Protein AF-A0A182N0J8-F1 (afdb_monomer)

Nearest PDB structures (foldseek):
  4c0q-assembly1_A  TM=6.482E-01  e=3.330E-11  Homo sapiens
  2x19-assembly1_B  TM=6.341E-01  e=2.318E-09  Homo sapiens
  3zjy-assembly1_B  TM=6.049E-01  e=1.637E-09  Homo sapiens
  8f0x-assembly1_A  TM=2.726E-01  e=2.029E-05  Saccharomyces cerevisiae S288C
  6e9t-assembly1_B  TM=1.718E-01  e=4.836E+00  synthetic construct

Radius of gyration: 37.19 Å; Cα contacts (8 Å, |Δi|>4): 1112; chains: 1; bounding box: 97×74×102 Å

Secondary structure (DSSP, 8-state):
-HHHHHHHHHHHHHHHT-TT--HHHHHHHHHHHHHHHTSTTHHHHHHHHTTT---HHHHHHHHHHHHHIIIIIGGGS-HHHHHHHHHHHHHHHHH--TTS-HHHHHHHHHHHHHHHHH-GGGHHHHHHHHHHHHHH-HHHHHHHHHHHHHHHHHTTT-SS--HHHHHHHHHHHHTHHHHHHHHHHHHHHHHHHHTT---SS-GGG--GGGHHHHHHHHHHHHHHHHTTS-GGG--HHHHHHHHHHHT-TTT-HHHHHHHHHHHHHHHHSSSPPPHHHHHHHHHHHHHHHHHHHHS---HHHHHHHHHHHHHHHHTT-TTS-SSSS--HHHHHHHHHHHHHT--SHHHHHHHHHHHHHHHT---SS-TT---S--------HHHHHHHHHHHHHHHSTTT-GGGGGG--S---TTS--HHHHHHHHHHHHHHHHHHHS-HHHHHHHHHHHHTSTTSHHHHHHHHHHHHHH-HHHHTT-STTTTTHHHHHHHHHHHHHHHHHHTTS-HHHHHHHHHHHHHHHHHHHHHHSSSS-HHHHHHHHHHHH----HHHHHHHHHHHHHHTT--PPPP--SS----PPPPSSS-HHHHHHHHHHGGGGTS--TTS---GGGHHHHHHHHHHHHHHHHHTTT-TTHHHHHHHHHHHHTT-TT---TTS-HHHHHHHHHHHHHHHHHHHHTT--TTSPPHHHHHHHHHHHHHTPPPHHHHTTS-HHHHHHHHHHHHHHHHHHHHHHHHHHHT--THHHHHHHHHHHHHHHHHHHHHHHH--TTS--TTSHHHHHHHHHHHHHHHHHHHHSTTT--HHHHHHHHHHHHHHHHHHHTT-SSHHHHHHHHHHHHHHHHH-TT-TTTHHHHHHIIIIIIHHHHH--HHHHHHHHHHHHHHHHHTTS---S--TT--S-----HHHHHHHHHHHHHHHHHH-HHHHB---HHHHH-GGGPPBS-HHHHHHHHHHHHHHHHH-TT-HHHHHHHHHHHHHHHHHH-GGGSHHIIIIIHHHHHHHHHHHHHSTTGGGGHHHHHHHHHHHHTT-HHHHHHHHHHTT----HHHHHHHHT--SHHHHHHHHHHHHHHH-

Foldseek 3Di:
DLVVVLVVVVVLQVQLPDPPDDPVSNVVSVVVLVVCLPDPCLLVSLLVCLLVDPDPSSNVSSLVSNLCCLVPVVVVDDPVVLVVSLVSLLVSLLPDDLPPDPVSLLSSLLSNLSSCLVVVVCVVVVLVSLLVLCQAAVVSSLSNLQSNLVLLVVQVPAPDRDPSNVSNLVSCQVCLLSVLVSLLVVLVQLLCVLVVNHDPDDTNPDDPVCSLVSLLSSLVSLLSSLLRHALASDDLSSLLSLLSQLLSCVPNVNSNLSSLSSLLSNLVDPHDHDLNNLLSSLVSLQVSLLSLLPDDHDPSSLLSNLSSLLSCLLNQVPPQPSDPVDGPQVSLVSLLSSLVPDDALVSNLSSLQSVCSLLVHDPDPPPVSDPPPRHRPPQDPVSLLSLLVVLLLSLACVNHVRLVVQPDPDADPVRDGSSRVSLVSSLVSNLSSCVVDDCVSLVVSLCQQPVDCPHLQNLLLVLLVCCLVCVPVVLVPDPSVSSNSSNLSSLVSLLSSLQPQPPPDPSSVVSLLVVLVSLLVSLLSQLPGPAHPVRSQVSSCVRPVDGCLVVLLVSLVSNLSSQLDDDDPDDDDDDDDDRDGDPSQDLVSVLSNLLRLCSLLDDDPDDQQDPSSQSNLLSSLVSLLSCLLVVSNHQQVSLVSNLVSCVVSVNLVDLSPSHQLLSSLSSVLSNLSSLLSCVVVVNCVPPDHSLRSVCSLCVLLLPQDFPVVLVVDDVVVNLVSLQVNLSSLSSLLSNLVCLVPRDDDPSSVVSLVSSVVSLQSNLVSLVRRCPLQPLAPPDPSSVSSLVSLLSSLLSCCVRNVPPDDLVSVVSSLVNLLSNLVSHVVRVQQNLVSLLSSLNSLLSNLVRPVNPPCLVVSLCCLLVPNCVPLLPCPVVVVVVVVVVVVVVPPPPDDDDDDDPPPPDPDRNDSLSSLLSSLVSLLSCCPVVVCQQWPPPVVCVVPVLVIDTPCVVSVVSSLVSLLSCLAPVLVRLSSVVSSLVSLLCCCPVVVQLSHCCCVPPPLLSSLLSLLVLCLDPSNSVVLLSSLSNNLSNCVVPVVSNLVSCVVVVQDDDPVLSVQCSVDPDSVSVSVSVVVSSVSSD

Organism: NCBI:txid7168

pLDDT: mean 79.16, std 13.79, range [24.88, 97.19]

InterPro domains:
  IPR011989 Armadillo-like helical [G3DSA:1.25.10.10] (3-459)
  IPR016024 Armadillo-type fold [SSF48371] (1-870)
  IPR040016 Exportin-6 [PTHR21452] (3-1079)
  IPR060041 Exportin-6, C-terminal domain [PF26714] (924-1078)

Mean predicted aligned error: 16.56 Å

Sequence (1079 aa):
MAQATTVDLQHLLLRMYRTGASNEEKAAIDRELDELRRTTFTWRVCIMELERMNDHYVWFYMAATVERTINCDWTSLPEQDHLQIRHMLVNLYSNLSVTAPALQRNKIAGMIARIAFRQPDQFGEFVQYVQGVLGQKFMLGLGLVWAISDIVLATRGMHETSSLQRTFIEKAKAHAHPLLRAINEYCALFVTMLQGAVPEQLPGVISVASYEQNVTAIMDALQQCFIWIRLADVDASIVSNIAFLARGATTIRDGAIGAMNTLTELLYRNETLIPDAGRQLAIAVYEILDYAREEELDDLYHDKVCELMRLYIKRGWPFENPTGDITVERLLAKLLEYTENATTAHTLMDRFNVWTYVCGLHYGDDSDANVNGAIRPAIGPPFARALIGRLLRSMFFRTYRDLTQLDNKDLDEHENSERDRFLTMCIDLIMLLIGVFPIEMYEETLGWLVADTESPYRQGMNAFHKLVEQPMHLCQLLDPIQTLPDYLTASKLLMRMCSSRYGQSETLNAAVQQVTDEQIQLFVRFTNGVTRPRQLCNALKEVHRFDLSPLYAQLLRDIKQYMQFGPPRDDRVGQQGAVTLSTTVTTEAKAMVLMFLPFFLLNDTSVCWRDEWKPVADGAVTLLQFYVQNRLLGPVSTSEQVFQTLARAGIIDQKLHHLDARTAGQLQCVVCQCLLDLVEHDRARGLPSINHYLSFLASTVLQFPPAAVWTCLPPNEQRRTLLQQTGELVQLTTLLKCVETAFSGGKRVAMAASLYRIVGEVLGTCRSAIPATTWAAADAASCGLISALLDFCYTVVCVLHSQLDPRVMQDVLELLHSVFTAEETQGFHRFRSATTMLQTLCQMMKQPQNRTIMPAIVRVVLCEVLPIVGSDELYQQAMSGNNNNNNNNAANNNNNNNNNRQEGEECSYETACVELFRLLHDMLHHRWQFFVDTSPMQRMEPGSRTIVQPEAFVTIMNAYEHVLTTNHGFPTVVKQVLSSLETLGTLRLLFIVPLFFDQLMEGFMQSLLRLAISDHGAIHQEQIVKVLHAMAQVEPVKLNVVICAQGIRCDVNILQLLQRADDLPSFRMLLNEILNNAR

Structure (mmCIF, N/CA/C/O backbone):
data_AF-A0A182N0J8-F1
#
_entry.id   AF-A0A182N0J8-F1
#
loop_
_atom_site.group_PDB
_atom_site.id
_atom_site.type_symbol
_atom_site.label_atom_id
_atom_site.label_alt_id
_atom_site.label_comp_id
_atom_site.label_asym_id
_atom_site.label_entity_id
_atom_site.label_seq_id
_atom_site.pdbx_PDB_ins_code
_atom_site.Cartn_x
_atom_site.Cartn_y
_atom_site.Cartn_z
_atom_site.occupancy
_atom_site.B_iso_or_equiv
_atom_site.auth_seq_id
_atom_site.auth_comp_id
_atom_site.auth_asym_id
_atom_site.auth_atom_id
_atom_site.pdbx_PDB_model_num
ATOM 1 N N . MET A 1 1 ? -34.128 -29.301 42.986 1.00 39.97 1 MET A N 1
ATOM 2 C CA . MET A 1 1 ? -34.056 -29.166 41.515 1.00 39.97 1 MET A CA 1
ATOM 3 C C . MET A 1 1 ? -32.782 -28.450 41.080 1.00 39.97 1 MET A C 1
ATOM 5 O O . MET A 1 1 ? -31.997 -29.106 40.422 1.00 39.97 1 MET A O 1
ATOM 9 N N . ALA A 1 2 ? -32.507 -27.214 41.524 1.00 46.03 2 ALA A N 1
ATOM 10 C CA . ALA A 1 2 ? -31.305 -26.453 41.128 1.00 46.03 2 ALA A CA 1
ATOM 11 C C . ALA A 1 2 ? -29.956 -27.193 41.308 1.00 46.03 2 ALA A C 1
ATOM 13 O O . ALA A 1 2 ? -29.145 -27.203 40.392 1.00 46.03 2 ALA A O 1
ATOM 14 N N . GLN A 1 3 ? -29.739 -27.879 42.439 1.00 50.00 3 GLN A N 1
ATOM 15 C CA . GLN A 1 3 ? -28.500 -28.641 42.687 1.00 50.00 3 GLN A CA 1
ATOM 16 C C . GLN A 1 3 ? -28.351 -29.919 41.845 1.00 50.00 3 GLN A C 1
ATOM 18 O O . GLN A 1 3 ? -27.235 -30.366 41.622 1.00 50.00 3 GLN A O 1
ATOM 23 N N . ALA A 1 4 ? -29.453 -30.524 41.388 1.00 52.19 4 ALA A N 1
ATOM 24 C CA . ALA A 1 4 ? -29.382 -31.712 40.533 1.00 52.19 4 ALA A CA 1
ATOM 25 C C . ALA A 1 4 ? -28.968 -31.307 39.110 1.00 52.19 4 ALA A C 1
ATOM 27 O O . ALA A 1 4 ? -28.019 -31.848 38.558 1.00 52.19 4 ALA A O 1
ATOM 28 N N . THR A 1 5 ? -29.582 -30.239 38.590 1.00 63.34 5 THR A N 1
ATOM 29 C CA . THR A 1 5 ? -29.278 -29.689 37.263 1.00 63.34 5 THR A CA 1
ATOM 30 C C . THR A 1 5 ? -27.847 -29.170 37.123 1.00 63.34 5 THR A C 1
ATOM 32 O O . THR A 1 5 ? -27.299 -29.226 36.031 1.00 63.34 5 THR A O 1
ATOM 35 N N . THR A 1 6 ? -27.213 -28.674 38.191 1.00 65.12 6 THR A N 1
ATOM 36 C CA . THR A 1 6 ? -25.829 -28.172 38.124 1.00 65.12 6 THR A CA 1
ATOM 37 C C . THR A 1 6 ? -24.776 -29.277 38.132 1.00 65.12 6 THR A C 1
ATOM 39 O O . THR A 1 6 ? -23.766 -29.149 37.441 1.00 65.12 6 THR A O 1
ATOM 42 N N . VAL A 1 7 ? -25.017 -30.372 38.859 1.00 68.62 7 VAL A N 1
ATOM 43 C CA . VAL A 1 7 ? -24.140 -31.556 38.869 1.00 68.62 7 VAL A CA 1
ATOM 44 C C . VAL A 1 7 ? -24.195 -32.282 37.524 1.00 68.62 7 VAL A C 1
ATOM 46 O O . VAL A 1 7 ? -23.150 -32.645 36.981 1.00 68.62 7 VAL A O 1
ATOM 49 N N . ASP A 1 8 ? -25.391 -32.418 36.947 1.00 72.06 8 ASP A N 1
ATOM 50 C CA . ASP A 1 8 ? -25.579 -33.003 35.615 1.00 72.06 8 ASP A CA 1
ATOM 51 C C . ASP A 1 8 ? -24.856 -32.174 34.538 1.00 72.06 8 ASP A C 1
ATOM 53 O O . ASP A 1 8 ? -24.155 -32.718 33.681 1.00 72.06 8 ASP A O 1
ATOM 57 N N . LEU A 1 9 ? -24.931 -30.842 34.638 1.00 75.44 9 LEU A N 1
ATOM 58 C CA . LEU A 1 9 ? -24.254 -29.924 33.723 1.00 75.44 9 LEU A CA 1
ATOM 59 C C . LEU A 1 9 ? -22.724 -30.010 33.813 1.00 75.44 9 LEU A C 1
ATOM 61 O O . LEU A 1 9 ? -22.031 -30.008 32.794 1.00 75.44 9 LEU A O 1
ATOM 65 N N . GLN A 1 10 ? -22.194 -30.112 35.034 1.00 77.69 10 GLN A N 1
ATOM 66 C CA . GLN A 1 10 ? -20.764 -30.290 35.264 1.00 77.69 10 GLN A CA 1
ATOM 67 C C . GLN A 1 10 ? -20.273 -31.611 34.662 1.00 77.69 10 GLN A C 1
ATOM 69 O O . GLN A 1 10 ? -19.220 -31.651 34.027 1.00 77.69 10 GLN A O 1
ATOM 74 N N . HIS A 1 11 ? -21.057 -32.683 34.795 1.00 78.50 11 HIS A N 1
ATOM 75 C CA . HIS A 1 11 ? -20.729 -33.976 34.207 1.00 78.50 11 HIS A CA 1
ATOM 76 C C . HIS A 1 11 ? -20.722 -33.936 32.668 1.00 78.50 11 HIS A C 1
ATOM 78 O O . HIS A 1 11 ? -19.807 -34.492 32.059 1.00 78.50 11 HIS A O 1
ATOM 84 N N . LEU A 1 12 ? -21.682 -33.246 32.037 1.00 78.50 12 LEU A N 1
ATOM 85 C CA . LEU A 1 12 ? -21.734 -33.065 30.578 1.00 78.50 12 LEU A CA 1
ATOM 86 C C . LEU A 1 12 ? -20.534 -32.267 30.048 1.00 78.50 12 LEU A C 1
ATOM 88 O O . LEU A 1 12 ? -19.851 -32.724 29.130 1.00 78.50 12 LEU A O 1
ATOM 92 N N . LEU A 1 13 ? -20.215 -31.123 30.663 1.00 77.31 13 LEU A N 1
ATOM 93 C CA . LEU A 1 13 ? -19.094 -30.272 30.244 1.00 77.31 13 LEU A CA 1
ATOM 94 C C . LEU A 1 13 ? -17.737 -30.954 30.459 1.00 77.31 13 LEU A C 1
ATOM 96 O O . LEU A 1 13 ? -16.880 -30.921 29.576 1.00 77.31 13 LEU A O 1
ATOM 100 N N . LEU A 1 14 ? -17.551 -31.653 31.583 1.00 76.94 14 LEU A N 1
ATOM 101 C CA . LEU A 1 14 ? -16.344 -32.451 31.816 1.00 76.94 14 LEU A CA 1
ATOM 102 C C . LEU A 1 14 ? -16.195 -33.582 30.796 1.00 76.94 14 LEU A C 1
ATOM 104 O O . LEU A 1 14 ? -15.069 -33.958 30.487 1.00 76.94 14 LEU A O 1
ATOM 108 N N . ARG A 1 15 ? -17.294 -34.144 30.278 1.00 76.19 15 ARG A N 1
ATOM 109 C CA . ARG A 1 15 ? -17.255 -35.183 29.239 1.00 76.19 15 ARG A CA 1
ATOM 110 C C . ARG A 1 15 ? -16.930 -34.593 27.865 1.00 76.19 15 ARG A C 1
ATOM 112 O O . ARG A 1 15 ? -16.116 -35.170 27.150 1.00 76.19 15 ARG A O 1
ATOM 119 N N . MET A 1 16 ? -17.474 -33.417 27.555 1.00 73.75 16 MET A N 1
ATOM 120 C CA . MET A 1 16 ? -17.230 -32.674 26.314 1.00 73.75 16 MET A CA 1
ATOM 121 C C . MET A 1 16 ? -15.754 -32.288 26.127 1.00 73.75 16 MET A C 1
ATOM 123 O O . MET A 1 16 ? -15.200 -32.451 25.039 1.00 73.75 16 MET A O 1
ATOM 127 N N . TYR A 1 17 ? -15.094 -31.832 27.197 1.00 73.75 17 TYR A N 1
ATOM 128 C CA . TYR A 1 17 ? -13.695 -31.385 27.164 1.00 73.75 17 TYR A CA 1
ATOM 129 C C . TYR A 1 17 ? -12.659 -32.494 27.450 1.00 73.75 17 TYR A C 1
ATOM 131 O O . TYR A 1 17 ? -11.473 -32.203 27.612 1.00 73.75 17 TYR A O 1
ATOM 139 N N . ARG A 1 18 ? -13.051 -33.779 27.478 1.00 75.62 18 ARG A N 1
ATOM 140 C CA . ARG A 1 18 ? -12.089 -34.898 27.563 1.00 75.62 18 ARG A CA 1
ATOM 141 C C . ARG A 1 18 ? -11.270 -35.014 26.276 1.00 75.62 18 ARG A C 1
ATOM 143 O O . ARG A 1 18 ? -11.817 -35.029 25.175 1.00 75.62 18 ARG A O 1
ATOM 150 N N . THR A 1 19 ? -9.961 -35.223 26.420 1.00 58.44 19 THR A N 1
ATOM 151 C CA . THR A 1 19 ? -8.995 -35.367 25.310 1.00 58.44 19 THR A CA 1
ATOM 152 C C . THR A 1 19 ? -9.208 -36.607 24.425 1.00 58.44 19 THR A C 1
ATOM 154 O O . THR A 1 19 ? -8.543 -36.731 23.404 1.00 58.44 19 THR A O 1
ATOM 157 N N . GLY A 1 20 ? -10.146 -37.500 24.772 1.00 57.31 20 GLY A N 1
ATOM 158 C CA . GLY A 1 20 ? -10.483 -38.716 24.015 1.00 57.31 20 GLY A CA 1
ATOM 159 C C . GLY A 1 20 ? -11.948 -38.847 23.572 1.00 57.31 20 GLY A C 1
ATOM 160 O O . GLY A 1 20 ? -12.330 -39.925 23.130 1.00 57.31 20 GLY A O 1
ATOM 161 N N . ALA A 1 21 ? -12.778 -37.805 23.714 1.00 66.50 21 ALA A N 1
ATOM 162 C CA . ALA A 1 21 ? -14.175 -37.842 23.260 1.00 66.50 21 ALA A CA 1
ATOM 163 C C . ALA A 1 21 ? -14.265 -37.741 21.724 1.00 66.50 21 ALA A C 1
ATOM 165 O O . ALA A 1 21 ? -13.597 -36.892 21.122 1.00 66.50 21 ALA A O 1
ATOM 166 N N . SER A 1 22 ? -15.090 -38.586 21.094 1.00 70.94 22 SER A N 1
ATOM 167 C CA . SER A 1 22 ? -15.291 -38.574 19.638 1.00 70.94 22 SER A CA 1
ATOM 168 C C . SER A 1 22 ? -16.040 -37.313 19.187 1.00 70.94 22 SER A C 1
ATOM 170 O O . SER A 1 22 ? -16.778 -36.701 19.960 1.00 70.94 22 SER A O 1
ATOM 172 N N . ASN A 1 23 ? -15.883 -36.918 17.919 1.00 73.31 23 ASN A N 1
ATOM 173 C CA . ASN A 1 23 ? -16.606 -35.763 17.369 1.00 73.31 23 ASN A CA 1
ATOM 174 C C . ASN A 1 23 ? -18.132 -35.963 17.405 1.00 73.31 23 ASN A C 1
ATOM 176 O O . ASN A 1 23 ? -18.867 -35.012 17.657 1.00 73.31 23 ASN A O 1
ATOM 180 N N . GLU A 1 24 ? -18.607 -37.198 17.220 1.00 72.56 24 GLU A N 1
ATOM 181 C CA . GLU A 1 24 ? -20.030 -37.545 17.339 1.00 72.56 24 GLU A CA 1
ATOM 182 C C . GLU A 1 24 ? -20.548 -37.382 18.772 1.00 72.56 24 GLU A C 1
ATOM 184 O O . GLU A 1 24 ? -21.646 -36.866 18.977 1.00 72.56 24 GLU A O 1
ATOM 189 N N . GLU A 1 25 ? -19.750 -37.776 19.772 1.00 73.38 25 GLU A N 1
ATOM 190 C CA . GLU A 1 25 ? -20.106 -37.608 21.181 1.00 73.38 25 GLU A CA 1
ATOM 191 C C . GLU A 1 25 ? -20.157 -36.125 21.564 1.00 73.38 25 GLU A C 1
ATOM 193 O O . GLU A 1 25 ? -21.111 -35.696 22.210 1.00 73.38 25 GLU A O 1
ATOM 198 N N . LYS A 1 26 ? -19.185 -35.323 21.112 1.00 71.31 26 LYS A N 1
ATOM 199 C CA . LYS A 1 26 ? -19.183 -33.868 21.327 1.00 71.31 26 LYS A CA 1
ATOM 200 C C . LYS A 1 26 ? -20.409 -33.203 20.696 1.00 71.31 26 LYS A C 1
ATOM 202 O O . LYS A 1 26 ? -21.104 -32.466 21.381 1.00 71.31 26 LYS A O 1
ATOM 207 N N . ALA A 1 27 ? -20.754 -33.557 19.456 1.00 71.81 27 ALA A N 1
ATOM 208 C CA . ALA A 1 27 ? -21.945 -33.039 18.777 1.00 71.81 27 ALA A CA 1
ATOM 209 C C . ALA A 1 27 ? -23.275 -33.497 19.415 1.00 71.81 27 ALA A C 1
ATOM 211 O O . ALA A 1 27 ? -24.308 -32.841 19.260 1.00 71.81 27 ALA A O 1
ATOM 212 N N . ALA A 1 28 ? -23.297 -34.646 20.098 1.00 75.31 28 ALA A N 1
ATOM 213 C CA . ALA A 1 28 ? -24.453 -35.080 20.881 1.00 75.31 28 ALA A CA 1
ATOM 214 C C . ALA A 1 28 ? -24.581 -34.281 22.187 1.00 75.31 28 ALA A C 1
ATOM 216 O O . ALA A 1 28 ? -25.675 -33.818 22.503 1.00 75.31 28 ALA A O 1
ATOM 217 N N . ILE A 1 29 ? -23.466 -34.073 22.897 1.00 78.69 29 ILE A N 1
ATOM 218 C CA . ILE A 1 29 ? -23.431 -33.275 24.129 1.00 78.69 29 ILE A CA 1
ATOM 219 C C . ILE A 1 29 ? -23.787 -31.810 23.840 1.00 78.69 29 ILE A C 1
ATOM 221 O O . ILE A 1 29 ? -24.579 -31.233 24.577 1.00 78.69 29 ILE A O 1
ATOM 225 N N . ASP A 1 30 ? -23.286 -31.223 22.749 1.00 78.25 30 ASP A N 1
ATOM 226 C CA . ASP A 1 30 ? -23.624 -29.848 22.351 1.00 78.25 30 ASP A CA 1
ATOM 227 C C . ASP A 1 30 ? -25.127 -29.670 22.093 1.00 78.25 30 ASP A C 1
ATOM 229 O O . ASP A 1 30 ? -25.707 -28.668 22.508 1.00 78.25 30 ASP A O 1
ATOM 233 N N . ARG A 1 31 ? -25.788 -30.662 21.477 1.00 78.69 31 ARG A N 1
ATOM 234 C CA . ARG A 1 31 ? -27.249 -30.640 21.287 1.00 78.69 31 ARG A CA 1
ATOM 235 C C . ARG A 1 31 ? -28.002 -30.674 22.614 1.00 78.69 31 ARG A C 1
ATOM 237 O O . ARG A 1 31 ? -28.934 -29.898 22.794 1.00 78.69 31 ARG A O 1
ATOM 244 N N . GLU A 1 32 ? -27.584 -31.533 23.540 1.00 80.94 32 GLU A N 1
ATOM 245 C CA . GLU A 1 32 ? -28.197 -31.648 24.870 1.00 80.94 32 GLU A CA 1
ATOM 246 C C . GLU A 1 32 ? -28.012 -30.357 25.690 1.00 80.94 32 GLU A C 1
ATOM 248 O O . GLU A 1 32 ? -28.945 -29.858 26.324 1.00 80.94 32 GLU A O 1
ATOM 253 N N . LEU A 1 33 ? -26.826 -29.751 25.610 1.00 80.38 33 LEU A N 1
ATOM 254 C CA . LEU A 1 33 ? -26.527 -28.450 26.202 1.00 80.38 33 LEU A CA 1
ATOM 255 C C . LEU A 1 33 ? -27.372 -27.327 25.574 1.00 80.38 33 LEU A C 1
ATOM 257 O O . LEU A 1 33 ? -27.917 -26.486 26.287 1.00 80.38 33 LEU A O 1
ATOM 261 N N . ASP A 1 34 ? -27.553 -27.311 24.256 1.00 78.81 34 ASP A N 1
ATOM 262 C CA . ASP A 1 34 ? -28.394 -26.308 23.598 1.00 78.81 34 ASP A CA 1
ATOM 263 C C . ASP A 1 34 ? -29.891 -26.471 23.902 1.00 78.81 34 ASP A C 1
ATOM 265 O O . ASP A 1 34 ? -30.605 -25.468 23.990 1.00 78.81 34 ASP A O 1
ATOM 269 N N . GLU A 1 35 ? -30.380 -27.693 24.117 1.00 80.56 35 GLU A N 1
ATOM 270 C CA . GLU A 1 35 ? -31.744 -27.939 24.601 1.00 80.56 35 GLU A CA 1
ATOM 271 C C . GLU A 1 35 ? -31.943 -27.385 26.019 1.00 80.56 35 GLU A C 1
ATOM 273 O O . GLU A 1 35 ? -32.911 -26.662 26.271 1.00 80.56 35 GLU A O 1
ATOM 278 N N . LEU A 1 36 ? -30.984 -27.626 26.921 1.00 77.94 36 LEU A N 1
ATOM 279 C CA . LEU A 1 36 ? -30.996 -27.091 28.289 1.00 77.94 36 LEU A CA 1
ATOM 280 C C . LEU A 1 36 ? -30.936 -25.555 28.334 1.00 77.94 36 LEU A C 1
ATOM 282 O O . LEU A 1 36 ? -31.512 -24.933 29.234 1.00 77.94 36 LEU A O 1
ATOM 286 N N . ARG A 1 37 ? -30.265 -24.917 27.365 1.00 77.31 37 ARG A N 1
ATOM 287 C CA . ARG A 1 37 ? -30.241 -23.448 27.237 1.00 77.31 37 ARG A CA 1
ATOM 288 C C . ARG A 1 37 ? -31.590 -22.850 26.857 1.00 77.31 37 ARG A C 1
ATOM 290 O O . ARG A 1 37 ? -31.836 -21.695 27.185 1.00 77.31 37 ARG A O 1
ATOM 297 N N . ARG A 1 38 ? -32.443 -23.598 26.151 1.00 71.50 38 ARG A N 1
ATOM 298 C CA . ARG A 1 38 ? -33.724 -23.103 25.611 1.00 71.50 38 ARG A CA 1
ATOM 299 C C . ARG A 1 38 ? -34.881 -23.178 26.609 1.00 71.50 38 ARG A C 1
ATOM 301 O O . ARG A 1 38 ? -35.963 -22.676 26.314 1.00 71.50 38 ARG A O 1
ATOM 308 N N . THR A 1 39 ? -34.702 -23.791 27.779 1.00 75.81 39 THR A N 1
ATOM 309 C CA . THR A 1 39 ? -35.781 -23.890 28.770 1.00 75.81 39 THR A CA 1
ATOM 310 C C . THR A 1 39 ? -35.968 -22.579 29.551 1.00 75.81 39 THR A C 1
ATOM 312 O O . THR A 1 39 ? -35.025 -21.997 30.083 1.00 75.81 39 THR A O 1
ATOM 315 N N . THR A 1 40 ? -37.219 -22.124 29.667 1.00 57.72 40 THR A N 1
ATOM 316 C CA . THR A 1 40 ? -37.623 -20.758 30.074 1.00 57.72 40 THR A CA 1
ATOM 317 C C . THR A 1 40 ? -37.249 -20.324 31.497 1.00 57.72 40 THR A C 1
ATOM 319 O O . THR A 1 40 ? -37.282 -19.133 31.801 1.00 57.72 40 THR A O 1
ATOM 322 N N . PHE A 1 41 ? -36.860 -21.250 32.378 1.00 65.69 41 PHE A N 1
ATOM 323 C CA . PHE A 1 41 ? -36.524 -20.958 33.781 1.00 65.69 41 PHE A CA 1
ATOM 324 C C . PHE A 1 41 ? -35.039 -21.144 34.124 1.00 65.69 41 PHE A C 1
ATOM 326 O O . PHE A 1 41 ? -34.640 -20.898 35.266 1.00 65.69 41 PHE A O 1
ATOM 333 N N . THR A 1 42 ? -34.207 -21.549 33.158 1.00 75.38 42 THR A N 1
ATOM 334 C CA . THR A 1 42 ? -32.793 -21.882 33.401 1.00 75.38 42 THR A CA 1
ATOM 335 C C . THR A 1 42 ? -31.973 -20.658 33.788 1.00 75.38 42 THR A C 1
ATOM 337 O O . THR A 1 42 ? -31.132 -20.745 34.680 1.00 75.38 42 THR A O 1
ATOM 340 N N . TRP A 1 43 ? -32.264 -19.489 33.209 1.00 84.31 43 TRP A N 1
ATOM 341 C CA . TRP A 1 43 ? -31.512 -18.259 33.477 1.00 84.31 43 TRP A CA 1
ATOM 342 C C . TRP A 1 43 ? -31.565 -17.829 34.954 1.00 84.31 43 TRP A C 1
ATOM 344 O O . TRP A 1 43 ? -30.558 -17.359 35.482 1.00 84.31 43 TRP A O 1
ATOM 354 N N . ARG A 1 44 ? -32.694 -18.040 35.657 1.00 85.81 44 ARG A N 1
ATOM 355 C CA . ARG A 1 44 ? -32.831 -17.721 37.095 1.00 85.81 44 ARG A CA 1
ATOM 356 C C . ARG A 1 44 ? -31.874 -18.555 37.937 1.00 85.81 44 ARG A C 1
ATOM 358 O O . ARG A 1 44 ? -31.171 -18.019 38.788 1.00 85.81 44 ARG A O 1
ATOM 365 N N . VAL A 1 45 ? -31.842 -19.861 37.668 1.00 82.44 45 VAL A N 1
ATOM 366 C CA . VAL A 1 45 ? -30.956 -20.806 38.356 1.00 82.44 45 VAL A CA 1
ATOM 367 C C . VAL A 1 45 ? -29.497 -20.484 38.038 1.00 82.44 45 VAL A C 1
ATOM 369 O O . VAL A 1 45 ? -28.677 -20.455 38.950 1.00 82.44 45 VAL A O 1
ATOM 372 N N . CYS A 1 46 ? -29.181 -20.157 36.780 1.00 86.00 46 CYS A N 1
ATOM 373 C CA . CYS A 1 46 ? -27.835 -19.750 36.384 1.00 86.00 46 CYS A CA 1
ATOM 374 C C . CYS A 1 46 ? -27.351 -18.526 37.171 1.00 86.00 46 CYS A C 1
ATOM 376 O O . CYS A 1 46 ? -26.279 -18.592 37.760 1.00 86.00 46 CYS A O 1
ATOM 378 N N . ILE A 1 47 ? -28.129 -17.436 37.248 1.00 85.44 47 ILE A N 1
ATOM 379 C CA . ILE A 1 47 ? -27.679 -16.218 37.948 1.00 85.44 47 ILE A CA 1
ATOM 380 C C . ILE A 1 47 ? -27.479 -16.463 39.452 1.00 85.44 47 ILE A C 1
ATOM 382 O O . ILE A 1 47 ? -26.502 -15.975 40.014 1.00 85.44 47 ILE A O 1
ATOM 386 N N . MET A 1 48 ? -28.359 -17.238 40.096 1.00 83.69 48 MET A N 1
ATOM 387 C CA . MET A 1 48 ? -28.242 -17.547 41.530 1.00 83.69 48 MET A CA 1
ATOM 388 C C . MET A 1 48 ? -26.998 -18.378 41.874 1.00 83.69 48 MET A C 1
ATOM 390 O O . MET A 1 48 ? -26.457 -18.241 42.970 1.00 83.69 48 MET A O 1
ATOM 394 N N . GLU A 1 49 ? -26.548 -19.239 40.960 1.00 82.50 49 GLU A N 1
ATOM 395 C CA . GLU A 1 49 ? -25.405 -20.128 41.190 1.00 82.50 49 GLU A CA 1
ATOM 396 C C . GLU A 1 49 ? -24.066 -19.528 40.715 1.00 82.50 49 GLU A C 1
ATOM 398 O O . GLU A 1 49 ? -23.016 -19.961 41.189 1.00 82.50 49 GLU A O 1
ATOM 403 N N . LEU A 1 50 ? -24.067 -18.493 39.858 1.00 83.44 50 LEU A N 1
ATOM 404 C CA . LEU A 1 50 ? -22.842 -17.854 39.335 1.00 83.44 50 LEU A CA 1
ATOM 405 C C . LEU A 1 50 ? -21.885 -17.345 40.429 1.00 83.44 50 LEU A C 1
ATOM 407 O O . LEU A 1 50 ? -20.676 -17.352 40.216 1.00 83.44 50 LEU A O 1
ATOM 411 N N . GLU A 1 51 ? -22.399 -16.922 41.590 1.00 78.38 51 GLU A N 1
ATOM 412 C CA . GLU A 1 51 ? -21.578 -16.459 42.724 1.00 78.38 51 GLU A CA 1
ATOM 413 C C . GLU A 1 51 ? -20.868 -17.611 43.458 1.00 78.38 51 GLU A C 1
ATOM 415 O O . GLU A 1 51 ? -19.841 -17.410 44.101 1.00 78.38 51 GLU A O 1
ATOM 420 N N . ARG A 1 52 ? -21.409 -18.833 43.374 1.00 78.12 52 ARG A N 1
ATOM 421 C CA . ARG A 1 52 ? -20.968 -19.996 44.166 1.00 78.12 52 ARG A CA 1
ATOM 422 C C . ARG A 1 52 ? -20.095 -20.966 43.367 1.00 78.12 52 ARG A C 1
ATOM 424 O O . ARG A 1 52 ? -19.473 -21.848 43.960 1.00 78.12 52 ARG A O 1
ATOM 431 N N . MET A 1 53 ? -20.072 -20.835 42.041 1.00 78.81 53 MET A N 1
ATOM 432 C CA . MET A 1 53 ? -19.406 -21.771 41.137 1.00 78.81 53 MET A CA 1
ATOM 433 C C . MET A 1 53 ? -17.917 -21.472 40.958 1.00 78.81 53 MET A C 1
ATOM 435 O O . MET A 1 53 ? -17.543 -20.444 40.401 1.00 78.81 53 MET A O 1
ATOM 439 N N . ASN A 1 54 ? -17.074 -22.436 41.339 1.00 72.12 54 ASN A N 1
ATOM 440 C CA . ASN A 1 54 ? -15.625 -22.395 41.106 1.00 72.12 54 ASN A CA 1
ATOM 441 C C . ASN A 1 54 ? -15.197 -23.053 39.780 1.00 72.12 54 ASN A C 1
ATOM 443 O O . ASN A 1 54 ? -14.082 -22.824 39.319 1.00 72.12 54 ASN A O 1
ATOM 447 N N . ASP A 1 55 ? -16.047 -23.883 39.164 1.00 79.88 55 ASP A N 1
ATOM 448 C CA . ASP A 1 55 ? -15.735 -24.538 37.888 1.00 79.88 55 ASP A CA 1
ATOM 449 C C . ASP A 1 55 ? -15.916 -23.553 36.723 1.00 79.88 55 ASP A C 1
ATOM 451 O O . ASP A 1 55 ? -17.031 -23.115 36.430 1.00 79.88 55 ASP A O 1
ATOM 455 N N . HIS A 1 56 ? -14.814 -23.203 36.051 1.00 79.06 56 HIS A N 1
ATOM 456 C CA . HIS A 1 56 ? -14.813 -22.209 34.978 1.00 79.06 56 HIS A CA 1
ATOM 457 C C . HIS A 1 56 ? -15.697 -22.617 33.788 1.00 79.06 56 HIS A C 1
ATOM 459 O O . HIS A 1 56 ? -16.343 -21.752 33.197 1.00 79.06 56 HIS A O 1
ATOM 465 N N . TYR A 1 57 ? -15.774 -23.907 33.440 1.00 79.69 57 TYR A N 1
ATOM 466 C CA . TYR A 1 57 ? -16.572 -24.363 32.295 1.00 79.69 57 TYR A CA 1
ATOM 467 C C . TYR A 1 57 ? -18.064 -24.198 32.569 1.00 79.69 57 TYR A C 1
ATOM 469 O O . TYR A 1 57 ? -18.806 -23.661 31.744 1.00 79.69 57 TYR A O 1
ATOM 477 N N . VAL A 1 58 ? -18.489 -24.609 33.765 1.00 81.69 58 VAL A N 1
ATOM 478 C CA . VAL A 1 58 ? -19.870 -24.449 34.231 1.00 81.69 58 VAL A CA 1
ATOM 479 C C . VAL A 1 58 ? -20.221 -22.966 34.334 1.00 81.69 58 VAL A C 1
ATOM 481 O O . VAL A 1 58 ? -21.287 -22.554 33.877 1.00 81.69 58 VAL A O 1
ATOM 484 N N . TRP A 1 59 ? -19.301 -22.149 34.855 1.00 86.69 59 TRP A N 1
ATOM 485 C CA . TRP A 1 59 ? -19.476 -20.703 34.972 1.00 86.69 59 TRP A CA 1
ATOM 486 C C . TRP A 1 59 ? -19.733 -20.043 33.609 1.00 86.69 59 TRP A C 1
ATOM 488 O O . TRP A 1 59 ? -20.715 -19.315 33.452 1.00 86.69 59 TRP A O 1
ATOM 498 N N . PHE A 1 60 ? -18.910 -20.335 32.591 1.00 84.44 60 PHE A N 1
ATOM 499 C CA . PHE A 1 60 ? -19.087 -19.758 31.251 1.00 84.44 60 PHE A CA 1
ATOM 500 C C . PHE A 1 60 ? -20.347 -20.247 30.556 1.00 84.44 60 PHE A C 1
ATOM 502 O O . PHE A 1 60 ? -21.010 -19.455 29.888 1.00 84.44 60 PHE A O 1
ATOM 509 N N . TYR A 1 61 ? -20.720 -21.512 30.740 1.00 84.75 61 TYR A N 1
ATOM 510 C CA . TYR A 1 61 ? -21.985 -22.010 30.220 1.00 84.75 61 TYR A CA 1
ATOM 511 C C . TYR A 1 61 ? -23.183 -21.282 30.849 1.00 84.75 61 TYR A C 1
ATOM 513 O O . TYR A 1 61 ? -24.095 -20.855 30.134 1.00 84.75 61 TYR A O 1
ATOM 521 N N . MET A 1 62 ? -23.183 -21.106 32.175 1.00 85.44 62 MET A N 1
ATOM 522 C CA . MET A 1 62 ? -24.243 -20.386 32.886 1.00 85.44 62 MET A CA 1
ATOM 523 C C . MET A 1 62 ? -24.325 -18.928 32.432 1.00 85.44 62 MET A C 1
ATOM 525 O O . MET A 1 62 ? -25.411 -18.450 32.107 1.00 85.44 62 MET A O 1
ATOM 529 N N . ALA A 1 63 ? -23.184 -18.242 32.333 1.00 86.56 63 ALA A N 1
ATOM 530 C CA . ALA A 1 63 ? -23.117 -16.873 31.830 1.00 86.56 63 ALA A CA 1
ATOM 531 C C . ALA A 1 63 ? -23.614 -16.770 30.374 1.00 86.56 63 ALA A C 1
ATOM 533 O O . ALA A 1 63 ? -24.399 -15.879 30.063 1.00 86.56 63 ALA A O 1
ATOM 534 N N . ALA A 1 64 ? -23.236 -17.707 29.498 1.00 86.44 64 ALA A N 1
ATOM 535 C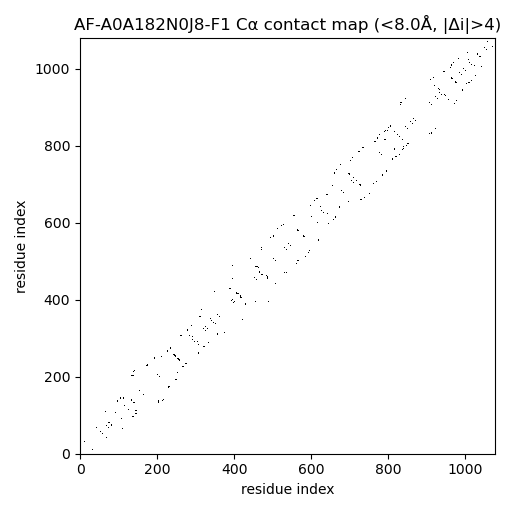 CA . ALA A 1 64 ? -23.698 -17.753 28.108 1.00 86.44 64 ALA A CA 1
ATOM 536 C C . ALA A 1 64 ? -25.209 -18.017 27.993 1.00 86.44 64 ALA A C 1
ATOM 538 O O . ALA A 1 64 ? -25.867 -17.491 27.099 1.00 86.44 64 ALA A O 1
ATOM 539 N N . THR A 1 65 ? -25.781 -18.799 28.913 1.00 85.69 65 THR A N 1
ATOM 540 C CA . THR A 1 65 ? -27.231 -19.049 28.968 1.00 85.69 65 THR A CA 1
ATOM 541 C C . THR A 1 65 ? -27.995 -17.765 29.303 1.00 85.69 65 THR A C 1
ATOM 543 O O . THR A 1 65 ? -28.990 -17.432 28.656 1.00 85.69 65 THR A O 1
ATOM 546 N N . VAL A 1 66 ? -27.498 -16.998 30.277 1.00 88.81 66 VAL A N 1
ATOM 547 C CA . VAL A 1 66 ? -28.068 -15.694 30.650 1.00 88.81 66 VAL A CA 1
ATOM 548 C C . VAL A 1 66 ? -27.904 -14.680 29.516 1.00 88.81 66 VAL A C 1
ATOM 550 O O . VAL A 1 66 ? -28.860 -14.001 29.150 1.00 88.81 66 VAL A O 1
ATOM 553 N N . GLU A 1 67 ? -26.726 -14.612 28.902 1.00 88.88 67 GLU A N 1
ATOM 554 C CA . GLU A 1 67 ? -26.456 -13.736 27.760 1.00 88.88 67 GLU A CA 1
ATOM 555 C C . GLU A 1 67 ? -27.354 -14.056 26.557 1.00 88.88 67 GLU A C 1
ATOM 557 O O . GLU A 1 67 ? -27.913 -13.141 25.953 1.00 88.88 67 GLU A O 1
ATOM 562 N N . ARG A 1 68 ? -27.566 -15.341 26.240 1.00 85.81 68 ARG A N 1
ATOM 563 C CA . ARG A 1 68 ? -28.524 -15.773 25.211 1.00 85.81 68 ARG A CA 1
ATOM 564 C C . ARG A 1 68 ? -29.934 -15.296 25.534 1.00 85.81 68 ARG A C 1
ATOM 566 O O . ARG A 1 68 ? -30.603 -14.777 24.651 1.00 85.81 68 ARG A O 1
ATOM 573 N N . THR A 1 69 ? -30.357 -15.410 26.789 1.00 86.56 69 THR A N 1
ATOM 574 C CA . THR A 1 69 ? -31.678 -14.933 27.224 1.00 86.56 69 THR A CA 1
ATOM 575 C C . THR A 1 69 ? -31.830 -13.424 26.956 1.00 86.56 69 THR A C 1
ATOM 577 O O . THR A 1 69 ? -32.858 -12.977 26.455 1.00 86.56 69 THR A O 1
ATOM 580 N N . ILE A 1 70 ? -30.777 -12.632 27.203 1.00 87.44 70 ILE A N 1
ATOM 581 C CA . ILE A 1 70 ? -30.744 -11.181 26.932 1.00 87.44 70 ILE A CA 1
ATOM 582 C C . ILE A 1 70 ? -30.681 -10.866 25.421 1.00 87.44 70 ILE A C 1
ATOM 584 O O . ILE A 1 70 ? -31.225 -9.860 24.949 1.00 87.44 70 ILE A O 1
ATOM 588 N N . ASN A 1 71 ? -30.013 -11.710 24.637 1.00 84.81 71 ASN A N 1
ATOM 589 C CA . ASN A 1 71 ? -29.789 -11.475 23.212 1.00 84.81 71 ASN A CA 1
ATOM 590 C C . ASN A 1 71 ? -30.916 -12.002 22.311 1.00 84.81 71 ASN A C 1
ATOM 592 O O . ASN A 1 71 ? -31.215 -11.359 21.309 1.00 84.81 71 ASN A O 1
ATOM 596 N N . CYS A 1 72 ? -31.544 -13.122 22.653 1.00 81.31 72 CYS A N 1
ATOM 597 C CA . CYS A 1 72 ? -32.501 -13.822 21.795 1.00 81.31 72 CYS A CA 1
ATOM 598 C C . CYS A 1 72 ? -33.928 -13.766 22.349 1.00 81.31 72 CYS A C 1
ATOM 600 O O . CYS A 1 72 ? -34.852 -13.462 21.604 1.00 81.31 72 CYS A O 1
ATOM 602 N N . ASP A 1 73 ? -34.106 -13.991 23.653 1.00 81.81 73 ASP A N 1
ATOM 603 C CA . ASP A 1 73 ? -35.439 -14.215 24.234 1.00 81.81 73 ASP A CA 1
ATOM 604 C C . ASP A 1 73 ? -36.033 -12.958 24.896 1.00 81.81 73 ASP A C 1
ATOM 606 O O . ASP A 1 73 ? -37.175 -12.971 25.356 1.00 81.81 73 ASP A O 1
ATOM 610 N N . TRP A 1 74 ? -35.293 -11.844 24.920 1.00 85.50 74 TRP A N 1
ATOM 611 C CA . TRP A 1 74 ? -35.635 -10.633 25.676 1.00 85.50 74 TRP A CA 1
ATOM 612 C C . TRP A 1 74 ? -37.034 -10.076 25.385 1.00 85.50 74 TRP A C 1
ATOM 614 O O . TRP A 1 74 ? -37.754 -9.720 26.314 1.00 85.50 74 TRP A O 1
ATOM 624 N N . THR A 1 75 ? -37.449 -10.028 24.116 1.00 82.44 75 THR A N 1
ATOM 625 C CA . THR A 1 75 ? -38.770 -9.510 23.706 1.00 82.44 75 THR A CA 1
ATOM 626 C C . THR A 1 75 ? -39.929 -10.428 24.090 1.00 82.44 75 THR A C 1
ATOM 628 O O . THR A 1 75 ? -41.064 -9.967 24.166 1.00 82.44 75 THR A O 1
ATOM 631 N N . SER A 1 76 ? -39.656 -11.710 24.342 1.00 81.38 76 SER A N 1
ATOM 632 C CA . SER A 1 76 ? -40.661 -12.705 24.733 1.00 81.38 76 SER A CA 1
ATOM 633 C C . SER A 1 76 ? -40.899 -12.773 26.248 1.00 81.38 76 SER A C 1
ATOM 635 O O . SER A 1 76 ? -41.877 -13.375 26.691 1.00 81.38 76 SER A O 1
ATOM 637 N N . LEU A 1 77 ? -40.020 -12.156 27.046 1.00 84.69 77 LEU A N 1
ATOM 638 C CA . LEU A 1 77 ? -40.088 -12.168 28.507 1.00 84.69 77 LEU A CA 1
ATOM 639 C C . LEU A 1 77 ? -41.030 -11.080 29.058 1.00 84.69 77 LEU A C 1
ATOM 641 O O . LEU A 1 77 ? -41.087 -9.980 28.505 1.00 84.69 77 LEU A O 1
ATOM 645 N N . PRO A 1 78 ? -41.732 -11.343 30.177 1.00 86.56 78 PRO A N 1
ATOM 646 C CA . PRO A 1 78 ? -42.550 -10.337 30.851 1.00 86.56 78 PRO A CA 1
ATOM 647 C C . PRO A 1 78 ? -41.682 -9.273 31.548 1.00 86.56 78 PRO A C 1
ATOM 649 O O . PRO A 1 78 ? -40.579 -9.563 32.012 1.00 86.56 78 PRO A O 1
ATOM 652 N N . GLU A 1 79 ? -42.210 -8.056 31.725 1.00 83.88 79 GLU A N 1
ATOM 653 C CA . GLU A 1 79 ? -41.479 -6.940 32.365 1.00 83.88 79 GLU A CA 1
ATOM 654 C C . GLU A 1 79 ? -40.971 -7.265 33.785 1.00 83.88 79 GLU A C 1
ATOM 656 O O . GLU A 1 79 ? -39.908 -6.798 34.196 1.00 83.88 79 GLU A O 1
ATOM 661 N N . GLN A 1 80 ? -41.694 -8.106 34.537 1.00 87.19 80 GLN A N 1
ATOM 662 C CA . GLN A 1 80 ? -41.255 -8.576 35.859 1.00 87.19 80 GLN A CA 1
ATOM 663 C C . GLN A 1 80 ? -39.940 -9.365 35.786 1.00 87.19 80 GLN A C 1
ATOM 665 O O . GLN A 1 80 ? -39.079 -9.213 36.655 1.00 87.19 80 GLN A O 1
ATOM 670 N N . ASP A 1 81 ? -39.765 -10.171 34.737 1.00 87.69 81 ASP A N 1
ATOM 671 C CA . ASP A 1 81 ? -38.555 -10.962 34.527 1.00 87.69 81 ASP A CA 1
ATOM 672 C C . ASP A 1 81 ? -37.397 -10.061 34.080 1.00 87.69 81 ASP A C 1
ATOM 674 O O . ASP A 1 81 ? -36.278 -10.243 34.560 1.00 87.69 81 ASP A O 1
ATOM 678 N N . HIS A 1 82 ? -37.654 -9.028 33.264 1.00 88.31 82 HIS A N 1
ATOM 679 C CA . HIS A 1 82 ? -36.638 -8.022 32.907 1.00 88.31 82 HIS A CA 1
ATOM 680 C C . HIS A 1 82 ? -36.068 -7.324 34.146 1.00 88.31 82 HIS A C 1
ATOM 682 O O . HIS A 1 82 ? -34.848 -7.239 34.312 1.00 88.31 82 HIS A O 1
ATOM 688 N N . LEU A 1 83 ? -36.948 -6.860 35.042 1.00 86.75 83 LEU A N 1
ATOM 689 C CA . LEU A 1 83 ? -36.557 -6.218 36.301 1.00 86.75 83 LEU A CA 1
ATOM 690 C C . LEU A 1 83 ? -35.768 -7.176 37.198 1.00 86.75 83 LEU A C 1
ATOM 692 O O . LEU A 1 83 ? -34.758 -6.789 37.789 1.00 86.75 83 LEU A O 1
ATOM 696 N N . GLN A 1 84 ? -36.193 -8.439 37.273 1.00 89.56 84 GLN A N 1
ATOM 697 C CA . GLN A 1 84 ? -35.520 -9.444 38.084 1.00 89.56 84 GLN A CA 1
ATOM 698 C C . GLN A 1 84 ? -34.120 -9.782 37.551 1.00 89.56 84 GLN A C 1
ATOM 700 O O . GLN A 1 84 ? -33.182 -9.840 38.346 1.00 89.56 84 GLN A O 1
ATOM 705 N N . ILE A 1 85 ? -33.952 -9.964 36.233 1.00 90.31 85 ILE A N 1
ATOM 706 C CA . ILE A 1 85 ? -32.636 -10.182 35.605 1.00 90.31 85 ILE A CA 1
ATOM 707 C C . ILE A 1 85 ? -31.707 -9.013 35.938 1.00 90.31 85 ILE A C 1
ATOM 709 O O . ILE A 1 85 ? -30.598 -9.231 36.430 1.00 90.31 85 ILE A O 1
ATOM 713 N N . ARG A 1 86 ? -32.177 -7.774 35.726 1.00 90.06 86 ARG A N 1
ATOM 714 C CA . ARG A 1 86 ? -31.406 -6.559 36.018 1.00 90.06 86 ARG A CA 1
ATOM 715 C C . ARG A 1 86 ? -30.979 -6.506 37.483 1.00 90.06 86 ARG A C 1
ATOM 717 O O . ARG A 1 86 ? -29.793 -6.339 37.750 1.00 90.06 86 ARG A O 1
ATOM 724 N N . HIS A 1 87 ? -31.906 -6.676 38.426 1.00 89.75 87 HIS A N 1
ATOM 725 C CA . HIS A 1 87 ? -31.593 -6.634 39.857 1.00 89.75 87 HIS A CA 1
ATOM 726 C C . HIS A 1 87 ? -30.605 -7.725 40.274 1.00 89.75 87 HIS A C 1
ATOM 728 O O . HIS A 1 87 ? -29.658 -7.437 41.001 1.00 89.75 87 HIS A O 1
ATOM 734 N N . MET A 1 88 ? -30.784 -8.966 39.813 1.00 89.81 88 MET A N 1
ATOM 735 C CA . MET A 1 88 ? -29.884 -10.055 40.198 1.00 89.81 88 MET A CA 1
ATOM 736 C C . MET A 1 88 ? -28.478 -9.875 39.616 1.00 89.81 88 MET A C 1
ATOM 738 O O . MET A 1 88 ? -27.509 -10.088 40.339 1.00 89.81 88 MET A O 1
ATOM 742 N N . LEU A 1 89 ? -28.344 -9.425 38.362 1.00 91.31 89 LEU A N 1
ATOM 743 C CA . LEU A 1 89 ? -27.032 -9.146 37.765 1.00 91.31 89 LEU A CA 1
ATOM 744 C C . LEU A 1 89 ? -26.341 -7.944 38.412 1.00 91.31 89 LEU A C 1
ATOM 746 O O . LEU A 1 89 ? -25.146 -8.012 38.679 1.00 91.31 89 LEU A O 1
ATOM 750 N N . VAL A 1 90 ? -27.078 -6.870 38.708 1.00 89.69 90 VAL A N 1
ATOM 751 C CA . VAL A 1 90 ? -26.544 -5.697 39.418 1.00 89.69 90 VAL A CA 1
ATOM 752 C C . VAL A 1 90 ? -26.079 -6.080 40.822 1.00 89.69 90 VAL A C 1
ATOM 754 O O . VAL A 1 90 ? -24.984 -5.686 41.221 1.00 89.69 90 VAL A O 1
ATOM 757 N N . ASN A 1 91 ? -26.846 -6.897 41.548 1.00 89.44 91 ASN A N 1
ATOM 758 C CA . ASN A 1 91 ? -26.461 -7.382 42.875 1.00 89.44 91 ASN A CA 1
ATOM 759 C C . ASN A 1 91 ? -25.223 -8.285 42.803 1.00 89.44 91 ASN A C 1
ATOM 761 O O . ASN A 1 91 ? -24.270 -8.064 43.548 1.00 89.44 91 ASN A O 1
ATOM 765 N N . LEU A 1 92 ? -25.199 -9.241 41.866 1.00 88.94 92 LEU A N 1
ATOM 766 C CA . LEU A 1 92 ? -24.039 -10.099 41.611 1.00 88.94 92 LEU A CA 1
ATOM 767 C C . LEU A 1 92 ? -22.794 -9.255 41.310 1.00 88.94 92 LEU A C 1
ATOM 769 O O . LEU A 1 92 ? -21.740 -9.463 41.905 1.00 88.94 92 LEU A O 1
ATOM 773 N N . TYR A 1 93 ? -22.925 -8.262 40.427 1.00 89.69 93 TYR A N 1
ATOM 774 C CA . TYR A 1 93 ? -21.815 -7.405 40.027 1.00 89.69 93 TYR A CA 1
ATOM 775 C C . TYR A 1 93 ? -21.302 -6.538 41.176 1.00 89.69 93 TYR A C 1
ATOM 777 O O . TYR A 1 93 ? -20.099 -6.439 41.401 1.00 89.69 93 TYR A O 1
ATOM 785 N N . SER A 1 94 ? -22.216 -5.966 41.957 1.00 85.50 94 SER A N 1
ATOM 786 C CA . SER A 1 94 ? -21.881 -5.133 43.117 1.00 85.50 94 SER A CA 1
ATOM 787 C C . SER A 1 94 ? -21.199 -5.937 44.225 1.00 85.50 94 SER A C 1
ATOM 789 O O . SER A 1 94 ? -20.361 -5.389 44.941 1.00 85.50 94 SER A O 1
ATOM 791 N N . ASN A 1 95 ? -21.492 -7.236 44.339 1.00 85.19 95 ASN A N 1
ATOM 792 C CA . ASN A 1 95 ? -20.908 -8.131 45.340 1.00 85.19 95 ASN A CA 1
ATOM 793 C C . ASN A 1 95 ? -19.575 -8.770 44.916 1.00 85.19 95 ASN A C 1
ATOM 795 O O . ASN A 1 95 ? -18.864 -9.277 45.783 1.00 85.19 95 ASN A O 1
ATOM 799 N N . LEU A 1 96 ? -19.179 -8.687 43.637 1.00 83.44 96 LEU A N 1
ATOM 800 C CA . LEU A 1 96 ? -17.894 -9.222 43.163 1.00 83.44 96 LEU A CA 1
ATOM 801 C C . LEU A 1 96 ? -16.720 -8.689 43.996 1.00 83.44 96 LEU A C 1
ATOM 803 O O . LEU A 1 96 ? -16.634 -7.491 44.311 1.00 83.44 96 LEU A O 1
ATOM 807 N N . SER A 1 97 ? -15.789 -9.584 44.330 1.00 74.81 97 SER A N 1
ATOM 808 C CA . SER A 1 97 ? -14.528 -9.190 44.946 1.00 74.81 97 SER A CA 1
ATOM 809 C C . SER A 1 97 ? -13.684 -8.389 43.951 1.00 74.81 97 SER A C 1
ATOM 811 O O . SER A 1 97 ? -13.746 -8.592 42.738 1.00 74.81 97 SER A O 1
ATOM 813 N N . VAL A 1 98 ? -12.837 -7.495 44.465 1.00 63.47 98 VAL A N 1
ATOM 814 C CA . VAL A 1 98 ? -11.863 -6.764 43.631 1.00 63.47 98 VAL A CA 1
ATOM 815 C C . VAL A 1 98 ? -10.861 -7.732 42.971 1.00 63.47 98 VAL A C 1
ATOM 817 O O . VAL A 1 98 ? -10.310 -7.433 41.917 1.00 63.47 98 VAL A O 1
ATOM 820 N N . THR A 1 99 ? -10.686 -8.925 43.550 1.00 65.62 99 THR A N 1
ATOM 821 C CA . THR A 1 99 ? -9.828 -10.016 43.060 1.00 65.62 99 THR A CA 1
ATOM 822 C C . THR A 1 99 ? -10.490 -10.931 42.025 1.00 65.62 99 THR A C 1
ATOM 824 O O . THR A 1 99 ? -9.863 -11.897 41.592 1.00 65.62 99 THR A O 1
ATOM 827 N N . ALA A 1 100 ? -11.744 -10.675 41.637 1.00 75.12 100 ALA A N 1
ATOM 828 C CA . ALA A 1 100 ? -12.428 -11.498 40.648 1.00 75.12 100 ALA A CA 1
ATOM 829 C C . ALA A 1 100 ? -11.685 -11.477 39.291 1.00 75.12 100 ALA A C 1
ATOM 831 O O . ALA A 1 100 ? -11.230 -10.409 38.862 1.00 75.12 100 ALA A O 1
ATOM 832 N N . PRO A 1 101 ? -11.579 -12.622 38.583 1.00 80.88 101 PRO A N 1
ATOM 833 C CA . PRO A 1 101 ? -10.949 -12.690 37.268 1.00 80.88 101 PRO A CA 1
ATOM 834 C C . PRO A 1 101 ? -11.532 -11.664 36.288 1.00 80.88 101 PRO A C 1
ATOM 836 O O . PRO A 1 101 ? -12.753 -11.541 36.152 1.00 80.88 101 PRO A O 1
ATOM 839 N N . ALA A 1 102 ? -10.663 -10.967 35.548 1.00 80.81 102 ALA A N 1
ATOM 840 C CA . ALA A 1 102 ? -11.072 -9.922 34.603 1.00 80.81 102 ALA A CA 1
ATOM 841 C C . ALA A 1 102 ? -12.100 -10.427 33.578 1.00 80.81 102 ALA A C 1
ATOM 843 O O . ALA A 1 102 ? -13.058 -9.724 33.269 1.00 80.81 102 ALA A O 1
ATOM 844 N N . LEU A 1 103 ? -11.952 -11.672 33.115 1.00 82.44 103 LEU A N 1
ATOM 845 C CA . LEU A 1 103 ? -12.846 -12.276 32.127 1.00 82.44 103 LEU A CA 1
ATOM 846 C C . LEU A 1 103 ? -14.272 -12.470 32.674 1.00 82.44 103 LEU A C 1
ATOM 848 O O . LEU A 1 103 ? -15.241 -12.204 31.968 1.00 82.44 103 LEU A O 1
ATOM 852 N N . GLN A 1 104 ? -14.411 -12.841 33.952 1.00 85.56 104 GLN A N 1
ATOM 853 C CA . GLN A 1 104 ? -15.714 -12.988 34.609 1.00 85.56 104 GLN A CA 1
ATOM 854 C C . GLN A 1 104 ? -16.379 -11.629 34.847 1.00 85.56 104 GLN A C 1
ATOM 856 O O . GLN A 1 104 ? -17.543 -11.425 34.493 1.00 85.56 104 GLN A O 1
ATOM 861 N N . ARG A 1 105 ? -15.613 -10.670 35.385 1.00 87.12 105 ARG A N 1
ATOM 862 C CA . ARG A 1 105 ? -16.064 -9.289 35.593 1.00 87.12 105 ARG A CA 1
ATOM 863 C C . ARG A 1 105 ? -16.541 -8.656 34.286 1.00 87.12 105 ARG A C 1
ATOM 865 O O . ARG A 1 105 ? -17.642 -8.114 34.243 1.00 87.12 105 ARG A O 1
ATOM 872 N N . ASN A 1 106 ? -15.738 -8.734 33.228 1.00 87.81 106 ASN A N 1
ATOM 873 C CA . ASN A 1 106 ? -16.053 -8.105 31.947 1.00 87.81 106 ASN A CA 1
ATOM 874 C C . ASN A 1 106 ? -17.262 -8.778 31.280 1.00 87.81 106 ASN A C 1
ATOM 876 O O . ASN A 1 106 ? -18.094 -8.086 30.699 1.00 87.81 106 ASN A O 1
ATOM 880 N N . LYS A 1 107 ? -17.429 -10.102 31.432 1.00 89.44 107 LYS A N 1
ATOM 881 C CA . LYS A 1 107 ? -18.603 -10.820 30.914 1.00 89.44 107 LYS A CA 1
ATOM 882 C C . LYS A 1 107 ? -19.902 -10.363 31.583 1.00 89.44 107 LYS A C 1
ATOM 884 O O . LYS A 1 107 ? -20.885 -10.114 30.890 1.00 89.44 107 LYS A O 1
ATOM 889 N N . ILE A 1 108 ? -19.908 -10.201 32.911 1.00 91.69 108 ILE A N 1
ATOM 890 C CA . ILE A 1 108 ? -21.083 -9.687 33.636 1.00 91.69 108 ILE A CA 1
ATOM 891 C C . ILE A 1 108 ? -21.341 -8.215 33.287 1.00 91.69 108 ILE A C 1
ATOM 893 O O . ILE A 1 108 ? -22.485 -7.852 33.018 1.00 91.69 108 ILE A O 1
ATOM 897 N N . ALA A 1 109 ? -20.295 -7.385 33.216 1.00 91.94 109 ALA A N 1
ATOM 898 C CA . ALA A 1 109 ? -20.416 -5.988 32.795 1.00 91.94 109 ALA A CA 1
ATOM 899 C C . ALA A 1 109 ? -21.026 -5.863 31.387 1.00 91.94 109 ALA A C 1
ATOM 901 O O . ALA A 1 109 ? -21.946 -5.072 31.186 1.00 91.94 109 ALA A O 1
ATOM 902 N N . GLY A 1 110 ? -20.584 -6.704 30.445 1.00 92.12 110 GLY A N 1
ATOM 903 C CA . GLY A 1 110 ? -21.141 -6.800 29.095 1.00 92.12 110 GLY A CA 1
ATOM 904 C C . GLY A 1 110 ? -22.624 -7.174 29.085 1.00 92.12 110 GLY A C 1
ATOM 905 O O . GLY A 1 110 ? -23.402 -6.558 28.360 1.00 92.12 110 GLY A O 1
ATOM 906 N N . MET A 1 111 ? -23.050 -8.119 29.933 1.00 93.75 111 MET A N 1
ATOM 907 C CA . MET A 1 111 ? -24.471 -8.468 30.084 1.00 93.75 111 MET A CA 1
ATOM 908 C C . MET A 1 111 ? -25.300 -7.302 30.643 1.00 93.75 111 MET A C 1
ATOM 910 O O . MET A 1 111 ? -26.372 -7.010 30.115 1.00 93.75 111 MET A O 1
ATOM 914 N N . ILE A 1 112 ? -24.803 -6.594 31.664 1.00 93.50 112 ILE A N 1
ATOM 915 C CA . ILE A 1 112 ? -25.483 -5.419 32.239 1.00 93.50 112 ILE A CA 1
ATOM 916 C C . ILE A 1 112 ? -25.600 -4.295 31.199 1.00 93.50 112 ILE A C 1
ATOM 918 O O . ILE A 1 112 ? -26.678 -3.728 31.018 1.00 93.50 112 ILE A O 1
ATOM 922 N N . ALA A 1 113 ? -24.524 -4.003 30.469 1.00 92.25 113 ALA A N 1
ATOM 923 C CA . ALA A 1 113 ? -24.539 -2.998 29.412 1.00 92.25 113 ALA A CA 1
ATOM 924 C C . ALA A 1 113 ? -25.465 -3.407 28.247 1.00 92.25 113 ALA A C 1
ATOM 926 O O . ALA A 1 113 ? -26.142 -2.559 27.666 1.00 92.25 113 ALA A O 1
ATOM 927 N N . ARG A 1 114 ? -25.585 -4.710 27.944 1.00 90.38 114 ARG A N 1
ATOM 928 C CA . ARG A 1 114 ? -26.530 -5.231 26.942 1.00 90.38 114 ARG A CA 1
ATOM 929 C C . ARG A 1 114 ? -27.989 -5.040 27.360 1.00 90.38 114 ARG A C 1
ATOM 931 O O . ARG A 1 114 ? -28.827 -4.763 26.505 1.00 90.38 114 ARG A O 1
ATOM 938 N N . ILE A 1 115 ? -28.297 -5.120 28.655 1.00 91.00 115 ILE A N 1
ATOM 939 C CA . ILE A 1 115 ? -29.626 -4.767 29.179 1.00 91.00 115 ILE A CA 1
ATOM 940 C C . ILE A 1 115 ? -29.896 -3.274 28.969 1.00 91.00 115 ILE A C 1
ATOM 942 O O . ILE A 1 115 ? -30.956 -2.916 28.457 1.00 91.00 115 ILE A O 1
ATOM 946 N N . ALA A 1 116 ? -28.923 -2.406 29.269 1.00 89.44 116 ALA A N 1
ATOM 947 C CA . ALA A 1 116 ? -29.046 -0.970 29.006 1.00 89.44 116 ALA A CA 1
ATOM 948 C C . ALA A 1 116 ? -29.238 -0.663 27.506 1.00 89.44 116 ALA A C 1
ATOM 950 O O . ALA A 1 116 ? -30.014 0.219 27.149 1.00 89.44 116 ALA A O 1
ATOM 951 N N . PHE A 1 117 ? -28.601 -1.436 26.622 1.00 88.69 117 PHE A N 1
ATOM 952 C CA . PHE A 1 117 ? -28.822 -1.374 25.175 1.00 88.69 117 PHE A CA 1
ATOM 953 C C . PHE A 1 117 ? -30.254 -1.742 24.761 1.00 88.69 117 PHE A C 1
ATOM 955 O O . PHE A 1 117 ? -30.818 -1.113 23.867 1.00 88.69 117 PHE A O 1
ATOM 962 N N . ARG A 1 118 ? -30.867 -2.734 25.416 1.00 86.44 118 ARG A N 1
ATOM 963 C CA . ARG A 1 118 ? -32.266 -3.122 25.170 1.00 86.44 118 ARG A CA 1
ATOM 964 C C . ARG A 1 118 ? -33.279 -2.114 25.720 1.00 86.44 118 ARG A C 1
ATOM 966 O O . ARG A 1 118 ? -34.410 -2.097 25.245 1.00 86.44 118 ARG A O 1
ATOM 973 N N . GLN A 1 119 ? -32.889 -1.298 26.699 1.00 87.56 119 GLN A N 1
ATOM 974 C CA . GLN A 1 119 ? -33.748 -0.327 27.388 1.00 87.56 119 GLN A CA 1
ATOM 975 C C . GLN A 1 119 ? -33.136 1.091 27.354 1.00 87.56 119 GLN A C 1
ATOM 977 O O . GLN A 1 119 ? -32.804 1.651 28.403 1.00 87.56 119 GLN A O 1
ATOM 982 N N . PRO A 1 120 ? -32.989 1.708 26.165 1.00 85.00 120 PRO A N 1
ATOM 983 C CA . PRO A 1 120 ? -32.274 2.979 26.011 1.00 85.00 120 PRO A CA 1
ATOM 984 C C . PRO A 1 120 ? -32.933 4.164 26.739 1.00 85.00 120 PRO A C 1
ATOM 986 O O . PRO A 1 120 ? -32.255 5.140 27.061 1.00 85.00 120 PRO A O 1
ATOM 989 N N . ASP A 1 121 ? -34.228 4.089 27.058 1.00 84.88 121 ASP A N 1
ATOM 990 C CA . ASP A 1 121 ? -34.928 5.132 27.821 1.00 84.88 121 ASP A CA 1
ATOM 991 C C . ASP A 1 121 ? -34.420 5.259 29.264 1.00 84.88 121 ASP A C 1
ATOM 993 O O . ASP A 1 121 ? -34.416 6.352 29.827 1.00 84.88 121 ASP A O 1
ATOM 997 N N . GLN A 1 122 ? -33.916 4.165 29.844 1.00 87.56 122 GLN A N 1
ATOM 998 C CA . GLN A 1 122 ? -33.379 4.122 31.209 1.00 87.56 122 GLN A CA 1
ATOM 999 C C . GLN A 1 122 ? -31.859 4.344 31.252 1.00 87.56 122 GLN A C 1
ATOM 1001 O O . GLN A 1 122 ? -31.228 4.192 32.300 1.00 87.56 122 GLN A O 1
ATOM 1006 N N . PHE A 1 123 ? -31.246 4.724 30.125 1.00 89.50 123 PHE A N 1
ATOM 1007 C CA . PHE A 1 123 ? -29.794 4.872 30.026 1.00 89.50 123 PHE A CA 1
ATOM 1008 C C . PHE A 1 123 ? -29.233 5.924 30.998 1.00 89.50 123 PHE A C 1
ATOM 1010 O O . PHE A 1 123 ? -28.155 5.738 31.554 1.00 89.50 123 PHE A O 1
ATOM 1017 N N . GLY A 1 124 ? -29.980 6.998 31.273 1.00 89.00 124 GLY A N 1
ATOM 1018 C CA . GLY A 1 124 ? -29.570 8.015 32.247 1.00 89.00 124 GLY A CA 1
ATOM 1019 C C . GLY A 1 124 ? -29.419 7.470 33.674 1.00 89.00 124 GLY A C 1
ATOM 1020 O O . GLY A 1 124 ? -28.438 7.780 34.348 1.00 89.00 124 GLY A O 1
ATOM 1021 N N . GLU A 1 125 ? -30.342 6.613 34.122 1.00 90.12 125 GLU A N 1
ATOM 1022 C CA . GLU A 1 125 ? -30.250 5.936 35.427 1.00 90.12 125 GLU A CA 1
ATOM 1023 C C . GLU A 1 125 ? -29.089 4.942 35.459 1.00 90.12 125 GLU A C 1
ATOM 1025 O O . GLU A 1 125 ? -28.391 4.810 36.465 1.00 90.12 125 GLU A O 1
ATOM 1030 N N . PHE A 1 126 ? -28.856 4.256 34.338 1.00 92.69 126 PHE A N 1
ATOM 1031 C CA . PHE A 1 126 ? -27.727 3.348 34.206 1.00 92.69 126 PHE A CA 1
ATOM 1032 C C . PHE A 1 126 ? -26.391 4.087 34.353 1.00 92.69 126 PHE A C 1
ATOM 1034 O O . PHE A 1 126 ? -25.519 3.617 35.078 1.00 92.69 126 PHE A O 1
ATOM 1041 N N . VAL A 1 127 ? -26.241 5.277 33.766 1.00 92.00 127 VAL A N 1
ATOM 1042 C CA . VAL A 1 127 ? -25.030 6.097 33.936 1.00 92.00 127 VAL A CA 1
ATOM 1043 C C . VAL A 1 127 ? -24.825 6.519 35.394 1.00 92.00 127 VAL A C 1
ATOM 1045 O O . VAL A 1 127 ? -23.701 6.445 35.887 1.00 92.00 127 VAL A O 1
ATOM 1048 N N . GLN A 1 128 ? -25.888 6.878 36.119 1.00 92.38 128 GLN A N 1
ATOM 1049 C CA . GLN A 1 128 ? -25.789 7.170 37.558 1.00 92.38 128 GLN A CA 1
ATOM 1050 C C . GLN A 1 128 ? -25.338 5.945 38.362 1.00 92.38 128 GLN A C 1
ATOM 1052 O O . GLN A 1 128 ? -24.508 6.065 39.265 1.00 92.38 128 GLN A O 1
ATOM 1057 N N . TYR A 1 129 ? -25.837 4.755 38.010 1.00 92.19 129 TYR A N 1
ATOM 1058 C CA . TYR A 1 129 ? -25.365 3.503 38.596 1.00 92.19 129 TYR A CA 1
ATOM 1059 C C . TYR A 1 129 ? -23.873 3.274 38.310 1.00 92.19 129 TYR A C 1
ATOM 1061 O O . TYR A 1 129 ? -23.121 2.990 39.240 1.00 92.19 129 TYR A O 1
ATOM 1069 N N . VAL A 1 130 ? -23.417 3.474 37.067 1.00 93.31 130 VAL A N 1
ATOM 1070 C CA . VAL A 1 130 ? -21.994 3.361 36.698 1.00 93.31 130 VAL A CA 1
ATOM 1071 C C . VAL A 1 130 ? -21.128 4.316 37.523 1.00 93.31 130 VAL A C 1
ATOM 1073 O O . VAL A 1 130 ? -20.115 3.886 38.070 1.00 93.31 130 VAL A O 1
ATOM 1076 N N . GLN A 1 131 ? -21.540 5.578 37.681 1.00 92.44 131 GLN A N 1
ATOM 1077 C CA . GLN A 1 131 ? -20.828 6.561 38.509 1.00 92.44 131 GLN A CA 1
ATOM 1078 C C . GLN A 1 131 ? -20.766 6.136 39.986 1.00 92.44 131 GLN A C 1
ATOM 1080 O O . GLN A 1 131 ? -19.714 6.237 40.617 1.00 92.44 131 GLN A O 1
ATOM 1085 N N . GLY A 1 132 ? -21.866 5.605 40.528 1.00 90.50 132 GLY A N 1
ATOM 1086 C CA . GLY A 1 132 ? -21.912 5.081 41.895 1.00 90.50 132 GLY A CA 1
ATOM 1087 C C . GLY A 1 132 ? -20.972 3.891 42.108 1.00 90.50 132 GLY A C 1
ATOM 1088 O O . GLY A 1 132 ? -20.235 3.856 43.095 1.00 90.50 132 GLY A O 1
ATOM 1089 N N . VAL A 1 133 ? -20.949 2.942 41.165 1.00 90.06 133 VAL A N 1
ATOM 1090 C CA . VAL A 1 133 ? -20.032 1.792 41.217 1.00 90.06 133 VAL A CA 1
ATOM 1091 C C . VAL A 1 133 ? -18.585 2.246 41.065 1.00 90.06 133 VAL A C 1
ATOM 1093 O O . VAL A 1 133 ? -17.739 1.751 41.802 1.00 90.06 133 VAL A O 1
ATOM 1096 N N . LEU A 1 134 ? -18.291 3.202 40.178 1.00 90.12 134 LEU A N 1
ATOM 1097 C CA . LEU A 1 134 ? -16.946 3.759 40.008 1.00 90.12 134 LEU A CA 1
ATOM 1098 C C . LEU A 1 134 ? -16.422 4.348 41.327 1.00 90.12 134 LEU A C 1
ATOM 1100 O O . LEU A 1 134 ? -15.320 3.998 41.745 1.00 90.12 134 LEU A O 1
ATOM 1104 N N . GLY A 1 135 ? -17.255 5.126 42.028 1.00 86.38 135 GLY A N 1
ATOM 1105 C CA . GLY A 1 135 ? -16.939 5.706 43.338 1.00 86.38 135 GLY A CA 1
ATOM 1106 C C . GLY A 1 135 ? -16.640 4.673 44.433 1.00 86.38 135 GLY A C 1
ATOM 1107 O O . GLY A 1 135 ? -15.747 4.873 45.259 1.00 86.38 135 GLY A O 1
ATOM 1108 N N . GLN A 1 136 ? -17.371 3.555 44.444 1.00 86.56 136 GLN A N 1
ATOM 1109 C CA . GLN A 1 136 ? -17.240 2.512 45.471 1.00 86.56 136 GLN A CA 1
ATOM 1110 C C . GLN A 1 136 ? -16.160 1.473 45.149 1.00 86.56 136 GLN A C 1
ATOM 1112 O O . GLN A 1 136 ? -15.427 1.051 46.041 1.00 86.56 136 GLN A O 1
ATOM 1117 N N . LYS A 1 137 ? -16.071 1.043 43.887 1.00 88.06 137 LYS A N 1
ATOM 1118 C CA . LYS A 1 137 ? -15.186 -0.011 43.375 1.00 88.06 137 LYS A CA 1
ATOM 1119 C C . LYS A 1 137 ? -14.690 0.380 41.978 1.00 88.06 137 LYS A C 1
ATOM 1121 O O . LYS A 1 137 ? -15.286 0.005 40.965 1.00 88.06 137 LYS A O 1
ATOM 1126 N N . PHE A 1 138 ? -13.556 1.074 41.934 1.00 89.31 138 PHE A N 1
ATOM 1127 C CA . PHE A 1 138 ? -12.994 1.694 40.730 1.00 89.31 138 PHE A CA 1
ATOM 1128 C C . PHE A 1 138 ? -12.920 0.737 39.525 1.00 89.31 138 PHE A C 1
ATOM 1130 O O . PHE A 1 138 ? -13.513 1.002 38.481 1.00 89.31 138 PHE A O 1
ATOM 1137 N N . MET A 1 139 ? -12.288 -0.432 39.686 1.00 87.94 139 MET A N 1
ATOM 1138 C CA . MET A 1 139 ? -12.111 -1.403 38.592 1.00 87.94 139 MET A CA 1
ATOM 1139 C C . MET A 1 139 ? -13.423 -2.005 38.067 1.00 87.94 139 MET A C 1
ATOM 1141 O O . MET A 1 139 ? -13.488 -2.418 36.909 1.00 87.94 139 MET A O 1
ATOM 1145 N N . LEU A 1 140 ? -14.471 -2.081 38.898 1.00 89.38 140 LEU A N 1
ATOM 1146 C CA . LEU A 1 140 ? -15.790 -2.542 38.454 1.00 89.38 140 LEU A CA 1
ATOM 1147 C C . LEU A 1 140 ? -16.513 -1.434 37.678 1.00 89.38 140 LEU A C 1
ATOM 1149 O O . LEU A 1 140 ? -17.044 -1.677 36.599 1.00 89.38 140 LEU A O 1
ATOM 1153 N N . GLY A 1 141 ? -16.485 -0.197 38.180 1.00 90.75 141 GLY A N 1
ATOM 1154 C CA . GLY A 1 141 ? -17.081 0.936 37.468 1.00 90.75 141 GLY A CA 1
ATOM 1155 C C . GLY A 1 141 ? -16.451 1.127 36.089 1.00 90.75 141 GLY A C 1
ATOM 1156 O O . GLY A 1 141 ? -17.161 1.275 35.097 1.00 90.75 141 GLY A O 1
ATOM 1157 N N . LEU A 1 142 ? -15.125 1.009 36.008 1.00 91.62 142 LEU A N 1
ATOM 1158 C CA . LEU A 1 142 ? -14.385 1.102 34.754 1.00 91.62 142 LEU A CA 1
ATOM 1159 C C . LEU A 1 142 ? -14.732 -0.031 33.774 1.00 91.62 142 LEU A C 1
ATOM 1161 O O . LEU A 1 142 ? -14.858 0.208 32.576 1.00 91.62 142 LEU A O 1
ATOM 1165 N N . GLY A 1 143 ? -14.965 -1.248 34.276 1.00 90.81 143 GLY A N 1
ATOM 1166 C CA . GLY A 1 143 ? -15.439 -2.371 33.462 1.00 90.81 143 GLY A CA 1
ATOM 1167 C C . GLY A 1 143 ? -16.809 -2.118 32.821 1.00 90.81 143 GLY A C 1
ATOM 1168 O O . GLY A 1 143 ? -17.032 -2.522 31.682 1.00 90.81 143 GLY A O 1
ATOM 1169 N N . LEU A 1 144 ? -17.713 -1.410 33.510 1.00 93.06 144 LEU A N 1
ATOM 1170 C CA . LEU A 1 144 ? -18.999 -0.990 32.939 1.00 93.06 144 LEU A CA 1
ATOM 1171 C C . LEU A 1 144 ? -18.830 0.110 31.882 1.00 93.06 144 LEU A C 1
ATOM 1173 O O . LEU A 1 144 ? -19.492 0.047 30.849 1.00 93.06 144 LEU A O 1
ATOM 1177 N N . VAL A 1 145 ? -17.934 1.080 32.103 1.00 93.38 145 VAL A N 1
ATOM 1178 C CA . VAL A 1 145 ? -17.585 2.097 31.090 1.00 93.38 145 VAL A CA 1
ATOM 1179 C C . VAL A 1 145 ? -17.060 1.426 29.822 1.00 93.38 145 VAL A C 1
ATOM 1181 O O . VAL A 1 145 ? -17.530 1.719 28.724 1.00 93.38 145 VAL A O 1
ATOM 1184 N N . TRP A 1 146 ? -16.132 0.480 29.973 1.00 92.19 146 TRP A N 1
ATOM 1185 C CA . TRP A 1 146 ? -15.582 -0.278 28.853 1.00 92.19 146 TRP A CA 1
ATOM 1186 C C . TRP A 1 146 ? -16.670 -1.068 28.111 1.00 92.19 146 TRP A C 1
ATOM 1188 O O . TRP A 1 146 ? -16.744 -1.011 26.887 1.00 92.19 146 TRP A O 1
ATOM 1198 N N . ALA A 1 147 ? -17.576 -1.729 28.840 1.00 92.44 147 ALA A N 1
ATOM 1199 C CA . ALA A 1 147 ? -18.691 -2.469 28.249 1.00 92.44 147 ALA A CA 1
ATOM 1200 C C . ALA A 1 147 ? -19.671 -1.572 27.466 1.00 92.44 147 ALA A C 1
ATOM 1202 O O . ALA A 1 147 ? -20.229 -2.013 26.462 1.00 92.44 147 ALA A O 1
ATOM 1203 N N . ILE A 1 148 ? -19.878 -0.316 27.886 1.00 92.56 148 ILE A N 1
ATOM 1204 C CA . ILE A 1 148 ? -20.647 0.666 27.101 1.00 92.56 148 ILE A CA 1
ATOM 1205 C C . ILE A 1 148 ? -19.941 0.931 25.769 1.00 92.56 148 ILE A C 1
ATOM 1207 O O . ILE A 1 148 ? -20.578 0.838 24.718 1.00 92.56 148 ILE A O 1
ATOM 1211 N N . SER A 1 149 ? -18.639 1.228 25.808 1.00 91.56 149 SER A N 1
ATOM 1212 C CA . SER A 1 149 ? -17.841 1.497 24.607 1.00 91.56 149 SER A CA 1
ATOM 1213 C C . SER A 1 149 ? -17.849 0.318 23.635 1.00 91.56 149 SER A C 1
ATOM 1215 O O . SER A 1 149 ? -18.115 0.517 22.453 1.00 91.56 149 SER A O 1
ATOM 1217 N N . ASP A 1 150 ? -17.661 -0.908 24.125 1.00 90.44 150 ASP A N 1
ATOM 1218 C CA . ASP A 1 150 ? -17.666 -2.126 23.305 1.00 90.44 150 ASP A CA 1
ATOM 1219 C C . ASP A 1 150 ? -18.987 -2.299 22.528 1.00 90.44 150 ASP A C 1
ATOM 1221 O O . ASP A 1 150 ? -18.993 -2.552 21.323 1.00 90.44 150 ASP A O 1
ATOM 1225 N N . ILE A 1 151 ? -20.133 -2.041 23.169 1.00 88.31 151 ILE A N 1
ATOM 1226 C CA . ILE A 1 151 ? -21.446 -2.099 22.504 1.00 88.31 151 ILE A CA 1
ATOM 1227 C C . ILE A 1 151 ? -21.595 -1.002 21.440 1.00 88.31 151 ILE A C 1
ATOM 1229 O O . ILE A 1 151 ? -22.128 -1.259 20.354 1.00 88.31 151 ILE A O 1
ATOM 1233 N N . VAL A 1 152 ? -21.139 0.220 21.724 1.00 89.38 152 VAL A N 1
ATOM 1234 C CA . VAL A 1 152 ? -21.192 1.333 20.760 1.00 89.38 152 VAL A CA 1
ATOM 1235 C C . VAL A 1 152 ? -20.294 1.063 19.546 1.00 89.38 152 VAL A C 1
ATOM 1237 O O . VAL A 1 152 ? -20.642 1.437 18.427 1.00 89.38 152 VAL A O 1
ATOM 1240 N N . LEU A 1 153 ? -19.158 0.394 19.731 1.00 86.56 153 LEU A N 1
ATOM 1241 C CA . LEU A 1 153 ? -18.218 0.102 18.647 1.00 86.56 153 LEU A CA 1
ATOM 1242 C C . LEU A 1 153 ? -18.631 -1.115 17.823 1.00 86.56 153 LEU A C 1
ATOM 1244 O O . LEU A 1 153 ? -18.617 -1.040 16.594 1.00 86.56 153 LEU A O 1
ATOM 1248 N N . ALA A 1 154 ? -19.115 -2.182 18.465 1.00 82.12 154 ALA A N 1
ATOM 1249 C CA . ALA A 1 154 ? -19.651 -3.360 17.781 1.00 82.12 154 ALA A CA 1
ATOM 1250 C C . ALA A 1 154 ? -20.812 -3.019 16.827 1.00 82.12 154 ALA A C 1
ATOM 1252 O O . ALA A 1 154 ? -21.054 -3.721 15.848 1.00 82.12 154 ALA A O 1
ATOM 1253 N N . THR A 1 155 ? -21.525 -1.919 17.081 1.00 70.19 155 THR A N 1
ATOM 1254 C CA . THR A 1 155 ? -22.647 -1.461 16.249 1.00 70.19 155 THR A CA 1
ATOM 1255 C C . THR A 1 155 ? -22.235 -0.620 15.032 1.00 70.19 155 THR A C 1
ATOM 1257 O O . THR A 1 155 ? -23.075 -0.395 14.162 1.00 70.19 155 THR A O 1
ATOM 1260 N N . ARG A 1 156 ? -20.963 -0.200 14.902 1.00 62.91 156 ARG A N 1
ATOM 1261 C CA . ARG A 1 156 ? -20.462 0.563 13.735 1.00 62.91 156 ARG A CA 1
ATOM 1262 C C . ARG A 1 156 ? -20.160 -0.292 12.497 1.00 62.91 156 ARG A C 1
ATOM 1264 O O . ARG A 1 156 ? -20.189 0.243 11.396 1.00 62.91 156 ARG A O 1
ATOM 1271 N N . GLY A 1 157 ? -19.875 -1.586 12.659 1.00 52.97 157 GLY A N 1
ATOM 1272 C CA . GLY A 1 157 ? -19.477 -2.487 11.563 1.00 52.97 157 GLY A CA 1
ATOM 1273 C C . GLY A 1 157 ? -20.629 -3.087 10.743 1.00 52.97 157 GLY A C 1
ATOM 1274 O O . GLY A 1 157 ? -20.380 -3.830 9.800 1.00 52.97 157 GLY A O 1
ATOM 1275 N N . MET A 1 158 ? -21.887 -2.800 11.091 1.00 53.81 158 MET A N 1
ATOM 1276 C CA . MET A 1 158 ? -23.064 -3.338 10.398 1.00 53.81 158 MET A CA 1
ATOM 1277 C C . MET A 1 158 ? -23.627 -2.317 9.400 1.00 53.81 158 MET A C 1
ATOM 1279 O O . MET A 1 158 ? -23.965 -1.196 9.775 1.00 53.81 158 MET A O 1
ATOM 1283 N N . HIS A 1 159 ? -23.777 -2.722 8.133 1.00 43.88 159 HIS A N 1
ATOM 1284 C CA . HIS A 1 159 ? -24.256 -1.870 7.033 1.00 43.88 159 HIS A CA 1
ATOM 1285 C C . HIS A 1 159 ? -25.700 -1.346 7.202 1.00 43.88 159 HIS A C 1
ATOM 1287 O O . HIS A 1 159 ? -26.088 -0.402 6.515 1.00 43.88 159 HIS A O 1
ATOM 1293 N N . GLU A 1 160 ? -26.486 -1.891 8.140 1.00 45.75 160 GLU A N 1
ATOM 1294 C CA . GLU A 1 160 ? -27.817 -1.390 8.501 1.00 45.75 160 GLU A CA 1
ATOM 1295 C C . GLU A 1 160 ? -27.961 -1.303 10.031 1.00 45.75 160 GLU A C 1
ATOM 1297 O O . GLU A 1 160 ? -28.153 -2.301 10.722 1.00 45.75 160 GLU A O 1
ATOM 1302 N N . THR A 1 161 ? -27.868 -0.090 10.586 1.00 57.66 161 THR A N 1
ATOM 1303 C CA . THR A 1 161 ? -28.096 0.155 12.020 1.00 57.66 161 THR A CA 1
ATOM 1304 C C . THR A 1 161 ? -29.594 0.073 12.318 1.00 57.66 161 THR A C 1
ATOM 1306 O O . THR A 1 161 ? -30.367 0.883 11.796 1.00 57.66 161 THR A O 1
ATOM 1309 N N . SER A 1 162 ? -30.015 -0.871 13.162 1.00 71.88 162 SER A N 1
ATOM 1310 C CA . SER A 1 162 ? -31.405 -0.973 13.643 1.00 71.88 162 SER A CA 1
ATOM 1311 C C . SER A 1 162 ? -31.839 0.297 14.395 1.00 71.88 162 SER A C 1
ATOM 1313 O O . SER A 1 162 ? -31.006 1.034 14.930 1.00 71.88 162 SER A O 1
ATOM 1315 N N . SER A 1 163 ? -33.148 0.569 14.461 1.00 79.00 163 SER A N 1
ATOM 1316 C CA . SER A 1 163 ? -33.693 1.740 15.174 1.00 79.00 163 SER A CA 1
ATOM 1317 C C . SER A 1 163 ? -33.236 1.793 16.638 1.00 79.00 163 SER A C 1
ATOM 1319 O O . SER A 1 163 ? -32.779 2.837 17.096 1.00 79.00 163 SER A O 1
ATOM 1321 N N . LEU A 1 164 ? -33.251 0.645 17.325 1.00 80.88 164 LEU A N 1
ATOM 1322 C CA . LEU A 1 164 ? -32.771 0.491 18.700 1.00 80.88 164 LEU A CA 1
ATOM 1323 C C . LEU A 1 164 ? -31.293 0.886 18.848 1.00 80.88 164 LEU A C 1
ATOM 1325 O O . LEU A 1 164 ? -30.935 1.600 19.784 1.00 80.88 164 LEU A O 1
ATOM 1329 N N . GLN A 1 165 ? -30.436 0.463 17.911 1.00 83.12 165 GLN A N 1
ATOM 1330 C CA . GLN A 1 165 ? -29.010 0.803 17.933 1.00 83.12 165 GLN A CA 1
ATOM 1331 C C . GLN A 1 165 ? -28.782 2.307 17.779 1.00 83.12 165 GLN A C 1
ATOM 1333 O O . GLN A 1 165 ? -27.974 2.872 18.515 1.00 83.12 165 GLN A O 1
ATOM 1338 N N . ARG A 1 166 ? -29.511 2.976 16.874 1.00 83.75 166 ARG A N 1
ATOM 1339 C CA . ARG A 1 166 ? -29.395 4.436 16.712 1.00 83.75 166 ARG A CA 1
ATOM 1340 C C . ARG A 1 166 ? -29.797 5.168 17.988 1.00 83.75 166 ARG A C 1
ATOM 1342 O O . ARG A 1 166 ? -29.024 5.991 18.470 1.00 83.75 166 ARG A O 1
ATOM 1349 N N . THR A 1 167 ? -30.943 4.815 18.574 1.00 87.50 167 THR A N 1
ATOM 1350 C CA . THR A 1 167 ? -31.423 5.433 19.818 1.00 87.50 167 THR A CA 1
ATOM 1351 C C . THR A 1 167 ? -30.441 5.225 20.971 1.00 87.50 167 THR A C 1
ATOM 1353 O O . THR A 1 167 ? -30.162 6.165 21.712 1.00 87.50 167 THR A O 1
ATOM 1356 N N . PHE A 1 168 ? -29.862 4.028 21.110 1.00 89.38 168 PHE A N 1
ATOM 1357 C CA . PHE A 1 168 ? -28.841 3.773 22.126 1.00 89.38 168 PHE A CA 1
ATOM 1358 C C . PHE A 1 168 ? -27.594 4.642 21.929 1.00 89.38 168 PHE A C 1
ATOM 1360 O O . PHE A 1 168 ? -27.149 5.277 22.881 1.00 89.38 168 PHE A O 1
ATOM 1367 N N . ILE A 1 169 ? -27.052 4.722 20.708 1.00 88.62 169 ILE A N 1
ATOM 1368 C CA . ILE A 1 169 ? -25.867 5.545 20.412 1.00 88.62 169 ILE A CA 1
ATOM 1369 C C . ILE A 1 169 ? -26.147 7.028 20.694 1.00 88.62 169 ILE A C 1
ATOM 1371 O O . ILE A 1 169 ? -25.299 7.721 21.256 1.00 88.62 169 ILE A O 1
ATOM 1375 N N . GLU A 1 170 ? -27.332 7.527 20.337 1.00 89.25 170 GLU A N 1
ATOM 1376 C CA . GLU A 1 170 ? -27.747 8.903 20.632 1.00 89.25 170 GLU A CA 1
ATOM 1377 C C . GLU A 1 170 ? -27.812 9.172 22.139 1.00 89.25 170 GLU A C 1
ATOM 1379 O O . GLU A 1 170 ? -27.271 10.175 22.609 1.00 89.25 170 GLU A O 1
ATOM 1384 N N . LYS A 1 171 ? -28.411 8.258 22.914 1.00 90.25 171 LYS A N 1
ATOM 1385 C CA . LYS A 1 171 ? -28.472 8.358 24.380 1.00 90.25 171 LYS A CA 1
ATOM 1386 C C . LYS A 1 171 ? -27.087 8.246 25.020 1.00 90.25 171 LYS A C 1
ATOM 1388 O O . LYS A 1 171 ? -26.771 9.042 25.903 1.00 90.25 171 LYS A O 1
ATOM 1393 N N . ALA A 1 172 ? -26.241 7.335 24.543 1.00 90.81 172 ALA A N 1
ATOM 1394 C CA . ALA A 1 172 ? -24.860 7.190 24.997 1.00 90.81 172 ALA A CA 1
ATOM 1395 C C . ALA A 1 172 ? -24.058 8.478 24.777 1.00 90.81 172 ALA A C 1
ATOM 1397 O O . ALA A 1 172 ? -23.413 8.966 25.703 1.00 90.81 172 ALA A O 1
ATOM 1398 N N . LYS A 1 173 ? -24.171 9.093 23.592 1.00 90.25 173 LYS A N 1
ATOM 1399 C CA . LYS A 1 173 ? -23.557 10.398 23.300 1.00 90.25 173 LYS A CA 1
ATOM 1400 C C . LYS A 1 173 ? -24.126 11.521 24.170 1.00 90.25 173 LYS A C 1
ATOM 1402 O O . LYS A 1 173 ? -23.365 12.361 24.634 1.00 90.25 173 LYS A O 1
ATOM 1407 N N . ALA A 1 174 ? -25.435 11.537 24.428 1.00 90.81 174 ALA A N 1
ATOM 1408 C CA . ALA A 1 174 ? -26.063 12.552 25.278 1.00 90.81 174 ALA A CA 1
ATOM 1409 C C . ALA A 1 174 ? -25.588 12.493 26.743 1.00 90.81 174 ALA A C 1
ATOM 1411 O O . ALA A 1 174 ? -25.517 13.527 27.404 1.00 90.81 174 ALA A O 1
ATOM 1412 N N . HIS A 1 175 ? -25.233 11.304 27.240 1.00 91.00 175 HIS A N 1
ATOM 1413 C CA . HIS A 1 175 ? -24.733 11.085 28.601 1.00 91.00 175 HIS A CA 1
ATOM 1414 C C . HIS A 1 175 ? -23.209 10.854 28.676 1.00 91.00 175 HIS A C 1
ATOM 1416 O O . HIS A 1 175 ? -22.705 10.404 29.706 1.00 91.00 175 HIS A O 1
ATOM 1422 N N . ALA A 1 176 ? -22.459 11.198 27.625 1.00 90.19 176 ALA A N 1
ATOM 1423 C CA . ALA A 1 176 ? -21.005 11.045 27.592 1.00 90.19 176 ALA A CA 1
ATOM 1424 C C . ALA A 1 176 ? -20.283 11.965 28.594 1.00 90.19 176 ALA A C 1
ATOM 1426 O O . ALA A 1 176 ? -19.367 11.529 29.288 1.00 90.19 176 ALA A O 1
ATOM 1427 N N . HIS A 1 177 ? -20.719 13.222 28.717 1.00 90.38 177 HIS A N 1
ATOM 1428 C CA . HIS A 1 177 ? -20.066 14.212 29.580 1.00 90.38 177 HIS A CA 1
ATOM 1429 C C . HIS A 1 177 ? -20.046 13.817 31.080 1.00 90.38 177 HIS A C 1
ATOM 1431 O O . HIS A 1 177 ? -18.975 13.856 31.685 1.00 90.38 177 HIS A O 1
ATOM 1437 N N . PRO A 1 178 ? -21.153 13.346 31.701 1.00 90.81 178 PRO A N 1
ATOM 1438 C CA . PRO A 1 178 ? -21.122 12.821 33.073 1.00 90.81 178 PRO A CA 1
ATOM 1439 C C . PRO A 1 178 ? -20.154 11.648 33.290 1.00 90.81 178 PRO A C 1
ATOM 1441 O O . PRO A 1 178 ? -19.529 11.564 34.350 1.00 90.81 178 PRO A O 1
ATOM 1444 N N . LEU A 1 179 ? -20.025 10.752 32.304 1.00 90.81 179 LEU A N 1
ATOM 1445 C CA . LEU A 1 179 ? -19.076 9.636 32.358 1.00 90.81 179 LEU A CA 1
ATOM 1446 C C . LEU A 1 179 ? -17.635 10.153 32.319 1.00 90.81 179 LEU A C 1
ATOM 1448 O O . LEU A 1 179 ? -16.845 9.807 33.194 1.00 90.81 179 LEU A O 1
ATOM 1452 N N . LEU A 1 180 ? -17.312 11.033 31.366 1.00 92.88 180 LEU A N 1
ATOM 1453 C CA . LEU A 1 180 ? -15.979 11.631 31.254 1.00 92.88 180 LEU A CA 1
ATOM 1454 C C . LEU A 1 180 ? -15.592 12.424 32.500 1.00 92.88 180 LEU A C 1
ATOM 1456 O O . LEU A 1 180 ? -14.462 12.306 32.964 1.00 92.88 180 LEU A O 1
ATOM 1460 N N . ARG A 1 181 ? -16.525 13.183 33.082 1.00 92.56 181 ARG A N 1
ATOM 1461 C CA . ARG A 1 181 ? -16.280 13.923 34.323 1.00 92.56 181 ARG A CA 1
ATOM 1462 C C . ARG A 1 181 ? -15.895 12.995 35.475 1.00 92.56 181 ARG A C 1
ATOM 1464 O O . ARG A 1 181 ? -14.913 13.268 36.156 1.00 92.56 181 ARG A O 1
ATOM 1471 N N . ALA A 1 182 ? -16.632 11.899 35.665 1.00 91.50 182 ALA A N 1
ATOM 1472 C CA . ALA A 1 182 ? -16.342 10.935 36.724 1.00 91.50 182 ALA A CA 1
ATOM 1473 C C . ALA A 1 182 ? -14.977 10.256 36.521 1.00 91.50 182 ALA A C 1
ATOM 1475 O O . ALA A 1 182 ? -14.230 10.073 37.475 1.00 91.50 182 ALA A O 1
ATOM 1476 N N . ILE A 1 183 ? -14.617 9.931 35.277 1.00 93.94 183 ILE A N 1
ATOM 1477 C CA . ILE A 1 183 ? -13.300 9.368 34.940 1.00 93.94 183 ILE A CA 1
ATOM 1478 C C . ILE A 1 183 ? -12.188 10.402 35.187 1.00 93.94 183 ILE A C 1
ATOM 1480 O O . ILE A 1 183 ? -11.149 10.075 35.759 1.00 93.94 183 ILE A O 1
ATOM 1484 N N . ASN A 1 184 ? -12.417 11.665 34.826 1.00 94.94 184 ASN A N 1
ATOM 1485 C CA . ASN A 1 184 ? -11.446 12.744 34.984 1.00 94.94 184 ASN A CA 1
ATOM 1486 C C . ASN A 1 184 ? -11.089 13.033 36.454 1.00 94.94 184 ASN A C 1
ATOM 1488 O O . ASN A 1 184 ? -9.953 13.399 36.745 1.00 94.94 184 ASN A O 1
ATOM 1492 N N . GLU A 1 185 ? -12.019 12.835 37.393 1.00 92.81 185 GLU A N 1
ATOM 1493 C CA . GLU A 1 185 ? -11.735 12.935 38.835 1.00 92.81 185 GLU A CA 1
ATOM 1494 C C . GLU A 1 185 ? -10.656 11.927 39.270 1.00 92.81 185 GLU A C 1
ATOM 1496 O O . GLU A 1 185 ? -9.761 12.269 40.046 1.00 92.81 185 GLU A O 1
ATOM 1501 N N . TYR A 1 186 ? -10.667 10.716 38.702 1.00 93.12 186 TYR A N 1
ATOM 1502 C CA . TYR A 1 186 ? -9.608 9.729 38.919 1.00 93.12 186 TYR A CA 1
ATOM 1503 C C . TYR A 1 186 ? -8.322 10.072 38.164 1.00 93.12 186 TYR A C 1
ATOM 1505 O O . TYR A 1 186 ? -7.243 9.878 38.715 1.00 93.12 186 TYR A O 1
ATOM 1513 N N . CYS A 1 187 ? -8.396 10.635 36.952 1.00 94.50 187 CYS A N 1
ATOM 1514 C CA . CYS A 1 187 ? -7.202 11.149 36.271 1.00 94.50 187 CYS A CA 1
ATOM 1515 C C . CYS A 1 187 ? -6.497 12.220 37.119 1.00 94.50 187 CYS A C 1
ATOM 1517 O O . CYS A 1 187 ? -5.287 12.142 37.310 1.00 94.50 187 CYS A O 1
ATOM 1519 N N . ALA A 1 188 ? -7.248 13.166 37.692 1.00 93.75 188 ALA A N 1
ATOM 1520 C CA . ALA A 1 188 ? -6.713 14.180 38.599 1.00 93.75 188 ALA A CA 1
ATOM 1521 C C . ALA A 1 188 ? -6.095 13.552 39.862 1.00 93.75 188 ALA A C 1
ATOM 1523 O O . ALA A 1 188 ? -5.000 13.936 40.271 1.00 93.75 188 ALA A O 1
ATOM 1524 N N . LEU A 1 189 ? -6.750 12.543 40.449 1.00 91.50 189 LEU A N 1
ATOM 1525 C CA . LEU A 1 189 ? -6.199 11.780 41.572 1.00 91.50 189 LEU A CA 1
ATOM 1526 C C . LEU A 1 189 ? -4.859 11.120 41.202 1.00 91.50 189 LEU A C 1
ATOM 1528 O O . LEU A 1 189 ? -3.885 11.234 41.946 1.00 91.50 189 LEU A O 1
ATOM 1532 N N . PHE A 1 190 ? -4.779 10.463 40.045 1.00 92.88 190 PHE A N 1
ATOM 1533 C CA . PHE A 1 190 ? -3.546 9.826 39.583 1.00 92.88 190 PHE A CA 1
ATOM 1534 C C . PHE A 1 190 ? -2.433 10.850 39.334 1.00 92.88 190 PHE A C 1
ATOM 1536 O O . PHE A 1 190 ? -1.302 10.618 39.748 1.00 92.88 190 PHE A O 1
ATOM 1543 N N . VAL A 1 191 ? -2.760 12.026 38.795 1.00 93.62 191 VAL A N 1
ATOM 1544 C CA . VAL A 1 191 ? -1.815 13.149 38.678 1.00 93.62 191 VAL A CA 1
ATOM 1545 C C . VAL A 1 191 ? -1.277 13.580 40.047 1.00 93.62 191 VAL A C 1
ATOM 1547 O O . VAL A 1 191 ? -0.067 13.733 40.200 1.00 93.62 191 VAL A O 1
ATOM 1550 N N . THR A 1 192 ? -2.131 13.722 41.067 1.00 90.94 192 THR A N 1
ATOM 1551 C CA . THR A 1 192 ? -1.661 14.093 42.419 1.00 90.94 192 THR A CA 1
ATOM 1552 C C . THR A 1 192 ? -0.748 13.034 43.040 1.00 90.94 192 THR A C 1
ATOM 1554 O O . THR A 1 192 ? 0.252 13.373 43.675 1.00 90.94 192 THR A O 1
ATOM 1557 N N . MET A 1 193 ? -1.032 11.750 42.800 1.00 89.25 193 MET A N 1
ATOM 1558 C CA . MET A 1 193 ? -0.169 10.657 43.251 1.00 89.25 193 MET A CA 1
ATOM 1559 C C . MET A 1 193 ? 1.165 10.628 42.500 1.00 89.25 193 MET A C 1
ATOM 1561 O O . MET A 1 193 ? 2.196 10.417 43.135 1.00 89.25 193 MET A O 1
ATOM 1565 N N . LEU A 1 194 ? 1.171 10.913 41.193 1.00 89.44 194 LEU A N 1
ATOM 1566 C CA . LEU A 1 194 ? 2.393 11.054 40.394 1.00 89.44 194 LEU A CA 1
ATOM 1567 C C . LEU A 1 194 ? 3.287 12.194 40.903 1.00 89.44 194 LEU A C 1
ATOM 1569 O O . LEU A 1 194 ? 4.507 12.074 40.911 1.00 89.44 194 LEU A O 1
ATOM 1573 N N . GLN A 1 195 ? 2.681 13.280 41.388 1.00 89.31 195 GLN A N 1
ATOM 1574 C CA . GLN A 1 195 ? 3.379 14.406 42.020 1.00 89.31 195 GLN A CA 1
ATOM 1575 C C . GLN A 1 195 ? 3.913 14.090 43.432 1.00 89.31 195 GLN A C 1
ATOM 1577 O O . GLN A 1 195 ? 4.545 14.943 44.054 1.00 89.31 195 GLN A O 1
ATOM 1582 N N . GLY A 1 196 ? 3.661 12.888 43.960 1.00 82.50 196 GLY A N 1
ATOM 1583 C CA . GLY A 1 196 ? 4.104 12.454 45.287 1.00 82.50 196 GLY A CA 1
ATOM 1584 C C . GLY A 1 196 ? 3.164 12.833 46.438 1.00 82.50 196 GLY A C 1
ATOM 1585 O O . GLY A 1 196 ? 3.467 12.533 47.593 1.00 82.50 196 GLY A O 1
ATOM 1586 N N . ALA A 1 197 ? 2.014 13.453 46.157 1.00 82.56 197 ALA A N 1
ATOM 1587 C CA . ALA A 1 197 ? 1.015 13.824 47.157 1.00 82.56 197 ALA A CA 1
ATOM 1588 C C . ALA A 1 197 ? -0.075 12.742 47.258 1.00 82.56 197 ALA A C 1
ATOM 1590 O O . ALA A 1 197 ? -1.147 12.864 46.669 1.00 82.56 197 ALA A O 1
ATOM 1591 N N . VAL A 1 198 ? 0.201 11.661 47.999 1.00 76.69 198 VAL A N 1
ATOM 1592 C CA . VAL A 1 198 ? -0.763 10.562 48.200 1.00 76.69 198 VAL A CA 1
ATOM 1593 C C . VAL A 1 198 ? -1.828 10.969 49.232 1.00 76.69 198 VAL A C 1
ATOM 1595 O O . VAL A 1 198 ? -1.469 11.260 50.375 1.00 76.69 198 VAL A O 1
ATOM 1598 N N . PRO A 1 199 ? -3.131 10.976 48.886 1.00 77.12 199 PRO A N 1
ATOM 1599 C CA . PRO A 1 199 ? -4.195 11.283 49.844 1.00 77.12 199 PRO A CA 1
ATOM 1600 C C . PRO A 1 199 ? -4.290 10.247 50.973 1.00 77.12 199 PRO A C 1
ATOM 1602 O O . PRO A 1 199 ? -4.088 9.056 50.748 1.00 77.12 199 PRO A O 1
ATOM 1605 N N . GLU A 1 200 ? -4.682 10.680 52.178 1.00 68.31 200 GLU A N 1
ATOM 1606 C CA . GLU A 1 200 ? -4.836 9.797 53.350 1.00 68.31 200 GLU A CA 1
ATOM 1607 C C . GLU A 1 200 ? -5.906 8.702 53.158 1.00 68.31 200 GLU A C 1
ATOM 1609 O O . GLU A 1 200 ? -5.836 7.646 53.788 1.00 68.31 200 GLU A O 1
ATOM 1614 N N . GLN A 1 201 ? -6.896 8.933 52.286 1.00 74.38 201 GLN A N 1
ATOM 1615 C CA . GLN A 1 201 ? -7.945 7.973 51.934 1.00 74.38 201 GLN A CA 1
ATOM 1616 C C . GLN A 1 201 ? -8.134 7.926 50.414 1.00 74.38 201 GLN A C 1
ATOM 1618 O O . GLN A 1 201 ? -8.535 8.915 49.801 1.00 74.38 201 GLN A O 1
ATOM 1623 N N . LEU A 1 202 ? -7.869 6.766 49.808 1.00 78.12 202 LEU A N 1
ATOM 1624 C CA . LEU A 1 202 ? -8.069 6.545 48.376 1.00 78.12 202 LEU A CA 1
ATOM 1625 C C . LEU A 1 202 ? -9.515 6.090 48.090 1.00 78.12 202 LEU A C 1
ATOM 1627 O O . LEU A 1 202 ? -9.979 5.122 48.703 1.00 78.12 202 LEU A O 1
ATOM 1631 N N . PRO A 1 203 ? -10.239 6.740 47.158 1.00 79.56 203 PRO A N 1
ATOM 1632 C CA . PRO A 1 203 ? -11.578 6.313 46.758 1.00 79.56 203 PRO A CA 1
ATOM 1633 C C . PRO A 1 203 ? -11.543 4.991 45.971 1.00 79.56 203 PRO A C 1
ATOM 1635 O O . PRO A 1 203 ? -10.530 4.626 45.375 1.00 79.56 203 PRO A O 1
ATOM 1638 N N . GLY A 1 204 ? -12.664 4.263 45.932 1.00 70.69 204 GLY A N 1
ATOM 1639 C CA . GLY A 1 204 ? -12.846 3.133 45.012 1.00 70.69 204 GLY A CA 1
ATOM 1640 C C . GLY A 1 204 ? -12.022 1.864 45.281 1.00 70.69 204 GLY A C 1
ATOM 1641 O O . GLY A 1 204 ? -11.872 1.060 44.361 1.00 70.69 204 GLY A O 1
ATOM 1642 N N . VAL A 1 205 ? -11.498 1.662 46.500 1.00 75.69 205 VAL A N 1
ATOM 1643 C CA . VAL A 1 205 ? -10.618 0.524 46.877 1.00 75.69 205 VAL A CA 1
ATOM 1644 C C . VAL A 1 205 ? -9.328 0.476 46.036 1.00 75.69 205 VAL A C 1
ATOM 1646 O O . VAL A 1 205 ? -8.810 -0.590 45.707 1.00 75.69 205 VAL A O 1
ATOM 1649 N N . ILE A 1 206 ? -8.800 1.642 45.661 1.00 82.12 206 ILE A N 1
ATOM 1650 C CA . ILE A 1 206 ? -7.532 1.752 44.934 1.00 82.12 206 ILE A CA 1
ATOM 1651 C C . ILE A 1 206 ? -6.366 1.494 45.897 1.00 82.12 206 ILE A C 1
ATOM 1653 O O . ILE A 1 206 ? -6.294 2.078 46.976 1.00 82.12 206 ILE A O 1
ATOM 1657 N N . SER A 1 207 ? -5.432 0.630 45.491 1.00 77.81 207 SER A N 1
ATOM 1658 C CA . SER A 1 207 ? -4.165 0.399 46.194 1.00 77.81 207 SER A CA 1
ATOM 1659 C C . SER A 1 207 ? -3.013 1.089 45.467 1.00 77.81 207 SER A C 1
ATOM 1661 O O . SER A 1 207 ? -2.932 1.024 44.237 1.00 77.81 207 SER A O 1
ATOM 1663 N N . VAL A 1 208 ? -2.076 1.668 46.226 1.00 76.31 208 VAL A N 1
ATOM 1664 C CA . VAL A 1 208 ? -0.834 2.261 45.695 1.00 76.31 208 VAL A CA 1
ATOM 1665 C C . VAL A 1 208 ? -0.023 1.231 44.897 1.00 76.31 208 VAL A C 1
ATOM 1667 O O . VAL A 1 208 ? 0.535 1.560 43.859 1.00 76.31 208 VAL A O 1
ATOM 1670 N N . ALA A 1 209 ? -0.034 -0.042 45.308 1.00 77.00 209 ALA A N 1
ATOM 1671 C CA . ALA A 1 209 ? 0.668 -1.116 44.596 1.00 77.00 209 ALA A CA 1
ATOM 1672 C C . ALA A 1 209 ? 0.078 -1.423 43.205 1.00 77.00 209 ALA A C 1
ATOM 1674 O O . ALA A 1 209 ? 0.755 -1.994 42.361 1.00 77.00 209 ALA A O 1
ATOM 1675 N N . SER A 1 210 ? -1.183 -1.050 42.969 1.00 81.88 210 SER A N 1
ATOM 1676 C CA . SER A 1 210 ? -1.879 -1.217 41.684 1.00 81.88 210 SER A CA 1
ATOM 1677 C C . SER A 1 210 ? -1.928 0.072 40.859 1.00 81.88 210 SER A C 1
ATOM 1679 O O . SER A 1 210 ? -2.667 0.138 39.884 1.00 81.88 210 SER A O 1
ATOM 1681 N N . TYR A 1 211 ? -1.196 1.115 41.267 1.00 86.50 211 TYR A N 1
ATOM 1682 C CA . TYR A 1 211 ? -1.274 2.449 40.671 1.00 86.50 211 TYR A CA 1
ATOM 1683 C C . TYR A 1 211 ? -1.061 2.436 39.151 1.00 86.50 211 TYR A C 1
ATOM 1685 O O . TYR A 1 211 ? -1.957 2.864 38.430 1.00 86.50 211 TYR A O 1
ATOM 1693 N N . GLU A 1 212 ? 0.047 1.872 38.661 1.00 88.94 212 GLU A N 1
ATOM 1694 C CA . GLU A 1 212 ? 0.334 1.800 37.220 1.00 88.94 212 GLU A CA 1
ATOM 1695 C C . GLU A 1 212 ? -0.742 1.012 36.462 1.00 88.94 212 GLU A C 1
ATOM 1697 O O . GLU A 1 212 ? -1.296 1.518 35.493 1.00 88.94 212 GLU A O 1
ATOM 1702 N N . GLN A 1 213 ? -1.139 -0.163 36.963 1.00 89.88 213 GLN A N 1
ATOM 1703 C CA . GLN A 1 213 ? -2.204 -0.971 36.357 1.00 89.88 213 GLN A CA 1
ATOM 1704 C C . GLN A 1 213 ? -3.538 -0.210 36.265 1.00 89.88 213 GLN A C 1
ATOM 1706 O O . GLN A 1 213 ? -4.264 -0.341 35.280 1.00 89.88 213 GLN A O 1
ATOM 1711 N N . ASN A 1 214 ? -3.868 0.584 37.287 1.00 90.44 214 ASN A N 1
ATOM 1712 C CA . ASN A 1 214 ? -5.076 1.403 37.301 1.00 90.44 214 ASN A CA 1
ATOM 1713 C C . ASN A 1 214 ? -4.982 2.562 36.303 1.00 90.44 214 ASN A C 1
ATOM 1715 O O . ASN A 1 214 ? -5.988 2.859 35.660 1.00 90.44 214 ASN A O 1
ATOM 1719 N N . VAL A 1 215 ? -3.800 3.179 36.151 1.00 93.62 215 VAL A N 1
ATOM 1720 C CA . VAL A 1 215 ? -3.537 4.211 35.135 1.00 93.62 215 VAL A CA 1
ATOM 1721 C C . VAL A 1 215 ? -3.645 3.618 33.727 1.00 93.62 215 VAL A C 1
ATOM 1723 O O . VAL A 1 215 ? -4.344 4.176 32.889 1.00 93.62 215 VAL A O 1
ATOM 1726 N N . THR A 1 216 ? -3.045 2.459 33.458 1.00 93.88 216 THR A N 1
ATOM 1727 C CA . THR A 1 216 ? -3.175 1.790 32.154 1.00 93.88 216 THR A CA 1
ATOM 1728 C C . THR A 1 216 ? -4.638 1.471 31.845 1.00 93.88 216 THR A C 1
ATOM 1730 O O . THR A 1 216 ? -5.143 1.849 30.793 1.00 93.88 216 THR A O 1
ATOM 1733 N N . ALA A 1 217 ? -5.367 0.882 32.800 1.00 91.62 217 ALA A N 1
ATOM 1734 C CA . ALA A 1 217 ? -6.769 0.524 32.596 1.00 91.62 217 ALA A CA 1
ATOM 1735 C C . ALA A 1 217 ? -7.666 1.743 32.308 1.00 91.62 217 ALA A C 1
ATOM 1737 O O . ALA A 1 217 ? -8.567 1.660 31.469 1.00 91.62 217 ALA A O 1
ATOM 1738 N N . ILE A 1 218 ? -7.458 2.873 33.002 1.00 94.75 218 ILE A N 1
ATOM 1739 C CA . ILE A 1 218 ? -8.250 4.091 32.764 1.00 94.75 218 ILE A CA 1
ATOM 1740 C C . ILE A 1 218 ? -7.899 4.741 31.424 1.00 94.75 218 ILE A C 1
ATOM 1742 O O . ILE A 1 218 ? -8.802 5.252 30.763 1.00 94.75 218 ILE A O 1
ATOM 1746 N N . MET A 1 219 ? -6.633 4.678 30.997 1.00 96.56 219 MET A N 1
ATOM 1747 C CA . MET A 1 219 ? -6.221 5.143 29.671 1.00 96.56 219 MET A CA 1
ATOM 1748 C C . MET A 1 219 ? -6.851 4.284 28.567 1.00 96.56 219 MET A C 1
ATOM 1750 O O . MET A 1 219 ? -7.480 4.838 27.671 1.00 96.56 219 MET A O 1
ATOM 1754 N N . ASP A 1 220 ? -6.825 2.953 28.683 1.00 93.38 220 ASP A N 1
ATOM 1755 C CA . ASP A 1 220 ? -7.473 2.051 27.715 1.00 93.38 220 ASP A CA 1
ATOM 1756 C C . ASP A 1 220 ? -8.980 2.337 27.584 1.00 93.38 220 ASP A C 1
ATOM 1758 O O . ASP A 1 220 ? -9.541 2.385 26.485 1.00 93.38 220 ASP A O 1
ATOM 1762 N N . ALA A 1 221 ? -9.660 2.566 28.713 1.00 92.56 221 ALA A N 1
ATOM 1763 C CA . ALA A 1 221 ? -11.077 2.913 28.718 1.00 92.56 221 ALA A CA 1
ATOM 1764 C C . ALA A 1 221 ? -11.349 4.290 28.089 1.00 92.56 221 ALA A C 1
ATOM 1766 O O . ALA A 1 221 ? -12.354 4.451 27.391 1.00 92.56 221 ALA A O 1
ATOM 1767 N N . LEU A 1 222 ? -10.478 5.279 28.317 1.00 94.62 222 LEU A N 1
ATOM 1768 C CA . LEU A 1 222 ? -10.591 6.612 27.720 1.00 94.62 222 LEU A CA 1
ATOM 1769 C C . LEU A 1 222 ? -10.321 6.597 26.219 1.00 94.62 222 LEU A C 1
ATOM 1771 O O . LEU A 1 222 ? -11.090 7.207 25.476 1.00 94.62 222 LEU A O 1
ATOM 1775 N N . GLN A 1 223 ? -9.307 5.858 25.770 1.00 93.31 223 GLN A N 1
ATOM 1776 C CA . GLN A 1 223 ? -9.029 5.664 24.351 1.00 93.31 223 GLN A CA 1
ATOM 1777 C C . GLN A 1 223 ? -10.275 5.115 23.641 1.00 93.31 223 GLN A C 1
ATOM 1779 O O . GLN A 1 223 ? -10.759 5.714 22.686 1.00 93.31 223 GLN A O 1
ATOM 1784 N N . GLN A 1 224 ? -10.885 4.051 24.175 1.00 91.75 224 GLN A N 1
ATOM 1785 C CA . GLN A 1 224 ? -12.118 3.476 23.619 1.00 91.75 224 GLN A CA 1
ATOM 1786 C C . GLN A 1 224 ? -13.299 4.461 23.628 1.00 91.75 224 GLN A C 1
ATOM 1788 O O . GLN A 1 224 ? -14.075 4.520 22.673 1.00 91.75 224 GLN A O 1
ATOM 1793 N N . CYS A 1 225 ? -13.437 5.262 24.689 1.00 92.44 225 CYS A N 1
ATOM 1794 C CA . CYS A 1 225 ? -14.451 6.314 24.781 1.00 92.44 225 CYS A CA 1
ATOM 1795 C C . CYS A 1 225 ? -14.286 7.383 23.682 1.00 92.44 225 CYS A C 1
ATOM 1797 O O . CYS A 1 225 ? -15.265 7.795 23.049 1.00 92.44 225 CYS A O 1
ATOM 1799 N N . PHE A 1 226 ? -13.055 7.828 23.417 1.00 92.06 226 PHE A N 1
ATOM 1800 C CA . PHE A 1 226 ? -12.766 8.876 22.434 1.00 92.06 226 PHE A CA 1
ATOM 1801 C C . PHE A 1 226 ? -13.059 8.477 20.985 1.00 92.06 226 PHE A C 1
ATOM 1803 O O . PHE A 1 226 ? -13.327 9.359 20.164 1.00 92.06 226 PHE A O 1
ATOM 1810 N N . ILE A 1 227 ? -13.161 7.181 20.680 1.00 90.56 227 ILE A N 1
ATOM 1811 C CA . ILE A 1 227 ? -13.574 6.698 19.354 1.00 90.56 227 ILE A CA 1
ATOM 1812 C C . ILE A 1 227 ? -15.022 7.123 19.018 1.00 90.56 227 ILE A C 1
ATOM 1814 O O . ILE A 1 227 ? -15.358 7.360 17.846 1.00 90.56 227 ILE A O 1
ATOM 1818 N N . TRP A 1 228 ? -15.914 7.227 20.015 1.00 90.12 228 TRP A N 1
ATOM 1819 C CA . TRP A 1 228 ? -17.356 7.408 19.782 1.00 90.12 228 TRP A CA 1
ATOM 1820 C C . TRP A 1 228 ? -18.027 8.616 20.440 1.00 90.12 228 TRP A C 1
ATOM 1822 O O . TRP A 1 228 ? -19.082 9.035 19.945 1.00 90.12 228 TRP A O 1
ATOM 1832 N N . ILE A 1 229 ? -17.447 9.201 21.490 1.00 90.38 229 ILE A N 1
ATOM 1833 C CA . ILE A 1 229 ? -17.967 10.417 22.146 1.00 90.38 229 ILE A CA 1
ATOM 1834 C C . ILE A 1 229 ? -17.906 11.620 21.187 1.00 90.38 229 ILE A C 1
ATOM 1836 O O . ILE A 1 229 ? -17.161 11.605 20.217 1.00 90.38 229 ILE A O 1
ATOM 1840 N N . ARG A 1 230 ? -18.693 12.683 21.374 1.00 88.19 230 ARG A N 1
ATOM 1841 C CA . ARG A 1 230 ? -18.505 13.908 20.571 1.00 88.19 230 ARG A CA 1
ATOM 1842 C C . ARG A 1 230 ? -17.312 14.678 21.126 1.00 88.19 230 ARG A C 1
ATOM 1844 O O . ARG A 1 230 ? -17.248 14.888 22.331 1.00 88.19 230 ARG A O 1
ATOM 1851 N N . LEU A 1 231 ? -16.410 15.168 20.275 1.00 85.38 231 LEU A N 1
ATOM 1852 C CA . LEU A 1 231 ? -15.258 15.952 20.756 1.00 85.38 231 LEU A CA 1
ATOM 1853 C C . LEU A 1 231 ? -15.667 17.260 21.469 1.00 85.38 231 LEU A C 1
ATOM 1855 O O . LEU A 1 231 ? -14.884 17.822 22.226 1.00 85.3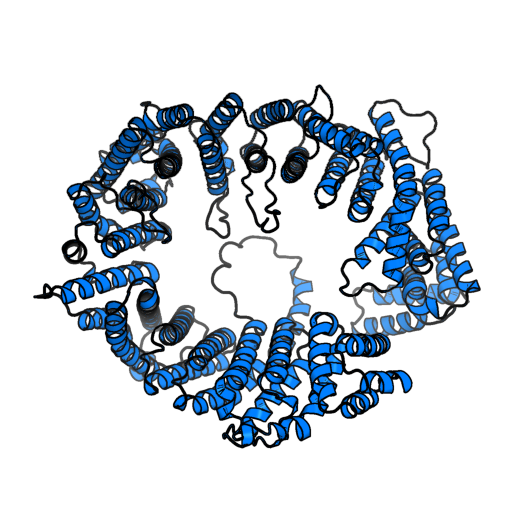8 231 LEU A O 1
ATOM 1859 N N . ALA A 1 232 ? -16.917 17.698 21.286 1.00 84.88 232 ALA A N 1
ATOM 1860 C CA . ALA A 1 232 ? -17.545 18.791 22.027 1.00 84.88 232 ALA A CA 1
ATOM 1861 C C . ALA A 1 232 ? -17.861 18.473 23.504 1.00 84.88 232 ALA A C 1
ATOM 1863 O O . ALA A 1 232 ? -18.198 19.384 24.250 1.00 84.88 232 ALA A O 1
ATOM 1864 N N . ASP A 1 233 ? -17.794 17.209 23.926 1.00 86.06 233 ASP A N 1
ATOM 1865 C CA . ASP A 1 233 ? -18.027 16.795 25.317 1.00 86.06 233 ASP A CA 1
ATOM 1866 C C . ASP A 1 233 ? -16.699 16.629 26.100 1.00 86.06 233 ASP A C 1
ATOM 1868 O O . ASP A 1 233 ? -16.725 16.302 27.288 1.00 86.06 233 ASP A O 1
ATOM 1872 N N . VAL A 1 234 ? -15.543 16.829 25.444 1.00 90.75 234 VAL A N 1
ATOM 1873 C CA . VAL A 1 234 ? -14.200 16.673 26.027 1.00 90.75 234 VAL A CA 1
ATOM 1874 C C . VAL A 1 234 ? -13.720 18.000 26.617 1.00 90.75 234 VAL A C 1
ATOM 1876 O O . VAL A 1 234 ? -13.456 18.961 25.894 1.00 90.75 234 VAL A O 1
ATOM 1879 N N . ASP A 1 235 ? -13.570 18.034 27.940 1.00 92.00 235 ASP A N 1
ATOM 1880 C CA . ASP A 1 235 ? -13.115 19.218 28.669 1.00 92.00 235 ASP A CA 1
ATOM 1881 C C . ASP A 1 235 ? -11.593 19.431 28.588 1.00 92.00 235 ASP A C 1
ATOM 1883 O O . ASP A 1 235 ? -10.796 18.509 28.419 1.00 92.00 235 ASP A O 1
ATOM 1887 N N . ALA A 1 236 ? -11.155 20.669 28.809 1.00 92.88 236 ALA A N 1
ATOM 1888 C CA . ALA A 1 236 ? -9.733 21.007 28.846 1.00 92.88 236 ALA A CA 1
ATOM 1889 C C . ALA A 1 236 ? -8.971 20.330 30.001 1.00 92.88 236 ALA A C 1
ATOM 1891 O O . ALA A 1 236 ? -7.800 19.978 29.861 1.00 92.88 236 ALA A O 1
ATOM 1892 N N . SER A 1 237 ? -9.639 20.111 31.137 1.00 94.81 237 SER A N 1
ATOM 1893 C CA . SER A 1 237 ? -9.032 19.505 32.326 1.00 94.81 237 SER A CA 1
ATOM 1894 C C . SER A 1 237 ? -8.654 18.041 32.115 1.00 94.81 237 SER A C 1
ATOM 1896 O O . SER A 1 237 ? -7.596 17.627 32.578 1.00 94.81 237 SER A O 1
ATOM 1898 N N . ILE A 1 238 ? -9.468 17.268 31.384 1.00 95.12 238 ILE A N 1
ATOM 1899 C CA . ILE A 1 238 ? -9.148 15.863 31.108 1.00 95.12 238 ILE A CA 1
ATOM 1900 C C . ILE A 1 238 ? -7.950 15.740 30.169 1.00 95.12 238 ILE A C 1
ATOM 1902 O O . ILE A 1 238 ? -7.058 14.941 30.435 1.00 95.12 238 ILE A O 1
ATOM 1906 N N . VAL A 1 239 ? -7.861 16.595 29.145 1.00 95.31 239 VAL A N 1
ATOM 1907 C CA . VAL A 1 239 ? -6.694 16.645 28.250 1.00 95.31 239 VAL A CA 1
ATOM 1908 C C . VAL A 1 239 ? -5.427 16.994 29.032 1.00 95.31 239 VAL A C 1
ATOM 1910 O O . VAL A 1 239 ? -4.413 16.320 28.881 1.00 95.31 239 VAL A O 1
ATOM 1913 N N . SER A 1 240 ? -5.500 17.991 29.919 1.00 95.75 240 SER A N 1
ATOM 1914 C CA . SER A 1 240 ? -4.376 18.394 30.774 1.00 95.75 240 SER A CA 1
ATOM 1915 C C . SER A 1 240 ? -3.931 17.276 31.730 1.00 95.75 240 SER A C 1
ATOM 1917 O O . SER A 1 240 ? -2.737 17.001 31.841 1.00 95.75 240 SER A O 1
ATOM 1919 N N . ASN A 1 241 ? -4.872 16.567 32.363 1.00 97.06 241 ASN A N 1
ATOM 1920 C CA . ASN A 1 241 ? -4.545 15.451 33.254 1.00 97.06 241 ASN A CA 1
ATOM 1921 C C . ASN A 1 241 ? -3.900 14.278 32.501 1.00 97.06 241 ASN A C 1
ATOM 1923 O O . ASN A 1 241 ? -2.902 13.730 32.967 1.00 97.06 241 ASN A O 1
ATOM 1927 N N . ILE A 1 242 ? -4.427 13.910 31.326 1.00 97.19 242 ILE A N 1
ATOM 1928 C CA . ILE A 1 242 ? -3.831 12.866 30.476 1.00 97.19 242 ILE A CA 1
ATOM 1929 C C . ILE A 1 242 ? -2.421 13.288 30.037 1.00 97.19 242 ILE A C 1
ATOM 1931 O O . ILE A 1 242 ? -1.492 12.488 30.112 1.00 97.19 242 ILE A O 1
ATOM 1935 N N . ALA A 1 243 ? -2.232 14.551 29.646 1.00 95.88 243 ALA A N 1
ATOM 1936 C CA . ALA A 1 243 ? -0.930 15.090 29.259 1.00 95.88 243 ALA A CA 1
ATOM 1937 C C . ALA A 1 243 ? 0.102 15.032 30.391 1.00 95.88 243 ALA A C 1
ATOM 1939 O O . ALA A 1 243 ? 1.269 14.722 30.156 1.00 95.88 243 ALA A O 1
ATOM 1940 N N . PHE A 1 244 ? -0.317 15.297 31.628 1.00 96.06 244 PHE A N 1
ATOM 1941 C CA . PHE A 1 244 ? 0.562 15.172 32.784 1.00 96.06 244 PHE A CA 1
ATOM 1942 C C . PHE A 1 244 ? 0.968 13.710 33.027 1.00 96.06 244 PHE A C 1
ATOM 1944 O O . PHE A 1 244 ? 2.143 13.431 33.250 1.00 96.06 244 PHE A O 1
ATOM 1951 N N . LEU A 1 245 ? 0.026 12.765 32.923 1.00 96.12 245 LEU A N 1
ATOM 1952 C CA . LEU A 1 245 ? 0.315 11.330 33.045 1.00 96.12 245 LEU A CA 1
ATOM 1953 C C . LEU A 1 245 ? 1.229 10.822 31.916 1.00 96.12 245 LEU A C 1
ATOM 1955 O O . LEU A 1 245 ? 2.110 10.004 32.171 1.00 96.12 245 LEU A O 1
ATOM 1959 N N . ALA A 1 246 ? 1.087 11.348 30.695 1.00 95.75 246 ALA A N 1
ATOM 1960 C CA . ALA A 1 246 ? 1.968 11.029 29.569 1.00 95.75 246 ALA A CA 1
ATOM 1961 C C . ALA A 1 246 ? 3.436 11.418 29.828 1.00 95.75 246 ALA A C 1
ATOM 1963 O O . ALA A 1 246 ? 4.341 10.771 29.306 1.00 95.75 246 ALA A O 1
ATOM 1964 N N . ARG A 1 247 ? 3.688 12.424 30.675 1.00 94.75 247 ARG A N 1
ATOM 1965 C CA . ARG A 1 247 ? 5.033 12.847 31.116 1.00 94.75 247 ARG A CA 1
ATOM 1966 C C . ARG A 1 247 ? 5.535 12.104 32.361 1.00 94.75 247 ARG A C 1
ATOM 1968 O O . ARG A 1 247 ? 6.553 12.470 32.931 1.00 94.75 247 ARG A O 1
ATOM 1975 N N . GLY A 1 248 ? 4.827 11.068 32.806 1.00 91.06 248 GLY A N 1
ATOM 1976 C CA . GLY A 1 248 ? 5.201 10.237 33.952 1.00 91.06 248 GLY A CA 1
ATOM 1977 C C . GLY A 1 248 ? 5.995 8.980 33.594 1.00 91.06 248 GLY A C 1
ATOM 1978 O O . GLY A 1 248 ? 6.050 8.070 34.420 1.00 91.06 248 GLY A O 1
ATOM 1979 N N . ALA A 1 249 ? 6.564 8.882 32.388 1.00 90.25 249 ALA A N 1
ATOM 1980 C CA . ALA A 1 249 ? 7.079 7.631 31.815 1.00 90.25 249 ALA A CA 1
ATOM 1981 C C . ALA A 1 249 ? 8.159 6.932 32.657 1.00 90.25 249 ALA A C 1
ATOM 1983 O O . ALA A 1 249 ? 8.226 5.707 32.668 1.00 90.25 249 ALA A O 1
ATOM 1984 N N . THR A 1 250 ? 8.948 7.687 33.426 1.00 89.12 250 THR A N 1
ATOM 1985 C CA . THR A 1 250 ? 9.951 7.139 34.358 1.00 89.12 250 THR A CA 1
ATOM 1986 C C . THR A 1 250 ? 9.348 6.387 35.551 1.00 89.12 250 THR A C 1
ATOM 1988 O O . THR A 1 250 ? 10.043 5.615 36.206 1.00 89.12 250 THR A O 1
ATOM 1991 N N . THR A 1 251 ? 8.062 6.596 35.847 1.00 88.06 251 THR A N 1
ATOM 1992 C CA . THR A 1 251 ? 7.363 6.005 37.006 1.00 88.06 251 THR A CA 1
ATOM 1993 C C . THR A 1 251 ? 6.171 5.129 36.625 1.00 88.06 251 THR A C 1
ATOM 1995 O O . THR A 1 251 ? 5.879 4.168 37.330 1.00 88.06 251 THR A O 1
ATOM 1998 N N . ILE A 1 252 ? 5.480 5.458 35.532 1.00 90.75 252 ILE A N 1
ATOM 1999 C CA . ILE A 1 252 ? 4.307 4.752 35.005 1.00 90.75 252 ILE A CA 1
ATOM 2000 C C . ILE A 1 252 ? 4.505 4.507 33.515 1.00 90.75 252 ILE A C 1
ATOM 2002 O O . ILE A 1 252 ? 3.822 5.107 32.689 1.00 90.75 252 ILE A O 1
ATOM 2006 N N . ARG A 1 253 ? 5.471 3.664 33.157 1.00 92.19 253 ARG A N 1
ATOM 2007 C CA . ARG A 1 253 ? 5.870 3.452 31.761 1.00 92.19 253 ARG A CA 1
ATOM 2008 C C . ARG A 1 253 ? 4.674 3.082 30.884 1.00 92.19 253 ARG A C 1
ATOM 2010 O O . ARG A 1 253 ? 4.386 3.774 29.905 1.00 92.19 253 ARG A O 1
ATOM 2017 N N . ASP A 1 254 ? 3.943 2.035 31.260 1.00 91.88 254 ASP A N 1
ATOM 2018 C CA . ASP A 1 254 ? 2.833 1.530 30.445 1.00 91.88 254 ASP A CA 1
ATOM 2019 C C . ASP A 1 254 ? 1.631 2.489 30.495 1.00 91.88 254 ASP A C 1
ATOM 2021 O O . ASP A 1 254 ? 0.932 2.689 29.499 1.00 91.88 254 ASP A O 1
ATOM 2025 N N . GLY A 1 255 ? 1.426 3.151 31.638 1.00 93.25 255 GLY A N 1
ATOM 2026 C CA . GLY A 1 255 ? 0.397 4.176 31.812 1.00 93.25 255 GLY A CA 1
ATOM 2027 C C . GLY A 1 255 ? 0.643 5.434 30.971 1.00 93.25 255 GLY A C 1
ATOM 2028 O O . GLY A 1 255 ? -0.294 5.973 30.386 1.00 93.25 255 GLY A O 1
ATOM 2029 N N . ALA A 1 256 ? 1.895 5.880 30.858 1.00 95.00 256 ALA A N 1
ATOM 2030 C CA . ALA A 1 256 ? 2.296 7.038 30.064 1.00 95.00 256 ALA A CA 1
ATOM 2031 C C . ALA A 1 256 ? 2.161 6.768 28.558 1.00 95.00 256 ALA A C 1
ATOM 2033 O O . ALA A 1 256 ? 1.661 7.620 27.822 1.00 95.00 256 ALA A O 1
ATOM 2034 N N . ILE A 1 257 ? 2.520 5.561 28.105 1.00 95.19 257 ILE A N 1
ATOM 2035 C CA . ILE A 1 257 ? 2.275 5.114 26.725 1.00 95.19 257 ILE A CA 1
ATOM 2036 C C . ILE A 1 257 ? 0.769 5.057 26.436 1.00 95.19 257 ILE A C 1
ATOM 2038 O O . ILE A 1 257 ? 0.319 5.571 25.409 1.00 95.19 257 ILE A O 1
ATOM 2042 N N . GLY A 1 258 ? -0.027 4.505 27.359 1.00 94.62 258 GLY A N 1
ATOM 2043 C CA . GLY A 1 258 ? -1.489 4.527 27.272 1.00 94.62 258 GLY A CA 1
ATOM 2044 C C . GLY A 1 258 ? -2.053 5.950 27.182 1.00 94.62 258 GLY A C 1
ATOM 2045 O O . GLY A 1 258 ? -2.939 6.219 26.368 1.00 94.62 258 GLY A O 1
ATOM 2046 N N . ALA A 1 259 ? -1.502 6.890 27.953 1.00 96.56 259 ALA A N 1
ATOM 2047 C CA . ALA A 1 259 ? -1.893 8.297 27.917 1.00 96.56 259 ALA A CA 1
ATOM 2048 C C . ALA A 1 259 ? -1.571 8.962 26.571 1.00 96.56 259 ALA A C 1
ATOM 2050 O O . ALA A 1 259 ? -2.422 9.660 26.017 1.00 96.56 259 ALA A O 1
ATOM 2051 N N . MET A 1 260 ? -0.396 8.694 25.994 1.00 94.94 260 MET A N 1
ATOM 2052 C CA . MET A 1 260 ? -0.057 9.167 24.646 1.00 94.94 260 MET A CA 1
ATOM 2053 C C . MET A 1 260 ? -1.006 8.596 23.588 1.00 94.94 260 MET A C 1
ATOM 2055 O O . MET A 1 260 ? -1.529 9.362 22.784 1.00 94.94 260 MET A O 1
ATOM 2059 N N . ASN A 1 261 ? -1.293 7.288 23.611 1.00 94.81 261 ASN A N 1
ATOM 2060 C CA . ASN A 1 261 ? -2.259 6.672 22.691 1.00 94.81 261 ASN A CA 1
ATOM 2061 C C . ASN A 1 261 ? -3.658 7.295 22.835 1.00 94.81 261 ASN A C 1
ATOM 2063 O O . ASN A 1 261 ? -4.335 7.551 21.842 1.00 94.81 261 ASN A O 1
ATOM 2067 N N . THR A 1 262 ? -4.066 7.602 24.068 1.00 95.00 262 THR A N 1
ATOM 2068 C CA . THR A 1 262 ? -5.345 8.262 24.360 1.00 95.00 262 THR A CA 1
ATOM 2069 C C . THR A 1 262 ? -5.410 9.675 23.763 1.00 95.00 262 THR A C 1
ATOM 2071 O O . THR A 1 262 ? -6.433 10.050 23.193 1.00 95.00 262 THR A O 1
ATOM 2074 N N . LEU A 1 263 ? -4.330 10.465 23.842 1.00 94.69 263 LEU A N 1
ATOM 2075 C CA . LEU A 1 263 ? -4.254 11.784 23.190 1.00 94.69 263 LEU A CA 1
ATOM 2076 C C . LEU A 1 263 ? -4.235 11.665 21.663 1.00 94.69 263 LEU A C 1
ATOM 2078 O O . LEU A 1 263 ? -4.906 12.431 20.972 1.00 94.69 263 LEU A O 1
ATOM 2082 N N . THR A 1 264 ? -3.496 10.689 21.144 1.00 93.25 264 THR A N 1
ATOM 2083 C CA . THR A 1 264 ? -3.414 10.381 19.717 1.00 93.25 264 THR A CA 1
ATOM 2084 C C . THR A 1 264 ? -4.786 10.014 19.131 1.00 93.25 264 THR A C 1
ATOM 2086 O O . THR A 1 264 ? -5.127 10.466 18.037 1.00 93.25 264 THR A O 1
ATOM 2089 N N . GLU A 1 265 ? -5.635 9.308 19.883 1.00 92.00 265 GLU A N 1
ATOM 2090 C CA . GLU A 1 265 ? -7.006 8.971 19.471 1.00 92.00 265 GLU A CA 1
ATOM 2091 C C . GLU A 1 265 ? -7.876 10.205 19.174 1.00 92.00 265 GLU A C 1
ATOM 2093 O O . GLU A 1 265 ? -8.686 10.203 18.244 1.00 92.00 265 GLU A O 1
ATOM 2098 N N . LEU A 1 266 ? -7.664 11.310 19.900 1.00 90.69 266 LEU A N 1
ATOM 2099 C CA . LEU A 1 266 ? -8.355 12.577 19.632 1.00 90.69 266 LEU A CA 1
ATOM 2100 C C . LEU A 1 266 ? -7.989 13.157 18.257 1.00 90.69 266 LEU A C 1
ATOM 2102 O O . LEU A 1 266 ? -8.794 13.872 17.660 1.00 90.69 266 LEU A O 1
ATOM 2106 N N . LEU A 1 267 ? -6.793 12.850 17.747 1.00 87.81 267 LEU A N 1
ATOM 2107 C CA . LEU A 1 267 ? -6.264 13.371 16.486 1.00 87.81 267 LEU A CA 1
ATOM 2108 C C . LEU A 1 267 ? -6.641 12.513 15.275 1.00 87.81 267 LEU A C 1
ATOM 2110 O O . LEU A 1 267 ? -6.693 13.041 14.162 1.00 87.81 267 LEU A O 1
ATOM 2114 N N . TYR A 1 268 ? -6.967 11.230 15.452 1.00 85.75 268 TYR A N 1
ATOM 2115 C CA . TYR A 1 268 ? -7.433 10.378 14.349 1.00 85.75 268 TYR A CA 1
ATOM 2116 C C . TYR A 1 268 ? -8.774 10.845 13.759 1.00 85.75 268 TYR A C 1
ATOM 2118 O O . TYR A 1 268 ? -9.062 10.608 12.585 1.00 85.75 268 TYR A O 1
ATOM 2126 N N . ARG A 1 269 ? -9.580 11.596 14.515 1.00 77.19 269 ARG A N 1
ATOM 2127 C CA . ARG A 1 269 ? -10.936 11.994 14.109 1.00 77.19 269 ARG A CA 1
ATOM 2128 C C . ARG A 1 269 ? -10.997 13.324 13.367 1.00 77.19 269 ARG A C 1
ATOM 2130 O O . ARG A 1 269 ? -10.422 14.313 13.798 1.00 77.19 269 ARG A O 1
ATOM 2137 N N . ASN A 1 270 ? -11.786 13.379 12.289 1.00 68.69 270 ASN A N 1
ATOM 2138 C CA . ASN A 1 270 ? -12.001 14.584 11.466 1.00 68.69 270 ASN A CA 1
ATOM 2139 C C . ASN A 1 270 ? -12.863 15.684 12.117 1.00 68.69 270 ASN A C 1
ATOM 2141 O O . ASN A 1 270 ? -13.331 16.588 11.430 1.00 68.69 270 ASN A O 1
ATOM 2145 N N . GLU A 1 271 ? -13.066 15.624 13.431 1.00 78.00 271 GLU A N 1
ATOM 2146 C CA . GLU A 1 271 ? -13.835 16.595 14.208 1.00 78.00 271 GLU A CA 1
ATOM 2147 C C . GLU A 1 271 ? -12.889 17.555 14.942 1.00 78.00 271 GLU A C 1
ATOM 2149 O O . GLU A 1 271 ? -11.778 17.190 15.317 1.00 78.00 271 GLU A O 1
ATOM 2154 N N . THR A 1 272 ? -13.324 18.792 15.175 1.00 78.38 272 THR A N 1
ATOM 2155 C CA . THR A 1 272 ? -12.546 19.777 15.939 1.00 78.38 272 THR A CA 1
ATOM 2156 C C . THR A 1 272 ? -12.881 19.702 17.427 1.00 78.38 272 THR A C 1
ATOM 2158 O O . THR A 1 272 ? -14.056 19.694 17.798 1.00 78.38 272 THR A O 1
ATOM 2161 N N . LEU A 1 273 ? -11.857 19.717 18.281 1.00 86.12 273 LEU A N 1
ATOM 2162 C CA . LEU A 1 273 ? -12.010 19.901 19.728 1.00 86.12 273 LEU A CA 1
ATOM 2163 C C . LEU A 1 273 ? -12.555 21.297 20.065 1.00 86.12 273 LEU A C 1
ATOM 2165 O O . LEU A 1 273 ? -12.385 22.251 19.303 1.00 86.12 273 LEU A O 1
ATOM 2169 N N . ILE A 1 274 ? -13.160 21.430 21.249 1.00 88.38 274 ILE A N 1
ATOM 2170 C CA . ILE A 1 274 ? -13.494 22.741 21.828 1.00 88.38 274 ILE A CA 1
ATOM 2171 C C . ILE A 1 274 ? -12.199 23.560 21.965 1.00 88.38 274 ILE A C 1
ATOM 2173 O O . ILE A 1 274 ? -11.182 22.984 22.361 1.00 88.38 274 ILE A O 1
ATOM 2177 N N . PRO A 1 275 ? -12.201 24.885 21.708 1.00 87.38 275 PRO A N 1
ATOM 2178 C CA . PRO A 1 275 ? -10.982 25.693 21.720 1.00 87.38 275 PRO A CA 1
ATOM 2179 C C . PRO A 1 275 ? -10.118 25.551 22.980 1.00 87.38 275 PRO A C 1
ATOM 2181 O O . PRO A 1 275 ? -8.898 25.496 22.868 1.00 87.38 275 PRO A O 1
ATOM 2184 N N . ASP A 1 276 ? -10.718 25.458 24.171 1.00 88.94 276 ASP A N 1
ATOM 2185 C CA . ASP A 1 276 ? -9.967 25.275 25.421 1.00 88.94 276 ASP A CA 1
ATOM 2186 C C . ASP A 1 276 ? -9.273 23.909 25.500 1.00 88.94 276 ASP A C 1
ATOM 2188 O O . ASP A 1 276 ? -8.093 23.838 25.842 1.00 88.94 276 ASP A O 1
ATOM 2192 N N . ALA A 1 277 ? -9.976 22.829 25.146 1.00 90.19 277 ALA A N 1
ATOM 2193 C CA . ALA A 1 277 ? -9.415 21.478 25.126 1.00 90.19 277 ALA A CA 1
ATOM 2194 C C . ALA A 1 277 ? -8.352 21.320 24.035 1.00 90.19 277 ALA A C 1
ATOM 2196 O O . ALA A 1 277 ? -7.305 20.718 24.258 1.00 90.19 277 ALA A O 1
ATOM 2197 N N . GLY A 1 278 ? -8.584 21.939 22.882 1.00 89.25 278 GLY A N 1
ATOM 2198 C CA . GLY A 1 278 ? -7.623 22.016 21.796 1.00 89.25 278 GLY A CA 1
ATOM 2199 C C . GLY A 1 278 ? -6.343 22.769 22.159 1.00 89.25 278 GLY A C 1
ATOM 2200 O O . GLY A 1 278 ? -5.246 22.287 21.881 1.00 89.25 278 GLY A O 1
ATOM 2201 N N . ARG A 1 279 ? -6.457 23.905 22.864 1.00 90.62 279 ARG A N 1
ATOM 2202 C CA . ARG A 1 279 ? -5.292 24.614 23.419 1.00 90.62 279 ARG A CA 1
ATOM 2203 C C . ARG A 1 279 ? -4.506 23.738 24.391 1.00 90.62 279 ARG A C 1
ATOM 2205 O O . ARG A 1 279 ? -3.285 23.700 24.298 1.00 90.62 279 ARG A O 1
ATOM 2212 N N . GLN A 1 280 ? -5.183 23.016 25.286 1.00 92.94 280 GLN A N 1
ATOM 2213 C CA . GLN A 1 280 ? -4.510 22.082 26.198 1.00 92.94 280 GLN A CA 1
ATOM 2214 C C . GLN A 1 280 ? -3.823 20.935 25.459 1.00 92.94 280 GLN A C 1
ATOM 2216 O O . GLN A 1 280 ? -2.730 20.546 25.852 1.00 92.94 280 GLN A O 1
ATOM 2221 N N . LEU A 1 281 ? -4.398 20.438 24.360 1.00 92.69 281 LEU A N 1
ATOM 2222 C CA . LEU A 1 281 ? -3.746 19.426 23.528 1.00 92.69 281 LEU A CA 1
ATOM 2223 C C . LEU A 1 281 ? -2.461 19.968 22.888 1.00 92.69 281 LEU A C 1
ATOM 2225 O O . LEU A 1 281 ? -1.444 19.286 22.880 1.00 92.69 281 LEU A O 1
ATOM 2229 N N . ALA A 1 282 ? -2.474 21.207 22.398 1.00 91.25 282 ALA A N 1
ATOM 2230 C CA . ALA A 1 282 ? -1.277 21.838 21.846 1.00 91.25 282 ALA A CA 1
ATOM 2231 C C . ALA A 1 282 ? -0.187 22.077 22.909 1.00 91.25 282 ALA A C 1
ATOM 2233 O O . ALA A 1 282 ? 0.993 21.866 22.634 1.00 91.25 282 ALA A O 1
ATOM 2234 N N . ILE A 1 283 ? -0.576 22.460 24.134 1.00 93.19 283 ILE A N 1
ATOM 2235 C CA . ILE A 1 283 ? 0.343 22.538 25.285 1.00 93.19 283 ILE A CA 1
ATOM 2236 C C . ILE A 1 283 ? 0.917 21.151 25.584 1.00 93.19 283 ILE A C 1
ATOM 2238 O O . ILE A 1 283 ? 2.129 21.015 25.706 1.00 93.19 283 ILE A O 1
ATOM 2242 N N . ALA A 1 284 ? 0.071 20.119 25.629 1.00 94.00 284 ALA A N 1
ATOM 2243 C CA . ALA A 1 284 ? 0.479 18.743 25.887 1.00 94.00 284 ALA A CA 1
ATOM 2244 C C . ALA A 1 284 ? 1.529 18.254 24.886 1.00 94.00 284 ALA A C 1
ATOM 2246 O O . ALA A 1 284 ? 2.555 17.720 25.289 1.00 94.00 284 ALA A O 1
ATOM 2247 N N . VAL A 1 285 ? 1.303 18.480 23.589 1.00 94.38 285 VAL A N 1
ATOM 2248 C CA . VAL A 1 285 ? 2.248 18.116 22.523 1.00 94.38 285 VAL A CA 1
ATOM 2249 C C . VAL A 1 285 ? 3.608 18.789 22.739 1.00 94.38 285 VAL A C 1
ATOM 2251 O O . VAL A 1 285 ? 4.640 18.129 22.635 1.00 94.38 285 VAL A O 1
ATOM 2254 N N . TYR A 1 286 ? 3.618 20.078 23.094 1.00 93.69 286 TYR A N 1
ATOM 2255 C CA . TYR A 1 286 ? 4.851 20.802 23.405 1.00 93.69 286 TYR A CA 1
ATOM 2256 C C . TYR A 1 286 ? 5.560 20.242 24.650 1.00 93.69 286 TYR A C 1
ATOM 2258 O O . TYR A 1 286 ? 6.758 19.973 24.605 1.00 93.69 286 TYR A O 1
ATOM 2266 N N . GLU A 1 287 ? 4.837 20.046 25.756 1.00 93.50 287 GLU A N 1
ATOM 2267 C CA . GLU A 1 287 ? 5.418 19.572 27.018 1.00 93.50 287 GLU A CA 1
ATOM 2268 C C . GLU A 1 287 ? 5.927 18.127 26.929 1.00 93.50 287 GLU A C 1
ATOM 2270 O O . GLU A 1 287 ? 6.957 17.808 27.517 1.00 93.50 287 GLU A O 1
ATOM 2275 N N . ILE A 1 288 ? 5.223 17.251 26.204 1.00 95.81 288 ILE A N 1
ATOM 2276 C CA . ILE A 1 288 ? 5.638 15.859 25.978 1.00 95.81 288 ILE A CA 1
ATOM 2277 C C . ILE A 1 288 ? 6.918 15.821 25.140 1.00 95.81 288 ILE A C 1
ATOM 2279 O O . ILE A 1 288 ? 7.829 15.062 25.460 1.00 95.81 288 ILE A O 1
ATOM 2283 N N . LEU A 1 289 ? 7.024 16.663 24.105 1.00 95.00 289 LEU A N 1
ATOM 2284 C CA . LEU A 1 289 ? 8.243 16.763 23.303 1.00 95.00 289 LEU A CA 1
ATOM 2285 C C . LEU A 1 289 ? 9.434 17.264 24.131 1.00 95.00 289 LEU A C 1
ATOM 2287 O O . LEU A 1 289 ? 10.535 16.733 23.996 1.00 95.00 289 LEU A O 1
ATOM 2291 N N . ASP A 1 290 ? 9.229 18.274 24.982 1.00 93.06 290 ASP A N 1
ATOM 2292 C CA . ASP A 1 290 ? 10.303 18.798 25.833 1.00 93.06 290 ASP A CA 1
ATOM 2293 C C . ASP A 1 290 ? 10.734 17.764 26.886 1.00 93.06 290 ASP A C 1
ATOM 2295 O O . ASP A 1 290 ? 11.928 17.575 27.092 1.00 93.06 290 ASP A O 1
ATOM 2299 N N . TYR A 1 291 ? 9.784 17.018 27.461 1.00 93.56 291 TYR A N 1
ATOM 2300 C CA . TYR A 1 291 ? 10.063 15.909 28.379 1.00 93.56 291 TYR A CA 1
ATOM 2301 C C . TYR A 1 291 ? 10.858 14.779 27.706 1.00 93.56 291 TYR A C 1
ATOM 2303 O O . TYR A 1 291 ? 11.895 14.361 28.217 1.00 93.56 291 TYR A O 1
ATOM 2311 N N . ALA A 1 292 ? 10.432 14.341 26.516 1.00 91.94 292 ALA A N 1
ATOM 2312 C CA . ALA A 1 292 ? 11.109 13.295 25.747 1.00 91.94 292 ALA A CA 1
ATOM 2313 C C . ALA A 1 292 ? 12.531 13.680 25.309 1.00 91.94 292 ALA A C 1
ATOM 2315 O O . ALA A 1 292 ? 13.322 12.821 24.931 1.00 91.94 292 ALA A O 1
ATOM 2316 N N . ARG A 1 293 ? 12.853 14.976 25.293 1.00 88.88 293 ARG A N 1
ATOM 2317 C CA . ARG A 1 293 ? 14.193 15.483 24.989 1.00 88.88 293 ARG A CA 1
ATOM 2318 C C . ARG A 1 293 ? 15.114 15.448 26.212 1.00 88.88 293 ARG A C 1
ATOM 2320 O O . ARG A 1 293 ? 16.321 15.308 26.026 1.00 88.88 293 ARG A O 1
ATOM 2327 N N . GLU A 1 294 ? 14.576 15.670 27.411 1.00 86.69 294 GLU A N 1
ATOM 2328 C CA . GLU A 1 294 ? 15.351 15.811 28.654 1.00 86.69 294 GLU A CA 1
ATOM 2329 C C . GLU A 1 294 ? 15.656 14.478 29.332 1.00 86.69 294 GLU A C 1
ATOM 2331 O O . GLU A 1 294 ? 16.741 14.323 29.891 1.00 86.69 294 GLU A O 1
ATOM 2336 N N . GLU A 1 295 ? 14.722 13.534 29.272 1.00 86.62 295 GLU A N 1
ATOM 2337 C CA . GLU A 1 295 ? 14.834 12.241 29.942 1.00 86.62 295 GLU A CA 1
ATOM 2338 C C . GLU A 1 295 ? 15.346 11.145 28.995 1.00 86.62 295 GLU A C 1
ATOM 2340 O O . GLU A 1 295 ? 15.031 11.124 27.804 1.00 86.62 295 GLU A O 1
ATOM 2345 N N . GLU A 1 296 ? 16.105 10.189 29.536 1.00 84.44 296 GLU A N 1
ATOM 2346 C CA . GLU A 1 296 ? 16.491 8.969 28.817 1.00 84.44 296 GLU A CA 1
ATOM 2347 C C . GLU A 1 296 ? 15.341 7.953 28.887 1.00 84.44 296 GLU A C 1
ATOM 2349 O O . GLU A 1 296 ? 15.152 7.267 29.894 1.00 84.44 296 GLU A O 1
ATOM 2354 N N . LEU A 1 297 ? 14.543 7.890 27.820 1.00 88.50 297 LEU A N 1
ATOM 2355 C CA . LEU A 1 297 ? 13.352 7.043 27.716 1.00 88.50 297 LEU A CA 1
ATOM 2356 C C . LEU A 1 297 ? 13.585 5.874 26.746 1.00 88.50 297 LEU A C 1
ATOM 2358 O O . LEU A 1 297 ? 14.585 5.826 26.032 1.00 88.50 297 LEU A O 1
ATOM 2362 N N . ASP A 1 298 ? 12.678 4.897 26.742 1.00 87.69 298 ASP A N 1
ATOM 2363 C CA . ASP A 1 298 ? 12.767 3.751 25.839 1.00 87.69 298 ASP A CA 1
ATOM 2364 C C . ASP A 1 298 ? 12.301 4.087 24.411 1.00 87.69 298 ASP A C 1
ATOM 2366 O O . ASP A 1 298 ? 11.526 5.019 24.181 1.00 87.69 298 ASP A O 1
ATOM 2370 N N . ASP A 1 299 ? 12.757 3.295 23.436 1.00 87.50 299 ASP A N 1
ATOM 2371 C CA . ASP A 1 299 ? 12.459 3.519 22.013 1.00 87.50 299 ASP A CA 1
ATOM 2372 C C . ASP A 1 299 ? 10.945 3.549 21.741 1.00 87.50 299 ASP A C 1
ATOM 2374 O O . ASP A 1 299 ? 10.456 4.414 21.018 1.00 87.50 299 ASP A O 1
ATOM 2378 N N . LEU A 1 300 ? 10.173 2.689 22.419 1.00 90.56 300 LEU A N 1
ATOM 2379 C CA . LEU A 1 300 ? 8.716 2.642 22.282 1.00 90.56 300 LEU A CA 1
ATOM 2380 C C . LEU A 1 300 ? 8.042 3.965 22.680 1.00 90.56 300 LEU A C 1
ATOM 2382 O O . LEU A 1 300 ? 7.060 4.367 22.053 1.00 90.56 300 LEU A O 1
ATOM 2386 N N . TYR A 1 301 ? 8.538 4.657 23.711 1.00 93.19 301 TYR A N 1
ATOM 2387 C CA . TYR A 1 301 ? 8.016 5.971 24.071 1.00 93.19 301 TYR A CA 1
ATOM 2388 C C . TYR A 1 301 ? 8.325 6.996 22.973 1.00 93.19 301 TYR A C 1
ATOM 2390 O O . TYR A 1 301 ? 7.435 7.740 22.553 1.00 93.19 301 TYR A O 1
ATOM 2398 N N . HIS A 1 302 ? 9.554 7.000 22.450 1.00 92.50 302 HIS A N 1
ATOM 2399 C CA . HIS A 1 302 ? 9.959 7.887 21.358 1.00 92.50 302 HIS A CA 1
ATOM 2400 C C . HIS A 1 302 ? 9.144 7.672 20.074 1.00 92.50 302 HIS A C 1
ATOM 2402 O O . HIS A 1 302 ? 8.763 8.657 19.428 1.00 92.50 302 HIS A O 1
ATOM 2408 N N . ASP A 1 303 ? 8.810 6.425 19.738 1.00 92.12 303 ASP A N 1
ATOM 2409 C CA . ASP A 1 303 ? 7.946 6.084 18.602 1.00 92.12 303 ASP A CA 1
ATOM 2410 C C . ASP A 1 303 ? 6.564 6.727 18.746 1.00 92.12 303 ASP A C 1
ATOM 2412 O O . ASP A 1 303 ? 6.018 7.313 17.802 1.00 92.12 303 ASP A O 1
ATOM 2416 N N . LYS A 1 304 ? 6.013 6.684 19.964 1.00 93.69 304 LYS A N 1
ATOM 2417 C CA . LYS A 1 304 ? 4.709 7.270 20.292 1.00 93.69 304 LYS A CA 1
ATOM 2418 C C . LYS A 1 304 ? 4.719 8.790 20.324 1.00 93.69 304 LYS A C 1
ATOM 2420 O O . LYS A 1 304 ? 3.753 9.399 19.860 1.00 93.69 304 LYS A O 1
ATOM 2425 N N . VAL A 1 305 ? 5.816 9.415 20.747 1.00 95.06 305 VAL A N 1
ATOM 2426 C CA . VAL A 1 305 ? 6.018 10.865 20.586 1.00 95.06 305 VAL A CA 1
ATOM 2427 C C . VAL A 1 305 ? 6.017 11.240 19.100 1.00 95.06 305 VAL A C 1
ATOM 2429 O O . VAL A 1 305 ? 5.348 12.198 18.704 1.00 95.06 305 VAL A O 1
ATOM 2432 N N . CYS A 1 306 ? 6.706 10.469 18.252 1.00 93.62 306 CYS A N 1
ATOM 2433 C CA . CYS A 1 306 ? 6.734 10.712 16.808 1.00 93.62 306 CYS A CA 1
ATOM 2434 C C . CYS A 1 306 ? 5.355 10.504 16.155 1.00 93.62 306 CYS A C 1
ATOM 2436 O O . CYS A 1 306 ? 4.977 11.269 15.268 1.00 93.62 306 CYS A O 1
ATOM 2438 N N . GLU A 1 307 ? 4.578 9.498 16.569 1.00 93.12 307 GLU A N 1
ATOM 2439 C CA . GLU A 1 307 ? 3.190 9.283 16.125 1.00 93.12 307 GLU A CA 1
ATOM 2440 C C . GLU A 1 307 ? 2.274 10.460 16.505 1.00 93.12 307 GLU A C 1
ATOM 2442 O O . GLU A 1 307 ? 1.617 11.030 15.629 1.00 93.12 307 GLU A O 1
ATOM 2447 N N . LEU A 1 308 ? 2.293 10.876 17.777 1.00 93.88 308 LEU A N 1
ATOM 2448 C CA . LEU A 1 308 ? 1.510 12.008 18.281 1.00 93.88 308 LEU A CA 1
ATOM 2449 C C . LEU A 1 308 ? 1.825 13.296 17.504 1.00 93.88 308 LEU A C 1
ATOM 2451 O O . LEU A 1 308 ? 0.913 13.982 17.036 1.00 93.88 308 LEU A O 1
ATOM 2455 N N . MET A 1 309 ? 3.115 13.597 17.311 1.00 92.50 309 MET A N 1
ATOM 2456 C CA . MET A 1 309 ? 3.566 14.767 16.551 1.00 92.50 309 MET A CA 1
ATOM 2457 C C . MET A 1 309 ? 3.096 14.716 15.096 1.00 92.50 309 MET A C 1
ATOM 2459 O O . MET A 1 309 ? 2.527 15.692 14.605 1.00 92.50 309 MET A O 1
ATOM 2463 N N . ARG A 1 310 ? 3.280 13.581 14.405 1.00 90.19 310 ARG A N 1
ATOM 2464 C CA . ARG A 1 310 ? 2.847 13.416 13.006 1.00 90.19 310 ARG A CA 1
ATOM 2465 C C . ARG A 1 310 ? 1.357 13.686 12.842 1.00 90.19 310 ARG A C 1
ATOM 2467 O O . ARG A 1 310 ? 0.971 14.434 11.945 1.00 90.19 310 ARG A O 1
ATOM 2474 N N . LEU A 1 311 ? 0.522 13.128 13.716 1.00 88.12 311 LEU A N 1
ATOM 2475 C CA . LEU A 1 311 ? -0.930 13.299 13.647 1.00 88.12 311 LEU A CA 1
ATOM 2476 C C . LEU A 1 311 ? -1.369 14.720 14.005 1.00 88.12 311 LEU A C 1
ATOM 2478 O O . LEU A 1 311 ? -2.271 15.259 13.359 1.00 88.12 311 LEU A O 1
ATOM 2482 N N . TYR A 1 312 ? -0.704 15.357 14.970 1.00 88.50 312 TYR A N 1
ATOM 2483 C CA . TYR A 1 312 ? -0.969 16.752 15.316 1.00 88.50 312 TYR A CA 1
ATOM 2484 C C . TYR A 1 312 ? -0.644 17.691 14.144 1.00 88.50 312 TYR A C 1
ATOM 2486 O O . TYR A 1 312 ? -1.446 18.558 13.794 1.00 88.50 312 TYR A O 1
ATOM 2494 N N . ILE A 1 313 ? 0.492 17.474 13.476 1.00 86.38 313 ILE A N 1
ATOM 2495 C CA . ILE A 1 313 ? 0.911 18.256 12.306 1.00 86.38 313 ILE A CA 1
ATOM 2496 C C . ILE A 1 313 ? -0.005 17.983 11.105 1.00 86.38 313 ILE A C 1
ATOM 2498 O O . ILE A 1 313 ? -0.407 18.923 10.420 1.00 86.38 313 ILE A O 1
ATOM 2502 N N . LYS A 1 314 ? -0.410 16.723 10.881 1.00 82.50 314 LYS A N 1
ATOM 2503 C CA . LYS A 1 314 ? -1.354 16.322 9.816 1.00 82.50 314 LYS A CA 1
ATOM 2504 C C . LYS A 1 314 ? -2.696 17.061 9.915 1.00 82.50 314 LYS A C 1
ATOM 2506 O O . LYS A 1 314 ? -3.354 17.270 8.900 1.00 82.50 314 LYS A O 1
ATOM 2511 N N . ARG A 1 315 ? -3.089 17.511 11.113 1.00 78.12 315 ARG A N 1
ATOM 2512 C CA . ARG A 1 315 ? -4.288 18.339 11.348 1.00 78.12 315 ARG A CA 1
ATOM 2513 C C . ARG A 1 315 ? -4.126 19.816 10.972 1.00 78.12 315 ARG A C 1
ATOM 2515 O O . ARG A 1 315 ? -5.094 20.560 11.093 1.00 78.12 315 ARG A O 1
ATOM 2522 N N . GLY A 1 316 ? -2.950 20.240 10.510 1.00 73.50 316 GLY A N 1
ATOM 2523 C CA . GLY A 1 316 ? -2.699 21.611 10.069 1.00 73.50 316 GLY A CA 1
ATOM 2524 C C . GLY A 1 316 ? -2.585 22.607 11.220 1.00 73.50 316 GLY A C 1
ATOM 2525 O O . GLY A 1 316 ? -3.118 23.703 11.113 1.00 73.50 316 GLY A O 1
ATOM 2526 N N . TRP A 1 317 ? -1.917 22.221 12.313 1.00 76.62 317 TRP A N 1
ATOM 2527 C CA . TRP A 1 317 ? -1.632 23.097 13.461 1.00 76.62 317 TRP A CA 1
ATOM 2528 C C . TRP A 1 317 ? -2.884 23.782 14.034 1.00 76.62 317 TRP A C 1
ATOM 2530 O O . TRP A 1 317 ? -2.940 25.007 14.115 1.00 76.62 317 TRP A O 1
ATOM 2540 N N . PRO A 1 318 ? -3.904 23.023 14.474 1.00 71.75 318 PRO A N 1
ATOM 2541 C CA . PRO A 1 318 ? -5.221 23.581 14.796 1.00 71.75 318 PRO A CA 1
ATOM 2542 C C . PRO A 1 318 ? -5.208 24.673 15.887 1.00 71.75 318 PRO A C 1
ATOM 2544 O O . PRO A 1 318 ? -6.162 25.444 15.986 1.00 71.75 318 PRO A O 1
ATOM 2547 N N . PHE A 1 319 ? -4.135 24.770 16.685 1.00 77.19 319 PHE A N 1
ATOM 2548 C CA . PHE A 1 319 ? -3.955 25.769 17.740 1.00 77.19 319 PHE A CA 1
ATOM 2549 C C . PHE A 1 319 ? -2.519 26.329 17.733 1.00 77.19 319 PHE A C 1
ATOM 2551 O O . PHE A 1 319 ? -1.711 25.982 18.588 1.00 77.19 319 PHE A O 1
ATOM 2558 N N . GLU A 1 320 ? -2.188 27.189 16.761 1.00 63.97 320 GLU A N 1
ATOM 2559 C CA . GLU A 1 320 ? -0.819 27.697 16.507 1.00 63.97 320 GLU A CA 1
ATOM 2560 C C . GLU A 1 320 ? -0.178 28.482 17.672 1.00 63.97 320 GLU A C 1
ATOM 2562 O O . GLU A 1 320 ? 1.045 28.577 17.738 1.00 63.97 320 GLU A O 1
ATOM 2567 N N . ASN A 1 321 ? -0.973 29.013 18.610 1.00 75.94 321 ASN A N 1
ATOM 2568 C CA . ASN A 1 321 ? -0.490 29.727 19.799 1.00 75.94 321 ASN A CA 1
ATOM 2569 C C . ASN A 1 321 ? -1.399 29.438 21.006 1.00 75.94 321 ASN A C 1
ATOM 2571 O O . ASN A 1 321 ? -2.312 30.222 21.296 1.00 75.94 321 ASN A O 1
ATOM 2575 N N . PRO A 1 322 ? -1.230 28.295 21.696 1.00 76.81 322 PRO A N 1
ATOM 2576 C CA . PRO A 1 322 ? -2.100 27.949 22.813 1.00 76.81 322 PRO A CA 1
ATOM 2577 C C . PRO A 1 322 ? -1.846 28.810 24.055 1.00 76.81 322 PRO A C 1
ATOM 2579 O O . PRO A 1 322 ? -2.783 29.088 24.805 1.00 76.81 322 PRO A O 1
ATOM 2582 N N . THR A 1 323 ? -0.607 29.267 24.245 1.00 76.38 323 THR A N 1
ATOM 2583 C CA . THR A 1 323 ? -0.205 30.271 25.238 1.00 76.38 323 THR A CA 1
ATOM 2584 C C . THR A 1 323 ? 0.678 31.313 24.552 1.00 76.38 323 THR A C 1
ATOM 2586 O O . THR A 1 323 ? 1.226 31.050 23.486 1.00 76.38 323 THR A O 1
ATOM 2589 N N . GLY A 1 324 ? 0.839 32.502 25.142 1.00 73.19 324 GLY A N 1
ATOM 2590 C CA . GLY A 1 324 ? 1.741 33.521 24.581 1.00 73.19 324 GLY A CA 1
ATOM 2591 C C . GLY A 1 324 ? 3.208 33.070 24.490 1.00 73.19 324 GLY A C 1
ATOM 2592 O O . GLY A 1 324 ? 3.951 33.600 23.671 1.00 73.19 324 GLY A O 1
ATOM 2593 N N . ASP A 1 325 ? 3.602 32.077 25.295 1.00 79.31 325 ASP A N 1
ATOM 2594 C CA . ASP A 1 325 ? 4.974 31.563 25.379 1.00 79.31 325 ASP A CA 1
ATOM 2595 C C . ASP A 1 325 ? 5.237 30.344 24.476 1.00 79.31 325 ASP A C 1
ATOM 2597 O O . ASP A 1 325 ? 6.394 30.061 24.146 1.00 79.31 325 ASP A O 1
ATOM 2601 N N . ILE A 1 326 ? 4.183 29.615 24.086 1.00 85.38 326 ILE A N 1
ATOM 2602 C CA . ILE A 1 326 ? 4.255 28.427 23.227 1.00 85.38 326 ILE A CA 1
ATOM 2603 C C . ILE A 1 326 ? 3.787 28.823 21.829 1.00 85.38 326 ILE A C 1
ATOM 2605 O O . ILE A 1 326 ? 2.601 29.039 21.595 1.00 85.38 326 ILE A O 1
ATOM 2609 N N . THR A 1 327 ? 4.732 28.887 20.896 1.00 85.19 327 THR A N 1
ATOM 2610 C CA . THR A 1 327 ? 4.491 29.197 19.482 1.00 85.19 327 THR A CA 1
ATOM 2611 C C . THR A 1 327 ? 4.942 28.036 18.600 1.00 85.19 327 THR A C 1
ATOM 2613 O O . THR A 1 327 ? 5.782 27.225 19.009 1.00 85.19 327 THR A O 1
ATOM 2616 N N . VAL A 1 328 ? 4.442 27.972 17.361 1.00 83.62 328 VAL A N 1
ATOM 2617 C CA . VAL A 1 328 ? 4.910 26.982 16.371 1.00 83.62 328 VAL A CA 1
ATOM 2618 C C . VAL A 1 328 ? 6.428 27.056 16.176 1.00 83.62 328 VAL A C 1
ATOM 2620 O O . VAL A 1 328 ? 7.086 26.023 16.138 1.00 83.62 328 VAL A O 1
ATOM 2623 N N . GLU A 1 329 ? 7.018 28.254 16.133 1.00 83.94 329 GLU A N 1
ATOM 2624 C CA . GLU A 1 329 ? 8.474 28.421 15.999 1.00 83.94 329 GLU A CA 1
ATOM 2625 C C . GLU A 1 329 ? 9.248 27.772 17.153 1.00 83.94 329 GLU A C 1
ATOM 2627 O O . GLU A 1 329 ? 10.257 27.100 16.932 1.00 83.94 329 GLU A O 1
ATOM 2632 N N . ARG A 1 330 ? 8.763 27.928 18.390 1.00 87.38 330 ARG A N 1
ATOM 2633 C CA . ARG A 1 330 ? 9.399 27.333 19.569 1.00 87.38 330 ARG A CA 1
ATOM 2634 C C . ARG A 1 330 ? 9.238 25.815 19.591 1.00 87.38 330 ARG A C 1
ATOM 2636 O O . ARG A 1 330 ? 10.173 25.112 19.965 1.00 87.38 330 ARG A O 1
ATOM 2643 N N . LEU A 1 331 ? 8.087 25.310 19.150 1.00 89.00 331 LEU A N 1
ATOM 2644 C CA . LEU A 1 331 ? 7.854 23.877 18.981 1.00 89.00 331 LEU A CA 1
ATOM 2645 C C . LEU A 1 331 ? 8.781 23.279 17.909 1.00 89.00 331 LEU A C 1
ATOM 2647 O O . LEU A 1 331 ? 9.363 22.222 18.134 1.00 89.00 331 LEU A O 1
ATOM 2651 N N . LEU A 1 332 ? 8.992 23.974 16.786 1.00 89.69 332 LEU A N 1
ATOM 2652 C CA . LEU A 1 332 ? 9.946 23.563 15.748 1.00 89.69 332 LEU A CA 1
ATOM 2653 C C . LEU A 1 332 ? 11.396 23.585 16.248 1.00 89.69 332 LEU A C 1
ATOM 2655 O O . LEU A 1 332 ? 12.161 22.681 15.918 1.00 89.69 332 LEU A O 1
ATOM 2659 N N . ALA A 1 333 ? 11.773 24.569 17.070 1.00 89.94 333 ALA A N 1
ATOM 2660 C CA . ALA A 1 333 ? 13.090 24.596 17.707 1.00 89.94 333 ALA A CA 1
ATOM 2661 C C . ALA A 1 333 ? 13.304 23.377 18.614 1.00 89.94 333 ALA A C 1
ATOM 2663 O O . ALA A 1 333 ? 14.322 22.697 18.502 1.00 89.94 333 ALA A O 1
ATOM 2664 N N . LYS A 1 334 ? 12.305 23.041 19.437 1.00 90.94 334 LYS A N 1
ATOM 2665 C CA . LYS A 1 334 ? 12.334 21.841 20.281 1.00 90.94 334 LYS A CA 1
ATOM 2666 C C . LYS A 1 334 ? 12.349 20.547 19.476 1.00 90.94 334 LYS A C 1
ATOM 2668 O O . LYS A 1 334 ? 13.065 19.623 19.843 1.00 90.94 334 LYS A O 1
ATOM 2673 N N . LEU A 1 335 ? 11.632 20.491 18.354 1.00 92.75 335 LEU A N 1
ATOM 2674 C CA . LEU A 1 335 ? 11.671 19.345 17.447 1.00 92.75 335 LEU A CA 1
ATOM 2675 C C . LEU A 1 335 ? 13.053 19.177 16.806 1.00 92.75 335 LEU A C 1
ATOM 2677 O O . LEU A 1 335 ? 13.505 18.047 16.624 1.00 92.75 335 LEU A O 1
ATOM 2681 N N . LEU A 1 336 ? 13.737 20.275 16.476 1.00 91.94 336 LEU A N 1
ATOM 2682 C CA . LEU A 1 336 ? 15.091 20.226 15.929 1.00 91.94 336 LEU A CA 1
ATOM 2683 C C . LEU A 1 336 ? 16.084 19.704 16.972 1.00 91.94 336 LEU A C 1
ATOM 2685 O O . LEU A 1 336 ? 16.784 18.740 16.681 1.00 91.94 336 LEU A O 1
ATOM 2689 N N . GLU A 1 337 ? 16.070 20.252 18.192 1.00 91.88 337 GLU A N 1
ATOM 2690 C CA . GLU A 1 337 ? 16.875 19.747 19.320 1.00 91.88 337 GLU A CA 1
ATOM 2691 C C . GLU A 1 337 ? 16.586 18.259 19.586 1.00 91.88 337 GLU A C 1
ATOM 2693 O O . GLU A 1 337 ? 17.499 17.444 19.716 1.00 91.88 337 GLU A O 1
ATOM 2698 N N . TYR A 1 338 ? 15.306 17.874 19.591 1.00 93.19 338 TYR A N 1
ATOM 2699 C CA . TYR A 1 338 ? 14.893 16.479 19.718 1.00 93.19 338 TYR A CA 1
ATOM 2700 C C . TYR A 1 338 ? 15.447 15.620 18.576 1.00 93.19 338 TYR A C 1
ATOM 2702 O O . TYR A 1 338 ? 15.942 14.529 18.816 1.00 93.19 338 TYR A O 1
ATOM 2710 N N . THR A 1 339 ? 15.447 16.099 17.333 1.00 92.81 339 THR A N 1
ATOM 2711 C CA . THR A 1 339 ? 16.017 15.369 16.185 1.00 92.81 339 THR A CA 1
ATOM 2712 C C . THR A 1 339 ? 17.541 15.223 16.291 1.00 92.81 339 THR A C 1
ATOM 2714 O O . THR A 1 339 ? 18.103 14.205 15.881 1.00 92.81 339 THR A O 1
ATOM 2717 N N . GLU A 1 340 ? 18.228 16.216 16.856 1.00 89.00 340 GLU A N 1
ATOM 2718 C CA . GLU A 1 340 ? 19.679 16.186 17.069 1.00 89.00 340 GLU A CA 1
ATOM 2719 C C . GLU A 1 340 ? 20.097 15.155 18.124 1.00 89.00 340 GLU A C 1
ATOM 2721 O O . GLU A 1 340 ? 21.119 14.494 17.939 1.00 89.00 340 GLU A O 1
ATOM 2726 N N . ASN A 1 341 ? 19.265 14.934 19.145 1.00 86.81 341 ASN A N 1
ATOM 2727 C CA . ASN A 1 341 ? 19.494 13.956 20.215 1.00 86.81 341 ASN A CA 1
ATOM 2728 C C . ASN A 1 341 ? 19.290 12.484 19.786 1.00 86.81 341 ASN A C 1
ATOM 2730 O O . ASN A 1 341 ? 19.188 11.607 20.641 1.00 86.81 341 ASN A O 1
ATOM 2734 N N . ALA A 1 342 ? 19.135 12.180 18.492 1.00 85.69 342 ALA A N 1
ATOM 2735 C CA . ALA A 1 342 ? 18.930 10.804 18.031 1.00 85.69 342 ALA A CA 1
ATOM 2736 C C . ALA A 1 342 ? 20.213 9.974 18.180 1.00 85.69 342 ALA A C 1
ATOM 2738 O O . ALA A 1 342 ? 21.276 10.381 17.703 1.00 85.69 342 ALA A O 1
ATOM 2739 N N . THR A 1 343 ? 20.104 8.807 18.816 1.00 79.62 343 THR A N 1
ATOM 2740 C CA . THR A 1 343 ? 21.239 7.932 19.152 1.00 79.62 343 THR A CA 1
ATOM 2741 C C . THR A 1 343 ? 21.500 6.856 18.099 1.00 79.62 343 THR A C 1
ATOM 2743 O O . THR A 1 343 ? 22.639 6.425 17.947 1.00 79.62 343 THR A O 1
ATOM 2746 N N . THR A 1 344 ? 20.475 6.442 17.349 1.00 84.12 344 THR A N 1
ATOM 2747 C CA . THR A 1 344 ? 20.545 5.359 16.351 1.00 84.12 344 THR A CA 1
ATOM 2748 C C . THR A 1 344 ? 20.013 5.808 14.993 1.00 84.12 344 THR A C 1
ATOM 2750 O O . THR A 1 344 ? 19.292 6.804 14.887 1.00 84.12 344 THR A O 1
ATOM 2753 N N . ALA A 1 345 ? 20.346 5.064 13.935 1.00 84.88 345 ALA A N 1
ATOM 2754 C CA . ALA A 1 345 ? 19.896 5.407 12.587 1.00 84.88 345 ALA A CA 1
ATOM 2755 C C . ALA A 1 345 ? 18.370 5.251 12.429 1.00 84.88 345 ALA A C 1
ATOM 2757 O O . ALA A 1 345 ? 17.740 6.079 11.773 1.00 84.88 345 ALA A O 1
ATOM 2758 N N . HIS A 1 346 ? 17.774 4.252 13.091 1.00 85.25 346 HIS A N 1
ATOM 2759 C CA . HIS A 1 346 ? 16.321 4.044 13.122 1.00 85.25 346 HIS A CA 1
ATOM 2760 C C . HIS A 1 346 ? 15.597 5.190 13.843 1.00 85.25 346 HIS A C 1
ATOM 2762 O O . HIS A 1 346 ? 14.723 5.824 13.260 1.00 85.25 346 HIS A O 1
ATOM 2768 N N . THR A 1 347 ? 16.043 5.568 15.047 1.00 87.06 347 THR A N 1
ATOM 2769 C CA . THR A 1 347 ? 15.426 6.692 15.780 1.00 87.06 347 THR A CA 1
ATOM 2770 C C . THR A 1 347 ? 15.566 8.017 15.030 1.00 87.06 347 THR A C 1
ATOM 2772 O O . THR A 1 347 ? 14.666 8.857 15.066 1.00 87.06 347 THR A O 1
ATOM 2775 N N . LEU A 1 348 ? 16.673 8.222 14.308 1.00 89.56 348 LEU A N 1
ATOM 2776 C CA . LEU A 1 348 ? 16.848 9.387 13.444 1.00 89.56 348 LEU A CA 1
ATOM 2777 C C . LEU A 1 348 ? 15.895 9.356 12.239 1.00 89.56 348 LEU A C 1
ATOM 2779 O O . LEU A 1 348 ? 15.336 10.395 11.883 1.00 89.56 348 LEU A O 1
ATOM 2783 N N . MET A 1 349 ? 15.687 8.183 11.634 1.00 89.25 349 MET A N 1
ATOM 2784 C CA . MET A 1 349 ? 14.725 7.982 10.549 1.00 89.25 349 MET A CA 1
ATOM 2785 C C . MET A 1 349 ? 13.303 8.346 10.990 1.00 89.25 349 MET A C 1
ATOM 2787 O O . MET A 1 349 ? 12.642 9.119 10.296 1.00 89.25 349 MET A O 1
ATOM 2791 N N . ASP A 1 350 ? 12.856 7.891 12.160 1.00 88.50 350 ASP A N 1
ATOM 2792 C CA . ASP A 1 350 ? 11.519 8.211 12.675 1.00 88.50 350 ASP A CA 1
ATOM 2793 C C . ASP A 1 350 ? 11.347 9.705 12.966 1.00 88.50 350 ASP A C 1
ATOM 2795 O O . ASP A 1 350 ? 10.322 10.301 12.622 1.00 88.50 350 ASP A O 1
ATOM 2799 N N . ARG A 1 351 ? 12.381 10.354 13.514 1.00 91.81 351 ARG A N 1
ATOM 2800 C CA . ARG A 1 351 ? 12.376 11.805 13.762 1.00 91.81 351 ARG A CA 1
ATOM 2801 C C . ARG A 1 351 ? 12.356 12.606 12.457 1.00 91.81 351 ARG A C 1
ATOM 2803 O O . ARG A 1 351 ? 11.611 13.581 12.361 1.00 91.81 351 ARG A O 1
ATOM 2810 N N . PHE A 1 352 ? 13.094 12.195 11.422 1.00 91.94 352 PHE A N 1
ATOM 2811 C CA . PHE A 1 352 ? 12.989 12.806 10.089 1.00 91.94 352 PHE A CA 1
ATOM 2812 C C . PHE A 1 352 ? 11.636 12.566 9.428 1.00 91.94 352 PHE A C 1
ATOM 2814 O O . PHE A 1 352 ? 11.135 13.470 8.760 1.00 91.94 352 PHE A O 1
ATOM 2821 N N . ASN A 1 353 ? 11.005 11.418 9.662 1.00 89.81 353 ASN A N 1
ATOM 2822 C CA . ASN A 1 353 ? 9.651 11.167 9.186 1.00 89.81 353 ASN A CA 1
ATOM 2823 C C . ASN A 1 353 ? 8.658 12.193 9.764 1.00 89.81 353 ASN A C 1
ATOM 2825 O O . ASN A 1 353 ? 7.770 12.651 9.060 1.00 89.81 353 ASN A O 1
ATOM 2829 N N . VAL A 1 354 ? 8.836 12.671 11.003 1.00 90.75 354 VAL A N 1
ATOM 2830 C CA . VAL A 1 354 ? 8.027 13.794 11.529 1.00 90.75 354 VAL A CA 1
ATOM 2831 C C . VAL A 1 354 ? 8.201 15.063 10.678 1.00 90.75 354 VAL A C 1
ATOM 2833 O O . VAL A 1 354 ? 7.220 15.740 10.360 1.00 90.75 354 VAL A O 1
ATOM 2836 N N . TRP A 1 355 ? 9.430 15.374 10.252 1.00 90.38 355 TRP A N 1
ATOM 2837 C CA . TRP A 1 355 ? 9.726 16.545 9.418 1.00 90.38 355 TRP A CA 1
ATOM 2838 C C . TRP A 1 355 ? 9.101 16.485 8.024 1.00 90.38 355 TRP A C 1
ATOM 2840 O O . TRP A 1 355 ? 8.839 17.543 7.444 1.00 90.38 355 TRP A O 1
ATOM 2850 N N . THR A 1 356 ? 8.805 15.296 7.489 1.00 87.81 356 THR A N 1
ATOM 2851 C CA . THR A 1 356 ? 8.096 15.189 6.205 1.00 87.81 356 THR A CA 1
ATOM 2852 C C . THR A 1 356 ? 6.713 15.816 6.331 1.00 87.81 356 THR A C 1
ATOM 2854 O O . THR A 1 356 ? 6.364 16.666 5.514 1.00 87.81 356 THR A O 1
ATOM 2857 N N . TYR A 1 357 ? 5.984 15.540 7.416 1.00 84.44 357 TYR A N 1
ATOM 2858 C CA . TYR A 1 357 ? 4.681 16.155 7.685 1.00 84.44 357 TYR A CA 1
ATOM 2859 C C . TYR A 1 357 ? 4.788 17.666 7.914 1.00 84.44 357 TYR A C 1
ATOM 2861 O O . TYR A 1 357 ? 3.942 18.403 7.409 1.00 84.44 357 TYR A O 1
ATOM 2869 N N . VAL A 1 358 ? 5.837 18.148 8.599 1.00 85.00 358 VAL A N 1
ATOM 2870 C CA . VAL A 1 358 ? 6.082 19.597 8.778 1.00 85.00 358 VAL A CA 1
ATOM 2871 C C . VAL A 1 358 ? 6.230 20.299 7.427 1.00 85.00 358 VAL A C 1
ATOM 2873 O O . VAL A 1 358 ? 5.683 21.383 7.224 1.00 85.00 358 VAL A O 1
ATOM 2876 N N . CYS A 1 359 ? 6.953 19.679 6.493 1.00 79.06 359 CYS A N 1
ATOM 2877 C CA . CYS A 1 359 ? 7.196 20.257 5.175 1.00 79.06 359 CYS A CA 1
ATOM 2878 C C . CYS A 1 359 ? 6.036 20.005 4.183 1.00 79.06 359 CYS A C 1
ATOM 2880 O O . CYS A 1 359 ? 5.941 20.686 3.161 1.00 79.06 359 CYS A O 1
ATOM 2882 N N . GLY A 1 360 ? 5.123 19.075 4.487 1.00 71.50 360 GLY A N 1
ATOM 2883 C CA . GLY A 1 360 ? 3.987 18.700 3.634 1.00 71.50 360 GLY A CA 1
ATOM 2884 C C . GLY A 1 360 ? 4.272 17.551 2.655 1.00 71.50 360 GLY A C 1
ATOM 2885 O O . GLY A 1 360 ? 3.635 17.476 1.607 1.00 71.50 360 GLY A O 1
ATOM 2886 N N . LEU A 1 361 ? 5.242 16.689 2.974 1.00 66.69 361 LEU A N 1
ATOM 2887 C CA . LEU A 1 361 ? 5.503 15.392 2.343 1.00 66.69 361 LEU A CA 1
ATOM 2888 C C . LEU A 1 361 ? 4.859 14.280 3.184 1.00 66.69 361 LEU A C 1
ATOM 2890 O O . LEU A 1 361 ? 5.161 14.133 4.370 1.00 66.69 361 LEU A O 1
ATOM 2894 N N . HIS A 1 362 ? 4.005 13.468 2.567 1.00 65.56 362 HIS A N 1
ATOM 2895 C CA . HIS A 1 362 ? 3.348 12.336 3.222 1.00 65.56 362 HIS A CA 1
ATOM 2896 C C . HIS A 1 362 ? 3.807 11.037 2.550 1.00 65.56 362 HIS A C 1
ATOM 2898 O O . HIS A 1 362 ? 3.461 10.785 1.399 1.00 65.56 362 HIS A O 1
ATOM 2904 N N . TYR A 1 363 ? 4.624 10.243 3.247 1.00 54.97 363 TYR A N 1
ATOM 2905 C CA . TYR A 1 363 ? 5.049 8.916 2.792 1.00 54.97 363 TYR A CA 1
ATOM 2906 C C . TYR A 1 363 ? 4.043 7.855 3.275 1.00 54.97 363 TYR A C 1
ATOM 2908 O O . TYR A 1 363 ? 3.828 7.748 4.481 1.00 54.97 363 TYR A O 1
ATOM 2916 N N . GLY A 1 364 ? 3.450 7.073 2.358 1.00 51.19 364 GLY A N 1
ATOM 2917 C CA . GLY A 1 364 ? 2.536 5.948 2.655 1.00 51.19 364 GLY A CA 1
ATOM 2918 C C . GLY A 1 364 ? 1.149 6.032 1.989 1.00 51.19 364 GLY A C 1
ATOM 2919 O O . GLY A 1 364 ? 0.844 7.019 1.323 1.00 51.19 364 GLY A O 1
ATOM 2920 N N . ASP A 1 365 ? 0.307 5.010 2.209 1.00 44.28 365 ASP A N 1
ATOM 2921 C CA . ASP A 1 365 ? -1.072 4.803 1.690 1.00 44.28 365 ASP A CA 1
ATOM 2922 C C . ASP A 1 365 ? -2.129 5.838 2.151 1.00 44.28 365 ASP A C 1
ATOM 2924 O O . ASP A 1 365 ? -3.339 5.605 2.093 1.00 44.28 365 ASP A O 1
ATOM 2928 N N . ASP A 1 366 ? -1.703 7.025 2.582 1.00 51.88 366 ASP A N 1
ATOM 2929 C CA . ASP A 1 366 ? -2.563 8.137 3.002 1.00 51.88 366 ASP A CA 1
ATOM 2930 C C . ASP A 1 366 ? -3.200 8.848 1.779 1.00 51.88 366 ASP A C 1
ATOM 2932 O O . ASP A 1 366 ? -3.082 10.058 1.581 1.00 51.88 366 ASP A O 1
ATOM 2936 N N . SER A 1 367 ? -3.906 8.085 0.938 1.00 45.00 367 SER A N 1
ATOM 2937 C CA . SER A 1 367 ? -4.714 8.584 -0.190 1.00 45.00 367 SER A CA 1
ATOM 2938 C C . SER A 1 367 ? -5.904 9.457 0.251 1.00 45.00 367 SER A C 1
ATOM 2940 O O . SER A 1 367 ? -6.442 10.221 -0.550 1.00 45.00 367 SER A O 1
ATOM 2942 N N . ASP A 1 368 ? -6.246 9.414 1.544 1.00 45.41 368 ASP A N 1
ATOM 2943 C CA . ASP A 1 368 ? -7.327 10.167 2.191 1.00 45.41 368 ASP A CA 1
ATOM 2944 C C . ASP A 1 368 ? -6.891 11.525 2.778 1.00 45.41 368 ASP A C 1
ATOM 2946 O O . ASP A 1 368 ? -7.661 12.178 3.493 1.00 45.41 368 ASP A O 1
ATOM 2950 N N . ALA A 1 369 ? -5.664 11.990 2.506 1.00 45.91 369 ALA A N 1
ATOM 2951 C CA . ALA A 1 369 ? -5.229 13.322 2.919 1.00 45.91 369 ALA A CA 1
ATOM 2952 C C . ALA A 1 369 ? -6.050 14.397 2.185 1.00 45.91 369 ALA A C 1
ATOM 2954 O O . ALA A 1 369 ? -5.752 14.810 1.066 1.00 45.91 369 ALA A O 1
ATOM 2955 N N . ASN A 1 370 ? -7.123 14.827 2.847 1.00 41.03 370 ASN A N 1
ATOM 2956 C CA . ASN A 1 370 ? -8.008 15.913 2.465 1.00 41.03 370 ASN A CA 1
ATOM 2957 C C . ASN A 1 370 ? -7.178 17.086 1.904 1.00 41.03 370 ASN A C 1
ATOM 2959 O O . ASN A 1 370 ? -6.430 17.732 2.634 1.00 41.03 370 ASN A O 1
ATOM 2963 N N . VAL A 1 371 ? -7.335 17.354 0.604 1.00 42.22 371 VAL A N 1
ATOM 2964 C CA . VAL A 1 371 ? -6.622 18.348 -0.234 1.00 42.22 371 VAL A CA 1
ATOM 2965 C C . VAL A 1 371 ? -6.885 19.806 0.207 1.00 42.22 371 VAL A C 1
ATOM 2967 O O . VAL A 1 371 ? -6.549 20.772 -0.478 1.00 42.22 371 VAL A O 1
ATOM 2970 N N . ASN A 1 372 ? -7.472 20.005 1.384 1.00 39.69 372 ASN A N 1
ATOM 2971 C CA . ASN A 1 372 ? -7.704 21.317 1.961 1.00 39.69 372 ASN A CA 1
ATOM 2972 C C . ASN A 1 372 ? -6.372 21.873 2.454 1.00 39.69 372 ASN A C 1
ATOM 2974 O O . ASN A 1 372 ? -5.896 21.472 3.510 1.00 39.69 372 ASN A O 1
ATOM 2978 N N . GLY A 1 373 ? -5.790 22.769 1.649 1.00 45.09 373 GLY A N 1
ATOM 2979 C CA . GLY A 1 373 ? -4.507 23.447 1.844 1.00 45.09 373 GLY A CA 1
ATOM 2980 C C . GLY A 1 373 ? -4.087 23.599 3.303 1.00 45.09 373 GLY A C 1
ATOM 2981 O O . GLY A 1 373 ? -4.413 24.598 3.942 1.00 45.09 373 GLY A O 1
ATOM 2982 N N . ALA A 1 374 ? -3.350 22.605 3.804 1.00 47.69 374 ALA A N 1
ATOM 2983 C CA . ALA A 1 374 ? -2.779 22.634 5.136 1.00 47.69 374 ALA A CA 1
ATOM 2984 C C . ALA A 1 374 ? -1.896 23.879 5.239 1.00 47.69 374 ALA A C 1
ATOM 2986 O O . ALA A 1 374 ? -0.999 24.086 4.414 1.00 47.69 374 ALA A O 1
ATOM 2987 N N . ILE A 1 375 ? -2.195 24.727 6.222 1.00 51.62 375 ILE A N 1
ATOM 2988 C CA . ILE A 1 375 ? -1.408 25.914 6.537 1.00 51.62 375 ILE A CA 1
ATOM 2989 C C . ILE A 1 375 ? -0.002 25.414 6.869 1.00 51.62 375 ILE A C 1
ATOM 2991 O O . ILE A 1 375 ? 0.219 24.737 7.873 1.00 51.62 375 ILE A O 1
ATOM 2995 N N . ARG A 1 376 ? 0.941 25.664 5.958 1.00 61.88 376 ARG A N 1
ATOM 2996 C CA . ARG A 1 376 ? 2.344 25.325 6.177 1.00 61.88 376 ARG A CA 1
ATOM 2997 C C . ARG A 1 376 ? 2.910 26.354 7.145 1.00 61.88 376 ARG A C 1
ATOM 2999 O O . ARG A 1 376 ? 2.779 27.550 6.865 1.00 61.88 376 ARG A O 1
ATOM 3006 N N . PRO A 1 377 ? 3.561 25.934 8.238 1.00 63.34 377 PRO A N 1
ATOM 3007 C CA . PRO A 1 377 ? 4.259 26.885 9.074 1.00 63.34 377 PRO A CA 1
ATOM 3008 C C . PRO A 1 377 ? 5.362 27.523 8.228 1.00 63.34 377 PRO A C 1
ATOM 3010 O O . PRO A 1 377 ? 6.032 26.844 7.443 1.00 63.34 377 PRO A O 1
ATOM 3013 N N . ALA A 1 378 ? 5.537 28.837 8.349 1.00 64.69 378 ALA A N 1
ATOM 3014 C CA . ALA A 1 378 ? 6.641 29.524 7.698 1.00 64.69 378 ALA A CA 1
ATOM 3015 C C . ALA A 1 378 ? 7.948 29.069 8.363 1.00 64.69 378 ALA A C 1
ATOM 3017 O O . ALA A 1 378 ? 8.377 29.627 9.370 1.00 64.69 378 ALA A O 1
ATOM 3018 N N . ILE A 1 379 ? 8.570 28.015 7.830 1.00 75.56 379 ILE A N 1
ATOM 3019 C CA . ILE A 1 379 ? 9.886 27.576 8.289 1.00 75.56 379 ILE A CA 1
ATOM 3020 C C . ILE A 1 379 ? 10.855 28.725 7.996 1.00 75.56 379 ILE A C 1
ATOM 3022 O O . ILE A 1 379 ? 10.995 29.161 6.856 1.00 75.56 379 ILE A O 1
ATOM 3026 N N . GLY A 1 380 ? 11.511 29.253 9.027 1.00 77.25 380 GLY A N 1
ATOM 3027 C CA . GLY A 1 380 ? 12.509 30.300 8.840 1.00 77.25 380 GLY A CA 1
ATOM 3028 C C . GLY A 1 380 ? 13.748 29.769 8.096 1.00 77.25 380 GLY A C 1
ATOM 3029 O O . GLY A 1 380 ? 14.157 28.629 8.335 1.00 77.25 380 GLY A O 1
ATOM 3030 N N . PRO A 1 381 ? 14.439 30.597 7.286 1.00 78.81 381 PRO A N 1
ATOM 3031 C CA . PRO A 1 381 ? 15.716 30.227 6.674 1.00 78.81 381 PRO A CA 1
ATOM 3032 C C . PRO A 1 381 ? 16.766 29.621 7.630 1.00 78.81 381 PRO A C 1
ATOM 3034 O O . PRO A 1 381 ? 17.443 28.684 7.212 1.00 78.81 381 PRO A O 1
ATOM 3037 N N . PRO A 1 382 ? 16.950 30.081 8.892 1.00 80.81 382 PRO A N 1
ATOM 3038 C CA . PRO A 1 382 ? 17.936 29.462 9.784 1.00 80.81 382 PRO A CA 1
ATOM 3039 C C . PRO A 1 382 ? 17.575 28.023 10.180 1.00 80.81 382 PRO A C 1
ATOM 3041 O O . PRO A 1 382 ? 18.466 27.178 10.218 1.00 80.81 382 PRO A O 1
ATOM 3044 N N . PHE A 1 383 ? 16.290 27.725 10.406 1.00 82.25 383 PHE A N 1
ATOM 3045 C CA . PHE A 1 383 ? 15.826 26.366 10.709 1.00 82.25 383 PHE A CA 1
ATOM 3046 C C . PHE A 1 383 ? 16.046 25.430 9.526 1.00 82.25 383 PHE A C 1
ATOM 3048 O O . PHE A 1 383 ? 16.553 24.324 9.696 1.00 82.25 383 PHE A O 1
ATOM 3055 N N . ALA A 1 384 ? 15.739 25.904 8.318 1.00 85.12 384 ALA A N 1
ATOM 3056 C CA . ALA A 1 384 ? 15.976 25.145 7.102 1.00 85.12 384 ALA A CA 1
ATOM 3057 C C . ALA A 1 384 ? 17.461 24.834 6.893 1.00 85.12 384 ALA A C 1
ATOM 3059 O O . ALA A 1 384 ? 17.798 23.688 6.611 1.00 85.12 384 ALA A O 1
ATOM 3060 N N . ARG A 1 385 ? 18.361 25.809 7.104 1.00 87.12 385 ARG A N 1
ATOM 3061 C CA . ARG A 1 385 ? 19.813 25.565 7.019 1.00 87.12 385 ARG A CA 1
ATOM 3062 C C . ARG A 1 385 ? 20.286 24.536 8.041 1.00 87.12 385 ARG A C 1
ATOM 3064 O O . ARG A 1 385 ? 21.059 23.651 7.684 1.00 87.12 385 ARG A O 1
ATOM 3071 N N . ALA A 1 386 ? 19.827 24.629 9.290 1.00 88.88 386 ALA A N 1
ATOM 3072 C CA . ALA A 1 386 ? 20.204 23.676 10.333 1.00 88.88 386 ALA A CA 1
ATOM 3073 C C . ALA A 1 386 ? 19.725 22.252 9.998 1.00 88.88 386 ALA A C 1
ATOM 3075 O O . ALA A 1 386 ? 20.512 21.305 10.054 1.00 88.88 386 ALA A O 1
ATOM 3076 N N . LEU A 1 387 ? 18.471 22.115 9.552 1.00 90.12 387 LEU A N 1
ATOM 3077 C CA . LEU A 1 387 ? 17.894 20.833 9.155 1.00 90.12 387 LEU A CA 1
ATOM 3078 C C . LEU A 1 387 ? 18.582 20.246 7.914 1.00 90.12 387 LEU A C 1
ATOM 3080 O O . LEU A 1 387 ? 18.962 19.079 7.944 1.00 90.12 387 LEU A O 1
ATOM 3084 N N . ILE A 1 388 ? 18.825 21.041 6.863 1.00 90.12 388 ILE A N 1
ATOM 3085 C CA . ILE A 1 388 ? 19.596 20.609 5.680 1.00 90.12 388 ILE A CA 1
ATOM 3086 C C . ILE A 1 388 ? 20.996 20.155 6.102 1.00 90.12 388 ILE A C 1
ATOM 3088 O O . ILE A 1 388 ? 21.445 19.089 5.690 1.00 90.12 388 ILE A O 1
ATOM 3092 N N . GLY A 1 389 ? 21.673 20.913 6.969 1.00 89.38 389 GLY A N 1
ATOM 3093 C CA . GLY A 1 389 ? 22.988 20.544 7.488 1.00 89.38 389 GLY A CA 1
ATOM 3094 C C . GLY A 1 389 ? 22.979 19.207 8.236 1.00 89.38 389 GLY A C 1
ATOM 3095 O O . GLY A 1 389 ? 23.883 18.388 8.047 1.00 89.38 389 GLY A O 1
ATOM 3096 N N . ARG A 1 390 ? 21.948 18.947 9.051 1.00 90.69 390 ARG A N 1
ATOM 3097 C CA . ARG A 1 390 ? 21.775 17.665 9.751 1.00 90.69 390 ARG A CA 1
ATOM 3098 C C . ARG A 1 390 ? 21.450 16.522 8.784 1.00 90.69 390 ARG A C 1
ATOM 3100 O O . ARG A 1 390 ? 22.078 15.471 8.897 1.00 90.69 390 ARG A O 1
ATOM 3107 N N . LEU A 1 391 ? 20.552 16.739 7.819 1.00 91.50 391 LEU A N 1
ATOM 3108 C CA . LEU A 1 391 ? 20.202 15.773 6.770 1.00 91.50 391 LEU A CA 1
ATOM 3109 C C . LEU A 1 391 ? 21.444 15.376 5.961 1.00 91.50 391 LEU A C 1
ATOM 3111 O O . LEU A 1 391 ? 21.770 14.193 5.887 1.00 91.50 391 LEU A O 1
ATOM 3115 N N . LEU A 1 392 ? 22.215 16.348 5.466 1.00 89.50 392 LEU A N 1
ATOM 3116 C CA . LEU A 1 392 ? 23.455 16.093 4.727 1.00 89.50 392 LEU A CA 1
ATOM 3117 C C . LEU A 1 392 ? 24.452 15.277 5.553 1.00 89.50 392 LEU A C 1
ATOM 3119 O O . LEU A 1 392 ? 24.979 14.287 5.060 1.00 89.50 392 LEU A O 1
ATOM 3123 N N . ARG A 1 393 ? 24.674 15.620 6.830 1.00 88.06 393 ARG A N 1
ATOM 3124 C CA . ARG A 1 393 ? 25.577 14.846 7.704 1.00 88.06 393 ARG A CA 1
ATOM 3125 C C . ARG A 1 393 ? 25.091 13.417 7.958 1.00 88.06 393 ARG A C 1
ATOM 3127 O O . ARG A 1 393 ? 25.919 12.564 8.250 1.00 88.06 393 ARG A O 1
ATOM 3134 N N . SER A 1 394 ? 23.795 13.144 7.845 1.00 89.00 394 SER A N 1
ATOM 3135 C CA . SER A 1 394 ? 23.228 11.811 8.088 1.00 89.00 394 SER A CA 1
ATOM 3136 C C . SER A 1 394 ? 23.229 10.883 6.869 1.00 89.00 394 SER A C 1
ATOM 3138 O O . SER A 1 394 ? 23.074 9.681 7.032 1.00 89.00 394 SER A O 1
ATOM 3140 N N . MET A 1 395 ? 23.423 11.410 5.656 1.00 87.75 395 MET A N 1
ATOM 3141 C CA . MET A 1 395 ? 23.292 10.645 4.406 1.00 87.75 395 MET A CA 1
ATOM 3142 C C . MET A 1 395 ? 24.559 9.889 3.970 1.00 87.75 395 MET A C 1
ATOM 3144 O O . MET A 1 395 ? 24.477 9.022 3.100 1.00 87.75 395 MET A O 1
ATOM 3148 N N . PHE A 1 396 ? 25.724 10.222 4.530 1.00 86.88 396 PHE A N 1
ATOM 3149 C CA . PHE A 1 396 ? 27.020 9.703 4.080 1.00 86.88 396 PHE A CA 1
ATOM 3150 C C . PHE A 1 396 ? 27.738 8.946 5.203 1.00 86.88 396 PHE A C 1
ATOM 3152 O O . PHE A 1 396 ? 27.826 9.444 6.325 1.00 86.88 396 PHE A O 1
ATOM 3159 N N . PHE A 1 397 ? 28.326 7.786 4.905 1.00 81.69 397 PHE A N 1
ATOM 3160 C CA . PHE A 1 397 ? 29.090 6.959 5.846 1.00 81.69 397 PHE A CA 1
ATOM 3161 C C . PHE A 1 397 ? 30.277 7.704 6.455 1.00 81.69 397 PHE A C 1
ATOM 3163 O O . PHE A 1 397 ? 30.620 7.481 7.619 1.00 81.69 397 PHE A O 1
ATOM 3170 N N . ARG A 1 398 ? 30.889 8.628 5.702 1.00 77.38 398 ARG A N 1
ATOM 3171 C CA . ARG A 1 398 ? 31.971 9.480 6.214 1.00 77.38 398 ARG A CA 1
ATOM 3172 C C . ARG A 1 398 ? 31.550 10.365 7.389 1.00 77.38 398 ARG A C 1
ATOM 3174 O O . ARG A 1 398 ? 32.388 10.683 8.229 1.00 77.38 398 ARG A O 1
ATOM 3181 N N . THR A 1 399 ? 30.288 10.791 7.428 1.00 79.75 399 THR A N 1
ATOM 3182 C CA . THR A 1 399 ? 29.749 11.693 8.455 1.00 79.75 399 THR A CA 1
ATOM 3183 C C . THR A 1 399 ? 28.847 10.963 9.445 1.00 79.75 399 THR A C 1
ATOM 3185 O O . THR A 1 399 ? 28.731 11.409 10.584 1.00 79.75 399 THR A O 1
ATOM 3188 N N . TYR A 1 400 ? 28.264 9.829 9.053 1.00 81.69 400 TYR A N 1
ATOM 3189 C CA . TYR A 1 400 ? 27.377 9.020 9.878 1.00 81.69 400 TYR A CA 1
ATOM 3190 C C . TYR A 1 400 ? 27.616 7.522 9.636 1.00 81.69 400 TYR A C 1
ATOM 3192 O O . TYR A 1 400 ? 27.072 6.911 8.719 1.00 81.69 400 TYR A O 1
ATOM 3200 N N . ARG A 1 401 ? 28.476 6.918 10.466 1.00 78.56 401 ARG A N 1
ATOM 3201 C CA . ARG A 1 401 ? 28.911 5.514 10.315 1.00 78.56 401 ARG A CA 1
ATOM 3202 C C . ARG A 1 401 ? 27.810 4.493 10.624 1.00 78.56 401 ARG A C 1
ATOM 3204 O O . ARG A 1 401 ? 27.846 3.379 10.101 1.00 78.56 401 ARG A O 1
ATOM 3211 N N . ASP A 1 402 ? 26.818 4.887 11.419 1.00 79.44 402 ASP A N 1
ATOM 3212 C CA . ASP A 1 402 ? 25.719 4.022 11.859 1.00 79.44 402 ASP A CA 1
ATOM 3213 C C . ASP A 1 402 ? 24.680 3.744 10.758 1.00 79.44 402 ASP A C 1
ATOM 3215 O O . ASP A 1 402 ? 23.781 2.937 10.963 1.00 79.44 402 ASP A O 1
ATOM 3219 N N . LEU A 1 403 ? 24.844 4.307 9.550 1.00 80.62 403 LEU A N 1
ATOM 3220 C CA . LEU A 1 403 ? 24.069 3.943 8.349 1.00 80.62 403 LEU A CA 1
ATOM 3221 C C . LEU A 1 403 ? 24.096 2.444 8.029 1.00 80.62 403 LEU A C 1
ATOM 3223 O O . LEU A 1 403 ? 23.203 1.945 7.352 1.00 80.62 403 LEU A O 1
ATOM 3227 N N . THR A 1 404 ? 25.114 1.730 8.513 1.00 76.44 404 THR A N 1
ATOM 3228 C CA . THR A 1 404 ? 25.202 0.267 8.407 1.00 76.44 404 THR A CA 1
ATOM 3229 C C . THR A 1 404 ? 24.058 -0.454 9.122 1.00 76.44 404 THR A C 1
ATOM 3231 O O . THR A 1 404 ? 23.725 -1.565 8.729 1.00 76.44 404 THR A O 1
ATOM 3234 N N . GLN A 1 405 ? 23.431 0.162 10.132 1.00 81.38 405 GLN A N 1
ATOM 3235 C CA . GLN A 1 405 ? 22.292 -0.416 10.855 1.00 81.38 405 GLN A CA 1
ATOM 3236 C C . GLN A 1 405 ? 21.042 -0.534 9.969 1.00 81.38 405 GLN A C 1
ATOM 3238 O O . GLN A 1 405 ? 20.270 -1.466 10.146 1.00 81.38 405 GLN A O 1
ATOM 3243 N N . LEU A 1 406 ? 20.883 0.367 8.990 1.00 79.00 406 LEU A N 1
ATOM 3244 C CA . LEU A 1 406 ? 19.759 0.380 8.041 1.00 79.00 406 LEU A CA 1
ATOM 3245 C C . LEU A 1 406 ? 19.991 -0.524 6.818 1.00 79.00 406 LEU A C 1
ATOM 3247 O O . LEU A 1 406 ? 19.148 -0.592 5.924 1.00 79.00 406 LEU A O 1
ATOM 3251 N N . ASP A 1 407 ? 21.162 -1.160 6.721 1.00 71.06 407 ASP A N 1
ATOM 3252 C CA . ASP A 1 407 ? 21.532 -2.023 5.599 1.00 71.06 407 ASP A CA 1
ATOM 3253 C C . ASP A 1 407 ? 20.923 -3.419 5.802 1.00 71.06 407 ASP A C 1
ATOM 3255 O O . ASP A 1 407 ? 21.569 -4.352 6.290 1.00 71.06 407 ASP A O 1
ATOM 3259 N N . ASN A 1 408 ? 19.630 -3.542 5.495 1.00 71.06 408 ASN A N 1
ATOM 3260 C CA . ASN A 1 408 ? 18.898 -4.799 5.557 1.00 71.06 408 ASN A CA 1
ATOM 3261 C C . ASN A 1 408 ? 18.911 -5.522 4.194 1.00 71.06 408 ASN A C 1
ATOM 3263 O O . ASN A 1 408 ? 19.060 -4.922 3.132 1.00 71.06 408 ASN A O 1
ATOM 3267 N N . LYS A 1 409 ? 18.776 -6.855 4.218 1.00 59.94 409 LYS A N 1
ATOM 3268 C CA . LYS A 1 409 ? 18.641 -7.667 2.989 1.00 59.94 409 LYS A CA 1
ATOM 3269 C C . LYS A 1 409 ? 17.198 -7.771 2.500 1.00 59.94 409 LYS A C 1
ATOM 3271 O O . LYS A 1 409 ? 16.967 -8.332 1.431 1.00 59.94 409 LYS A O 1
ATOM 3276 N N . ASP A 1 410 ? 16.261 -7.286 3.303 1.00 64.06 410 ASP A N 1
ATOM 3277 C CA . ASP A 1 410 ? 14.835 -7.383 3.048 1.00 64.06 410 ASP A CA 1
ATOM 3278 C C . ASP A 1 410 ? 14.410 -6.165 2.226 1.00 64.06 410 ASP A C 1
ATOM 3280 O O . ASP A 1 410 ? 14.481 -5.025 2.686 1.00 64.06 410 ASP A O 1
ATOM 3284 N N . LEU A 1 411 ? 14.030 -6.423 0.976 1.00 71.69 411 LEU A N 1
ATOM 3285 C CA . LEU A 1 411 ? 13.582 -5.406 0.033 1.00 71.69 411 LEU A CA 1
ATOM 3286 C C . LEU A 1 411 ? 12.061 -5.250 0.118 1.00 71.69 411 LEU A C 1
ATOM 3288 O O . LEU A 1 411 ? 11.341 -6.234 0.304 1.00 71.69 411 LEU A O 1
ATOM 3292 N N . ASP A 1 412 ? 11.576 -4.019 -0.026 1.00 67.56 412 ASP A N 1
ATOM 3293 C CA . ASP A 1 412 ? 10.142 -3.732 -0.097 1.00 67.56 412 ASP A CA 1
ATOM 3294 C C . ASP A 1 412 ? 9.528 -4.088 -1.471 1.00 67.56 412 ASP A C 1
ATOM 3296 O O . ASP A 1 412 ? 10.207 -4.572 -2.379 1.00 67.56 412 ASP A O 1
ATOM 3300 N N . GLU A 1 413 ? 8.224 -3.839 -1.646 1.00 61.62 413 GLU A N 1
ATOM 3301 C CA . GLU A 1 413 ? 7.488 -4.062 -2.909 1.00 61.62 413 GLU A CA 1
ATOM 3302 C C . GLU A 1 413 ? 8.058 -3.282 -4.110 1.00 61.62 413 GLU A C 1
ATOM 3304 O O . GLU A 1 413 ? 7.708 -3.548 -5.262 1.00 61.62 413 GLU A O 1
ATOM 3309 N N . HIS A 1 414 ? 8.928 -2.304 -3.856 1.00 58.78 414 HIS A N 1
ATOM 3310 C CA . HIS A 1 414 ? 9.604 -1.488 -4.857 1.00 58.78 414 HIS A CA 1
ATOM 3311 C C . HIS A 1 414 ? 11.088 -1.845 -5.004 1.00 58.78 414 HIS A C 1
ATOM 3313 O O . HIS A 1 414 ? 11.835 -1.073 -5.607 1.00 58.78 414 HIS A O 1
ATOM 3319 N N . GLU A 1 415 ? 11.506 -2.999 -4.475 1.00 61.88 415 GLU A N 1
ATOM 3320 C CA . GLU A 1 415 ? 12.891 -3.480 -4.461 1.00 61.88 415 GLU A CA 1
ATOM 3321 C C . GLU A 1 415 ? 13.866 -2.538 -3.722 1.00 61.88 415 GLU A C 1
ATOM 3323 O O . GLU A 1 415 ? 15.073 -2.571 -3.970 1.00 61.88 415 GLU A O 1
ATOM 3328 N N . ASN A 1 416 ? 13.375 -1.691 -2.809 1.00 69.31 416 ASN A N 1
ATOM 3329 C CA . ASN A 1 416 ? 14.214 -0.772 -2.041 1.00 69.31 416 ASN A CA 1
ATOM 3330 C C . ASN A 1 416 ? 14.567 -1.357 -0.671 1.00 69.31 416 ASN A C 1
ATOM 3332 O O . ASN A 1 416 ? 13.721 -1.919 0.026 1.00 69.31 416 ASN A O 1
ATOM 3336 N N . SER A 1 417 ? 15.818 -1.154 -0.257 1.00 80.00 417 SER A N 1
ATOM 3337 C CA . SER A 1 417 ? 16.261 -1.416 1.117 1.00 80.00 417 SER A CA 1
ATOM 3338 C C . SER A 1 417 ? 15.749 -0.345 2.091 1.00 80.00 417 SER A C 1
ATOM 3340 O O . SER A 1 417 ? 15.407 0.776 1.691 1.00 80.00 417 SER A O 1
ATOM 3342 N N . GLU A 1 418 ? 15.760 -0.634 3.395 1.00 81.06 418 GLU A N 1
ATOM 3343 C CA . GLU A 1 418 ? 15.472 0.373 4.433 1.00 81.06 418 GLU A CA 1
ATOM 3344 C C . GLU A 1 418 ? 16.403 1.588 4.328 1.00 81.06 418 GLU A C 1
ATOM 3346 O O . GLU A 1 418 ? 15.966 2.740 4.423 1.00 81.06 418 GLU A O 1
ATOM 3351 N N . ARG A 1 419 ? 17.682 1.344 4.034 1.00 84.69 419 ARG A N 1
ATOM 3352 C CA . ARG A 1 419 ? 18.656 2.395 3.748 1.00 84.69 419 ARG A CA 1
ATOM 3353 C C . ARG A 1 419 ? 18.256 3.239 2.537 1.00 84.69 419 ARG A C 1
ATOM 3355 O O . ARG A 1 419 ? 18.373 4.463 2.597 1.00 84.69 419 ARG A O 1
ATOM 3362 N N . ASP A 1 420 ? 17.798 2.638 1.441 1.00 81.06 420 ASP A N 1
ATOM 3363 C CA . ASP A 1 420 ? 17.357 3.396 0.262 1.00 81.06 420 ASP A CA 1
ATOM 3364 C C . ASP A 1 420 ? 16.127 4.258 0.569 1.00 81.06 420 ASP A C 1
ATOM 3366 O O . ASP A 1 420 ? 16.061 5.405 0.113 1.00 81.06 420 ASP A O 1
ATOM 3370 N N . ARG A 1 421 ? 15.197 3.765 1.396 1.00 84.19 421 ARG A N 1
ATOM 3371 C CA . ARG A 1 421 ? 14.048 4.548 1.881 1.00 84.19 421 ARG A CA 1
ATOM 3372 C C . ARG A 1 421 ? 14.496 5.750 2.706 1.00 84.19 421 ARG A C 1
ATOM 3374 O O . ARG A 1 421 ? 14.053 6.868 2.439 1.00 84.19 421 ARG A O 1
ATOM 3381 N N . PHE A 1 422 ? 15.407 5.543 3.656 1.00 88.44 422 PHE A N 1
ATOM 3382 C CA . PHE A 1 422 ? 15.980 6.621 4.464 1.00 88.44 422 PHE A CA 1
ATOM 3383 C C . PHE A 1 422 ? 16.672 7.680 3.595 1.00 88.44 422 PHE A C 1
ATOM 3385 O O . PHE A 1 422 ? 16.393 8.872 3.720 1.00 88.44 422 PHE A O 1
ATOM 3392 N N . LEU A 1 423 ? 17.534 7.256 2.665 1.00 88.50 423 LEU A N 1
ATOM 3393 C CA . LEU A 1 423 ? 18.245 8.170 1.769 1.00 88.50 423 LEU A CA 1
ATOM 3394 C C . LEU A 1 423 ? 17.286 8.943 0.859 1.00 88.50 423 LEU A C 1
ATOM 3396 O O . LEU A 1 423 ? 17.471 10.143 0.662 1.00 88.50 423 LEU A O 1
ATOM 3400 N N . THR A 1 424 ? 16.257 8.282 0.329 1.00 87.56 424 THR A N 1
ATOM 3401 C CA . THR A 1 424 ? 15.236 8.921 -0.512 1.00 87.56 424 THR A CA 1
ATOM 3402 C C . THR A 1 424 ? 14.464 9.975 0.277 1.00 87.56 424 THR A C 1
ATOM 3404 O O . THR A 1 424 ? 14.381 11.117 -0.173 1.00 87.56 424 THR A O 1
ATOM 3407 N N . MET A 1 425 ? 14.023 9.639 1.495 1.00 89.44 425 MET A N 1
ATOM 3408 C CA . MET A 1 425 ? 13.355 10.575 2.403 1.00 89.44 425 MET A CA 1
ATOM 3409 C C . MET A 1 425 ? 14.217 11.809 2.688 1.00 89.44 425 MET A C 1
ATOM 3411 O O . MET A 1 425 ? 13.732 12.937 2.581 1.00 89.44 425 MET A O 1
ATOM 3415 N N . CYS A 1 426 ? 15.502 11.614 2.998 1.00 91.19 426 CYS A N 1
ATOM 3416 C CA . CYS A 1 426 ? 16.435 12.714 3.230 1.00 91.19 426 CYS A CA 1
ATOM 3417 C C . CYS A 1 426 ? 16.614 13.595 1.986 1.00 91.19 426 CYS A C 1
ATOM 3419 O O . CYS A 1 426 ? 16.571 14.820 2.098 1.00 91.19 426 CYS A O 1
ATOM 3421 N N . ILE A 1 427 ? 16.771 12.997 0.798 1.00 90.06 427 ILE A N 1
ATOM 3422 C CA . ILE A 1 427 ? 16.886 13.742 -0.465 1.00 90.06 427 ILE A CA 1
ATOM 3423 C C . ILE A 1 427 ? 15.626 14.574 -0.714 1.00 90.06 427 ILE A C 1
ATOM 3425 O O . ILE A 1 427 ? 15.732 15.755 -1.025 1.00 90.06 427 ILE A O 1
ATOM 3429 N N . ASP A 1 428 ? 14.443 13.987 -0.574 1.00 88.38 428 ASP A N 1
ATOM 3430 C CA . ASP A 1 428 ? 13.176 14.674 -0.833 1.00 88.38 428 ASP A CA 1
ATOM 3431 C C . ASP A 1 428 ? 12.918 15.816 0.159 1.00 88.38 428 ASP A C 1
ATOM 3433 O O . ASP A 1 428 ? 12.477 16.893 -0.250 1.00 88.38 428 ASP A O 1
ATOM 3437 N N . LEU A 1 429 ? 13.271 15.636 1.437 1.00 88.69 429 LEU A N 1
ATOM 3438 C CA . LEU A 1 429 ? 13.252 16.712 2.433 1.00 88.69 429 LEU A CA 1
ATOM 3439 C C . LEU A 1 429 ? 14.201 17.856 2.053 1.00 88.69 429 LEU A C 1
ATOM 3441 O O . LEU A 1 429 ? 13.789 19.017 2.065 1.00 88.69 429 LEU A O 1
ATOM 3445 N N . ILE A 1 430 ? 15.448 17.547 1.673 1.00 90.31 430 ILE A N 1
ATOM 3446 C CA . ILE A 1 430 ? 16.420 18.553 1.213 1.00 90.31 430 ILE A CA 1
ATOM 3447 C C . ILE A 1 430 ? 15.866 19.307 -0.001 1.00 90.31 430 ILE A C 1
ATOM 3449 O O . ILE A 1 430 ? 15.871 20.538 -0.014 1.00 90.31 430 ILE A O 1
ATOM 3453 N N . MET A 1 431 ? 15.352 18.583 -0.999 1.00 87.31 431 MET A N 1
ATOM 3454 C CA . MET A 1 431 ? 14.805 19.167 -2.224 1.00 87.31 431 MET A CA 1
ATOM 3455 C C . MET A 1 431 ? 13.614 20.084 -1.948 1.00 87.31 431 MET A C 1
ATOM 3457 O O . MET A 1 431 ? 13.501 21.144 -2.566 1.00 87.31 431 MET A O 1
ATOM 3461 N N . LEU A 1 432 ? 12.744 19.711 -1.011 1.00 85.62 432 LEU A N 1
ATOM 3462 C CA . LEU A 1 432 ? 11.597 20.525 -0.635 1.00 85.62 432 LEU A CA 1
ATOM 3463 C C . LEU A 1 432 ? 12.007 21.791 0.118 1.00 85.62 432 LEU A C 1
ATOM 3465 O O . LEU A 1 432 ? 11.513 22.869 -0.207 1.00 85.62 432 LEU A O 1
ATOM 3469 N N . LEU A 1 433 ? 12.923 21.677 1.084 1.00 85.06 433 LEU A N 1
ATOM 3470 C CA . LEU A 1 433 ? 13.436 22.829 1.825 1.00 85.06 433 LEU A CA 1
ATOM 3471 C C . LEU A 1 433 ? 14.106 23.805 0.852 1.00 85.06 433 LEU A C 1
ATOM 3473 O O . LEU A 1 433 ? 13.671 24.946 0.714 1.00 85.06 433 LEU A O 1
ATOM 3477 N N . ILE A 1 434 ? 15.083 23.338 0.078 1.00 82.44 434 ILE A N 1
ATOM 3478 C CA . ILE A 1 434 ? 15.793 24.162 -0.908 1.00 82.44 434 ILE A CA 1
ATOM 3479 C C . ILE A 1 434 ? 14.842 24.732 -1.978 1.00 82.44 434 ILE A C 1
ATOM 3481 O O . ILE A 1 434 ? 15.062 25.830 -2.483 1.00 82.44 434 ILE A O 1
ATOM 3485 N N . GLY A 1 435 ? 13.760 24.026 -2.312 1.00 75.44 435 GLY A N 1
ATOM 3486 C CA . GLY A 1 435 ? 12.745 24.492 -3.254 1.00 75.44 435 GLY A CA 1
ATOM 3487 C C . GLY A 1 435 ? 11.942 25.709 -2.777 1.00 75.44 435 GLY A C 1
ATOM 3488 O O . GLY A 1 435 ? 11.459 26.460 -3.626 1.00 75.44 435 GLY A O 1
ATOM 3489 N N . VAL A 1 436 ? 11.810 25.919 -1.464 1.00 73.75 436 VAL A N 1
ATOM 3490 C CA . VAL A 1 436 ? 11.037 27.020 -0.854 1.00 73.75 436 VAL A CA 1
ATOM 3491 C C . VAL A 1 436 ? 11.918 28.232 -0.516 1.00 73.75 436 VAL A C 1
ATOM 3493 O O . VAL A 1 436 ? 11.421 29.358 -0.466 1.00 73.75 436 VAL A O 1
ATOM 3496 N N . PHE A 1 437 ? 13.219 28.023 -0.304 1.00 70.44 437 PHE A N 1
ATOM 3497 C CA . PHE A 1 437 ? 14.155 29.051 0.161 1.00 70.44 437 PHE A CA 1
ATOM 3498 C C . PHE A 1 437 ? 14.963 29.729 -0.968 1.00 70.44 437 PHE A C 1
ATOM 3500 O O . PHE A 1 437 ? 14.951 29.266 -2.108 1.00 70.44 437 PHE A O 1
ATOM 3507 N N . PRO A 1 438 ? 15.642 30.860 -0.672 1.00 73.44 438 PRO A N 1
ATOM 3508 C CA . PRO A 1 438 ? 16.422 31.623 -1.649 1.00 73.44 438 PRO A CA 1
ATOM 3509 C C . PRO A 1 438 ? 17.541 30.823 -2.338 1.00 73.44 438 PRO A C 1
ATOM 3511 O O . PRO A 1 438 ? 18.059 29.847 -1.787 1.00 73.44 438 PRO A O 1
ATOM 3514 N N . ILE A 1 439 ? 17.942 31.273 -3.533 1.00 75.81 439 ILE A N 1
ATOM 3515 C CA . ILE A 1 439 ? 18.920 30.586 -4.392 1.00 75.81 439 ILE A CA 1
ATOM 3516 C C . ILE A 1 439 ? 20.303 30.447 -3.742 1.00 75.81 439 ILE A C 1
ATOM 3518 O O . ILE A 1 439 ? 21.030 29.508 -4.044 1.00 75.81 439 ILE A O 1
ATOM 3522 N N . GLU A 1 440 ? 20.647 31.301 -2.781 1.00 79.69 440 GLU A N 1
ATOM 3523 C CA . GLU A 1 440 ? 21.911 31.230 -2.046 1.00 79.69 440 GLU A CA 1
ATOM 3524 C C . GLU A 1 440 ? 22.030 29.929 -1.234 1.00 79.69 440 GLU A C 1
ATOM 3526 O O . GLU A 1 440 ? 23.102 29.337 -1.172 1.00 79.69 440 GLU A O 1
ATOM 3531 N N . MET A 1 441 ? 20.929 29.437 -0.652 1.00 80.62 441 MET A N 1
ATOM 3532 C CA . MET A 1 441 ? 20.911 28.167 0.097 1.00 80.62 441 MET A CA 1
ATOM 3533 C C . MET A 1 441 ? 21.061 26.960 -0.837 1.00 80.62 441 MET A C 1
ATOM 3535 O O . MET A 1 441 ? 21.664 25.940 -0.485 1.00 80.62 441 MET A O 1
ATOM 3539 N N . TYR A 1 442 ? 20.523 27.096 -2.049 1.00 82.94 442 TYR A N 1
ATOM 3540 C CA . TYR A 1 442 ? 20.704 26.133 -3.123 1.00 82.94 442 TYR A CA 1
ATOM 3541 C C . TYR A 1 442 ? 22.187 26.051 -3.518 1.00 82.94 442 TYR A C 1
ATOM 3543 O O . TYR A 1 442 ? 22.757 24.960 -3.565 1.00 82.94 442 TYR A O 1
ATOM 3551 N N . GLU A 1 443 ? 22.816 27.201 -3.780 1.00 81.62 443 GLU A N 1
ATOM 3552 C CA . GLU A 1 443 ? 24.231 27.303 -4.156 1.00 81.62 443 GLU A CA 1
ATOM 3553 C C . GLU A 1 443 ? 25.168 26.833 -3.036 1.00 81.62 443 GLU A C 1
ATOM 3555 O O . GLU A 1 443 ? 26.137 26.133 -3.317 1.00 81.62 443 GLU A O 1
ATOM 3560 N N . GLU A 1 444 ? 24.857 27.136 -1.772 1.00 83.50 444 GLU A N 1
ATOM 3561 C CA . GLU A 1 444 ? 25.600 26.654 -0.600 1.00 83.50 444 GLU A CA 1
ATOM 3562 C C . GLU A 1 444 ? 25.590 25.119 -0.521 1.00 83.50 444 GLU A C 1
ATOM 3564 O O . GLU A 1 444 ? 26.642 24.490 -0.383 1.00 83.50 444 GLU A O 1
ATOM 3569 N N . THR A 1 445 ? 24.414 24.503 -0.685 1.00 85.12 445 THR A N 1
ATOM 3570 C CA . THR A 1 445 ? 24.274 23.038 -0.662 1.00 85.12 445 THR A CA 1
ATOM 3571 C C . THR A 1 445 ? 24.997 22.387 -1.842 1.00 85.12 445 THR A C 1
ATOM 3573 O O . THR A 1 445 ? 25.685 21.377 -1.680 1.00 85.12 445 THR A O 1
ATOM 3576 N N . LEU A 1 446 ? 24.889 22.981 -3.034 1.00 84.25 446 LEU A N 1
ATOM 3577 C CA . LEU A 1 446 ? 25.596 22.517 -4.227 1.00 84.25 446 LEU A CA 1
ATOM 3578 C C . LEU A 1 446 ? 27.120 22.638 -4.065 1.00 84.25 446 LEU A C 1
ATOM 3580 O O . LEU A 1 446 ? 27.860 21.718 -4.418 1.00 84.25 446 LEU A O 1
ATOM 3584 N N . GLY A 1 447 ? 27.585 23.746 -3.486 1.00 81.69 447 GLY A N 1
ATOM 3585 C CA . GLY A 1 447 ? 28.986 23.981 -3.156 1.00 81.69 447 GLY A CA 1
ATOM 3586 C C . GLY A 1 447 ? 29.528 22.933 -2.186 1.00 81.69 447 GLY A C 1
ATOM 3587 O O . GLY A 1 447 ? 30.592 22.371 -2.434 1.00 81.69 447 GLY A O 1
ATOM 3588 N N . TRP A 1 448 ? 28.768 22.588 -1.143 1.00 85.50 448 TRP A N 1
ATOM 3589 C CA . TRP A 1 448 ? 29.141 21.531 -0.197 1.00 85.50 448 TRP A CA 1
ATOM 3590 C C . TRP A 1 448 ? 29.311 20.159 -0.875 1.00 85.50 448 TRP A C 1
ATOM 3592 O O . TRP A 1 448 ? 30.198 19.384 -0.512 1.00 85.50 448 TRP A O 1
ATOM 3602 N N . LEU A 1 449 ? 28.498 19.867 -1.896 1.00 84.25 449 LEU A N 1
ATOM 3603 C CA . LEU A 1 449 ? 28.547 18.597 -2.621 1.00 84.25 449 LEU A CA 1
ATOM 3604 C C . LEU A 1 449 ? 29.655 18.516 -3.677 1.00 84.25 449 LEU A C 1
ATOM 3606 O O . LEU A 1 449 ? 30.141 17.411 -3.900 1.00 84.25 449 LEU A O 1
ATOM 3610 N N . VAL A 1 450 ? 30.039 19.622 -4.334 1.00 81.06 450 VAL A N 1
ATOM 3611 C CA . VAL A 1 450 ? 30.908 19.591 -5.540 1.00 81.06 450 VAL A CA 1
ATOM 3612 C C . VAL A 1 450 ? 32.193 20.420 -5.418 1.00 81.06 450 VAL A C 1
ATOM 3614 O O . VAL A 1 450 ? 33.204 20.073 -6.037 1.00 81.06 450 VAL A O 1
ATOM 3617 N N . ALA A 1 451 ? 32.179 21.524 -4.665 1.00 74.69 451 ALA A N 1
ATOM 3618 C CA . ALA A 1 451 ? 33.244 22.528 -4.725 1.00 74.69 451 ALA A CA 1
ATOM 3619 C C . ALA A 1 451 ? 34.497 22.145 -3.921 1.00 74.69 451 ALA A C 1
ATOM 3621 O O . ALA A 1 451 ? 35.611 22.404 -4.374 1.00 74.69 451 ALA A O 1
ATOM 3622 N N . ASP A 1 452 ? 34.333 21.516 -2.755 1.00 74.00 452 ASP A N 1
ATOM 3623 C CA . ASP A 1 452 ? 35.455 21.120 -1.897 1.00 74.00 452 ASP A CA 1
ATOM 3624 C C . ASP A 1 452 ? 36.166 19.865 -2.446 1.00 74.00 452 ASP A C 1
ATOM 3626 O O . ASP A 1 452 ? 35.516 18.907 -2.883 1.00 74.00 452 ASP A O 1
ATOM 3630 N N . THR A 1 453 ? 37.503 19.828 -2.396 1.00 70.56 453 THR A N 1
ATOM 3631 C CA . THR A 1 453 ? 38.297 18.625 -2.708 1.00 70.56 453 THR A CA 1
ATOM 3632 C C . THR A 1 453 ? 37.968 17.478 -1.759 1.00 70.56 453 THR A C 1
ATOM 3634 O O . THR A 1 453 ? 38.100 16.310 -2.133 1.00 70.56 453 THR A O 1
ATOM 3637 N N . GLU A 1 454 ? 37.496 17.805 -0.556 1.00 74.69 454 GLU A N 1
ATOM 3638 C CA . GLU A 1 454 ? 36.987 16.846 0.414 1.00 74.69 454 GLU A CA 1
ATOM 3639 C C . GLU A 1 454 ? 35.491 16.549 0.276 1.00 74.69 454 GLU A C 1
ATOM 3641 O O . GLU A 1 454 ? 34.961 15.820 1.105 1.00 74.69 454 GLU A O 1
ATOM 3646 N N . SER A 1 455 ? 34.776 17.056 -0.731 1.00 84.31 455 SER A N 1
ATOM 3647 C CA . SER A 1 455 ? 33.345 16.758 -0.911 1.00 84.31 455 SER A CA 1
ATOM 3648 C C . SER A 1 455 ? 33.094 15.269 -1.228 1.00 84.31 455 SER A C 1
ATOM 3650 O O . SER A 1 455 ? 33.949 14.611 -1.835 1.00 84.31 455 SER A O 1
ATOM 3652 N N . PRO A 1 456 ? 31.931 14.698 -0.836 1.00 84.25 456 PRO A N 1
ATOM 3653 C CA . PRO A 1 456 ? 31.650 13.272 -1.047 1.00 84.25 456 PRO A CA 1
ATOM 3654 C C . PRO A 1 456 ? 31.663 12.893 -2.536 1.00 84.25 456 PRO A C 1
ATOM 3656 O O . PRO A 1 456 ? 32.149 11.824 -2.907 1.00 84.25 456 PRO A O 1
ATOM 3659 N N . TYR A 1 457 ? 31.218 13.804 -3.405 1.00 86.69 457 TYR A N 1
ATOM 3660 C CA . TYR A 1 457 ? 31.273 13.618 -4.849 1.00 86.69 457 TYR A CA 1
ATOM 3661 C C . TYR A 1 457 ? 32.715 13.587 -5.377 1.00 86.69 457 TYR A C 1
ATOM 3663 O O . TYR A 1 457 ? 33.092 12.648 -6.079 1.00 86.69 457 TYR A O 1
ATOM 3671 N N . ARG A 1 458 ? 33.557 14.571 -5.016 1.00 85.50 458 ARG A N 1
ATOM 3672 C CA . ARG A 1 458 ? 34.951 14.651 -5.493 1.00 85.50 458 ARG A CA 1
ATOM 3673 C C . ARG A 1 458 ? 35.809 13.499 -4.992 1.00 85.50 458 ARG A C 1
ATOM 3675 O O . ARG A 1 458 ? 36.596 12.953 -5.763 1.00 85.50 458 ARG A O 1
ATOM 3682 N N . GLN A 1 459 ? 35.663 13.112 -3.726 1.00 83.25 459 GLN A N 1
ATOM 3683 C CA . GLN A 1 459 ? 36.396 11.976 -3.164 1.00 83.25 459 GLN A CA 1
ATOM 3684 C C . GLN A 1 459 ? 36.037 10.671 -3.878 1.00 83.25 459 GLN A C 1
ATOM 3686 O O . GLN A 1 459 ? 36.934 9.910 -4.241 1.00 83.25 459 GLN A O 1
ATOM 3691 N N . GLY A 1 460 ? 34.747 10.453 -4.142 1.00 81.38 460 GLY A N 1
ATOM 3692 C CA . GLY A 1 460 ? 34.267 9.321 -4.925 1.00 81.38 460 GLY A CA 1
ATOM 3693 C C . GLY A 1 460 ? 34.758 9.321 -6.369 1.00 81.38 460 GLY A C 1
ATOM 3694 O O . GLY A 1 460 ? 35.283 8.319 -6.847 1.00 81.38 460 GLY A O 1
ATOM 3695 N N . MET A 1 461 ? 34.668 10.466 -7.048 1.00 82.19 461 MET A N 1
ATOM 3696 C CA . MET A 1 461 ? 35.165 10.637 -8.416 1.00 82.19 461 MET A CA 1
ATOM 3697 C C . MET A 1 461 ? 36.673 10.351 -8.504 1.00 82.19 461 MET A C 1
ATOM 3699 O O . MET A 1 461 ? 37.128 9.615 -9.379 1.00 82.19 461 MET A O 1
ATOM 3703 N N . ASN A 1 462 ? 37.457 10.855 -7.547 1.00 82.31 462 ASN A N 1
ATOM 3704 C CA . ASN A 1 462 ? 38.889 10.574 -7.450 1.00 82.31 462 ASN A CA 1
ATOM 3705 C C . ASN A 1 462 ? 39.173 9.094 -7.158 1.00 82.31 462 ASN A C 1
ATOM 3707 O O . ASN A 1 462 ? 40.114 8.533 -7.723 1.00 82.31 462 ASN A O 1
ATOM 3711 N N . ALA A 1 463 ? 38.382 8.453 -6.292 1.00 79.69 463 ALA A N 1
ATOM 3712 C CA . ALA A 1 463 ? 38.494 7.023 -6.024 1.00 79.69 463 ALA A CA 1
ATOM 3713 C C . ALA A 1 463 ? 38.227 6.200 -7.291 1.00 79.69 463 ALA A C 1
ATOM 3715 O O . ALA A 1 463 ? 38.997 5.292 -7.603 1.00 79.69 463 ALA A O 1
ATOM 3716 N N . PHE A 1 464 ? 37.213 6.569 -8.076 1.00 77.12 464 PHE A N 1
ATOM 3717 C CA . PHE A 1 464 ? 36.925 5.918 -9.348 1.00 77.12 464 PHE A CA 1
ATOM 3718 C C . PHE A 1 464 ? 37.998 6.153 -10.409 1.00 77.12 464 PHE A C 1
ATOM 3720 O O . PHE A 1 464 ? 38.386 5.205 -11.089 1.00 77.12 464 PHE A O 1
ATOM 3727 N N . HIS A 1 465 ? 38.532 7.369 -10.536 1.00 77.50 465 HIS A N 1
ATOM 3728 C CA . HIS A 1 465 ? 39.656 7.626 -11.439 1.00 77.50 465 HIS A CA 1
ATOM 3729 C C . HIS A 1 465 ? 40.857 6.747 -11.107 1.00 77.50 465 HIS A C 1
ATOM 3731 O O . HIS A 1 465 ? 41.389 6.073 -11.989 1.00 77.50 465 HIS A O 1
ATOM 3737 N N . LYS A 1 466 ? 41.219 6.678 -9.824 1.00 77.25 466 LYS A N 1
ATOM 3738 C CA . LYS A 1 466 ? 42.277 5.788 -9.350 1.00 77.25 466 LYS A CA 1
ATOM 3739 C C . LYS A 1 466 ? 41.952 4.328 -9.684 1.00 77.25 466 LYS A C 1
ATOM 3741 O O . LYS A 1 466 ? 42.823 3.621 -10.187 1.00 77.25 466 LYS A O 1
ATOM 3746 N N . LEU A 1 467 ? 40.710 3.885 -9.455 1.00 75.12 467 LEU A N 1
ATOM 3747 C CA . LEU A 1 467 ? 40.275 2.507 -9.707 1.00 75.12 467 LEU A CA 1
ATOM 3748 C C . LEU A 1 467 ? 40.423 2.109 -11.183 1.00 75.12 467 LEU A C 1
ATOM 3750 O O . LEU A 1 467 ? 40.822 0.985 -11.475 1.00 75.12 467 LEU A O 1
ATOM 3754 N N . VAL A 1 468 ? 40.137 3.029 -12.107 1.00 71.31 468 VAL A N 1
ATOM 3755 C CA . VAL A 1 468 ? 40.308 2.804 -13.550 1.00 71.31 468 VAL A CA 1
ATOM 3756 C C . VAL A 1 468 ? 41.784 2.747 -13.946 1.00 71.31 468 VAL A C 1
ATOM 3758 O O . VAL A 1 468 ? 42.161 1.926 -14.782 1.00 71.31 468 VAL A O 1
ATOM 3761 N N . GLU A 1 469 ? 42.627 3.595 -13.356 1.00 73.06 469 GLU A N 1
ATOM 3762 C CA . GLU A 1 469 ? 44.057 3.665 -13.677 1.00 73.06 469 GLU A CA 1
ATOM 3763 C C . GLU A 1 469 ? 44.854 2.477 -13.113 1.00 73.06 469 GLU A C 1
ATOM 3765 O O . GLU A 1 469 ? 45.781 1.992 -13.764 1.00 73.06 469 GLU A O 1
ATOM 3770 N N . GLN A 1 470 ? 44.506 1.992 -11.914 1.00 73.62 470 GLN A N 1
ATOM 3771 C CA . GLN A 1 470 ? 45.240 0.934 -11.207 1.00 73.62 470 GLN A CA 1
ATOM 3772 C C . GLN A 1 470 ? 44.305 -0.096 -10.535 1.00 73.62 470 GLN A C 1
ATOM 3774 O O . GLN A 1 470 ? 44.318 -0.242 -9.307 1.00 73.62 470 GLN A O 1
ATOM 3779 N N . PRO A 1 471 ? 43.527 -0.869 -11.314 1.00 67.81 471 PRO A N 1
ATOM 3780 C CA . PRO A 1 471 ? 42.462 -1.726 -10.785 1.00 67.81 471 PRO A CA 1
ATOM 3781 C C . PRO A 1 471 ? 42.976 -2.780 -9.794 1.00 67.81 471 PRO A C 1
ATOM 3783 O O . PRO A 1 471 ? 42.424 -2.926 -8.707 1.00 67.81 471 PRO A O 1
ATOM 3786 N N . MET A 1 472 ? 44.088 -3.456 -10.103 1.00 63.75 472 MET A N 1
ATOM 3787 C CA . MET A 1 472 ? 44.647 -4.519 -9.250 1.00 63.75 472 MET A CA 1
ATOM 3788 C C . MET A 1 472 ? 45.325 -4.005 -7.970 1.00 63.75 472 MET A C 1
ATOM 3790 O O . MET A 1 472 ? 45.351 -4.720 -6.972 1.00 63.75 472 MET A O 1
ATOM 3794 N N . HIS A 1 473 ? 45.868 -2.783 -7.980 1.00 66.50 473 HIS A N 1
ATOM 3795 C CA . HIS A 1 473 ? 46.532 -2.195 -6.809 1.00 66.50 473 HIS A CA 1
ATOM 3796 C C . HIS A 1 473 ? 45.512 -1.663 -5.793 1.00 66.50 473 HIS A C 1
ATOM 3798 O O . HIS A 1 473 ? 45.679 -1.831 -4.589 1.00 66.50 473 HIS A O 1
ATOM 3804 N N . LEU A 1 474 ? 44.407 -1.085 -6.271 1.00 60.06 474 LEU A N 1
ATOM 3805 C CA . LEU A 1 474 ? 43.342 -0.554 -5.414 1.00 60.06 474 LEU A CA 1
ATOM 3806 C C . LEU A 1 474 ? 42.391 -1.618 -4.894 1.00 60.06 474 LEU A C 1
ATOM 3808 O O . LEU A 1 474 ? 41.897 -1.476 -3.782 1.00 60.06 474 LEU A O 1
ATOM 3812 N N . CYS A 1 475 ? 42.236 -2.735 -5.609 1.00 59.38 475 CYS A N 1
ATOM 3813 C CA . CYS A 1 475 ? 41.633 -3.933 -5.029 1.00 59.38 475 CYS A CA 1
ATOM 3814 C C . CYS A 1 475 ? 42.400 -4.437 -3.790 1.00 59.38 475 CYS A C 1
ATOM 3816 O O . CYS A 1 475 ? 41.919 -5.345 -3.137 1.00 59.38 475 CYS A O 1
ATOM 3818 N N . GLN A 1 476 ? 43.562 -3.890 -3.421 1.00 58.88 476 GLN A N 1
ATOM 3819 C CA . GLN A 1 476 ? 44.287 -4.250 -2.193 1.00 58.88 476 GLN A CA 1
ATOM 3820 C C . GLN A 1 476 ? 44.238 -3.154 -1.110 1.00 58.88 476 GLN A C 1
ATOM 3822 O O . GLN A 1 476 ? 44.681 -3.394 0.011 1.00 58.88 476 GLN A O 1
ATOM 3827 N N . LEU A 1 477 ? 43.691 -1.969 -1.413 1.00 61.06 477 LEU A N 1
ATOM 3828 C CA . LEU A 1 477 ? 43.630 -0.811 -0.514 1.00 61.06 477 LEU A CA 1
ATOM 3829 C C . LEU A 1 477 ? 42.176 -0.563 -0.073 1.00 61.06 477 LEU A C 1
ATOM 3831 O O . LEU A 1 477 ? 41.303 -0.350 -0.907 1.00 61.06 477 LEU A O 1
ATOM 3835 N N . LEU A 1 478 ? 41.917 -0.584 1.240 1.00 58.44 478 LEU A N 1
ATOM 3836 C CA . LEU A 1 478 ? 40.571 -0.455 1.828 1.00 58.44 478 LEU A CA 1
ATOM 3837 C C . LEU A 1 478 ? 39.989 0.970 1.741 1.00 58.44 478 LEU A C 1
ATOM 3839 O O . LEU A 1 478 ? 38.790 1.129 1.518 1.00 58.44 478 LEU A O 1
ATOM 3843 N N . ASP A 1 479 ? 40.824 2.001 1.882 1.00 61.19 479 ASP A N 1
ATOM 3844 C CA . ASP A 1 479 ? 40.372 3.391 2.072 1.00 61.19 479 ASP A CA 1
ATOM 3845 C C . ASP A 1 479 ? 39.570 4.001 0.895 1.00 61.19 479 ASP A C 1
ATOM 3847 O O . ASP A 1 479 ? 38.587 4.696 1.146 1.00 61.19 479 ASP A O 1
ATOM 3851 N N . PRO A 1 480 ? 39.903 3.760 -0.393 1.00 60.38 480 PRO A N 1
ATOM 3852 C CA . PRO A 1 480 ? 39.186 4.368 -1.524 1.00 60.38 480 PRO A CA 1
ATOM 3853 C C . PRO A 1 480 ? 37.836 3.710 -1.823 1.00 60.38 480 PRO A C 1
ATOM 3855 O O . PRO A 1 480 ? 36.977 4.324 -2.443 1.00 60.38 480 PRO A O 1
ATOM 3858 N N . ILE A 1 481 ? 37.650 2.452 -1.417 1.00 64.94 481 ILE A N 1
ATOM 3859 C CA . ILE A 1 481 ? 36.420 1.692 -1.686 1.00 64.94 481 ILE A CA 1
ATOM 3860 C C . ILE A 1 481 ? 35.305 2.132 -0.725 1.00 64.94 481 ILE A C 1
ATOM 3862 O O . ILE A 1 481 ? 34.137 2.168 -1.107 1.00 64.94 481 ILE A O 1
ATOM 3866 N N . GLN A 1 482 ? 35.663 2.558 0.491 1.00 69.56 482 GLN A N 1
ATOM 3867 C CA . GLN A 1 482 ? 34.715 3.042 1.502 1.00 69.56 482 GLN A CA 1
ATOM 3868 C C . GLN A 1 482 ? 34.001 4.349 1.112 1.00 69.56 482 GLN A C 1
ATOM 3870 O O . GLN A 1 482 ? 32.932 4.627 1.647 1.00 69.56 482 GLN A O 1
ATOM 3875 N N . THR A 1 483 ? 34.537 5.135 0.170 1.00 74.81 483 THR A N 1
ATOM 3876 C CA . THR A 1 483 ? 33.928 6.405 -0.279 1.00 74.81 483 THR A CA 1
ATOM 3877 C C . THR A 1 483 ? 32.951 6.238 -1.452 1.00 74.81 483 THR A C 1
ATOM 3879 O O . THR A 1 483 ? 32.229 7.175 -1.797 1.00 74.81 483 THR A O 1
ATOM 3882 N N . LEU A 1 484 ? 32.884 5.051 -2.067 1.00 77.44 484 LEU A N 1
ATOM 3883 C CA . LEU A 1 484 ? 32.027 4.780 -3.229 1.00 77.44 484 LEU A CA 1
ATOM 3884 C C . LEU A 1 484 ? 30.516 4.773 -2.913 1.00 77.44 484 LEU A C 1
ATOM 3886 O O . LEU A 1 484 ? 29.745 5.274 -3.735 1.00 77.44 484 LEU A O 1
ATOM 3890 N N . PRO A 1 485 ? 30.044 4.268 -1.755 1.00 79.12 485 PRO A N 1
ATOM 3891 C CA . PRO A 1 485 ? 28.641 4.420 -1.367 1.00 79.12 485 PRO A CA 1
ATOM 3892 C C . PRO A 1 485 ? 28.236 5.891 -1.202 1.00 79.12 485 PRO A C 1
ATOM 3894 O O . PRO A 1 485 ? 27.157 6.284 -1.644 1.00 79.12 485 PRO A O 1
ATOM 3897 N N . ASP A 1 486 ? 29.122 6.714 -0.634 1.00 84.12 486 ASP A N 1
ATOM 3898 C CA . ASP A 1 486 ? 28.883 8.147 -0.431 1.00 84.12 486 ASP A CA 1
ATOM 3899 C C . ASP A 1 486 ? 28.787 8.896 -1.759 1.00 84.12 486 ASP A C 1
ATOM 3901 O O . ASP A 1 486 ? 27.937 9.772 -1.926 1.00 84.12 486 ASP A O 1
ATOM 3905 N N . TYR A 1 487 ? 29.599 8.501 -2.739 1.00 83.81 487 TYR A N 1
ATOM 3906 C CA . TYR A 1 487 ? 29.497 9.004 -4.103 1.00 83.81 487 TYR A CA 1
ATOM 3907 C C . TYR A 1 487 ? 28.137 8.730 -4.741 1.00 83.81 487 TYR A C 1
ATOM 3909 O O . TYR A 1 487 ? 27.592 9.606 -5.411 1.00 83.81 487 TYR A O 1
ATOM 3917 N N . LEU A 1 488 ? 27.590 7.524 -4.566 1.00 79.44 488 LEU A N 1
ATOM 3918 C CA . LEU A 1 488 ? 26.294 7.159 -5.140 1.00 79.44 488 LEU A CA 1
ATOM 3919 C C . LEU A 1 488 ? 25.190 8.046 -4.577 1.00 79.44 488 LEU A C 1
ATOM 3921 O O . LEU A 1 488 ? 24.394 8.609 -5.329 1.00 79.44 488 LEU A O 1
ATOM 3925 N N . THR A 1 489 ? 25.177 8.201 -3.256 1.00 85.69 489 THR A N 1
ATOM 3926 C CA . THR A 1 489 ? 24.241 9.082 -2.561 1.00 85.69 489 THR A CA 1
ATOM 3927 C C . THR A 1 489 ? 24.401 10.533 -3.023 1.00 85.69 489 THR A C 1
ATOM 3929 O O . THR A 1 489 ? 23.407 11.193 -3.328 1.00 85.69 489 THR A O 1
ATOM 3932 N N . ALA A 1 490 ? 25.643 11.017 -3.153 1.00 88.00 490 ALA A N 1
ATOM 3933 C CA . ALA A 1 490 ? 25.929 12.371 -3.622 1.00 88.00 490 ALA A CA 1
ATOM 3934 C C . ALA A 1 490 ? 25.463 12.575 -5.068 1.00 88.00 490 ALA A C 1
ATOM 3936 O O . ALA A 1 490 ? 24.832 13.582 -5.367 1.00 88.00 490 ALA A O 1
ATOM 3937 N N . SER A 1 491 ? 25.714 11.605 -5.949 1.00 83.75 491 SER A N 1
ATOM 3938 C CA . SER A 1 491 ? 25.310 11.650 -7.358 1.00 83.75 491 SER A CA 1
ATOM 3939 C C . SER A 1 491 ? 23.786 11.665 -7.500 1.00 83.75 491 SER A C 1
ATOM 3941 O O . SER A 1 491 ? 23.258 12.507 -8.221 1.00 83.75 491 SER A O 1
ATOM 3943 N N . LYS A 1 492 ? 23.059 10.829 -6.737 1.00 84.12 492 LYS A N 1
ATOM 3944 C CA . LYS A 1 492 ? 21.582 10.835 -6.695 1.00 84.12 492 LYS A CA 1
ATOM 3945 C C . LYS A 1 492 ? 21.022 12.199 -6.256 1.00 84.12 492 LYS A C 1
ATOM 3947 O O . LYS A 1 492 ? 20.094 12.711 -6.885 1.00 84.12 492 LYS A O 1
ATOM 3952 N N . LEU A 1 493 ? 21.582 12.799 -5.199 1.00 87.62 493 LEU A N 1
ATOM 3953 C CA . LEU A 1 493 ? 21.167 14.124 -4.722 1.00 87.62 493 LEU A CA 1
ATOM 3954 C C . LEU A 1 493 ? 21.495 15.218 -5.749 1.00 87.62 493 LEU A C 1
ATOM 3956 O O . LEU A 1 493 ? 20.624 16.019 -6.081 1.00 87.62 493 LEU A O 1
ATOM 3960 N N . LEU A 1 494 ? 22.710 15.210 -6.307 1.00 85.19 494 LEU A N 1
ATOM 3961 C CA . LEU A 1 494 ? 23.138 16.155 -7.341 1.00 85.19 494 LEU A CA 1
ATOM 3962 C C . LEU A 1 494 ? 22.238 16.102 -8.569 1.00 85.19 494 LEU A C 1
ATOM 3964 O O . LEU A 1 494 ? 21.833 17.154 -9.053 1.00 85.19 494 LEU A O 1
ATOM 3968 N N . MET A 1 495 ? 21.872 14.907 -9.031 1.00 81.06 495 MET A N 1
ATOM 3969 C CA . MET A 1 495 ? 20.937 14.724 -10.140 1.00 81.06 495 MET A CA 1
ATOM 3970 C C . MET A 1 495 ? 19.596 15.403 -9.885 1.00 81.06 495 MET A C 1
ATOM 3972 O O . MET A 1 495 ? 19.122 16.188 -10.712 1.00 81.06 495 MET A O 1
ATOM 3976 N N . ARG A 1 496 ? 18.989 15.132 -8.724 1.00 82.81 496 ARG A N 1
ATOM 3977 C CA . ARG A 1 496 ? 17.696 15.714 -8.347 1.00 82.81 496 ARG A CA 1
ATOM 3978 C C . ARG A 1 496 ? 17.776 17.225 -8.196 1.00 82.81 496 ARG A C 1
ATOM 3980 O O . ARG A 1 496 ? 16.915 17.918 -8.738 1.00 82.81 496 ARG A O 1
ATOM 3987 N N . MET A 1 497 ? 18.834 17.729 -7.565 1.00 82.44 497 MET A N 1
ATOM 3988 C CA . MET A 1 497 ? 19.114 19.159 -7.508 1.00 82.44 497 MET A CA 1
ATOM 3989 C C . MET A 1 497 ? 19.178 19.722 -8.931 1.00 82.44 497 MET A C 1
ATOM 3991 O O . MET A 1 497 ? 18.269 20.450 -9.333 1.00 82.44 497 MET A O 1
ATOM 3995 N N . CYS A 1 498 ? 20.162 19.307 -9.732 1.00 77.38 498 CYS A N 1
ATOM 3996 C CA . CYS A 1 498 ? 20.383 19.766 -11.106 1.00 77.38 498 CYS A CA 1
ATOM 3997 C C . CYS A 1 498 ? 19.097 19.787 -11.949 1.00 77.38 498 CYS A C 1
ATOM 3999 O O . CYS A 1 498 ? 18.846 20.769 -12.644 1.00 77.38 498 CYS A O 1
ATOM 4001 N N . SER A 1 499 ? 18.247 18.762 -11.830 1.00 75.56 499 SER A N 1
ATOM 4002 C CA . SER A 1 499 ? 16.979 18.669 -12.563 1.00 75.56 499 SER A CA 1
ATOM 4003 C C . SER A 1 499 ? 15.927 19.721 -12.192 1.00 75.56 499 SER A C 1
ATOM 4005 O O . SER A 1 499 ? 15.130 20.115 -13.039 1.00 75.56 499 SER A O 1
ATOM 4007 N N . SER A 1 500 ? 15.912 20.190 -10.943 1.00 75.81 500 SER A N 1
ATOM 4008 C CA . SER A 1 500 ? 14.814 21.000 -10.396 1.00 75.81 500 SER A CA 1
ATOM 4009 C C . SER A 1 500 ? 14.865 22.483 -10.776 1.00 75.81 500 SER A C 1
ATOM 4011 O O . SER A 1 500 ? 13.827 23.135 -10.888 1.00 75.81 500 SER A O 1
ATOM 4013 N N . ARG A 1 501 ? 16.071 23.039 -10.940 1.00 71.94 501 ARG A N 1
ATOM 4014 C CA . ARG A 1 501 ? 16.310 24.491 -11.055 1.00 71.94 501 ARG A CA 1
ATOM 4015 C C . ARG A 1 501 ? 17.199 24.862 -12.251 1.00 71.94 501 ARG A C 1
ATOM 4017 O O . ARG A 1 501 ? 17.650 26.004 -12.343 1.00 71.94 501 ARG A O 1
ATOM 4024 N N . TYR A 1 502 ? 17.441 23.927 -13.175 1.00 71.38 502 TYR A N 1
ATOM 4025 C CA . TYR A 1 502 ? 18.240 24.169 -14.382 1.00 71.38 502 TYR A CA 1
ATOM 4026 C C . TYR A 1 502 ? 17.745 25.406 -15.153 1.00 71.38 502 TYR A C 1
ATOM 4028 O O . TYR A 1 502 ? 16.546 25.569 -15.382 1.00 71.38 502 TYR A O 1
ATOM 4036 N N . GLY A 1 503 ? 18.665 26.291 -15.549 1.00 67.38 503 GLY A N 1
ATOM 4037 C CA . GLY A 1 503 ? 18.350 27.533 -16.261 1.00 67.38 503 GLY A CA 1
ATOM 4038 C C . GLY A 1 503 ? 18.074 28.760 -15.381 1.00 67.38 503 GLY A C 1
ATOM 4039 O O . GLY A 1 503 ? 17.942 29.848 -15.932 1.00 67.38 503 GLY A O 1
ATOM 4040 N N . GLN A 1 504 ? 18.023 28.630 -14.047 1.00 72.75 504 GLN A N 1
ATOM 4041 C CA . GLN A 1 504 ? 17.720 29.756 -13.141 1.00 72.75 504 GLN A CA 1
ATOM 4042 C C . GLN A 1 504 ? 18.956 30.538 -12.652 1.00 72.75 504 GLN A C 1
ATOM 4044 O O . GLN A 1 504 ? 18.808 31.688 -12.251 1.00 72.75 504 GLN A O 1
ATOM 4049 N N . SER A 1 505 ? 20.160 29.952 -12.699 1.00 73.06 505 SER A N 1
ATOM 4050 C CA . SER A 1 505 ? 21.424 30.622 -12.342 1.00 73.06 505 SER A CA 1
ATOM 4051 C C . SER A 1 505 ? 22.585 30.150 -13.219 1.00 73.06 505 SER A C 1
ATOM 4053 O O . SER A 1 505 ? 22.657 28.978 -13.597 1.00 73.06 505 SER A O 1
ATOM 4055 N N . GLU A 1 506 ? 23.513 31.056 -13.538 1.00 75.50 506 GLU A N 1
ATOM 4056 C CA . GLU A 1 506 ? 24.718 30.751 -14.320 1.00 75.50 506 GLU A CA 1
ATOM 4057 C C . GLU A 1 506 ? 25.684 29.826 -13.568 1.00 75.50 506 GLU A C 1
ATOM 4059 O O . GLU A 1 506 ? 26.261 28.923 -14.175 1.00 75.50 506 GLU A O 1
ATOM 4064 N N . THR A 1 507 ? 25.812 29.989 -12.248 1.00 74.44 507 THR A N 1
ATOM 4065 C CA . THR A 1 507 ? 26.648 29.141 -11.376 1.00 74.44 507 THR A CA 1
ATOM 4066 C C . THR A 1 507 ? 26.141 27.698 -11.369 1.00 74.44 507 THR A C 1
ATOM 4068 O O . THR A 1 507 ? 26.918 26.756 -11.520 1.00 74.44 507 THR A O 1
ATOM 4071 N N . LEU A 1 508 ? 24.819 27.527 -11.277 1.00 73.31 508 LEU A N 1
ATOM 4072 C CA . LEU A 1 508 ? 24.147 26.235 -11.330 1.00 73.31 508 LEU A CA 1
ATOM 4073 C C . LEU A 1 508 ? 24.342 25.572 -12.692 1.00 73.31 508 LEU A C 1
ATOM 4075 O O . LEU A 1 508 ? 24.681 24.395 -12.760 1.00 73.31 508 LEU A O 1
ATOM 4079 N N . ASN A 1 509 ? 24.166 26.326 -13.777 1.00 76.00 509 ASN A N 1
ATOM 4080 C CA . ASN A 1 509 ? 24.357 25.806 -15.128 1.00 76.00 509 ASN A CA 1
ATOM 4081 C C . ASN A 1 509 ? 25.811 25.365 -15.359 1.00 76.00 509 ASN A C 1
ATOM 4083 O O . ASN A 1 509 ? 26.032 24.305 -15.945 1.00 76.00 509 ASN A O 1
ATOM 4087 N N . ALA A 1 510 ? 26.791 26.126 -14.858 1.00 79.12 510 ALA A N 1
ATOM 4088 C CA . ALA A 1 510 ? 28.204 25.760 -14.925 1.00 79.12 510 ALA A CA 1
ATOM 4089 C C . ALA A 1 510 ? 28.506 24.484 -14.119 1.00 79.12 510 ALA A C 1
ATOM 4091 O O . ALA A 1 510 ? 29.187 23.593 -14.622 1.00 79.12 510 ALA A O 1
ATOM 4092 N N . ALA A 1 511 ? 27.951 24.350 -12.911 1.00 76.50 511 ALA A N 1
ATOM 4093 C CA . ALA A 1 511 ? 28.102 23.147 -12.093 1.00 76.50 511 ALA A CA 1
ATOM 4094 C C . ALA A 1 511 ? 27.452 21.913 -12.744 1.00 76.50 511 ALA A C 1
ATOM 4096 O O . ALA A 1 511 ? 28.059 20.846 -12.774 1.00 76.50 511 ALA A O 1
ATOM 4097 N N . VAL A 1 512 ? 26.253 22.055 -13.323 1.00 77.12 512 VAL A N 1
ATOM 4098 C CA . VAL A 1 512 ? 25.566 20.977 -14.058 1.00 77.12 512 VAL A CA 1
ATOM 4099 C C . VAL A 1 512 ? 26.402 20.533 -15.256 1.00 77.12 512 VAL A C 1
ATOM 4101 O O . VAL A 1 512 ? 26.580 19.334 -15.460 1.00 77.12 512 VAL A O 1
ATOM 4104 N N . GLN A 1 513 ? 26.934 21.479 -16.039 1.00 78.25 513 GLN A N 1
ATOM 4105 C CA . GLN A 1 513 ? 27.815 21.180 -17.173 1.00 78.25 513 GLN A CA 1
ATOM 4106 C C . GLN A 1 513 ? 29.076 20.446 -16.719 1.00 78.25 513 GLN A C 1
ATOM 4108 O O . GLN A 1 513 ? 29.391 19.390 -17.259 1.00 78.25 513 GLN A O 1
ATOM 4113 N N . GLN A 1 514 ? 29.736 20.948 -15.676 1.00 82.50 514 GLN A N 1
ATOM 4114 C CA . GLN A 1 514 ? 30.937 20.337 -15.125 1.00 82.50 514 GLN A CA 1
ATOM 4115 C C . GLN A 1 514 ? 30.683 18.898 -14.648 1.00 82.50 514 GLN A C 1
ATOM 4117 O O . GLN A 1 514 ? 31.418 17.987 -15.020 1.00 82.50 514 GLN A O 1
ATOM 4122 N N . VAL A 1 515 ? 29.629 18.673 -13.859 1.00 82.12 515 VAL A N 1
ATOM 4123 C CA . VAL A 1 515 ? 29.262 17.338 -13.364 1.00 82.12 515 VAL A CA 1
ATOM 4124 C C . VAL A 1 515 ? 28.906 16.415 -14.532 1.00 82.12 515 VAL A C 1
ATOM 4126 O O . VAL A 1 515 ? 29.366 15.278 -14.570 1.00 82.12 515 VAL A O 1
ATOM 4129 N N . THR A 1 516 ? 28.150 16.905 -15.519 1.00 80.75 516 THR A N 1
ATOM 4130 C CA . THR A 1 516 ? 27.791 16.130 -16.718 1.00 80.75 516 THR A CA 1
ATOM 4131 C C . THR A 1 516 ? 29.035 15.682 -17.487 1.00 80.75 516 THR A C 1
ATOM 4133 O O . THR A 1 516 ? 29.163 14.502 -17.824 1.00 80.75 516 THR A O 1
ATOM 4136 N N . ASP A 1 517 ? 29.973 16.598 -17.730 1.00 82.38 517 ASP A N 1
ATOM 4137 C CA . ASP A 1 517 ? 31.222 16.303 -18.431 1.00 82.38 517 ASP A CA 1
ATOM 4138 C C . ASP A 1 517 ? 32.082 15.307 -17.647 1.00 82.38 517 ASP A C 1
ATOM 4140 O O . ASP A 1 517 ? 32.617 14.365 -18.233 1.00 82.38 517 ASP A O 1
ATOM 4144 N N . G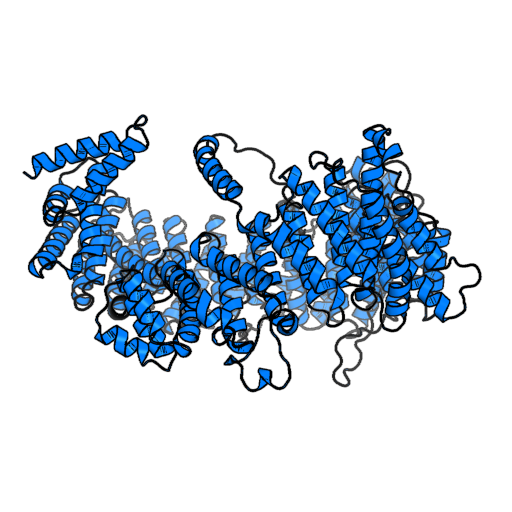LU A 1 518 ? 32.181 15.462 -16.325 1.00 83.56 518 GLU A N 1
ATOM 4145 C CA . GLU A 1 518 ? 32.922 14.545 -15.455 1.00 83.56 518 GLU A CA 1
ATOM 4146 C C . GLU A 1 518 ? 32.328 13.126 -15.475 1.00 83.56 518 GLU A C 1
ATOM 4148 O O . GLU A 1 518 ? 33.075 12.159 -15.626 1.00 83.56 518 GLU A O 1
ATOM 4153 N N . GLN A 1 519 ? 31.000 12.978 -15.412 1.00 84.44 519 GLN A N 1
ATOM 4154 C CA . GLN A 1 519 ? 30.323 11.673 -15.476 1.00 84.44 519 GLN A CA 1
ATOM 4155 C C . GLN A 1 519 ? 30.498 10.988 -16.836 1.00 84.44 519 GLN A C 1
ATOM 4157 O O . GLN A 1 519 ? 30.756 9.784 -16.907 1.00 84.44 519 GLN A O 1
ATOM 4162 N N . ILE A 1 520 ? 30.397 11.747 -17.933 1.00 84.44 520 ILE A N 1
ATOM 4163 C CA . ILE A 1 520 ? 30.609 11.212 -19.284 1.00 84.44 520 ILE A CA 1
ATOM 4164 C C . ILE A 1 520 ? 32.074 10.808 -19.473 1.00 84.44 520 ILE A C 1
ATOM 4166 O O . ILE A 1 520 ? 32.352 9.725 -19.992 1.00 84.44 520 ILE A O 1
ATOM 4170 N N . GLN A 1 521 ? 33.023 11.637 -19.032 1.00 83.50 521 GLN A N 1
ATOM 4171 C CA . GLN A 1 521 ? 34.444 11.292 -19.078 1.00 83.50 521 GLN A CA 1
ATOM 4172 C C . GLN A 1 521 ? 34.741 10.053 -18.239 1.00 83.50 521 GLN A C 1
ATOM 4174 O O . GLN A 1 521 ? 35.499 9.188 -18.681 1.00 83.50 521 GLN A O 1
ATOM 4179 N N . LEU A 1 522 ? 34.133 9.938 -17.059 1.00 83.94 522 LEU A N 1
ATOM 4180 C CA . LEU A 1 522 ? 34.264 8.767 -16.209 1.00 83.94 522 LEU A CA 1
ATOM 4181 C C . LEU A 1 522 ? 33.752 7.507 -16.922 1.00 83.94 522 LEU A C 1
ATOM 4183 O O . LEU A 1 522 ? 34.471 6.510 -16.988 1.00 83.94 522 LEU A O 1
ATOM 4187 N N . PHE A 1 523 ? 32.564 7.565 -17.528 1.00 85.88 523 PHE A N 1
ATOM 4188 C CA . PHE A 1 523 ? 31.998 6.476 -18.329 1.00 85.88 523 PHE A CA 1
ATOM 4189 C C . PHE A 1 523 ? 32.918 6.043 -19.480 1.00 85.88 523 PHE A C 1
ATOM 4191 O O . PHE A 1 523 ? 33.183 4.851 -19.663 1.00 85.88 523 PHE A O 1
ATOM 4198 N N . VAL A 1 524 ? 33.446 7.006 -20.241 1.00 83.12 524 VAL A N 1
ATOM 4199 C CA . VAL A 1 524 ? 34.370 6.734 -21.353 1.00 83.12 524 VAL A CA 1
ATOM 4200 C C . VAL A 1 524 ? 35.671 6.113 -20.842 1.00 83.12 524 VAL A C 1
ATOM 4202 O O . VAL A 1 524 ? 36.169 5.154 -21.426 1.00 83.12 524 VAL A O 1
ATOM 4205 N N . ARG A 1 525 ? 36.221 6.599 -19.724 1.00 80.50 525 ARG A N 1
ATOM 4206 C CA . ARG A 1 525 ? 37.438 6.026 -19.127 1.00 80.50 525 ARG A CA 1
ATOM 4207 C C . ARG A 1 525 ? 37.221 4.601 -18.622 1.00 80.50 525 ARG A C 1
ATOM 4209 O O . ARG A 1 525 ? 38.083 3.760 -18.850 1.00 80.50 525 ARG A O 1
ATOM 4216 N N . PHE A 1 526 ? 36.080 4.311 -17.996 1.00 76.88 526 PHE A N 1
ATOM 4217 C CA . PHE A 1 526 ? 35.740 2.953 -17.553 1.00 76.88 526 PHE A CA 1
ATOM 4218 C C . PHE A 1 526 ? 35.698 1.949 -18.696 1.00 76.88 526 PHE A C 1
ATOM 4220 O O . PHE A 1 526 ? 36.123 0.808 -18.548 1.00 76.88 526 PHE A O 1
ATOM 4227 N N . THR A 1 527 ? 35.150 2.371 -19.827 1.00 76.88 527 THR A N 1
ATOM 4228 C CA . THR A 1 527 ? 34.915 1.496 -20.976 1.00 76.88 527 THR A CA 1
ATOM 4229 C C . THR A 1 527 ? 36.136 1.381 -21.887 1.00 76.88 527 THR A C 1
ATOM 4231 O O . THR A 1 527 ? 36.322 0.345 -22.518 1.00 76.88 527 THR A O 1
ATOM 4234 N N . ASN A 1 528 ? 37.003 2.397 -21.902 1.00 77.81 528 ASN A N 1
ATOM 4235 C CA . ASN A 1 528 ? 38.287 2.397 -22.609 1.00 77.81 528 ASN A CA 1
ATOM 4236 C C . ASN A 1 528 ? 39.466 1.870 -21.756 1.00 77.81 528 ASN A C 1
ATOM 4238 O O . ASN A 1 528 ? 40.609 1.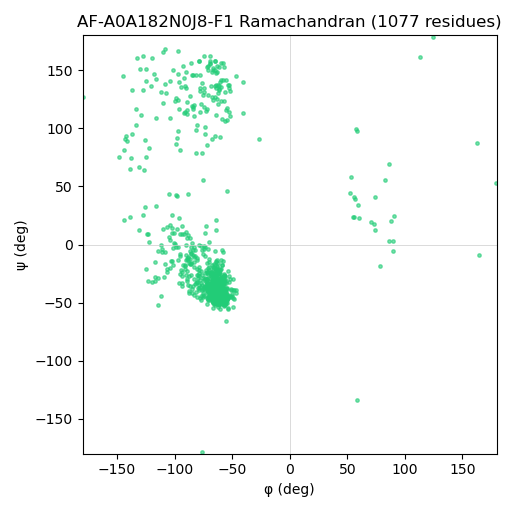853 -22.210 1.00 77.81 528 ASN A O 1
ATOM 4242 N N . GLY A 1 529 ? 39.216 1.487 -20.500 1.00 69.69 529 GLY A N 1
ATOM 4243 C CA . GLY A 1 529 ? 40.230 0.965 -19.585 1.00 69.69 529 GLY A CA 1
ATOM 4244 C C . GLY A 1 529 ? 40.748 -0.425 -19.977 1.00 69.69 529 GLY A C 1
ATOM 4245 O O . GLY A 1 529 ? 40.112 -1.170 -20.718 1.00 69.69 529 GLY A O 1
ATOM 4246 N N . VAL A 1 530 ? 41.911 -0.804 -19.430 1.00 64.50 530 VAL A N 1
ATOM 4247 C CA . VAL A 1 530 ? 42.560 -2.109 -19.695 1.00 64.50 530 VAL A CA 1
ATOM 4248 C C . VAL A 1 530 ? 41.710 -3.289 -19.199 1.00 64.50 530 VAL A C 1
ATOM 4250 O O . VAL A 1 530 ? 41.776 -4.381 -19.758 1.00 64.50 530 VAL A O 1
ATOM 4253 N N . THR A 1 531 ? 40.905 -3.072 -18.155 1.00 69.50 531 THR A N 1
ATOM 4254 C CA . THR A 1 531 ? 40.045 -4.093 -17.536 1.00 69.50 531 THR A CA 1
ATOM 4255 C C . THR A 1 531 ? 38.588 -3.749 -17.809 1.00 69.50 531 THR A C 1
ATOM 4257 O O . THR A 1 531 ? 38.177 -2.612 -17.585 1.00 69.50 531 THR A O 1
ATOM 4260 N N . ARG A 1 532 ? 37.791 -4.712 -18.280 1.00 75.12 532 ARG A N 1
ATOM 4261 C CA . ARG A 1 532 ? 36.381 -4.450 -18.607 1.00 75.12 532 ARG A CA 1
ATOM 4262 C C . ARG A 1 532 ? 35.539 -4.230 -17.338 1.00 75.12 532 ARG A C 1
ATOM 4264 O O . ARG A 1 532 ? 35.832 -4.870 -16.325 1.00 75.12 532 ARG A O 1
ATOM 4271 N N . PRO A 1 533 ? 34.450 -3.430 -17.384 1.00 76.69 533 PRO A N 1
ATOM 4272 C CA . PRO A 1 533 ? 33.616 -3.131 -16.212 1.00 76.69 533 PRO A CA 1
ATOM 4273 C C . PRO A 1 533 ? 33.175 -4.373 -15.422 1.00 76.69 533 PRO A C 1
ATOM 4275 O O . PRO A 1 533 ? 33.314 -4.423 -14.205 1.00 76.69 533 PRO A O 1
ATOM 4278 N N . ARG A 1 534 ? 32.739 -5.433 -16.116 1.00 75.81 534 ARG A N 1
ATOM 4279 C CA . ARG A 1 534 ? 32.308 -6.691 -15.480 1.00 75.81 534 ARG A CA 1
ATOM 4280 C C . ARG A 1 534 ? 33.456 -7.452 -14.804 1.00 75.81 534 ARG A C 1
ATOM 4282 O O . ARG A 1 534 ? 33.261 -8.050 -13.748 1.00 75.81 534 ARG A O 1
ATOM 4289 N N . GLN A 1 535 ? 34.653 -7.431 -15.392 1.00 76.06 535 GLN A N 1
ATOM 4290 C CA . GLN A 1 535 ? 35.845 -8.050 -14.799 1.00 76.06 535 GLN A CA 1
ATOM 4291 C C . GLN A 1 535 ? 36.268 -7.306 -13.528 1.00 76.06 535 GLN A C 1
ATOM 4293 O O . GLN A 1 535 ? 36.614 -7.944 -12.536 1.00 76.06 535 GLN A O 1
ATOM 4298 N N . LEU A 1 536 ? 36.162 -5.974 -13.534 1.00 76.25 536 LEU A N 1
ATOM 4299 C CA . LEU A 1 536 ? 36.420 -5.137 -12.366 1.00 76.25 536 LEU A CA 1
ATOM 4300 C C . LEU A 1 536 ? 35.409 -5.392 -11.236 1.00 76.25 536 LEU A C 1
ATOM 4302 O O . LEU A 1 536 ? 35.822 -5.549 -10.088 1.00 76.25 536 LEU A O 1
ATOM 4306 N N . CYS A 1 537 ? 34.112 -5.514 -11.553 1.00 77.06 537 CYS A N 1
ATOM 4307 C CA . CYS A 1 537 ? 33.094 -5.913 -10.572 1.00 77.06 537 CYS A CA 1
ATOM 4308 C C . CYS A 1 537 ? 33.422 -7.254 -9.923 1.00 77.06 537 CYS A C 1
ATOM 4310 O O . CYS A 1 537 ? 33.371 -7.376 -8.703 1.00 77.06 537 CYS A O 1
ATOM 4312 N N . ASN A 1 538 ? 33.762 -8.263 -10.731 1.00 76.56 538 ASN A N 1
ATOM 4313 C CA . ASN A 1 538 ? 34.083 -9.592 -10.218 1.00 76.56 538 ASN A CA 1
ATOM 4314 C C . ASN A 1 538 ? 35.315 -9.559 -9.308 1.00 76.56 538 ASN A C 1
ATOM 4316 O O . ASN A 1 538 ? 35.263 -10.123 -8.220 1.00 76.56 538 ASN A O 1
ATOM 4320 N N . ALA A 1 539 ? 36.376 -8.849 -9.706 1.00 74.69 539 ALA A N 1
ATOM 4321 C CA . ALA A 1 539 ? 37.586 -8.717 -8.900 1.00 74.69 539 ALA A CA 1
ATOM 4322 C C . ALA A 1 539 ? 37.309 -8.048 -7.540 1.00 74.69 539 ALA A C 1
ATOM 4324 O O . ALA A 1 539 ? 37.733 -8.551 -6.502 1.00 74.69 539 ALA A O 1
ATOM 4325 N N . LEU A 1 540 ? 36.545 -6.953 -7.515 1.00 73.31 540 LEU A N 1
ATOM 4326 C CA . LEU A 1 540 ? 36.194 -6.272 -6.263 1.00 73.31 540 LEU A CA 1
ATOM 4327 C C . LEU A 1 540 ? 35.235 -7.081 -5.392 1.00 73.31 540 LEU A C 1
ATOM 4329 O O . LEU A 1 540 ? 35.353 -7.061 -4.166 1.00 73.31 540 LEU A O 1
ATOM 4333 N N . LYS A 1 541 ? 34.325 -7.838 -6.005 1.00 74.88 541 LYS A N 1
ATOM 4334 C CA . LYS A 1 541 ? 33.432 -8.732 -5.273 1.00 74.88 541 LYS A CA 1
ATOM 4335 C C . LYS A 1 541 ? 34.195 -9.890 -4.631 1.00 74.88 541 LYS A C 1
ATOM 4337 O O . LYS A 1 541 ? 33.927 -10.222 -3.479 1.00 74.88 541 LYS A O 1
ATOM 4342 N N . GLU A 1 542 ? 35.145 -10.489 -5.346 1.00 74.31 542 GLU A N 1
ATOM 4343 C CA . GLU A 1 542 ? 35.976 -11.578 -4.823 1.00 74.31 542 GLU A CA 1
ATOM 4344 C C . GLU A 1 542 ? 36.887 -11.112 -3.683 1.00 74.31 542 GLU A C 1
ATOM 4346 O O . GLU A 1 542 ? 37.030 -11.828 -2.693 1.00 74.31 542 GLU A O 1
ATOM 4351 N N . VAL A 1 543 ? 37.463 -9.910 -3.790 1.00 69.88 543 VAL A N 1
ATOM 4352 C CA . VAL A 1 543 ? 38.440 -9.418 -2.808 1.00 69.88 543 VAL A CA 1
ATOM 4353 C C . VAL A 1 543 ? 37.789 -8.698 -1.619 1.00 69.88 543 VAL A C 1
ATOM 4355 O O . VAL A 1 543 ? 38.203 -8.918 -0.483 1.00 69.88 543 VAL A O 1
ATOM 4358 N N . HIS A 1 544 ? 36.751 -7.883 -1.844 1.00 68.06 544 HIS A N 1
ATOM 4359 C CA . HIS A 1 544 ? 36.149 -7.000 -0.825 1.00 68.06 544 HIS A CA 1
ATOM 4360 C C . HIS A 1 544 ? 34.659 -7.230 -0.571 1.00 68.06 544 HIS A C 1
ATOM 4362 O O . HIS A 1 544 ? 34.062 -6.504 0.220 1.00 68.06 544 HIS A O 1
ATOM 4368 N N . ARG A 1 545 ? 34.028 -8.211 -1.235 1.00 70.06 545 ARG A N 1
ATOM 4369 C CA . ARG A 1 545 ? 32.564 -8.424 -1.203 1.00 70.06 545 ARG A CA 1
ATOM 4370 C C . ARG A 1 545 ? 31.751 -7.183 -1.602 1.00 70.06 545 ARG A C 1
ATOM 4372 O O . ARG A 1 545 ? 30.588 -7.073 -1.230 1.00 70.06 545 ARG A O 1
ATOM 4379 N N . PHE A 1 546 ? 32.346 -6.272 -2.369 1.00 71.50 546 PHE A N 1
ATOM 4380 C CA . PHE A 1 546 ? 31.691 -5.054 -2.836 1.00 71.50 546 PHE A CA 1
ATOM 4381 C C . PHE A 1 546 ? 31.203 -5.232 -4.273 1.00 71.50 546 PHE A C 1
ATOM 4383 O O . PHE A 1 546 ? 31.996 -5.556 -5.158 1.00 71.50 546 PHE A O 1
ATOM 4390 N N . ASP A 1 547 ? 29.907 -5.025 -4.506 1.00 74.62 547 ASP A N 1
ATOM 4391 C CA . ASP A 1 547 ? 29.320 -5.110 -5.842 1.00 74.62 547 ASP A CA 1
ATOM 4392 C C . ASP A 1 547 ? 29.216 -3.721 -6.490 1.00 74.62 547 ASP A C 1
ATOM 4394 O O . ASP A 1 547 ? 28.503 -2.838 -6.018 1.00 74.62 547 ASP A O 1
ATOM 4398 N N . LEU A 1 548 ? 29.932 -3.534 -7.600 1.00 77.50 548 LEU A N 1
ATOM 4399 C CA . LEU A 1 548 ? 29.892 -2.312 -8.408 1.00 77.50 548 LEU A CA 1
ATOM 4400 C C . LEU A 1 548 ? 28.705 -2.268 -9.386 1.00 77.50 548 LEU A C 1
ATOM 4402 O O . LEU A 1 548 ? 28.458 -1.229 -9.999 1.00 77.50 548 LEU A O 1
ATOM 4406 N N . SER A 1 549 ? 27.968 -3.366 -9.566 1.00 79.56 549 SER A N 1
ATOM 4407 C CA . SER A 1 549 ? 26.868 -3.447 -10.538 1.00 79.56 549 SER A CA 1
ATOM 4408 C C . SER A 1 549 ? 25.785 -2.370 -10.321 1.00 79.56 549 SER A C 1
ATOM 4410 O O . SER A 1 549 ? 25.436 -1.687 -11.289 1.00 79.56 549 SER A O 1
ATOM 4412 N N . PRO A 1 550 ? 25.321 -2.084 -9.085 1.00 77.06 550 PRO A N 1
ATOM 4413 C CA . PRO A 1 550 ? 24.356 -1.008 -8.838 1.00 77.06 550 PRO A CA 1
ATOM 4414 C C . PRO A 1 550 ? 24.878 0.385 -9.221 1.00 77.06 550 PRO A C 1
ATOM 4416 O O . PRO A 1 550 ? 24.119 1.221 -9.714 1.00 77.06 550 PRO A O 1
ATOM 4419 N N . LEU A 1 551 ? 26.182 0.626 -9.042 1.00 76.25 551 LEU A N 1
ATOM 4420 C CA . LEU A 1 551 ? 26.839 1.888 -9.395 1.00 76.25 551 LEU A CA 1
ATOM 4421 C C . LEU A 1 551 ? 26.880 2.084 -10.913 1.00 76.25 551 LEU A C 1
ATOM 4423 O O . LEU A 1 551 ? 26.550 3.166 -11.397 1.00 76.25 551 LEU A O 1
ATOM 4427 N N . TYR A 1 552 ? 27.213 1.038 -11.677 1.00 82.44 552 TYR A N 1
ATOM 4428 C CA . TYR A 1 552 ? 27.165 1.093 -13.142 1.00 82.44 552 TYR A CA 1
ATOM 4429 C C . TYR A 1 552 ? 25.744 1.305 -13.666 1.00 82.44 552 TYR A C 1
ATOM 4431 O O . TYR A 1 552 ? 25.538 2.108 -14.578 1.00 82.44 552 TYR A O 1
ATOM 4439 N N . ALA A 1 553 ? 24.759 0.631 -13.069 1.00 84.12 553 ALA A N 1
ATOM 4440 C CA . ALA A 1 553 ? 23.358 0.824 -13.421 1.00 84.12 553 ALA A CA 1
ATOM 4441 C C . ALA A 1 553 ? 22.905 2.269 -13.148 1.00 84.12 553 ALA A C 1
ATOM 4443 O O . ALA A 1 553 ? 22.227 2.866 -13.986 1.00 84.12 553 ALA A O 1
ATOM 4444 N N . GLN A 1 554 ? 23.316 2.858 -12.017 1.00 81.38 554 GLN A N 1
ATOM 4445 C CA . GLN A 1 554 ? 23.023 4.258 -11.717 1.00 81.38 554 GLN A CA 1
ATOM 4446 C C . GLN A 1 554 ? 23.714 5.210 -12.694 1.00 81.38 554 GLN A C 1
ATOM 4448 O O . GLN A 1 554 ? 23.040 6.075 -13.238 1.00 81.38 554 GLN A O 1
ATOM 4453 N N . LEU A 1 555 ? 25.004 5.021 -12.984 1.00 84.75 555 LEU A N 1
ATOM 4454 C CA . LEU A 1 555 ? 25.742 5.859 -13.934 1.00 84.75 555 LEU A CA 1
ATOM 4455 C C . LEU A 1 555 ? 25.045 5.909 -15.306 1.00 84.75 555 LEU A C 1
ATOM 4457 O O . LEU A 1 555 ? 24.894 6.978 -15.889 1.00 84.75 555 LEU A O 1
ATOM 4461 N N . LEU A 1 556 ? 24.569 4.764 -15.808 1.00 88.06 556 LEU A N 1
ATOM 4462 C CA . LEU A 1 556 ? 23.818 4.690 -17.068 1.00 88.06 556 LEU A CA 1
ATOM 4463 C C . LEU A 1 556 ? 22.490 5.466 -17.006 1.00 88.06 556 LEU A C 1
ATOM 4465 O O . LEU A 1 556 ? 22.126 6.148 -17.970 1.00 88.06 556 LEU A O 1
ATOM 4469 N N . ARG A 1 557 ? 21.774 5.395 -15.874 1.00 85.62 557 ARG A N 1
ATOM 4470 C CA . ARG A 1 557 ? 20.546 6.176 -15.640 1.00 85.62 557 ARG A CA 1
ATOM 4471 C C . ARG A 1 557 ? 20.832 7.674 -15.539 1.00 85.62 557 ARG A C 1
ATOM 4473 O O . ARG A 1 557 ? 20.096 8.458 -16.135 1.00 85.62 557 ARG A O 1
ATOM 4480 N N . ASP A 1 558 ? 21.900 8.058 -14.851 1.00 81.50 558 ASP A N 1
ATOM 4481 C CA . ASP A 1 558 ? 22.303 9.452 -14.674 1.00 81.50 558 ASP A CA 1
ATOM 4482 C C . ASP A 1 558 ? 22.697 10.066 -16.019 1.00 81.50 558 ASP A C 1
ATOM 4484 O O . ASP A 1 558 ? 22.187 11.123 -16.376 1.00 81.50 558 ASP A O 1
ATOM 4488 N N . ILE A 1 559 ? 23.501 9.374 -16.839 1.00 85.62 559 ILE A N 1
ATOM 4489 C CA . ILE A 1 559 ? 23.862 9.827 -18.197 1.00 85.62 559 ILE A CA 1
ATOM 4490 C C . ILE A 1 559 ? 22.612 10.080 -19.045 1.00 85.62 559 ILE A C 1
ATOM 4492 O O . ILE A 1 559 ? 22.515 11.114 -19.710 1.00 85.62 559 ILE A O 1
ATOM 4496 N N . LYS A 1 560 ? 21.634 9.165 -19.003 1.00 86.38 560 LYS A N 1
ATOM 4497 C CA . LYS A 1 560 ? 20.348 9.347 -19.690 1.00 86.38 560 LYS A CA 1
ATOM 4498 C C . LYS A 1 560 ? 19.659 10.639 -19.243 1.00 86.38 560 LYS A C 1
ATOM 4500 O O . LYS A 1 560 ? 19.218 11.411 -20.089 1.00 86.38 560 LYS A O 1
ATOM 4505 N N . GLN A 1 561 ? 19.559 10.864 -17.934 1.00 83.00 561 GLN A N 1
ATOM 4506 C CA . GLN A 1 561 ? 18.895 12.034 -17.358 1.00 83.00 561 GLN A CA 1
ATOM 4507 C C . GLN A 1 561 ? 19.660 13.338 -17.646 1.00 83.00 561 GLN A C 1
ATOM 4509 O O . GLN A 1 561 ? 19.041 14.322 -18.043 1.00 83.00 561 GLN A O 1
ATOM 4514 N N . TYR A 1 562 ? 20.995 13.343 -17.566 1.00 78.75 562 TYR A N 1
ATOM 4515 C CA . TYR A 1 562 ? 21.819 14.495 -17.949 1.00 78.75 562 TYR A CA 1
ATOM 4516 C C . TYR A 1 562 ? 21.596 14.894 -19.414 1.00 78.75 562 TYR A C 1
ATOM 4518 O O . TYR A 1 562 ? 21.459 16.076 -19.733 1.00 78.75 562 TYR A O 1
ATOM 4526 N N . MET A 1 563 ? 21.470 13.917 -20.320 1.00 80.19 563 MET A N 1
ATOM 4527 C CA . MET A 1 563 ? 21.149 14.173 -21.731 1.00 80.19 563 MET A CA 1
ATOM 4528 C C . MET A 1 563 ? 19.740 14.763 -21.944 1.00 80.19 563 MET A C 1
ATOM 4530 O O . MET A 1 563 ? 19.471 15.325 -23.011 1.00 80.19 563 MET A O 1
ATOM 4534 N N . GLN A 1 564 ? 18.850 14.674 -20.949 1.00 76.19 564 GLN A N 1
ATOM 4535 C CA . GLN A 1 564 ? 17.513 15.274 -20.964 1.00 76.19 564 GLN A CA 1
ATOM 4536 C C . GLN A 1 564 ? 17.484 16.723 -20.434 1.00 76.19 564 GLN A C 1
ATOM 4538 O O . GLN A 1 564 ? 16.484 17.397 -20.651 1.00 76.19 564 GLN A O 1
ATOM 4543 N N . PHE A 1 565 ? 18.543 17.246 -19.799 1.00 69.19 565 PHE A N 1
ATOM 4544 C CA . PHE A 1 565 ? 18.559 18.614 -19.246 1.00 69.19 565 PHE A CA 1
ATOM 4545 C C . PHE A 1 565 ? 18.633 19.718 -20.316 1.00 69.19 565 PHE A C 1
ATOM 4547 O O . PHE A 1 565 ? 19.712 20.202 -20.652 1.00 69.19 565 PHE A O 1
ATOM 4554 N N . GLY A 1 566 ? 17.494 20.147 -20.861 1.00 58.44 566 GLY A N 1
ATOM 4555 C CA . GLY A 1 566 ? 17.370 21.371 -21.665 1.00 58.44 566 GLY A CA 1
ATOM 4556 C C . GLY A 1 566 ? 16.589 22.478 -20.945 1.00 58.44 566 GLY A C 1
ATOM 4557 O O . GLY A 1 566 ? 15.925 22.205 -19.945 1.00 58.44 566 GLY A O 1
ATOM 4558 N N . PRO A 1 567 ? 16.646 23.738 -21.426 1.00 51.22 567 PRO A N 1
ATOM 4559 C CA . PRO A 1 567 ? 15.809 24.802 -20.878 1.00 51.22 567 PRO A CA 1
ATOM 4560 C C . PRO A 1 567 ? 14.323 24.427 -21.030 1.00 51.22 567 PRO A C 1
ATOM 4562 O O . PRO A 1 567 ? 13.966 23.843 -22.062 1.00 51.22 567 PRO A O 1
ATOM 4565 N N . PRO A 1 568 ? 13.454 24.738 -20.049 1.00 49.56 568 PRO A N 1
ATOM 4566 C CA . PRO A 1 568 ? 12.016 24.544 -20.205 1.00 49.56 568 PRO A CA 1
ATOM 4567 C C . PRO A 1 568 ? 11.517 25.371 -21.400 1.00 49.56 568 PRO A C 1
ATOM 4569 O O . PRO A 1 568 ? 11.921 26.520 -21.581 1.00 49.56 568 PRO A O 1
ATOM 4572 N N . ARG A 1 569 ? 10.668 24.786 -22.255 1.00 44.25 569 ARG A N 1
ATOM 4573 C CA . ARG A 1 569 ? 9.972 25.556 -23.298 1.00 44.25 569 ARG A CA 1
ATOM 4574 C C . ARG A 1 569 ? 9.029 26.552 -22.623 1.00 44.25 569 ARG A C 1
ATOM 4576 O O . ARG A 1 569 ? 8.310 26.163 -21.711 1.00 44.25 569 ARG A O 1
ATOM 4583 N N . ASP A 1 570 ? 8.991 27.792 -23.112 1.00 38.53 570 ASP A N 1
ATOM 4584 C CA . ASP A 1 570 ? 7.919 28.733 -22.773 1.00 38.53 570 ASP A CA 1
ATOM 4585 C C . ASP A 1 570 ? 6.566 28.087 -23.106 1.00 38.53 570 ASP A C 1
ATOM 4587 O O . ASP A 1 570 ? 6.270 27.797 -24.272 1.00 38.53 570 ASP A O 1
ATOM 4591 N N . ASP A 1 571 ? 5.752 27.861 -22.075 1.00 39.03 571 ASP A N 1
ATOM 4592 C CA . ASP A 1 571 ? 4.385 27.364 -22.176 1.00 39.03 571 ASP A CA 1
ATOM 4593 C C . ASP A 1 571 ? 3.527 28.340 -22.993 1.00 39.03 571 ASP A C 1
ATOM 4595 O O . ASP A 1 571 ? 2.906 29.274 -22.481 1.00 39.03 571 ASP A O 1
ATOM 4599 N N . ARG A 1 572 ? 3.432 28.102 -24.302 1.00 33.50 572 ARG A N 1
ATOM 4600 C CA . ARG A 1 572 ? 2.290 28.555 -25.097 1.00 33.50 572 ARG A CA 1
ATOM 4601 C C . ARG A 1 572 ? 1.316 27.394 -25.262 1.00 33.50 572 ARG A C 1
ATOM 4603 O O . ARG A 1 572 ? 1.401 26.634 -26.215 1.00 33.50 572 ARG A O 1
ATOM 4610 N N . VAL A 1 573 ? 0.377 27.338 -24.316 1.00 35.84 573 VAL A N 1
ATOM 4611 C CA . VAL A 1 573 ? -0.947 26.692 -24.373 1.00 35.84 573 VAL A CA 1
ATOM 4612 C C . VAL A 1 573 ? -0.954 25.187 -24.697 1.00 35.84 573 VAL A C 1
ATOM 4614 O O . VAL A 1 573 ? -1.016 24.771 -25.849 1.00 35.84 573 VAL A O 1
ATOM 4617 N N . GLY A 1 574 ? -1.081 24.373 -23.645 1.00 35.22 574 GLY A N 1
ATOM 4618 C CA . GLY A 1 574 ? -2.020 23.243 -23.657 1.00 35.22 574 GLY A CA 1
ATOM 4619 C C . GLY A 1 574 ? -1.555 21.893 -24.209 1.00 35.22 574 GLY A C 1
ATOM 4620 O O . GLY A 1 574 ? -2.412 21.070 -24.522 1.00 35.22 574 GLY A O 1
ATOM 4621 N N . GLN A 1 575 ? -0.253 21.613 -24.298 1.00 32.66 575 GLN A N 1
ATOM 4622 C CA . GLN A 1 575 ? 0.235 20.239 -24.485 1.00 32.66 575 GLN A CA 1
ATOM 4623 C C . GLN A 1 575 ? 1.309 19.908 -23.449 1.00 32.66 575 GLN A C 1
ATOM 4625 O O . GLN A 1 575 ? 2.406 20.456 -23.477 1.00 32.66 575 GLN A O 1
ATOM 4630 N N . GLN A 1 576 ? 0.975 19.007 -22.524 1.00 31.69 576 GLN A N 1
ATOM 4631 C CA . GLN A 1 576 ? 1.926 18.449 -21.569 1.00 31.69 576 GLN A CA 1
ATOM 4632 C C . GLN A 1 576 ? 3.051 17.697 -22.298 1.00 31.69 576 GLN A C 1
ATOM 4634 O O . GLN A 1 576 ? 2.790 16.843 -23.143 1.00 31.69 576 GLN A O 1
ATOM 4639 N N . GLY A 1 577 ? 4.291 17.970 -21.884 1.00 38.03 577 GLY A N 1
ATOM 4640 C CA . GLY A 1 577 ? 5.361 16.973 -21.841 1.00 38.03 577 GLY A CA 1
ATOM 4641 C C . GLY A 1 577 ? 6.173 16.752 -23.116 1.00 38.03 577 GLY A C 1
ATOM 4642 O O . GLY A 1 577 ? 6.166 15.660 -23.672 1.00 38.03 577 GLY A O 1
ATOM 4643 N N . ALA A 1 578 ? 6.983 17.730 -23.520 1.00 38.47 578 ALA A N 1
ATOM 4644 C CA . ALA A 1 578 ? 8.180 17.445 -24.312 1.00 38.47 578 ALA A CA 1
ATOM 4645 C C . ALA A 1 578 ? 9.349 18.280 -23.779 1.00 38.47 578 ALA A C 1
ATOM 4647 O O . ALA A 1 578 ? 9.501 19.450 -24.130 1.00 38.47 578 ALA A O 1
ATOM 4648 N N . VAL A 1 579 ? 10.153 17.673 -22.902 1.00 45.50 579 VAL A N 1
ATOM 4649 C CA . VAL A 1 579 ? 11.430 18.236 -22.448 1.00 45.50 579 VAL A CA 1
ATOM 4650 C C . VAL A 1 579 ? 12.324 18.412 -23.676 1.00 45.50 579 VAL A C 1
ATOM 4652 O O . VAL A 1 579 ? 12.555 17.468 -24.433 1.00 45.50 579 VAL A O 1
ATOM 4655 N N . THR A 1 580 ? 12.796 19.630 -23.917 1.00 48.50 580 THR A N 1
ATOM 4656 C CA . THR A 1 580 ? 13.783 19.918 -24.958 1.00 48.50 580 THR A CA 1
ATOM 4657 C C . THR A 1 580 ? 15.082 19.186 -24.624 1.00 48.50 580 THR A C 1
ATOM 4659 O O . THR A 1 580 ? 15.608 19.338 -23.529 1.00 48.50 580 THR A O 1
ATOM 4662 N N . LEU A 1 581 ? 15.594 18.376 -25.556 1.00 58.12 581 LEU A N 1
ATOM 4663 C CA . LEU A 1 581 ? 16.865 17.666 -25.387 1.00 58.12 581 LEU A CA 1
ATOM 4664 C C . LEU A 1 581 ? 18.003 18.637 -25.074 1.00 58.12 581 LEU A C 1
ATOM 4666 O O . LEU A 1 581 ? 18.084 19.720 -25.658 1.00 58.12 581 LEU A O 1
ATOM 4670 N N . SER A 1 582 ? 18.902 18.217 -24.188 1.00 57.44 582 SER A N 1
ATOM 4671 C CA . SER A 1 582 ? 19.996 19.056 -23.725 1.00 57.44 582 SER A CA 1
ATOM 4672 C C . SER A 1 582 ? 20.953 19.482 -24.846 1.00 57.44 582 SER A C 1
ATOM 4674 O O . SER A 1 582 ? 21.432 18.650 -25.632 1.00 57.44 582 SER A O 1
ATOM 4676 N N . THR A 1 583 ? 21.290 20.777 -24.867 1.00 57.56 583 THR A N 1
ATOM 4677 C CA . THR A 1 583 ? 22.418 21.343 -25.624 1.00 57.56 583 THR A CA 1
ATOM 4678 C C . THR A 1 583 ? 23.740 21.289 -24.852 1.00 57.56 583 THR A C 1
ATOM 4680 O O . THR A 1 583 ? 24.759 21.664 -25.424 1.00 57.56 583 THR A O 1
ATOM 4683 N N . THR A 1 584 ? 23.750 20.861 -23.580 1.00 62.72 584 THR A N 1
ATOM 4684 C CA . THR A 1 584 ? 24.977 20.823 -22.759 1.00 62.72 584 THR A CA 1
ATOM 4685 C C . THR A 1 584 ? 25.914 19.710 -23.207 1.00 62.72 584 THR A C 1
ATOM 4687 O O . THR A 1 584 ? 27.115 19.925 -23.309 1.00 62.72 584 THR A O 1
ATOM 4690 N N . VAL A 1 585 ? 25.370 18.541 -23.555 1.00 74.81 585 VAL A N 1
ATOM 4691 C CA . VAL A 1 585 ? 26.171 17.409 -24.031 1.00 74.81 585 VAL A CA 1
ATOM 4692 C C . VAL A 1 585 ? 26.439 17.541 -25.532 1.00 74.81 585 VAL A C 1
ATOM 4694 O O . VAL A 1 585 ? 25.509 17.497 -26.352 1.00 74.81 585 VAL A O 1
ATOM 4697 N N . THR A 1 586 ? 27.720 17.646 -25.897 1.00 80.25 586 THR A N 1
ATOM 4698 C CA . THR A 1 586 ? 28.167 17.753 -27.293 1.00 80.25 586 THR A CA 1
ATOM 4699 C C . THR A 1 586 ? 27.786 16.516 -28.115 1.00 80.25 586 THR A C 1
ATOM 4701 O O . THR A 1 586 ? 27.655 15.402 -27.601 1.00 80.25 586 THR A O 1
ATOM 4704 N N . THR A 1 587 ? 27.618 16.686 -29.429 1.00 80.00 587 THR A N 1
ATOM 4705 C CA . THR A 1 587 ? 27.340 15.564 -30.347 1.00 80.00 587 THR A CA 1
ATOM 4706 C C . THR A 1 587 ? 28.461 14.521 -30.323 1.00 80.00 587 THR A C 1
ATOM 4708 O O . THR A 1 587 ? 28.191 13.326 -30.419 1.00 80.00 587 THR A O 1
ATOM 4711 N N . GLU A 1 588 ? 29.708 14.956 -30.128 1.00 80.94 588 GLU A N 1
ATOM 4712 C CA . GLU A 1 588 ? 30.870 14.075 -29.975 1.00 80.94 588 GLU A CA 1
ATOM 4713 C C . GLU A 1 588 ? 30.773 13.227 -28.703 1.00 80.94 588 GLU A C 1
ATOM 4715 O O . GLU A 1 588 ? 30.932 12.010 -28.768 1.00 80.94 588 GLU A O 1
ATOM 4720 N N . ALA A 1 589 ? 30.420 13.831 -27.563 1.00 82.38 589 ALA A N 1
ATOM 4721 C CA . ALA A 1 589 ? 30.196 13.111 -26.311 1.00 82.38 589 ALA A CA 1
ATOM 4722 C C . ALA A 1 589 ? 29.052 12.090 -26.431 1.00 82.38 589 ALA A C 1
ATOM 4724 O O . ALA A 1 589 ? 29.204 10.937 -26.023 1.00 82.38 589 ALA A O 1
ATOM 4725 N N . LYS A 1 590 ? 27.938 12.468 -27.075 1.00 86.12 590 LYS A N 1
ATOM 4726 C CA . LYS A 1 590 ? 26.821 11.551 -27.367 1.00 86.12 590 LYS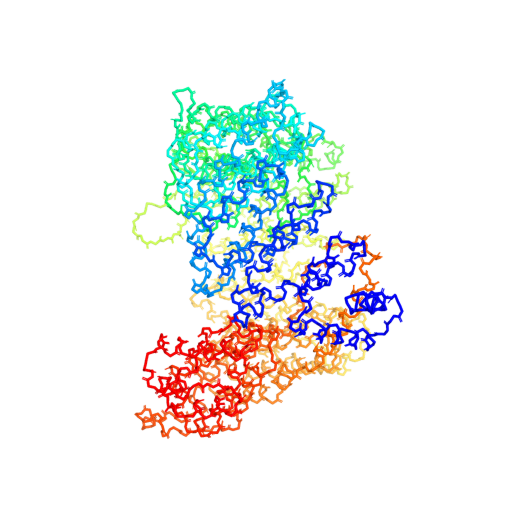 A CA 1
ATOM 4727 C C . LYS A 1 590 ? 27.269 10.369 -28.237 1.00 86.12 590 LYS A C 1
ATOM 4729 O O . LYS A 1 590 ? 26.846 9.241 -27.978 1.00 86.12 590 LYS A O 1
ATOM 4734 N N . ALA A 1 591 ? 28.112 10.601 -29.243 1.00 85.56 591 ALA A N 1
ATOM 4735 C CA . ALA A 1 591 ? 28.630 9.545 -30.113 1.00 85.56 591 ALA A CA 1
ATOM 4736 C C . ALA A 1 591 ? 29.623 8.626 -29.380 1.00 85.56 591 ALA A C 1
ATOM 4738 O O . ALA A 1 591 ? 29.574 7.408 -29.558 1.00 85.56 591 ALA A O 1
ATOM 4739 N N . MET A 1 592 ? 30.477 9.186 -28.514 1.00 85.06 592 MET A N 1
ATOM 4740 C CA . MET A 1 592 ? 31.392 8.410 -27.672 1.00 85.06 592 MET A CA 1
ATOM 4741 C C . MET A 1 592 ? 30.636 7.487 -26.721 1.00 85.06 592 MET A C 1
ATOM 4743 O O . MET A 1 592 ? 30.947 6.301 -26.669 1.00 85.06 592 MET A O 1
ATOM 4747 N N . VAL A 1 593 ? 29.611 7.988 -26.022 1.00 88.94 593 VAL A N 1
ATOM 4748 C CA . VAL A 1 593 ? 28.792 7.147 -25.135 1.00 88.94 593 VAL A CA 1
ATOM 4749 C C . VAL A 1 593 ? 28.188 5.981 -25.918 1.00 88.94 593 VAL A C 1
ATOM 4751 O O . VAL A 1 593 ? 28.368 4.831 -25.523 1.00 88.94 593 VAL A O 1
ATOM 4754 N N . LEU A 1 594 ? 27.564 6.258 -27.070 1.00 89.81 594 LEU A N 1
ATOM 4755 C CA . LEU A 1 594 ? 26.959 5.229 -27.918 1.00 89.81 594 LEU A CA 1
ATOM 4756 C C . LEU A 1 594 ? 27.959 4.137 -28.322 1.00 89.81 594 LEU A C 1
ATOM 4758 O O . LEU A 1 594 ? 27.630 2.956 -28.242 1.00 89.81 594 LEU A O 1
ATOM 4762 N N . MET A 1 595 ? 29.174 4.524 -28.716 1.00 88.62 595 MET A N 1
ATOM 4763 C CA . MET A 1 595 ? 30.231 3.602 -29.140 1.00 88.62 595 MET A CA 1
ATOM 4764 C C . MET A 1 595 ? 30.595 2.569 -28.063 1.00 88.62 595 MET A C 1
ATOM 4766 O O . MET A 1 595 ? 30.914 1.431 -28.404 1.00 88.62 595 MET A O 1
ATOM 4770 N N . PHE A 1 596 ? 30.530 2.942 -26.781 1.00 88.25 596 PHE A N 1
ATOM 4771 C CA . PHE A 1 596 ? 30.915 2.073 -25.667 1.00 88.25 596 PHE A CA 1
ATOM 4772 C C . PHE A 1 596 ? 29.739 1.331 -25.000 1.00 88.25 596 PHE A C 1
ATOM 4774 O O . PHE A 1 596 ? 29.972 0.368 -24.270 1.00 88.25 596 PHE A O 1
ATOM 4781 N N . LEU A 1 597 ? 28.477 1.699 -25.266 1.00 89.06 597 LEU A N 1
ATOM 4782 C CA . LEU A 1 597 ? 27.301 1.010 -24.699 1.00 89.06 597 LEU A CA 1
ATOM 4783 C C . LEU A 1 597 ? 27.252 -0.512 -24.941 1.00 89.06 597 LEU A C 1
ATOM 4785 O O . LEU A 1 597 ? 26.869 -1.229 -24.012 1.00 89.06 597 LEU A O 1
ATOM 4789 N N . PRO A 1 598 ? 27.659 -1.053 -26.110 1.00 89.38 598 PRO A N 1
ATOM 4790 C CA . PRO A 1 598 ? 27.649 -2.498 -26.335 1.00 89.38 598 PRO A CA 1
ATOM 4791 C C . PRO A 1 598 ? 28.466 -3.304 -25.319 1.00 89.38 598 PRO A C 1
ATOM 4793 O O . PRO A 1 598 ? 28.126 -4.454 -25.054 1.00 89.38 598 PRO A O 1
ATOM 4796 N N . PHE A 1 599 ? 29.507 -2.725 -24.706 1.00 85.44 599 PHE A N 1
ATOM 4797 C CA . PHE A 1 599 ? 30.357 -3.441 -23.746 1.00 85.44 599 PHE A CA 1
ATOM 4798 C C . PHE A 1 599 ? 29.611 -3.905 -22.489 1.00 85.44 599 PHE A C 1
ATOM 4800 O O . PHE A 1 599 ? 30.049 -4.858 -21.849 1.00 85.44 599 PHE A O 1
ATOM 4807 N N . PHE A 1 600 ? 28.472 -3.293 -22.157 1.00 86.19 600 PHE A N 1
ATOM 4808 C CA . PHE A 1 600 ? 27.629 -3.713 -21.031 1.00 86.19 600 PHE A CA 1
ATOM 4809 C C . PHE A 1 600 ? 26.680 -4.874 -21.380 1.00 86.19 600 PHE A C 1
ATOM 4811 O O . PHE A 1 600 ? 26.085 -5.467 -20.480 1.00 86.19 600 PHE A O 1
ATOM 4818 N N . LEU A 1 601 ? 26.560 -5.213 -22.671 1.00 86.62 601 LEU A N 1
ATOM 4819 C CA . LEU A 1 601 ? 25.630 -6.209 -23.221 1.00 86.62 601 LEU A CA 1
ATOM 4820 C C . LEU A 1 601 ? 26.331 -7.494 -23.702 1.00 86.62 601 LEU A C 1
ATOM 4822 O O . LEU A 1 601 ? 25.678 -8.521 -23.905 1.00 86.62 601 LEU A O 1
ATOM 4826 N N . LEU A 1 602 ? 27.653 -7.448 -23.895 1.00 81.50 602 LEU A N 1
ATOM 4827 C CA . LEU A 1 602 ? 28.461 -8.574 -24.365 1.00 81.50 602 LEU A CA 1
ATOM 4828 C C . LEU A 1 602 ? 28.817 -9.546 -23.230 1.00 81.50 602 LEU A C 1
ATOM 4830 O O . LEU A 1 602 ? 29.060 -9.148 -22.090 1.00 81.50 602 LEU A O 1
ATOM 4834 N N . ASN A 1 603 ? 28.888 -10.839 -23.556 1.00 69.81 603 ASN A N 1
ATOM 4835 C CA . ASN A 1 603 ? 29.295 -11.872 -22.609 1.00 69.81 603 ASN A CA 1
ATOM 4836 C C . ASN A 1 603 ? 30.811 -12.109 -22.678 1.00 69.81 603 ASN A C 1
ATOM 4838 O O . ASN A 1 603 ? 31.310 -12.632 -23.673 1.00 69.81 603 ASN A O 1
ATOM 4842 N N . ASP A 1 604 ? 31.536 -11.766 -21.612 1.00 59.16 604 ASP A N 1
ATOM 4843 C CA . ASP A 1 604 ? 32.928 -12.179 -21.445 1.00 59.16 604 ASP A CA 1
ATOM 4844 C C . ASP A 1 604 ? 32.988 -13.581 -20.848 1.00 59.16 604 ASP A C 1
ATOM 4846 O O . ASP A 1 604 ? 32.517 -13.844 -19.742 1.00 59.16 604 ASP A O 1
ATOM 4850 N N . THR A 1 605 ? 33.536 -14.503 -21.628 1.00 52.88 605 THR A N 1
ATOM 4851 C CA . THR A 1 605 ? 33.589 -15.940 -21.365 1.00 52.88 605 THR A CA 1
ATOM 4852 C C . THR A 1 605 ? 34.164 -16.271 -19.982 1.00 52.88 605 THR A C 1
ATOM 4854 O O . THR A 1 605 ? 35.361 -16.089 -19.767 1.00 52.88 605 THR A O 1
ATOM 4857 N N . SER A 1 606 ? 33.326 -16.780 -19.063 1.00 47.88 606 SER A N 1
ATOM 4858 C CA . SER A 1 606 ? 33.631 -17.887 -18.118 1.00 47.88 606 SER A CA 1
ATOM 4859 C C . SER A 1 606 ? 32.653 -18.034 -16.940 1.00 47.88 606 SER A C 1
ATOM 4861 O O . SER A 1 606 ? 32.708 -19.052 -16.258 1.00 47.88 606 SER A O 1
ATOM 4863 N N . VAL A 1 607 ? 31.722 -17.105 -16.697 1.00 50.00 607 VAL A N 1
ATOM 4864 C CA . VAL A 1 607 ? 30.805 -17.198 -15.542 1.00 50.00 607 VAL A CA 1
ATOM 4865 C C . VAL A 1 607 ? 29.385 -16.837 -15.974 1.00 50.00 607 VAL A C 1
ATOM 4867 O O . VAL A 1 607 ? 29.197 -15.840 -16.677 1.00 50.00 607 VAL A O 1
ATOM 4870 N N . CYS A 1 608 ? 28.398 -17.654 -15.574 1.00 53.41 608 CYS A N 1
ATOM 4871 C CA . CYS A 1 608 ? 26.968 -17.388 -15.774 1.00 53.41 608 CYS A CA 1
ATOM 4872 C C . CYS A 1 608 ? 26.642 -15.913 -15.513 1.00 53.41 608 CYS A C 1
ATOM 4874 O O . CYS A 1 608 ? 27.172 -15.302 -14.580 1.00 53.41 608 CYS A O 1
ATOM 4876 N N . TRP A 1 609 ? 25.778 -15.341 -16.349 1.00 59.06 609 TRP A N 1
ATOM 4877 C CA . TRP A 1 609 ? 25.161 -14.051 -16.063 1.00 59.06 609 TRP A CA 1
ATOM 4878 C C . TRP A 1 609 ? 24.499 -14.157 -14.682 1.00 59.06 609 TRP A C 1
ATOM 4880 O O . TRP A 1 609 ? 23.673 -15.041 -14.477 1.00 59.06 609 TRP A O 1
ATOM 4890 N N . ARG A 1 610 ? 24.951 -13.360 -13.706 1.00 65.31 610 ARG A N 1
ATOM 4891 C CA . ARG A 1 610 ? 24.321 -13.293 -12.379 1.00 65.31 610 ARG A CA 1
ATOM 4892 C C . ARG A 1 610 ? 23.168 -12.297 -12.454 1.00 65.31 610 ARG A C 1
ATOM 4894 O O . ARG A 1 610 ? 23.315 -11.283 -13.139 1.00 65.31 610 ARG A O 1
ATOM 4901 N N . ASP A 1 611 ? 22.088 -12.548 -11.717 1.00 65.94 611 ASP A N 1
ATOM 4902 C CA . ASP A 1 611 ? 20.928 -11.644 -11.619 1.00 65.94 611 ASP A CA 1
ATOM 4903 C C . ASP A 1 611 ? 21.343 -10.206 -11.249 1.00 65.94 611 ASP A C 1
ATOM 4905 O O . ASP A 1 611 ? 20.781 -9.234 -11.735 1.00 65.94 611 ASP A O 1
ATOM 4909 N N . GLU A 1 612 ? 22.443 -10.062 -10.512 1.00 72.75 612 GLU A N 1
ATOM 4910 C CA . GLU A 1 612 ? 23.072 -8.792 -10.125 1.00 72.75 612 GLU A CA 1
ATOM 4911 C C . GLU A 1 612 ? 23.479 -7.880 -11.304 1.00 72.75 612 GLU A C 1
ATOM 4913 O O . GLU A 1 612 ? 23.506 -6.660 -11.156 1.00 72.75 612 GLU A O 1
ATOM 4918 N N . TRP A 1 613 ? 23.805 -8.431 -12.485 1.00 82.94 613 TRP A N 1
ATOM 4919 C CA . TRP A 1 613 ? 24.203 -7.628 -13.659 1.00 82.94 613 TRP A CA 1
ATOM 4920 C C . TRP A 1 613 ? 23.007 -7.190 -14.517 1.00 82.94 613 TRP A C 1
ATOM 4922 O O . TRP A 1 613 ? 23.149 -6.347 -15.408 1.00 82.94 613 TRP A O 1
ATOM 4932 N N . LYS A 1 614 ? 21.815 -7.739 -14.254 1.00 83.31 614 LYS A N 1
ATOM 4933 C CA . LYS A 1 614 ? 20.580 -7.407 -14.976 1.00 83.31 614 LYS A CA 1
ATOM 4934 C C . LYS A 1 614 ? 20.275 -5.899 -14.974 1.00 83.31 614 LYS A C 1
ATOM 4936 O O . LYS A 1 614 ? 20.105 -5.365 -16.070 1.00 83.31 614 LYS A O 1
ATOM 4941 N N . PRO A 1 615 ? 20.352 -5.157 -13.845 1.00 85.12 615 PRO A N 1
ATOM 4942 C CA . PRO A 1 615 ? 20.082 -3.715 -13.835 1.00 85.12 615 PRO A CA 1
ATOM 4943 C C . PRO A 1 615 ? 21.040 -2.897 -14.713 1.00 85.12 615 PRO A C 1
ATOM 4945 O O . PRO A 1 615 ? 20.667 -1.845 -15.234 1.00 85.12 615 PRO A O 1
ATOM 4948 N N . VAL A 1 616 ? 22.283 -3.364 -14.888 1.00 88.44 616 VAL A N 1
ATOM 4949 C CA . VAL A 1 616 ? 23.280 -2.712 -15.752 1.00 88.44 616 VAL A CA 1
ATOM 4950 C C . VAL A 1 616 ? 22.919 -2.912 -17.221 1.00 88.44 616 VAL A C 1
ATOM 4952 O O . VAL A 1 616 ? 22.925 -1.955 -17.997 1.00 88.44 616 VAL A O 1
ATOM 4955 N N . ALA A 1 617 ? 22.567 -4.144 -17.596 1.00 88.50 617 ALA A N 1
ATOM 4956 C CA . ALA A 1 617 ? 22.120 -4.463 -18.947 1.00 88.50 617 ALA A CA 1
ATOM 4957 C C . ALA A 1 617 ? 20.827 -3.707 -19.299 1.00 88.50 617 ALA A C 1
ATOM 4959 O O . ALA A 1 617 ? 20.762 -3.070 -20.351 1.00 88.50 617 ALA A O 1
ATOM 4960 N N . ASP A 1 618 ? 19.850 -3.679 -18.389 1.00 87.31 618 ASP A N 1
ATOM 4961 C CA . ASP A 1 618 ? 18.598 -2.930 -18.549 1.00 87.31 618 ASP A CA 1
ATOM 4962 C C . ASP A 1 618 ? 18.847 -1.424 -18.688 1.00 87.31 618 ASP A C 1
ATOM 4964 O O . ASP A 1 618 ? 18.259 -0.769 -19.554 1.00 87.31 618 ASP A O 1
ATOM 4968 N N . GLY A 1 619 ? 19.765 -0.866 -17.890 1.00 88.94 619 GLY A N 1
ATOM 4969 C CA . GLY A 1 619 ? 20.195 0.527 -18.006 1.00 88.94 619 GLY A CA 1
ATOM 4970 C C . GLY A 1 619 ? 20.790 0.846 -19.382 1.00 88.94 619 GLY A C 1
ATOM 4971 O O . GLY A 1 619 ? 20.444 1.865 -19.984 1.00 88.94 619 GLY A O 1
ATOM 4972 N N . ALA A 1 620 ? 21.625 -0.047 -19.922 1.00 92.12 620 ALA A N 1
ATOM 4973 C CA . ALA A 1 620 ? 22.238 0.119 -21.239 1.00 92.12 620 ALA A CA 1
ATOM 4974 C C . ALA A 1 620 ? 21.204 0.029 -22.375 1.00 92.12 620 ALA A C 1
ATOM 4976 O O . ALA A 1 620 ? 21.206 0.877 -23.271 1.00 92.12 620 ALA A O 1
ATOM 4977 N N . VAL A 1 621 ? 20.282 -0.941 -22.324 1.00 91.88 621 VAL A N 1
ATOM 4978 C CA . VAL A 1 621 ? 19.188 -1.072 -23.306 1.00 91.88 621 VAL A CA 1
ATOM 4979 C C . VAL A 1 621 ? 18.247 0.131 -23.244 1.00 91.88 621 VAL A C 1
ATOM 4981 O O . VAL A 1 621 ? 17.903 0.696 -24.282 1.00 91.88 621 VAL A O 1
ATOM 4984 N N . THR A 1 622 ? 17.894 0.587 -22.042 1.00 90.75 622 THR A N 1
ATOM 4985 C CA . THR A 1 622 ? 17.052 1.775 -21.836 1.00 90.75 622 THR A CA 1
ATOM 4986 C C . THR A 1 622 ? 17.694 3.033 -22.421 1.00 90.75 622 THR A C 1
ATOM 4988 O O . THR A 1 622 ? 17.004 3.879 -22.997 1.00 90.75 622 THR A O 1
ATOM 4991 N N . LEU A 1 623 ? 19.016 3.176 -22.290 1.00 91.44 623 LEU A N 1
ATOM 4992 C CA . LEU A 1 623 ? 19.750 4.285 -22.888 1.00 91.44 623 LEU A CA 1
ATOM 4993 C C . LEU A 1 623 ? 19.788 4.163 -24.421 1.00 91.44 623 LEU A C 1
ATOM 4995 O O . LEU A 1 623 ? 19.485 5.137 -25.102 1.00 91.44 623 LEU A O 1
ATOM 4999 N N . LEU A 1 624 ? 20.039 2.977 -24.987 1.00 92.12 624 LEU A N 1
ATOM 5000 C CA . LEU A 1 624 ? 19.954 2.753 -26.441 1.00 92.12 624 LEU A CA 1
ATOM 5001 C C . LEU A 1 624 ? 18.563 3.084 -27.002 1.00 92.12 624 LEU A C 1
ATOM 5003 O O . LEU A 1 624 ? 18.446 3.757 -28.027 1.00 92.12 624 LEU A O 1
ATOM 5007 N N . GLN A 1 625 ? 17.505 2.670 -26.307 1.00 89.75 625 GLN A N 1
ATOM 5008 C CA . GLN A 1 625 ? 16.132 3.006 -26.671 1.00 89.75 625 GLN A CA 1
ATOM 5009 C C . GLN A 1 625 ? 15.899 4.524 -26.628 1.00 89.75 625 GLN A C 1
ATOM 5011 O O . GLN A 1 625 ? 15.312 5.082 -27.556 1.00 89.75 625 GLN A O 1
ATOM 5016 N N . PHE A 1 626 ? 16.417 5.209 -25.602 1.00 88.94 626 PHE A N 1
ATOM 5017 C CA . PHE A 1 626 ? 16.356 6.668 -25.493 1.00 88.94 626 PHE A CA 1
ATOM 5018 C C . PHE A 1 626 ? 17.047 7.368 -26.674 1.00 88.94 626 PHE A C 1
ATOM 5020 O O . PHE A 1 626 ? 16.477 8.323 -27.211 1.00 88.94 626 PHE A O 1
ATOM 5027 N N . TYR A 1 627 ? 18.205 6.868 -27.129 1.00 89.75 627 TYR A N 1
ATOM 5028 C CA . TYR A 1 627 ? 18.896 7.377 -28.321 1.00 89.75 627 TYR A CA 1
ATOM 5029 C C . TYR A 1 627 ? 17.995 7.334 -29.557 1.00 89.75 627 TYR A C 1
ATOM 5031 O O . TYR A 1 627 ? 17.824 8.357 -30.224 1.00 89.75 627 TYR A O 1
ATOM 5039 N N . VAL A 1 628 ? 17.398 6.175 -29.845 1.00 87.25 628 VAL A N 1
ATOM 5040 C CA . VAL A 1 628 ? 16.574 5.976 -31.048 1.00 87.25 628 VAL A CA 1
ATOM 5041 C C . VAL A 1 628 ? 15.267 6.770 -30.969 1.00 87.25 628 VAL A C 1
ATOM 5043 O O . VAL A 1 628 ? 14.929 7.487 -31.911 1.00 87.25 628 VAL A O 1
ATOM 5046 N N . GLN A 1 629 ? 14.565 6.731 -29.831 1.00 85.06 629 GLN A N 1
ATOM 5047 C CA . GLN A 1 629 ? 13.302 7.458 -29.638 1.00 85.06 629 GLN A CA 1
ATOM 5048 C C . GLN A 1 629 ? 13.462 8.975 -29.790 1.00 85.06 629 GLN A C 1
ATOM 5050 O O . GLN A 1 629 ? 12.609 9.627 -30.391 1.00 85.06 629 GLN A O 1
ATOM 5055 N N . ASN A 1 630 ? 14.564 9.534 -29.280 1.00 82.81 630 ASN A N 1
ATOM 5056 C CA . ASN A 1 630 ? 14.792 10.980 -29.253 1.00 82.81 630 ASN A CA 1
ATOM 5057 C C . ASN A 1 630 ? 15.703 11.482 -30.381 1.00 82.81 630 ASN A C 1
ATOM 5059 O O . ASN A 1 630 ? 15.957 12.681 -30.466 1.00 82.81 630 ASN A O 1
ATOM 5063 N N . ARG A 1 631 ? 16.185 10.597 -31.267 1.00 83.19 631 ARG A N 1
ATOM 5064 C CA . ARG A 1 631 ? 17.027 10.946 -32.428 1.00 83.19 631 ARG A CA 1
ATOM 5065 C C . ARG A 1 631 ? 18.249 11.801 -32.041 1.00 83.19 631 ARG A C 1
ATOM 5067 O O . ARG A 1 631 ? 18.559 12.792 -32.703 1.00 83.19 631 ARG A O 1
ATOM 5074 N N . LEU A 1 632 ? 18.935 11.423 -30.956 1.00 81.38 632 LEU A N 1
ATOM 5075 C CA . LEU A 1 632 ? 19.935 12.260 -30.265 1.00 81.38 632 LEU A CA 1
ATOM 5076 C C . LEU A 1 632 ? 21.139 12.703 -31.112 1.00 81.38 632 LEU A C 1
ATOM 5078 O O . LEU A 1 632 ? 21.736 13.737 -30.819 1.00 81.38 632 LEU A O 1
ATOM 5082 N N . LEU A 1 633 ? 21.516 11.928 -32.130 1.00 81.12 633 LEU A N 1
ATOM 5083 C CA . LEU A 1 633 ? 22.646 12.199 -33.029 1.00 81.12 633 LEU A CA 1
ATOM 5084 C C . LEU A 1 633 ? 22.185 12.750 -34.387 1.00 81.12 633 LEU A C 1
ATOM 5086 O O . LEU A 1 633 ? 22.979 12.846 -35.323 1.00 81.12 633 LEU A O 1
ATOM 5090 N N . GLY A 1 634 ? 20.901 13.102 -34.502 1.00 77.88 634 GLY A N 1
ATOM 5091 C CA . GLY A 1 634 ? 20.243 13.558 -35.722 1.00 77.88 634 GLY A CA 1
ATOM 5092 C C . GLY A 1 634 ? 19.180 12.572 -36.229 1.00 77.88 634 GLY A C 1
ATOM 5093 O O . GLY A 1 634 ? 19.176 11.394 -35.858 1.00 77.88 634 GLY A O 1
ATOM 5094 N N . PRO A 1 635 ? 18.258 13.032 -37.094 1.00 61.81 635 PRO A N 1
ATOM 5095 C CA . PRO A 1 635 ? 17.043 12.294 -37.432 1.00 61.81 635 PRO A CA 1
ATOM 5096 C C . PRO A 1 635 ? 17.252 11.009 -38.240 1.00 61.81 635 PRO A C 1
ATOM 5098 O O . PRO A 1 635 ? 16.411 10.124 -38.153 1.00 61.81 635 PRO A O 1
ATOM 5101 N N . VAL A 1 636 ? 18.350 10.902 -38.995 1.00 62.66 636 VAL A N 1
ATOM 5102 C CA . VAL A 1 636 ? 18.664 9.734 -39.849 1.00 62.66 636 VAL A CA 1
ATOM 5103 C C . VAL A 1 636 ? 19.950 9.035 -39.396 1.00 62.66 636 VAL A C 1
ATOM 5105 O O . VAL A 1 636 ? 20.079 7.820 -39.493 1.00 62.66 636 VAL A O 1
ATOM 5108 N N . SER A 1 637 ? 20.895 9.795 -38.844 1.00 72.06 637 SER A N 1
ATOM 5109 C CA . SER A 1 637 ? 22.195 9.319 -38.361 1.00 72.06 637 SER A CA 1
ATOM 5110 C C . SER A 1 637 ? 22.109 8.487 -37.083 1.00 72.06 637 SER A C 1
ATOM 5112 O O . SER A 1 637 ? 22.956 7.622 -36.889 1.00 72.06 637 SER A O 1
ATOM 5114 N N . THR A 1 638 ? 21.115 8.712 -36.214 1.00 84.12 638 THR A N 1
ATOM 5115 C CA . THR A 1 638 ? 21.053 8.012 -34.917 1.00 84.12 638 THR A CA 1
ATOM 5116 C C . THR A 1 638 ? 20.808 6.516 -35.090 1.00 84.12 638 THR A C 1
ATOM 5118 O O . THR A 1 638 ? 21.615 5.713 -34.631 1.00 84.12 638 THR A O 1
ATOM 5121 N N . SER A 1 639 ? 19.745 6.131 -35.798 1.00 86.06 639 SER A N 1
ATOM 5122 C CA . SER A 1 639 ? 19.399 4.723 -36.031 1.00 86.06 639 SER A CA 1
ATOM 5123 C C . SER A 1 639 ? 20.478 3.993 -36.840 1.00 86.06 639 SER A C 1
ATOM 5125 O O . SER A 1 639 ? 20.785 2.835 -36.564 1.00 86.06 639 SER A O 1
ATOM 5127 N N . GLU A 1 640 ? 21.130 4.695 -37.776 1.00 85.81 640 GLU A N 1
ATOM 5128 C CA . GLU A 1 640 ? 22.276 4.178 -38.531 1.00 85.81 640 GLU A CA 1
ATOM 5129 C C . GLU A 1 640 ? 23.479 3.887 -37.625 1.00 85.81 640 GLU A C 1
ATOM 5131 O O . GLU A 1 640 ? 24.035 2.790 -37.663 1.00 85.81 640 GLU A O 1
ATOM 5136 N N . GLN A 1 641 ? 23.868 4.841 -36.777 1.00 85.50 641 GLN A N 1
ATOM 5137 C CA . GLN A 1 641 ? 25.018 4.692 -35.886 1.00 85.50 641 GLN A CA 1
ATOM 5138 C C . GLN A 1 641 ? 24.762 3.675 -34.775 1.00 85.50 641 GLN A C 1
ATOM 5140 O O . GLN A 1 641 ? 25.662 2.896 -34.458 1.00 85.50 641 GLN A O 1
ATOM 5145 N N . VAL A 1 642 ? 23.548 3.632 -34.215 1.00 89.00 642 VAL A N 1
ATOM 5146 C CA . VAL A 1 642 ? 23.154 2.611 -33.233 1.00 89.00 642 VAL A CA 1
ATOM 5147 C C . VAL A 1 642 ? 23.266 1.228 -33.870 1.00 89.00 642 VAL A C 1
ATOM 5149 O O . VAL A 1 642 ? 23.941 0.358 -33.322 1.00 89.00 642 VAL A O 1
ATOM 5152 N N . PHE A 1 643 ? 22.690 1.040 -35.063 1.00 89.06 643 PHE A N 1
ATOM 5153 C CA . PHE A 1 643 ? 22.763 -0.235 -35.772 1.00 89.06 643 PHE A CA 1
ATOM 5154 C C . PHE A 1 643 ? 24.210 -0.632 -36.090 1.00 89.06 643 PHE A C 1
ATOM 5156 O O . PHE A 1 643 ? 24.627 -1.739 -35.765 1.00 89.06 643 PHE A O 1
ATOM 5163 N N . GLN A 1 644 ? 25.009 0.267 -36.673 1.00 87.25 644 GLN A N 1
ATOM 5164 C CA . GLN A 1 644 ? 26.413 -0.010 -37.001 1.00 87.25 644 GLN A CA 1
ATOM 5165 C C . GLN A 1 644 ? 27.246 -0.355 -35.762 1.00 87.25 644 GLN A C 1
ATOM 5167 O O . GLN A 1 644 ? 28.113 -1.225 -35.825 1.00 87.25 644 GLN A O 1
ATOM 5172 N N . THR A 1 645 ? 26.986 0.305 -34.635 1.00 88.94 645 THR A N 1
ATOM 5173 C CA . THR A 1 645 ? 27.695 0.064 -33.374 1.00 88.94 645 THR A CA 1
ATOM 5174 C C . THR A 1 645 ? 27.352 -1.311 -32.799 1.00 88.94 645 THR A C 1
ATOM 5176 O O . THR A 1 645 ? 28.257 -2.065 -32.441 1.00 88.94 645 THR A O 1
ATOM 5179 N N . LEU A 1 646 ? 26.070 -1.692 -32.796 1.00 90.25 646 LEU A N 1
ATOM 5180 C CA . LEU A 1 646 ? 25.635 -3.034 -32.388 1.00 90.25 646 LEU A CA 1
ATOM 5181 C C . LEU A 1 646 ? 26.138 -4.126 -33.350 1.00 90.25 646 LEU A C 1
ATOM 5183 O O . LEU A 1 646 ? 26.530 -5.203 -32.902 1.00 90.25 646 LEU A O 1
ATOM 5187 N N . ALA A 1 647 ? 26.179 -3.844 -34.657 1.00 87.44 647 ALA A N 1
ATOM 5188 C CA . ALA A 1 647 ? 26.707 -4.753 -35.673 1.00 87.44 647 ALA A CA 1
ATOM 5189 C C . ALA A 1 647 ? 28.209 -5.009 -35.482 1.00 87.44 647 ALA A C 1
ATOM 5191 O O . ALA A 1 647 ? 28.643 -6.156 -35.463 1.00 87.44 647 ALA A O 1
ATOM 5192 N N . ARG A 1 648 ? 29.009 -3.953 -35.271 1.00 87.00 648 ARG A N 1
ATOM 5193 C CA . ARG A 1 648 ? 30.457 -4.068 -35.005 1.00 87.00 648 ARG A CA 1
ATOM 5194 C C . ARG A 1 648 ? 30.760 -4.851 -33.731 1.00 87.00 648 ARG A C 1
ATOM 5196 O O . ARG A 1 648 ? 31.773 -5.538 -33.674 1.00 87.00 648 ARG A O 1
ATOM 5203 N N . ALA A 1 649 ? 29.888 -4.750 -32.732 1.00 84.62 649 ALA A N 1
ATOM 5204 C CA . ALA A 1 649 ? 29.982 -5.526 -31.502 1.00 84.62 649 ALA A CA 1
ATOM 5205 C C . ALA A 1 649 ? 29.557 -7.001 -31.672 1.00 84.62 649 ALA A C 1
ATOM 5207 O O . ALA A 1 649 ? 29.730 -7.786 -30.745 1.00 84.62 649 ALA A O 1
ATOM 5208 N N . GLY A 1 650 ? 29.000 -7.394 -32.825 1.00 84.44 650 GLY A N 1
ATOM 5209 C CA . GLY A 1 650 ? 28.516 -8.754 -33.083 1.00 84.44 650 GLY A CA 1
ATOM 5210 C C . GLY A 1 650 ? 27.218 -9.109 -32.351 1.00 84.44 650 GLY A C 1
ATOM 5211 O O . GLY A 1 650 ? 26.902 -10.287 -32.217 1.00 84.44 650 GLY A O 1
ATOM 5212 N N . ILE A 1 651 ? 26.469 -8.114 -31.859 1.00 86.56 651 ILE A N 1
ATOM 5213 C CA . ILE A 1 651 ? 25.219 -8.318 -31.102 1.00 86.56 651 ILE A CA 1
ATOM 5214 C C . ILE A 1 651 ? 24.074 -8.739 -32.030 1.00 86.56 651 ILE A C 1
ATOM 5216 O O . ILE A 1 651 ? 23.234 -9.545 -31.647 1.00 86.56 651 ILE A O 1
ATOM 5220 N N . ILE A 1 652 ? 24.043 -8.206 -33.255 1.00 85.38 652 ILE A N 1
ATOM 5221 C CA . ILE A 1 652 ? 22.949 -8.437 -34.216 1.00 85.38 652 ILE A CA 1
ATOM 5222 C C . ILE A 1 652 ? 22.913 -9.894 -34.690 1.00 85.38 652 ILE A C 1
ATOM 5224 O O . ILE A 1 652 ? 21.837 -10.435 -34.924 1.00 85.38 652 ILE A O 1
ATOM 5228 N N . ASP A 1 653 ? 24.071 -10.548 -34.757 1.00 84.44 653 ASP A N 1
ATOM 5229 C CA . ASP A 1 653 ? 24.198 -11.937 -35.207 1.00 84.44 653 ASP A CA 1
ATOM 5230 C C . ASP A 1 653 ? 23.989 -12.957 -34.068 1.00 84.44 653 ASP A C 1
ATOM 5232 O O . ASP A 1 653 ? 24.172 -14.160 -34.257 1.00 84.44 653 ASP A O 1
ATOM 5236 N N . GLN A 1 654 ? 23.615 -12.499 -32.866 1.00 84.75 654 GLN A N 1
ATOM 5237 C CA . GLN A 1 654 ? 23.420 -13.331 -31.679 1.00 84.75 654 GLN A CA 1
ATOM 5238 C C . GLN A 1 654 ? 21.973 -13.274 -31.179 1.00 84.75 654 GLN A C 1
ATOM 5240 O O . GLN A 1 654 ? 21.317 -12.238 -31.205 1.00 84.75 654 GLN A O 1
ATOM 5245 N N . LYS A 1 655 ? 21.494 -14.394 -30.625 1.00 79.38 655 LYS A N 1
ATOM 5246 C CA . LYS A 1 655 ? 20.193 -14.478 -29.933 1.00 79.38 655 LYS A CA 1
ATOM 5247 C C . LYS A 1 655 ? 20.235 -14.035 -28.465 1.00 79.38 655 LYS A C 1
ATOM 5249 O O . LYS A 1 655 ? 19.203 -13.978 -27.804 1.00 79.38 655 LYS A O 1
ATOM 5254 N N . LEU A 1 656 ? 21.434 -13.727 -27.960 1.00 83.94 656 LEU A N 1
ATOM 5255 C CA . LEU A 1 656 ? 21.667 -13.156 -26.630 1.00 83.94 656 LEU A CA 1
ATOM 5256 C C . LEU A 1 656 ? 21.098 -13.997 -25.476 1.00 83.94 656 LEU A C 1
ATOM 5258 O O . LEU A 1 656 ? 20.608 -13.450 -24.496 1.00 83.94 656 LEU A O 1
ATOM 5262 N N . HIS A 1 657 ? 21.198 -15.328 -25.561 1.00 77.12 657 HIS A N 1
ATOM 5263 C CA . HIS A 1 657 ? 20.725 -16.249 -24.512 1.00 77.12 657 HIS A CA 1
ATOM 5264 C C . HIS A 1 657 ? 21.396 -16.051 -23.143 1.00 77.12 657 HIS A C 1
ATOM 5266 O O . HIS A 1 657 ? 20.961 -16.629 -22.154 1.00 77.12 657 HIS A O 1
ATOM 5272 N N . HIS A 1 658 ? 22.489 -15.289 -23.089 1.00 78.56 658 HIS A N 1
ATOM 5273 C CA . HIS A 1 658 ? 23.145 -14.910 -21.845 1.00 78.56 658 HIS A CA 1
ATOM 5274 C C . HIS A 1 658 ? 22.436 -13.768 -21.108 1.00 78.56 658 HIS A C 1
ATOM 5276 O O . HIS A 1 658 ? 22.696 -13.600 -19.926 1.00 78.56 658 HIS A O 1
ATOM 5282 N N . LEU A 1 659 ? 21.590 -12.981 -21.780 1.00 81.88 659 LEU A N 1
ATOM 5283 C CA . LEU A 1 659 ? 20.756 -11.954 -21.156 1.00 81.88 659 LEU A CA 1
ATOM 5284 C C . LEU A 1 659 ? 19.446 -12.567 -20.656 1.00 81.88 659 LEU A C 1
ATOM 5286 O O . LEU A 1 659 ? 18.958 -13.553 -21.211 1.00 81.88 659 LEU A O 1
ATOM 5290 N N . ASP A 1 660 ? 18.835 -11.916 -19.668 1.00 82.62 660 ASP A N 1
ATOM 5291 C CA . ASP A 1 660 ? 17.427 -12.134 -19.344 1.00 82.62 660 ASP A CA 1
ATOM 5292 C C . ASP A 1 660 ? 16.571 -11.951 -20.613 1.00 82.62 660 ASP A C 1
ATOM 5294 O O . ASP A 1 660 ? 16.802 -11.041 -21.421 1.00 82.62 660 ASP A O 1
ATOM 5298 N N . ALA A 1 661 ? 15.599 -12.843 -20.819 1.00 81.62 661 ALA A N 1
ATOM 5299 C CA . ALA A 1 661 ? 14.811 -12.886 -22.047 1.00 81.62 661 ALA A CA 1
ATOM 5300 C C . ALA A 1 661 ? 14.039 -11.578 -22.308 1.00 81.62 661 ALA A C 1
ATOM 5302 O O . ALA A 1 661 ? 13.858 -11.196 -23.468 1.00 81.62 661 ALA A O 1
ATOM 5303 N N . ARG A 1 662 ? 13.648 -10.846 -21.256 1.00 82.88 662 ARG A N 1
ATOM 5304 C CA . ARG A 1 662 ? 12.998 -9.536 -21.371 1.00 82.88 662 ARG A CA 1
ATOM 5305 C C . ARG A 1 662 ? 13.985 -8.467 -21.836 1.00 82.88 662 ARG A C 1
ATOM 5307 O O . ARG A 1 662 ? 13.682 -7.738 -22.781 1.00 82.88 662 ARG A O 1
ATOM 5314 N N . THR A 1 663 ? 15.171 -8.397 -21.234 1.00 86.50 663 THR A N 1
ATOM 5315 C CA . THR A 1 663 ? 16.236 -7.457 -21.630 1.00 86.50 663 THR A CA 1
ATOM 5316 C C . THR A 1 663 ? 16.682 -7.705 -23.074 1.00 86.50 663 THR A C 1
ATOM 5318 O O . THR A 1 663 ? 16.817 -6.767 -23.865 1.00 86.50 663 THR A O 1
ATOM 5321 N N . ALA A 1 664 ? 16.849 -8.977 -23.453 1.00 87.44 664 ALA A N 1
ATOM 5322 C CA . ALA A 1 664 ? 17.160 -9.379 -24.823 1.00 87.44 664 ALA A CA 1
ATOM 5323 C C . ALA A 1 664 ? 16.064 -8.942 -25.808 1.00 87.44 664 ALA A C 1
ATOM 5325 O O . ALA A 1 664 ? 16.373 -8.333 -26.832 1.00 87.44 664 ALA A O 1
ATOM 5326 N N . GLY A 1 665 ? 14.791 -9.191 -25.481 1.00 86.44 665 GLY A N 1
ATOM 5327 C CA . GLY A 1 665 ? 13.654 -8.785 -26.309 1.00 86.44 665 GLY A CA 1
ATOM 5328 C C . GLY A 1 665 ? 13.553 -7.265 -26.491 1.00 86.44 665 GLY A C 1
ATOM 5329 O O . GLY A 1 665 ? 13.296 -6.787 -27.597 1.00 86.44 665 GLY A O 1
ATOM 5330 N N . GLN A 1 666 ? 13.833 -6.479 -25.446 1.00 88.75 666 GLN A N 1
ATOM 5331 C CA . GLN A 1 666 ? 13.891 -5.015 -25.542 1.00 88.75 666 GLN A CA 1
ATOM 5332 C C . GLN A 1 666 ? 15.029 -4.537 -26.456 1.00 88.75 666 GLN A C 1
ATOM 5334 O O . GLN A 1 666 ? 14.822 -3.650 -27.285 1.00 88.75 666 GLN A O 1
ATOM 5339 N N . LEU A 1 667 ? 16.217 -5.141 -26.368 1.00 91.19 667 LEU A N 1
ATOM 5340 C CA . LEU A 1 667 ? 17.331 -4.809 -27.260 1.00 91.19 667 LEU A CA 1
ATOM 5341 C C . LEU A 1 667 ? 17.021 -5.171 -28.719 1.00 91.19 667 LEU A C 1
ATOM 5343 O O . LEU A 1 667 ? 17.281 -4.379 -29.626 1.00 91.19 667 LEU A O 1
ATOM 5347 N N . GLN A 1 668 ? 16.408 -6.331 -28.953 1.00 90.88 668 GLN A N 1
ATOM 5348 C CA . GLN A 1 668 ? 15.934 -6.737 -30.278 1.00 90.88 668 GLN A CA 1
ATOM 5349 C C . GLN A 1 668 ? 14.867 -5.767 -30.815 1.00 90.88 668 GLN A C 1
ATOM 5351 O O . GLN A 1 668 ? 14.852 -5.478 -32.014 1.00 90.88 668 GLN A O 1
ATOM 5356 N N . CYS A 1 669 ? 14.019 -5.198 -29.948 1.00 90.19 669 CYS A N 1
ATOM 5357 C CA . CYS A 1 669 ? 13.077 -4.148 -30.336 1.00 90.19 669 CYS A CA 1
ATOM 5358 C C . CYS A 1 669 ? 13.804 -2.893 -30.836 1.00 90.19 669 CYS A C 1
ATOM 5360 O O . CYS A 1 669 ? 13.416 -2.336 -31.864 1.00 90.19 669 CYS A O 1
ATOM 5362 N N . VAL A 1 670 ? 14.873 -2.467 -30.153 1.00 90.38 670 VAL A N 1
ATOM 5363 C CA . VAL A 1 670 ? 15.705 -1.334 -30.596 1.00 90.38 670 VAL A CA 1
ATOM 5364 C C . VAL A 1 670 ? 16.301 -1.614 -31.980 1.00 90.38 670 VAL A C 1
ATOM 5366 O O . VAL A 1 670 ? 16.241 -0.754 -32.858 1.00 90.38 670 VAL A O 1
ATOM 5369 N N . VAL A 1 671 ? 16.804 -2.831 -32.224 1.00 90.44 671 VAL A N 1
ATOM 5370 C CA . VAL A 1 671 ? 17.316 -3.234 -33.549 1.00 90.44 671 VAL A CA 1
ATOM 5371 C C . VAL A 1 671 ? 16.218 -3.170 -34.617 1.00 90.44 671 VAL A C 1
ATOM 5373 O O . VAL A 1 671 ? 16.446 -2.618 -35.695 1.00 90.44 671 VAL A O 1
ATOM 5376 N N . CYS A 1 672 ? 15.015 -3.672 -34.322 1.00 89.31 672 CYS A N 1
ATOM 5377 C CA . CYS A 1 672 ? 13.877 -3.614 -35.245 1.00 89.31 672 CYS A CA 1
ATOM 5378 C C . CYS A 1 672 ? 13.460 -2.170 -35.559 1.00 89.31 672 CYS A C 1
ATOM 5380 O O . CYS A 1 672 ? 13.185 -1.849 -36.715 1.00 89.31 672 CYS A O 1
ATOM 5382 N N . GLN A 1 673 ? 13.466 -1.285 -34.558 1.00 88.56 673 GLN A N 1
ATOM 5383 C CA . GLN A 1 673 ? 13.201 0.142 -34.743 1.00 88.56 673 GLN A CA 1
ATOM 5384 C C . GLN A 1 673 ? 14.236 0.785 -35.674 1.00 88.56 673 GLN A C 1
ATOM 5386 O O . GLN A 1 673 ? 13.855 1.473 -36.621 1.00 88.56 673 GLN A O 1
ATOM 5391 N N . CYS A 1 674 ? 15.525 0.482 -35.484 1.00 87.88 674 CYS A N 1
ATOM 5392 C CA . CYS A 1 674 ? 16.577 0.968 -36.371 1.00 87.88 674 CYS A CA 1
ATOM 5393 C C . CYS A 1 674 ? 16.404 0.478 -37.815 1.00 87.88 674 CYS A C 1
ATOM 5395 O O . CYS A 1 674 ? 16.552 1.263 -38.749 1.00 87.88 674 CYS A O 1
ATOM 5397 N N . LEU A 1 675 ? 16.067 -0.800 -38.018 1.00 86.94 675 LEU A N 1
ATOM 5398 C CA . LEU A 1 675 ? 15.840 -1.357 -39.356 1.00 86.94 675 LEU A CA 1
ATOM 5399 C C . LEU A 1 675 ? 14.656 -0.684 -40.068 1.00 86.94 675 LEU A C 1
ATOM 5401 O O . LEU A 1 675 ? 14.773 -0.355 -41.247 1.00 86.94 675 LEU A O 1
ATOM 5405 N N . LEU A 1 676 ? 13.544 -0.436 -39.367 1.00 85.38 676 LEU A N 1
ATOM 5406 C CA . LEU A 1 676 ? 12.393 0.274 -39.941 1.00 85.38 676 LEU A CA 1
ATOM 5407 C C . LEU A 1 676 ? 12.738 1.723 -40.302 1.00 85.38 676 LEU A C 1
ATOM 5409 O O . LEU A 1 676 ? 12.395 2.175 -41.394 1.00 85.38 676 LEU A O 1
ATOM 5413 N N . ASP A 1 677 ? 13.462 2.427 -39.428 1.00 82.62 677 ASP A N 1
ATOM 5414 C CA . ASP A 1 677 ? 13.916 3.794 -39.693 1.00 82.62 677 ASP A CA 1
ATOM 5415 C C . ASP A 1 677 ? 14.812 3.862 -40.941 1.00 82.62 677 ASP A C 1
ATOM 5417 O O . ASP A 1 677 ? 14.651 4.752 -41.773 1.00 82.62 677 ASP A O 1
ATOM 5421 N N . LEU A 1 678 ? 15.741 2.918 -41.112 1.00 81.00 678 LEU A N 1
ATOM 5422 C CA . LEU A 1 678 ? 16.687 2.910 -42.236 1.00 81.00 678 LEU A CA 1
ATOM 5423 C C . LEU A 1 678 ? 16.035 2.546 -43.578 1.00 81.00 678 LEU A C 1
ATOM 5425 O O . LEU A 1 678 ? 16.482 3.031 -44.623 1.00 81.00 678 LEU A O 1
ATOM 5429 N N . VAL A 1 679 ? 14.976 1.730 -43.555 1.00 77.88 679 VAL A N 1
ATOM 5430 C CA . VAL A 1 679 ? 14.173 1.388 -44.741 1.00 77.88 679 VAL A CA 1
ATOM 5431 C C . VAL A 1 679 ? 13.358 2.588 -45.225 1.00 77.88 679 VAL A C 1
ATOM 5433 O O . VAL A 1 679 ? 13.335 2.844 -46.426 1.00 77.88 679 VAL A O 1
ATOM 5436 N N . GLU A 1 680 ? 12.759 3.374 -44.323 1.00 68.19 680 GLU A N 1
ATOM 5437 C CA . GLU A 1 680 ? 12.028 4.600 -44.697 1.00 68.19 680 GLU A CA 1
ATOM 5438 C C . GLU A 1 680 ? 12.905 5.628 -45.432 1.00 68.19 680 GLU A C 1
ATOM 5440 O O . GLU A 1 680 ? 12.400 6.403 -46.240 1.00 68.19 680 GLU A O 1
ATOM 5445 N N . HIS A 1 681 ? 14.215 5.635 -45.167 1.00 66.12 681 HIS A N 1
ATOM 5446 C CA . HIS A 1 681 ? 15.157 6.627 -45.697 1.00 66.12 681 HIS A CA 1
ATOM 5447 C C . HIS A 1 681 ? 16.010 6.100 -46.869 1.00 66.12 681 HIS A C 1
ATOM 5449 O O . HIS A 1 681 ? 17.014 6.725 -47.214 1.00 66.12 681 HIS A O 1
ATOM 5455 N N . ASP A 1 682 ? 15.639 4.957 -47.465 1.00 62.66 682 ASP A N 1
ATOM 5456 C CA . ASP A 1 682 ? 16.303 4.312 -48.618 1.00 62.66 682 ASP A CA 1
ATOM 5457 C C . ASP A 1 682 ? 17.811 4.015 -48.408 1.00 62.66 682 ASP A C 1
ATOM 5459 O O . ASP A 1 682 ? 18.600 3.881 -49.348 1.00 62.66 682 ASP A O 1
ATOM 5463 N N . ARG A 1 683 ? 18.236 3.887 -47.139 1.00 62.91 683 ARG A N 1
ATOM 5464 C CA . ARG A 1 683 ? 19.618 3.554 -46.729 1.00 62.91 683 ARG A CA 1
ATOM 5465 C C . ARG A 1 683 ? 19.829 2.059 -46.466 1.00 62.91 683 ARG A C 1
ATOM 5467 O O . ARG A 1 683 ? 20.895 1.655 -46.016 1.00 62.91 683 ARG A O 1
ATOM 5474 N N . ALA A 1 684 ? 18.849 1.218 -46.798 1.00 63.25 684 ALA A N 1
ATOM 5475 C CA . ALA A 1 684 ? 18.834 -0.220 -46.514 1.00 63.25 684 ALA A CA 1
ATOM 5476 C C . ALA A 1 684 ? 19.838 -1.079 -47.324 1.00 63.25 684 ALA A C 1
ATOM 5478 O O . ALA A 1 684 ? 19.846 -2.305 -47.197 1.00 63.25 684 ALA A O 1
ATOM 5479 N N . ARG A 1 685 ? 20.674 -0.488 -48.192 1.00 59.66 685 ARG A N 1
ATOM 5480 C CA . ARG A 1 685 ? 21.547 -1.247 -49.107 1.00 59.66 685 ARG A CA 1
ATOM 5481 C C . ARG A 1 685 ? 22.583 -2.069 -48.328 1.00 59.66 685 ARG A C 1
ATOM 5483 O O . ARG A 1 685 ? 23.505 -1.511 -47.747 1.00 59.66 685 ARG A O 1
ATOM 5490 N N . GLY A 1 686 ? 22.443 -3.397 -48.364 1.00 62.56 686 GLY A N 1
ATOM 5491 C CA . GLY A 1 686 ? 23.347 -4.347 -47.698 1.00 62.56 686 GLY A CA 1
ATOM 5492 C C . GLY A 1 686 ? 22.969 -4.716 -46.257 1.00 62.56 686 GLY A C 1
ATOM 5493 O O . GLY A 1 686 ? 23.699 -5.482 -45.635 1.00 62.56 686 GLY A O 1
ATOM 5494 N N . LEU A 1 687 ? 21.847 -4.210 -45.730 1.00 72.94 687 LEU A N 1
ATOM 5495 C CA . LEU A 1 687 ? 21.326 -4.548 -44.399 1.00 72.94 687 LEU A CA 1
ATOM 5496 C C . LEU A 1 687 ? 20.367 -5.755 -44.465 1.00 72.94 687 LEU A C 1
ATOM 5498 O O . LEU A 1 687 ? 19.675 -5.927 -45.475 1.00 72.94 687 LEU A O 1
ATOM 5502 N N . PRO A 1 688 ? 20.283 -6.595 -43.413 1.00 76.44 688 PRO A N 1
ATOM 5503 C CA . PRO A 1 688 ? 19.304 -7.674 -43.370 1.00 76.44 688 PRO A CA 1
ATOM 5504 C C . PRO A 1 688 ? 17.885 -7.094 -43.361 1.00 76.44 688 PRO A C 1
ATOM 5506 O O . PRO A 1 688 ? 17.596 -6.126 -42.658 1.00 76.44 688 PRO A O 1
ATOM 5509 N N . SER A 1 689 ? 16.975 -7.695 -44.133 1.00 82.19 689 SER A N 1
ATOM 5510 C CA . SER A 1 689 ? 15.560 -7.314 -44.056 1.00 82.19 689 SER A CA 1
ATOM 5511 C C . SER A 1 689 ? 15.005 -7.617 -42.661 1.00 82.19 689 SER A C 1
ATOM 5513 O O . SER A 1 689 ? 15.397 -8.608 -42.039 1.00 82.19 689 SER A O 1
ATOM 5515 N N . ILE A 1 690 ? 14.044 -6.816 -42.191 1.00 86.19 690 ILE A N 1
ATOM 5516 C CA . ILE A 1 690 ? 13.389 -7.059 -40.897 1.00 86.19 690 ILE A CA 1
ATOM 5517 C C . ILE A 1 690 ? 12.787 -8.468 -40.815 1.00 86.19 690 ILE A C 1
ATOM 5519 O O . ILE A 1 690 ? 12.917 -9.143 -39.801 1.00 86.19 690 ILE A O 1
ATOM 5523 N N . ASN A 1 691 ? 12.235 -8.968 -41.925 1.00 85.19 691 ASN A N 1
ATOM 5524 C CA . ASN A 1 691 ? 11.709 -10.327 -42.021 1.00 85.19 691 ASN A CA 1
ATOM 5525 C C . ASN A 1 691 ? 12.794 -11.391 -41.841 1.00 85.19 691 ASN A C 1
ATOM 5527 O O . ASN A 1 691 ? 12.542 -12.408 -41.196 1.00 85.19 691 ASN A O 1
ATOM 5531 N N . HIS A 1 692 ? 13.989 -11.174 -42.394 1.00 87.19 692 HIS A N 1
ATOM 5532 C CA . HIS A 1 692 ? 15.113 -12.091 -42.223 1.00 87.19 692 HIS A CA 1
ATOM 5533 C C . HIS A 1 692 ? 15.599 -12.100 -40.771 1.00 87.19 692 HIS A C 1
ATOM 5535 O O . HIS A 1 692 ? 15.786 -13.173 -40.206 1.00 87.19 692 HIS A O 1
ATOM 5541 N N . TYR A 1 693 ? 15.713 -10.923 -40.148 1.00 88.94 693 TYR A N 1
ATOM 5542 C CA . TYR A 1 693 ? 16.116 -10.805 -38.747 1.00 88.94 693 TYR A CA 1
ATOM 5543 C C . TYR A 1 693 ? 15.112 -11.468 -37.795 1.00 88.94 693 TYR A C 1
ATOM 5545 O O . TYR A 1 693 ? 15.491 -12.297 -36.975 1.00 88.94 693 TYR A O 1
ATOM 5553 N N . LEU A 1 694 ? 13.816 -11.191 -37.953 1.00 88.94 694 LEU A N 1
ATOM 5554 C CA . LEU A 1 694 ? 12.789 -11.822 -37.125 1.00 88.94 694 LEU A CA 1
ATOM 5555 C C . LEU A 1 694 ? 12.715 -13.348 -37.356 1.00 88.94 694 LEU A C 1
ATOM 5557 O O . LEU A 1 694 ? 12.487 -14.098 -36.410 1.00 88.94 694 LEU A O 1
ATOM 5561 N N . SER A 1 695 ? 12.963 -13.829 -38.584 1.00 88.00 695 SER A N 1
ATOM 5562 C CA . SER A 1 695 ? 13.048 -15.277 -38.862 1.00 88.00 695 SER A CA 1
ATOM 5563 C C . SER A 1 695 ? 14.273 -15.913 -38.203 1.00 88.00 695 SER A C 1
ATOM 5565 O O . SER A 1 695 ? 14.196 -17.040 -37.720 1.00 88.00 695 SER A O 1
ATOM 5567 N N . PHE A 1 696 ? 15.401 -15.195 -38.155 1.00 90.19 696 PHE A N 1
ATOM 5568 C CA . PHE A 1 696 ? 16.579 -15.619 -37.404 1.00 90.19 696 PHE A CA 1
ATOM 5569 C C . PHE A 1 696 ? 16.262 -15.740 -35.910 1.00 90.19 696 PHE A C 1
ATOM 5571 O O . PHE A 1 696 ? 16.581 -16.774 -35.321 1.00 90.19 696 PHE A O 1
ATOM 5578 N N . LEU A 1 697 ? 15.575 -14.758 -35.317 1.00 87.88 697 LEU A N 1
ATOM 5579 C CA . LEU A 1 697 ? 15.180 -14.805 -33.905 1.00 87.88 697 LEU A CA 1
ATOM 5580 C C . LEU A 1 697 ? 14.259 -15.993 -33.603 1.00 87.88 697 LEU A C 1
ATOM 5582 O O . LEU A 1 697 ? 14.538 -16.737 -32.673 1.00 87.88 697 LEU A O 1
ATOM 5586 N N . ALA A 1 698 ? 13.241 -16.234 -34.435 1.00 88.44 698 ALA A N 1
ATOM 5587 C CA . ALA A 1 698 ? 12.292 -17.336 -34.254 1.00 88.44 698 ALA A CA 1
ATOM 5588 C C . ALA A 1 698 ? 12.838 -18.725 -34.647 1.00 88.44 698 ALA A C 1
ATOM 5590 O O . ALA A 1 698 ? 12.148 -19.729 -34.481 1.00 88.44 698 ALA A O 1
ATOM 5591 N N . SER A 1 699 ? 14.052 -18.816 -35.199 1.00 89.56 699 SER A N 1
ATOM 5592 C CA . SER A 1 699 ? 14.522 -20.038 -35.866 1.00 89.56 699 SER A CA 1
ATOM 5593 C C . SER A 1 699 ? 14.603 -21.284 -34.975 1.00 89.56 699 SER A C 1
ATOM 5595 O O . SER A 1 699 ? 14.393 -22.372 -35.504 1.00 89.56 699 SER A O 1
ATOM 5597 N N . THR A 1 700 ? 14.852 -21.180 -33.660 1.00 84.44 700 THR A N 1
ATOM 5598 C CA . THR A 1 700 ? 14.889 -22.383 -32.801 1.00 84.44 700 THR A CA 1
ATOM 5599 C C . THR A 1 700 ? 13.473 -22.876 -32.535 1.00 84.44 700 THR A C 1
ATOM 5601 O O . THR A 1 700 ? 13.240 -24.083 -32.584 1.00 84.44 700 THR A O 1
ATOM 5604 N N . VAL A 1 701 ? 12.515 -21.961 -32.347 1.00 84.88 701 VAL A N 1
ATOM 5605 C CA . VAL A 1 701 ? 11.080 -22.281 -32.230 1.00 84.88 701 VAL A CA 1
ATOM 5606 C C . VAL A 1 701 ? 10.536 -22.920 -33.499 1.00 84.88 701 VAL A C 1
ATOM 5608 O O . VAL A 1 701 ? 9.837 -23.927 -33.434 1.00 84.88 701 VAL A O 1
ATOM 5611 N N . LEU A 1 702 ? 10.923 -22.403 -34.664 1.00 85.69 702 LEU A N 1
ATOM 5612 C CA . LEU A 1 702 ? 10.498 -22.944 -35.957 1.00 85.69 702 LEU A CA 1
ATOM 5613 C C . LEU A 1 702 ? 11.145 -24.298 -36.300 1.00 85.69 702 LEU A C 1
ATOM 5615 O O . LEU A 1 702 ? 10.586 -25.064 -37.079 1.00 85.69 702 LEU A O 1
ATOM 5619 N N . GLN A 1 703 ? 12.312 -24.611 -35.732 1.00 83.38 703 GLN A N 1
ATOM 5620 C CA . GLN A 1 703 ? 13.026 -25.878 -35.942 1.00 83.38 703 GLN A CA 1
ATOM 5621 C C . GLN A 1 703 ? 12.747 -26.905 -34.836 1.00 83.38 703 GLN A C 1
ATOM 5623 O O . GLN A 1 703 ? 13.553 -27.814 -34.619 1.00 83.38 703 GLN A O 1
ATOM 5628 N N . PHE A 1 704 ? 11.624 -26.774 -34.121 1.00 78.62 704 PHE A N 1
ATOM 5629 C CA . PHE A 1 704 ? 11.279 -27.713 -33.060 1.00 78.62 704 PHE A CA 1
ATOM 5630 C C . PHE A 1 704 ? 11.233 -29.160 -33.602 1.00 78.62 704 PHE A C 1
ATOM 5632 O O . PHE A 1 704 ? 10.620 -29.409 -34.646 1.00 78.62 704 PHE A O 1
ATOM 5639 N N . PRO A 1 705 ? 11.887 -30.130 -32.932 1.00 73.69 705 PRO A N 1
ATOM 5640 C CA . PRO A 1 705 ? 11.960 -31.502 -33.421 1.00 73.69 705 PRO A CA 1
ATOM 5641 C C . PRO A 1 705 ? 10.560 -32.139 -33.521 1.00 73.69 705 PRO A C 1
ATOM 5643 O O . PRO A 1 705 ? 9.773 -32.035 -32.580 1.00 73.69 705 PRO A O 1
ATOM 5646 N N . PRO A 1 706 ? 10.243 -32.863 -34.612 1.00 73.50 706 PRO A N 1
ATOM 5647 C CA . PRO A 1 706 ? 8.977 -33.582 -34.735 1.00 73.50 706 PRO A CA 1
ATOM 5648 C C . PRO A 1 706 ? 8.769 -34.576 -33.586 1.00 73.50 706 PRO A C 1
ATOM 5650 O O . PRO A 1 706 ? 9.736 -35.148 -33.079 1.00 73.50 706 PRO A O 1
ATOM 5653 N N . ALA A 1 707 ? 7.510 -34.868 -33.243 1.00 67.94 707 ALA A N 1
ATOM 5654 C CA . ALA A 1 707 ? 7.146 -35.752 -32.128 1.00 67.94 707 ALA A CA 1
ATOM 5655 C C . ALA A 1 707 ? 7.895 -37.103 -32.122 1.00 67.94 707 ALA A C 1
ATOM 5657 O O . ALA A 1 707 ? 8.344 -37.554 -31.072 1.00 67.94 707 ALA A O 1
ATOM 5658 N N . ALA A 1 708 ? 8.101 -37.711 -33.296 1.00 69.38 708 ALA A N 1
ATOM 5659 C CA . ALA A 1 708 ? 8.827 -38.977 -33.441 1.00 69.38 708 ALA A CA 1
ATOM 5660 C C . ALA A 1 708 ? 10.319 -38.888 -33.063 1.00 69.38 708 ALA A C 1
ATOM 5662 O O . ALA A 1 708 ? 10.901 -39.869 -32.611 1.00 69.38 708 ALA A O 1
ATOM 5663 N N . VAL A 1 709 ? 10.943 -37.721 -33.250 1.00 74.56 709 VAL A N 1
ATOM 5664 C CA . VAL A 1 709 ? 12.346 -37.464 -32.888 1.00 74.56 709 VAL A CA 1
ATOM 5665 C C . VAL A 1 709 ? 12.441 -37.056 -31.419 1.00 74.56 709 VAL A C 1
ATOM 5667 O O . VAL A 1 709 ? 13.347 -37.499 -30.718 1.00 74.56 709 VAL A O 1
ATOM 5670 N N . TRP A 1 710 ? 11.475 -36.271 -30.932 1.00 76.44 710 TRP A N 1
ATOM 5671 C CA . TRP A 1 710 ? 11.415 -35.801 -29.546 1.00 76.44 710 TRP A CA 1
ATOM 5672 C C . TRP A 1 710 ? 11.434 -36.944 -28.526 1.00 76.44 710 TRP A C 1
ATOM 5674 O O . TRP A 1 710 ? 12.218 -36.916 -27.576 1.00 76.44 710 TRP A O 1
ATOM 5684 N N . THR A 1 711 ? 10.622 -37.982 -28.748 1.00 71.81 711 THR A N 1
ATOM 5685 C CA . THR A 1 711 ? 10.529 -39.149 -27.854 1.00 71.81 711 THR A CA 1
ATOM 5686 C C . THR A 1 711 ? 11.814 -39.973 -27.782 1.00 71.81 711 THR A C 1
ATOM 5688 O O . THR A 1 711 ? 11.982 -40.754 -26.851 1.00 71.81 711 THR A O 1
ATOM 5691 N N . CYS A 1 712 ? 12.721 -39.814 -28.749 1.00 76.06 712 CYS A N 1
ATOM 5692 C CA . CYS A 1 712 ? 13.991 -40.535 -28.808 1.00 76.06 712 CYS A CA 1
ATOM 5693 C C . CYS A 1 712 ? 15.168 -39.757 -28.192 1.00 76.06 712 CYS A C 1
ATOM 5695 O O . CYS A 1 712 ? 16.252 -40.325 -28.060 1.00 76.06 712 CYS A O 1
ATOM 5697 N N . LEU A 1 713 ? 14.985 -38.483 -27.825 1.00 78.88 713 LEU A N 1
ATOM 5698 C CA . LEU A 1 713 ? 16.037 -37.655 -27.228 1.00 78.88 713 LEU A CA 1
ATOM 5699 C C . LEU A 1 713 ? 16.248 -37.979 -25.736 1.00 78.88 713 LEU A C 1
ATOM 5701 O O . LEU A 1 713 ? 15.283 -38.252 -25.021 1.00 78.88 713 LEU A O 1
ATOM 5705 N N . PRO A 1 714 ? 17.490 -37.902 -25.223 1.00 82.38 714 PRO A N 1
ATOM 5706 C CA . PRO A 1 714 ? 17.757 -38.056 -23.798 1.00 82.38 714 PRO A CA 1
ATOM 5707 C C . PRO A 1 714 ? 17.159 -36.889 -22.981 1.00 82.38 714 PRO A C 1
ATOM 5709 O O . PRO A 1 714 ? 17.126 -35.750 -23.456 1.00 82.38 714 PRO A O 1
ATOM 5712 N N . PRO A 1 715 ? 16.763 -37.116 -21.712 1.00 77.00 715 PRO A N 1
ATOM 5713 C CA . PRO A 1 715 ? 16.024 -36.136 -20.902 1.00 77.00 715 PRO A CA 1
ATOM 5714 C C . PRO A 1 715 ? 16.798 -34.831 -20.657 1.00 77.00 715 PRO A C 1
ATOM 5716 O O . PRO A 1 715 ? 16.215 -33.752 -20.589 1.00 77.00 715 PRO A O 1
ATOM 5719 N N . ASN A 1 716 ? 18.132 -34.895 -20.585 1.00 79.94 716 ASN A N 1
ATOM 5720 C CA . ASN A 1 716 ? 18.977 -33.706 -20.439 1.00 79.94 716 ASN A CA 1
ATOM 5721 C C . ASN A 1 716 ? 18.989 -32.828 -21.701 1.00 79.94 716 ASN A C 1
ATOM 5723 O O . ASN A 1 716 ? 19.096 -31.606 -21.597 1.00 79.94 716 ASN A O 1
ATOM 5727 N N . GLU A 1 717 ? 18.895 -33.433 -22.889 1.00 80.75 717 GLU A N 1
ATOM 5728 C CA . GLU A 1 717 ? 18.783 -32.687 -24.146 1.00 80.75 717 GLU A CA 1
ATOM 5729 C C . GLU A 1 717 ? 17.378 -32.124 -24.311 1.00 80.75 717 GLU A C 1
ATOM 5731 O O . GLU A 1 717 ? 17.257 -30.945 -24.625 1.00 80.75 717 GLU A O 1
ATOM 5736 N N . GLN A 1 718 ? 16.341 -32.898 -23.972 1.00 77.44 718 GLN A N 1
ATOM 5737 C CA . GLN A 1 718 ? 14.960 -32.410 -23.922 1.00 77.44 718 GLN A CA 1
ATOM 5738 C C . GLN A 1 718 ? 14.839 -31.178 -23.017 1.00 77.44 718 GLN A C 1
ATOM 5740 O O . GLN A 1 718 ? 14.362 -30.141 -23.468 1.00 77.44 718 GLN A O 1
ATOM 5745 N N . ARG A 1 719 ? 15.355 -31.231 -21.779 1.00 80.00 719 ARG A N 1
ATOM 5746 C CA . ARG A 1 719 ? 15.344 -30.085 -20.852 1.00 80.00 719 ARG A CA 1
ATOM 5747 C C . ARG A 1 719 ? 16.079 -28.867 -21.419 1.00 80.00 719 ARG A C 1
ATOM 5749 O O . ARG A 1 719 ? 15.579 -27.751 -21.307 1.00 80.00 719 ARG A O 1
ATOM 5756 N N . ARG A 1 720 ? 17.252 -29.056 -22.038 1.00 80.81 720 ARG A N 1
ATOM 5757 C CA . ARG A 1 720 ? 18.009 -27.955 -22.660 1.00 80.81 720 ARG A CA 1
ATOM 5758 C C . ARG A 1 720 ? 17.228 -27.325 -23.811 1.00 80.81 720 ARG A C 1
ATOM 5760 O O . ARG A 1 720 ? 17.169 -26.102 -23.891 1.00 80.81 720 ARG A O 1
ATOM 5767 N N . THR A 1 721 ? 16.624 -28.147 -24.666 1.00 82.19 721 THR A N 1
ATOM 5768 C CA . THR A 1 721 ? 15.770 -27.673 -25.752 1.00 82.19 721 THR A CA 1
ATOM 5769 C C . THR A 1 721 ? 14.573 -26.914 -25.187 1.00 82.19 721 THR A C 1
ATOM 5771 O O . THR A 1 721 ? 14.373 -25.782 -25.597 1.00 82.19 721 THR A O 1
ATOM 5774 N N . LEU A 1 722 ? 13.848 -27.439 -24.189 1.00 83.00 722 LEU A N 1
ATOM 5775 C CA . LEU A 1 722 ? 12.724 -26.728 -23.556 1.00 83.00 722 LEU A CA 1
ATOM 5776 C C . LEU A 1 722 ? 13.131 -25.343 -23.040 1.00 83.00 722 LEU A C 1
ATOM 5778 O O . LEU A 1 722 ? 12.465 -24.366 -23.352 1.00 83.00 722 LEU A O 1
ATOM 5782 N N . LEU A 1 723 ? 14.251 -25.229 -22.321 1.00 82.38 723 LEU A N 1
ATOM 5783 C CA . LEU A 1 723 ? 14.726 -23.937 -21.807 1.00 82.38 723 LEU A CA 1
ATOM 5784 C C . LEU A 1 723 ? 15.083 -22.944 -22.925 1.00 82.38 723 LEU A C 1
ATOM 5786 O O . LEU A 1 723 ? 14.766 -21.760 -22.815 1.00 82.38 723 LEU A O 1
ATOM 5790 N N . GLN A 1 724 ? 15.706 -23.411 -24.012 1.00 82.50 724 GLN A N 1
ATOM 5791 C CA . GLN A 1 724 ? 15.998 -22.573 -25.182 1.00 82.50 724 GLN A CA 1
ATOM 5792 C C . GLN A 1 724 ? 14.715 -22.090 -25.871 1.00 82.50 724 GLN A C 1
ATOM 5794 O O . GLN A 1 724 ? 14.616 -20.917 -26.229 1.00 82.50 724 GLN A O 1
ATOM 5799 N N . GLN A 1 725 ? 13.726 -22.976 -26.003 1.00 85.00 725 GLN A N 1
ATOM 5800 C CA . GLN A 1 725 ? 12.419 -22.671 -26.588 1.00 85.00 725 GLN A CA 1
ATOM 5801 C C . GLN A 1 725 ? 11.653 -21.650 -25.748 1.00 85.00 725 GLN A C 1
ATOM 5803 O O . GLN A 1 725 ? 11.164 -20.656 -26.279 1.00 85.00 725 GLN A O 1
ATOM 5808 N N . THR A 1 726 ? 11.613 -21.849 -24.429 1.00 87.00 726 THR A N 1
ATOM 5809 C CA . THR A 1 726 ? 11.011 -20.906 -23.481 1.00 87.00 726 THR A CA 1
ATOM 5810 C C . THR A 1 726 ? 11.664 -19.530 -23.589 1.00 87.00 726 THR A C 1
ATOM 5812 O O . THR A 1 726 ? 10.962 -18.529 -23.697 1.00 87.00 726 THR A O 1
ATOM 5815 N N . GLY A 1 727 ? 13.000 -19.468 -23.617 1.00 83.62 727 GLY A N 1
ATOM 5816 C CA . GLY A 1 727 ? 13.735 -18.208 -23.734 1.00 83.62 727 GLY A CA 1
ATOM 5817 C C . GLY A 1 727 ? 13.411 -17.437 -25.017 1.00 83.62 727 GLY A C 1
ATOM 5818 O O . GLY A 1 727 ? 13.123 -16.243 -24.956 1.00 83.62 727 GLY A O 1
ATOM 5819 N N . GLU A 1 728 ? 13.406 -18.105 -26.174 1.00 88.25 728 GLU A N 1
ATOM 5820 C CA . GLU A 1 728 ? 13.053 -17.462 -27.451 1.00 88.25 728 GLU A CA 1
ATOM 5821 C C . GLU A 1 728 ? 11.590 -17.035 -27.511 1.00 88.25 728 GLU A C 1
ATOM 5823 O O . GLU A 1 728 ? 11.282 -15.955 -28.015 1.00 88.25 728 GLU A O 1
ATOM 5828 N N . LEU A 1 729 ? 10.685 -17.836 -26.953 1.00 89.00 729 LEU A N 1
ATOM 5829 C CA . LEU A 1 729 ? 9.274 -17.491 -26.911 1.00 89.00 729 LEU A CA 1
ATOM 5830 C C . LEU A 1 729 ? 9.026 -16.241 -26.055 1.00 89.00 729 LEU A C 1
ATOM 5832 O O . LEU A 1 729 ? 8.310 -15.346 -26.491 1.00 89.00 729 LEU A O 1
ATOM 5836 N N . VAL A 1 730 ? 9.688 -16.113 -24.899 1.00 89.25 730 VAL A N 1
ATOM 5837 C CA . VAL A 1 730 ? 9.624 -14.900 -24.062 1.00 89.25 730 VAL A CA 1
ATOM 5838 C C . VAL A 1 730 ? 10.203 -13.677 -24.787 1.00 89.25 730 VAL A C 1
ATOM 5840 O O . VAL A 1 730 ? 9.637 -12.582 -24.691 1.00 89.25 730 VAL A O 1
ATOM 5843 N N . GLN A 1 731 ? 11.285 -13.839 -25.556 1.00 87.75 731 GLN A N 1
ATOM 5844 C CA . GLN A 1 731 ? 11.837 -12.759 -26.387 1.00 87.75 731 GLN A CA 1
ATOM 5845 C C . GLN A 1 731 ? 10.830 -12.301 -27.455 1.00 87.75 731 GLN A C 1
ATOM 5847 O O . GLN A 1 731 ? 10.573 -11.101 -27.583 1.00 87.75 731 GLN A O 1
ATOM 5852 N N . LEU A 1 732 ? 10.196 -13.240 -28.170 1.00 90.38 732 LEU A N 1
ATOM 5853 C CA . LEU A 1 732 ? 9.155 -12.941 -29.161 1.00 90.38 732 LEU A CA 1
ATOM 5854 C C . LEU A 1 732 ? 7.924 -12.279 -28.524 1.00 90.38 732 LEU A C 1
ATOM 5856 O O . LEU A 1 732 ? 7.398 -11.308 -29.071 1.00 90.38 732 LEU A O 1
ATOM 5860 N N . THR A 1 733 ? 7.491 -12.744 -27.350 1.00 91.12 733 THR A N 1
ATOM 5861 C CA . THR A 1 733 ? 6.406 -12.112 -26.585 1.00 91.12 733 THR A CA 1
ATOM 5862 C C . THR A 1 733 ? 6.763 -10.682 -26.189 1.00 91.12 733 THR A C 1
ATOM 5864 O O . THR A 1 733 ? 5.941 -9.774 -26.313 1.00 91.12 733 THR A O 1
ATOM 5867 N N . THR A 1 734 ? 8.003 -10.442 -25.761 1.00 87.69 734 THR A N 1
ATOM 5868 C CA . THR A 1 734 ? 8.483 -9.095 -25.422 1.00 87.69 734 THR A CA 1
ATOM 5869 C C . THR A 1 734 ? 8.489 -8.185 -26.651 1.00 87.69 734 THR A C 1
ATOM 5871 O O . THR A 1 734 ? 8.000 -7.059 -26.577 1.00 87.69 734 THR A O 1
ATOM 5874 N N . LEU A 1 735 ? 8.952 -8.683 -27.803 1.00 88.81 735 LEU A N 1
ATOM 5875 C CA . LEU A 1 735 ? 8.896 -7.957 -29.076 1.00 88.81 735 LEU A CA 1
ATOM 5876 C C . LEU A 1 735 ? 7.462 -7.584 -29.471 1.00 88.81 735 LEU A C 1
ATOM 5878 O O . LEU A 1 735 ? 7.234 -6.459 -29.916 1.00 88.81 735 LEU A O 1
ATOM 5882 N N . LEU A 1 736 ? 6.494 -8.486 -29.270 1.00 88.88 736 LEU A N 1
ATOM 5883 C CA . LEU A 1 736 ? 5.073 -8.194 -29.479 1.00 88.88 736 LEU A CA 1
ATOM 5884 C C . LEU A 1 736 ? 4.589 -7.083 -28.537 1.00 88.88 736 LEU A C 1
ATOM 5886 O O . LEU A 1 736 ? 4.009 -6.107 -29.008 1.00 88.88 736 LEU A O 1
ATOM 5890 N N . LYS A 1 737 ? 4.889 -7.159 -27.232 1.00 87.69 737 LYS A N 1
ATOM 5891 C CA . LYS A 1 737 ? 4.546 -6.106 -26.249 1.00 87.69 737 LYS A CA 1
ATOM 5892 C C . LYS A 1 737 ? 5.137 -4.741 -26.640 1.00 87.69 737 LYS A C 1
ATOM 5894 O O . LYS A 1 737 ? 4.518 -3.696 -26.423 1.00 87.69 737 LYS A O 1
ATOM 5899 N N . CYS A 1 738 ? 6.309 -4.728 -27.273 1.00 85.06 738 CYS A N 1
ATOM 5900 C CA . CYS A 1 738 ? 6.929 -3.500 -27.757 1.00 85.06 738 CYS A CA 1
ATOM 5901 C C . CYS A 1 738 ? 6.217 -2.856 -28.960 1.00 85.06 738 CYS A C 1
ATOM 5903 O O . CYS A 1 738 ? 6.365 -1.651 -29.153 1.00 85.06 738 CYS A O 1
ATOM 5905 N N . VAL A 1 739 ? 5.419 -3.590 -29.747 1.00 83.88 739 VAL A N 1
ATOM 5906 C CA . VAL A 1 739 ? 4.692 -3.038 -30.913 1.00 83.88 739 VAL A CA 1
ATOM 5907 C C . VAL A 1 739 ? 3.777 -1.877 -30.518 1.00 83.88 739 VAL A C 1
ATOM 5909 O O . VAL A 1 739 ? 3.670 -0.898 -31.257 1.00 83.88 739 VAL A O 1
ATOM 5912 N N . GLU A 1 740 ? 3.127 -1.964 -29.357 1.00 77.00 740 GLU A N 1
ATOM 5913 C CA . GLU A 1 740 ? 2.211 -0.921 -28.880 1.00 77.00 740 GLU A CA 1
ATOM 5914 C C . GLU A 1 740 ? 2.926 0.253 -28.214 1.00 77.00 740 GLU A C 1
ATOM 5916 O O . GLU A 1 740 ? 2.461 1.386 -28.306 1.00 77.00 740 GLU A O 1
ATOM 5921 N N . THR A 1 741 ? 4.044 -0.023 -27.542 1.00 78.38 741 THR A N 1
ATOM 5922 C CA . THR A 1 741 ? 4.725 0.933 -26.660 1.00 78.38 741 THR A CA 1
ATOM 5923 C C . THR A 1 741 ? 5.872 1.675 -27.346 1.00 78.38 741 THR A C 1
ATOM 5925 O O . THR A 1 741 ? 6.116 2.838 -27.036 1.00 78.38 741 THR A O 1
ATOM 5928 N N . ALA A 1 742 ? 6.576 1.037 -28.286 1.00 74.44 742 ALA A N 1
ATOM 5929 C CA . ALA A 1 742 ? 7.782 1.580 -28.913 1.00 74.44 742 ALA A CA 1
ATOM 5930 C C . ALA A 1 742 ? 7.568 2.123 -30.339 1.00 74.44 742 ALA A C 1
ATOM 5932 O O . ALA A 1 742 ? 8.376 2.930 -30.802 1.00 74.44 742 ALA A O 1
ATOM 5933 N N . PHE A 1 743 ? 6.498 1.725 -31.040 1.00 81.19 743 PHE A N 1
ATOM 5934 C CA . PHE A 1 743 ? 6.251 2.108 -32.438 1.00 81.19 743 PHE A CA 1
ATOM 5935 C C . PHE A 1 743 ? 4.979 2.952 -32.588 1.00 81.19 743 PHE A C 1
ATOM 5937 O O . PHE A 1 743 ? 3.957 2.685 -31.962 1.00 81.19 743 PHE A O 1
ATOM 5944 N N . SER A 1 744 ? 5.006 3.945 -33.483 1.00 77.88 744 SER A N 1
ATOM 5945 C CA . SER A 1 744 ? 3.862 4.823 -33.760 1.00 77.88 744 SER A CA 1
ATOM 5946 C C . SER A 1 744 ? 3.554 4.939 -35.258 1.00 77.88 744 SER A C 1
ATOM 5948 O O . SER A 1 744 ? 4.429 4.792 -36.116 1.00 77.88 744 SER A O 1
ATOM 5950 N N . GLY A 1 745 ? 2.278 5.174 -35.588 1.00 80.50 745 GLY A N 1
ATOM 5951 C CA . GLY A 1 745 ? 1.814 5.399 -36.962 1.00 80.50 745 GLY A CA 1
ATOM 5952 C C . GLY A 1 745 ? 2.113 4.238 -37.922 1.00 80.50 745 GLY A C 1
ATOM 5953 O O . GLY A 1 745 ? 1.884 3.073 -37.599 1.00 80.50 745 GLY A O 1
ATOM 5954 N N . GLY A 1 746 ? 2.637 4.557 -39.111 1.00 76.50 746 GLY A N 1
ATOM 5955 C CA . GLY A 1 746 ? 2.944 3.572 -40.160 1.00 76.50 746 GLY A CA 1
ATOM 5956 C C . GLY A 1 746 ? 3.959 2.497 -39.747 1.00 76.50 746 GLY A C 1
ATOM 5957 O O . GLY A 1 746 ? 3.853 1.357 -40.195 1.00 76.50 746 GLY A O 1
ATOM 5958 N N . LYS A 1 747 ? 4.877 2.808 -38.821 1.00 79.44 747 LYS A N 1
ATOM 5959 C CA . LYS A 1 747 ? 5.880 1.856 -38.306 1.00 79.44 747 LYS A CA 1
ATOM 5960 C C . LYS A 1 747 ? 5.252 0.734 -37.498 1.00 79.44 747 LYS A C 1
ATOM 5962 O O . LYS A 1 747 ? 5.648 -0.417 -37.645 1.00 79.44 747 LYS A O 1
ATOM 5967 N N . ARG A 1 748 ? 4.234 1.060 -36.694 1.00 83.25 748 ARG A N 1
ATOM 5968 C CA . ARG A 1 748 ? 3.463 0.063 -35.941 1.00 83.25 748 ARG A CA 1
ATOM 5969 C C . ARG A 1 748 ? 2.783 -0.917 -36.894 1.00 83.25 748 ARG A C 1
ATOM 5971 O O . ARG A 1 748 ? 2.841 -2.119 -36.668 1.00 83.25 748 ARG A O 1
ATOM 5978 N N . VAL A 1 749 ? 2.204 -0.416 -37.989 1.00 82.25 749 VAL A N 1
ATOM 5979 C CA . VAL A 1 749 ? 1.551 -1.249 -39.013 1.00 82.25 749 VAL A CA 1
ATOM 5980 C C . VAL A 1 749 ? 2.560 -2.154 -39.726 1.00 82.25 749 VAL A C 1
ATOM 5982 O O . VAL A 1 749 ? 2.296 -3.345 -39.873 1.00 82.25 749 VAL A O 1
ATOM 5985 N N . ALA A 1 750 ? 3.719 -1.619 -40.124 1.00 82.94 750 ALA A N 1
ATOM 5986 C CA . ALA A 1 750 ? 4.774 -2.383 -40.794 1.00 82.94 750 ALA A CA 1
ATOM 5987 C C . ALA A 1 750 ? 5.396 -3.467 -39.891 1.00 82.94 750 ALA A C 1
ATOM 5989 O O . ALA A 1 750 ? 5.622 -4.596 -40.339 1.00 82.94 750 ALA A O 1
ATOM 5990 N N . MET A 1 751 ? 5.632 -3.147 -38.613 1.00 87.31 751 MET A N 1
ATOM 5991 C CA . MET A 1 751 ? 6.128 -4.104 -37.621 1.00 87.31 751 MET A CA 1
ATOM 5992 C C . MET A 1 751 ? 5.101 -5.207 -37.352 1.00 87.31 751 MET A C 1
ATOM 5994 O O . MET A 1 751 ? 5.444 -6.386 -37.401 1.00 87.31 751 MET A O 1
ATOM 5998 N N . ALA A 1 752 ? 3.836 -4.835 -37.136 1.00 84.38 752 ALA A N 1
ATOM 5999 C CA . ALA A 1 752 ? 2.748 -5.784 -36.923 1.00 84.38 752 ALA A CA 1
ATOM 6000 C C . ALA A 1 752 ? 2.584 -6.741 -38.118 1.00 84.38 752 ALA A C 1
ATOM 6002 O O . ALA A 1 752 ? 2.505 -7.949 -37.914 1.00 84.38 752 ALA A O 1
ATOM 6003 N N . ALA A 1 753 ? 2.669 -6.237 -39.356 1.00 84.50 753 ALA A N 1
ATOM 6004 C CA . ALA A 1 753 ? 2.592 -7.068 -40.559 1.00 84.50 753 ALA A CA 1
ATOM 6005 C C . ALA A 1 753 ? 3.771 -8.055 -40.680 1.00 84.50 753 ALA A C 1
ATOM 6007 O O . ALA A 1 753 ? 3.589 -9.199 -41.098 1.00 84.50 753 ALA A O 1
ATOM 6008 N N . SER A 1 754 ? 4.979 -7.628 -40.294 1.00 86.06 754 SER A N 1
ATOM 6009 C CA . SER A 1 754 ? 6.179 -8.480 -40.317 1.00 86.06 754 SER A CA 1
ATOM 6010 C C . SER A 1 754 ? 6.123 -9.570 -39.239 1.00 86.06 754 SER A C 1
ATOM 6012 O O . SER A 1 754 ? 6.472 -10.723 -39.500 1.00 86.06 754 SER A O 1
ATOM 6014 N N . LEU A 1 755 ? 5.635 -9.226 -38.041 1.00 86.44 755 LEU A N 1
ATOM 6015 C CA . LEU A 1 755 ? 5.433 -10.170 -36.941 1.00 86.44 755 LEU A CA 1
ATOM 6016 C C . LEU A 1 755 ? 4.284 -11.141 -37.211 1.00 86.44 755 LEU A C 1
ATOM 6018 O O . LEU A 1 755 ? 4.414 -12.313 -36.877 1.00 86.44 755 LEU A O 1
ATOM 6022 N N . TYR A 1 756 ? 3.201 -10.699 -37.855 1.00 86.00 756 TYR A N 1
ATOM 6023 C CA . TYR A 1 756 ? 2.040 -11.536 -38.165 1.00 86.00 756 TYR A CA 1
ATOM 6024 C C . TYR A 1 756 ? 2.425 -12.831 -38.893 1.00 86.00 756 TYR A C 1
ATOM 6026 O O . TYR A 1 756 ? 1.999 -13.916 -38.495 1.00 86.00 756 TYR A O 1
ATOM 6034 N N . ARG A 1 757 ? 3.299 -12.740 -39.907 1.00 84.44 757 ARG A N 1
ATOM 6035 C CA . ARG A 1 757 ? 3.790 -13.918 -40.644 1.00 84.44 757 ARG A CA 1
ATOM 6036 C C . ARG A 1 757 ? 4.480 -14.923 -39.718 1.00 84.44 757 ARG A C 1
ATOM 6038 O O . ARG A 1 757 ? 4.222 -16.118 -39.799 1.00 84.44 757 ARG A O 1
ATOM 6045 N N . ILE A 1 758 ? 5.346 -14.430 -38.838 1.00 88.50 758 ILE A N 1
ATOM 6046 C CA . ILE A 1 758 ? 6.171 -15.265 -37.958 1.00 88.50 758 ILE A CA 1
ATOM 6047 C C . ILE A 1 758 ? 5.335 -15.855 -36.830 1.00 88.50 758 ILE A C 1
ATOM 6049 O O . ILE A 1 758 ? 5.498 -17.024 -36.507 1.00 88.50 758 ILE A O 1
ATOM 6053 N N . VAL A 1 759 ? 4.392 -15.088 -36.283 1.00 89.00 759 VAL A N 1
ATOM 6054 C CA . VAL A 1 759 ? 3.411 -15.578 -35.310 1.00 89.00 759 VAL A CA 1
ATOM 6055 C C . VAL A 1 759 ? 2.617 -16.746 -35.895 1.00 89.00 759 VAL A C 1
ATOM 6057 O O . VAL A 1 759 ? 2.478 -17.765 -35.227 1.00 89.00 759 VAL A O 1
ATOM 6060 N N . GLY A 1 760 ? 2.161 -16.648 -37.150 1.00 86.12 760 GLY A N 1
ATOM 6061 C CA . GLY A 1 760 ? 1.479 -17.754 -37.829 1.00 86.12 760 GLY A CA 1
ATOM 6062 C C . GLY A 1 760 ? 2.348 -19.012 -37.959 1.00 86.12 760 GLY A C 1
ATOM 6063 O O . GLY A 1 760 ? 1.887 -20.113 -37.665 1.00 86.12 760 GLY A O 1
ATOM 6064 N N . GLU A 1 761 ? 3.617 -18.857 -38.346 1.00 87.38 761 GLU A N 1
ATOM 6065 C CA . GLU A 1 761 ? 4.570 -19.973 -38.457 1.00 87.38 761 GLU A CA 1
ATOM 6066 C C . GLU A 1 761 ? 4.871 -20.613 -37.089 1.00 87.38 761 GLU A C 1
ATOM 6068 O O . GLU A 1 761 ? 4.886 -21.841 -36.968 1.00 87.38 761 GLU A O 1
ATOM 6073 N N . VAL A 1 762 ? 5.047 -19.798 -36.043 1.00 88.50 762 VAL A N 1
ATOM 6074 C CA . VAL A 1 762 ? 5.289 -20.253 -34.665 1.00 88.50 762 VAL A CA 1
ATOM 6075 C C . VAL A 1 762 ? 4.076 -20.997 -34.111 1.00 88.50 762 VAL A C 1
ATOM 6077 O O . VAL A 1 762 ? 4.228 -22.124 -33.650 1.00 88.50 762 VAL A O 1
ATOM 6080 N N . LEU A 1 763 ? 2.870 -20.429 -34.213 1.00 87.31 763 LEU A N 1
ATOM 6081 C CA . LEU A 1 763 ? 1.635 -21.080 -33.758 1.00 87.31 763 LEU A CA 1
ATOM 6082 C C . LEU A 1 763 ? 1.396 -22.407 -34.490 1.00 87.31 763 LEU A C 1
ATOM 6084 O O . LEU A 1 763 ? 1.082 -23.412 -33.851 1.00 87.31 763 LEU A O 1
ATOM 6088 N N . GLY A 1 764 ? 1.615 -22.440 -35.809 1.00 84.38 764 GLY A N 1
ATOM 6089 C CA . GLY A 1 764 ? 1.525 -23.667 -36.602 1.00 84.38 764 GLY A CA 1
ATOM 6090 C C . GLY A 1 764 ? 2.537 -24.729 -36.163 1.00 84.38 764 GLY A C 1
ATOM 6091 O O . GLY A 1 764 ? 2.182 -25.904 -36.027 1.00 84.38 764 GLY A O 1
ATOM 6092 N N . THR A 1 765 ? 3.777 -24.312 -35.883 1.00 84.12 765 THR A N 1
ATOM 6093 C CA . THR A 1 765 ? 4.842 -25.202 -35.404 1.00 84.12 765 THR A CA 1
ATOM 6094 C C . THR A 1 765 ? 4.498 -25.749 -34.028 1.00 84.12 765 THR A C 1
ATOM 6096 O O . THR A 1 765 ? 4.451 -26.966 -33.881 1.00 84.12 765 THR A O 1
ATOM 6099 N N . CYS A 1 766 ? 4.148 -24.893 -33.063 1.00 81.94 766 CYS A N 1
ATOM 6100 C CA . CYS A 1 766 ? 3.701 -25.296 -31.732 1.00 81.94 766 CYS A CA 1
ATOM 6101 C C . CYS A 1 766 ? 2.531 -26.284 -31.817 1.00 81.94 766 CYS A C 1
ATOM 6103 O O . CYS A 1 766 ? 2.600 -27.349 -31.218 1.00 81.94 766 CYS A O 1
ATOM 6105 N N . ARG A 1 767 ? 1.511 -26.031 -32.647 1.00 78.50 767 ARG A N 1
ATOM 6106 C CA . ARG A 1 767 ? 0.386 -26.968 -32.809 1.00 78.50 767 ARG A CA 1
ATOM 6107 C C . ARG A 1 767 ? 0.822 -28.338 -33.339 1.00 78.50 767 ARG A C 1
ATOM 6109 O O . ARG A 1 767 ? 0.312 -29.358 -32.893 1.00 78.50 767 ARG A O 1
ATOM 6116 N N . SER A 1 768 ? 1.751 -28.375 -34.296 1.00 74.06 768 SER A N 1
ATOM 6117 C CA . SER A 1 768 ? 2.264 -29.635 -34.860 1.00 74.06 768 SER A CA 1
ATOM 6118 C C . SER A 1 768 ? 3.243 -30.371 -33.934 1.00 74.06 768 SER A C 1
ATOM 6120 O O . SER A 1 768 ? 3.350 -31.596 -33.983 1.00 74.06 768 SER A O 1
ATOM 6122 N N . ALA A 1 769 ? 3.958 -29.614 -33.103 1.00 64.88 769 ALA A N 1
ATOM 6123 C CA . ALA A 1 769 ? 5.022 -30.078 -32.227 1.00 64.88 769 ALA A CA 1
ATOM 6124 C C . ALA A 1 769 ? 4.532 -30.480 -30.834 1.00 64.88 769 ALA A C 1
ATOM 6126 O O . ALA A 1 769 ? 5.256 -31.189 -30.139 1.00 64.88 769 ALA A O 1
ATOM 6127 N N . ILE A 1 770 ? 3.334 -30.043 -30.433 1.00 62.28 770 ILE A N 1
ATOM 6128 C CA . ILE A 1 770 ? 2.711 -30.333 -29.139 1.00 62.28 770 ILE A CA 1
ATOM 6129 C C . ILE A 1 770 ? 1.706 -31.490 -29.306 1.00 62.28 770 ILE A C 1
ATOM 6131 O O . ILE A 1 770 ? 0.508 -31.257 -29.470 1.00 62.28 770 ILE A O 1
ATOM 6135 N N . PRO A 1 771 ? 2.116 -32.769 -29.224 1.00 56.91 771 PRO A N 1
ATOM 6136 C CA . PRO A 1 771 ? 1.225 -33.797 -28.718 1.00 56.91 771 PRO A CA 1
ATOM 6137 C C . PRO A 1 771 ? 1.134 -33.571 -27.206 1.00 56.91 771 PRO A C 1
ATOM 6139 O O . PRO A 1 771 ? 1.994 -33.992 -26.433 1.00 56.91 771 PRO A O 1
ATOM 6142 N N . ALA A 1 772 ? 0.105 -32.842 -26.785 1.00 50.47 772 ALA A N 1
ATOM 6143 C CA . ALA A 1 772 ? -0.073 -32.337 -25.424 1.00 50.47 772 ALA A CA 1
ATOM 6144 C C . ALA A 1 772 ? -0.108 -33.435 -24.325 1.00 50.47 772 ALA A C 1
ATOM 6146 O O . ALA A 1 772 ? -0.085 -33.146 -23.137 1.00 50.47 772 ALA A O 1
ATOM 6147 N N . THR A 1 773 ? -0.074 -34.717 -24.690 1.00 48.69 773 THR A N 1
ATOM 6148 C CA . THR A 1 773 ? -0.103 -35.854 -23.766 1.00 48.69 773 THR A CA 1
ATOM 6149 C C . THR A 1 773 ? 1.248 -36.200 -23.122 1.00 48.69 773 THR A C 1
ATOM 6151 O O . THR A 1 773 ? 1.263 -37.006 -22.196 1.00 48.69 773 THR A O 1
ATOM 6154 N N . THR A 1 774 ? 2.389 -35.655 -23.577 1.00 53.06 774 THR A N 1
ATOM 6155 C CA . THR A 1 774 ? 3.718 -36.036 -23.036 1.00 53.06 774 THR A CA 1
ATOM 6156 C C . THR A 1 774 ? 4.337 -35.052 -22.044 1.00 53.06 774 THR A C 1
ATOM 6158 O O . THR A 1 774 ? 5.271 -35.431 -21.343 1.00 53.06 774 THR A O 1
ATOM 6161 N N . TRP A 1 775 ? 3.884 -33.798 -21.968 1.00 59.09 775 TRP A N 1
ATOM 6162 C CA . TRP A 1 775 ? 4.571 -32.753 -21.180 1.00 59.09 775 TRP A CA 1
ATOM 6163 C C . TRP A 1 775 ? 3.946 -32.519 -19.816 1.00 59.09 775 TRP A C 1
ATOM 6165 O O . TRP A 1 775 ? 3.799 -31.391 -19.353 1.00 59.09 775 TRP A O 1
ATOM 6175 N N . ALA A 1 776 ? 3.613 -33.633 -19.174 1.00 51.25 776 ALA A N 1
ATOM 6176 C CA . ALA A 1 776 ? 2.933 -33.616 -17.911 1.00 51.25 776 ALA A CA 1
ATOM 6177 C C . ALA A 1 776 ? 3.737 -32.939 -16.792 1.00 51.25 776 ALA A C 1
ATOM 6179 O O . ALA A 1 776 ? 4.902 -33.273 -16.584 1.00 51.25 776 ALA A O 1
ATOM 6180 N N . ALA A 1 777 ? 3.082 -32.013 -16.092 1.00 52.09 777 ALA A N 1
ATOM 6181 C CA . ALA A 1 777 ? 3.481 -30.988 -15.127 1.00 52.09 777 ALA A CA 1
ATOM 6182 C C . ALA A 1 777 ? 4.294 -31.434 -13.888 1.00 52.09 777 ALA A C 1
ATOM 6184 O O . ALA A 1 777 ? 4.002 -31.018 -12.771 1.00 52.09 777 ALA A O 1
ATOM 6185 N N . ALA A 1 778 ? 5.325 -32.262 -14.060 1.00 54.28 778 ALA A N 1
ATOM 6186 C CA . ALA A 1 778 ? 6.252 -32.621 -12.984 1.00 54.28 778 ALA A CA 1
ATOM 6187 C C . ALA A 1 778 ? 7.637 -31.949 -13.109 1.00 54.28 778 ALA A C 1
ATOM 6189 O O . ALA A 1 778 ? 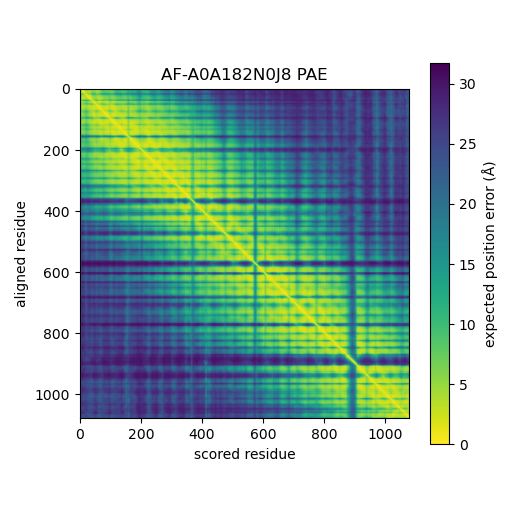8.344 -31.844 -12.110 1.00 54.28 778 ALA A O 1
ATOM 6190 N N . ASP A 1 779 ? 8.048 -31.489 -14.303 1.00 69.44 779 ASP A N 1
ATOM 6191 C CA . ASP A 1 779 ? 9.357 -30.845 -14.522 1.00 69.44 779 ASP A CA 1
ATOM 6192 C C . ASP A 1 779 ? 9.220 -29.327 -14.741 1.00 69.44 779 ASP A C 1
ATOM 6194 O O . ASP A 1 779 ? 8.461 -28.871 -15.601 1.00 69.44 779 ASP A O 1
ATOM 6198 N N . ALA A 1 780 ? 10.013 -28.542 -14.006 1.00 73.50 780 ALA A N 1
ATOM 6199 C CA . ALA A 1 780 ? 10.024 -27.078 -14.037 1.00 73.50 780 ALA A CA 1
ATOM 6200 C C . ALA A 1 780 ? 10.245 -26.501 -15.450 1.00 73.50 780 ALA A C 1
ATOM 6202 O O . ALA A 1 780 ? 9.675 -25.466 -15.795 1.00 73.50 780 ALA A O 1
ATOM 6203 N N . ALA A 1 781 ? 11.029 -27.180 -16.296 1.00 77.62 781 ALA A N 1
ATOM 6204 C CA . ALA A 1 781 ? 11.285 -26.733 -17.668 1.00 77.62 781 ALA A CA 1
ATOM 6205 C C . ALA A 1 781 ? 10.029 -26.787 -18.558 1.00 77.62 781 ALA A C 1
ATOM 6207 O O . ALA A 1 781 ? 9.790 -25.868 -19.343 1.00 77.62 781 ALA A O 1
ATOM 6208 N N . SER A 1 782 ? 9.205 -27.829 -18.408 1.00 77.44 782 SER A N 1
ATOM 6209 C CA . SER A 1 782 ? 7.935 -27.974 -19.131 1.00 77.44 782 SER A CA 1
ATOM 6210 C C . SER A 1 782 ? 6.912 -26.947 -18.648 1.00 77.44 782 SER A C 1
ATOM 6212 O O . SER A 1 782 ? 6.258 -26.299 -19.465 1.00 77.44 782 SER A O 1
ATOM 6214 N N . CYS A 1 783 ? 6.829 -26.725 -17.330 1.00 78.44 783 CYS A N 1
ATOM 6215 C CA . CYS A 1 783 ? 5.952 -25.702 -16.759 1.00 78.44 783 CYS A CA 1
ATOM 6216 C C . CYS A 1 783 ? 6.311 -24.292 -17.248 1.00 78.44 783 CYS A C 1
ATOM 6218 O O . CYS A 1 783 ? 5.403 -23.511 -17.539 1.00 78.44 783 CYS A O 1
ATOM 6220 N N . GLY A 1 784 ? 7.609 -23.988 -17.380 1.00 81.00 784 GLY A N 1
ATOM 6221 C CA . GLY A 1 784 ? 8.099 -22.723 -17.932 1.00 81.00 784 GLY A CA 1
ATOM 6222 C C . GLY A 1 784 ? 7.725 -22.520 -19.403 1.00 81.00 784 GLY A C 1
ATOM 6223 O O . GLY A 1 784 ? 7.282 -21.432 -19.770 1.00 81.00 784 GLY A O 1
ATOM 6224 N N . LEU A 1 785 ? 7.828 -23.564 -20.236 1.00 85.06 785 LEU A N 1
ATOM 6225 C CA . LEU A 1 785 ? 7.418 -23.485 -21.644 1.00 85.06 785 LEU A CA 1
ATOM 6226 C C . LEU A 1 785 ? 5.913 -23.231 -21.779 1.00 85.06 785 LEU A C 1
ATOM 6228 O O . LEU A 1 785 ? 5.507 -22.382 -22.569 1.00 85.06 785 LEU A O 1
ATOM 6232 N N . ILE A 1 786 ? 5.089 -23.930 -20.992 1.00 84.06 786 ILE A N 1
ATOM 6233 C CA . ILE A 1 786 ? 3.635 -23.736 -21.019 1.00 84.06 786 ILE A CA 1
ATOM 6234 C C . ILE A 1 786 ? 3.271 -22.314 -20.570 1.00 84.06 786 ILE A C 1
ATOM 6236 O O . ILE A 1 786 ? 2.489 -21.659 -21.253 1.00 84.06 786 ILE A O 1
ATOM 6240 N N . SER A 1 787 ? 3.882 -21.787 -19.499 1.00 85.94 787 SER A N 1
ATOM 6241 C CA . SER A 1 787 ? 3.695 -20.380 -19.098 1.00 85.94 787 SER A CA 1
ATOM 6242 C C . SER A 1 787 ? 4.013 -19.412 -20.238 1.00 85.94 787 SER A C 1
ATOM 6244 O O . SER A 1 787 ? 3.231 -18.505 -20.518 1.00 85.94 787 SER A O 1
ATOM 6246 N N . ALA A 1 788 ? 5.149 -19.610 -20.913 1.00 87.50 788 ALA A N 1
ATOM 6247 C CA . ALA A 1 788 ? 5.568 -18.750 -22.013 1.00 87.50 788 ALA A CA 1
ATOM 6248 C C . ALA A 1 788 ? 4.622 -18.849 -23.224 1.00 87.50 788 ALA A C 1
ATOM 6250 O O . ALA A 1 788 ? 4.343 -17.832 -23.856 1.00 87.50 788 ALA A O 1
ATOM 6251 N N . LEU A 1 789 ? 4.083 -20.039 -23.523 1.00 88.94 789 LEU A N 1
ATOM 6252 C CA . LEU A 1 789 ? 3.067 -20.249 -24.566 1.00 88.94 789 LEU A CA 1
ATOM 6253 C C . LEU A 1 789 ? 1.749 -19.546 -24.242 1.00 88.94 789 LEU A C 1
ATOM 6255 O O . LEU A 1 789 ? 1.170 -18.912 -25.127 1.00 88.94 789 LEU A O 1
ATOM 6259 N N . LEU A 1 790 ? 1.296 -19.622 -22.990 1.00 88.88 790 LEU A N 1
ATOM 6260 C CA . LEU A 1 790 ? 0.090 -18.940 -22.527 1.00 88.88 790 LEU A CA 1
ATOM 6261 C C . LEU A 1 790 ? 0.240 -17.407 -22.635 1.00 88.88 790 LEU A C 1
ATOM 6263 O O . LEU A 1 790 ? -0.619 -16.760 -23.239 1.00 88.88 790 LEU A O 1
ATOM 6267 N N . ASP A 1 791 ? 1.351 -16.830 -22.150 1.00 89.19 791 ASP A N 1
ATOM 6268 C CA . ASP A 1 791 ? 1.631 -15.381 -22.258 1.00 89.19 791 ASP A CA 1
ATOM 6269 C C . ASP A 1 791 ? 1.793 -14.933 -23.723 1.00 89.19 791 ASP A C 1
ATOM 6271 O O . ASP A 1 791 ? 1.287 -13.877 -24.116 1.00 89.19 791 ASP A O 1
ATOM 6275 N N . PHE A 1 792 ? 2.435 -15.752 -24.565 1.00 91.56 792 PHE A N 1
ATOM 6276 C CA . PHE A 1 792 ? 2.561 -15.484 -26.000 1.00 91.56 792 PHE A CA 1
ATOM 6277 C C . PHE A 1 792 ? 1.190 -15.420 -26.684 1.00 91.56 792 PHE A C 1
ATOM 6279 O O . PHE A 1 792 ? 0.896 -14.436 -27.363 1.00 91.56 792 PHE A O 1
ATOM 6286 N N . CYS A 1 793 ? 0.321 -16.416 -26.471 1.00 91.00 793 CYS A N 1
ATOM 6287 C CA . CYS A 1 793 ? -1.021 -16.453 -27.063 1.00 91.00 793 CYS A CA 1
ATOM 6288 C C . CYS A 1 793 ? -1.874 -15.252 -26.638 1.00 91.00 793 CYS A C 1
ATOM 6290 O O . CYS A 1 793 ? -2.481 -14.591 -27.487 1.00 91.00 793 CYS A O 1
ATOM 6292 N N . TYR A 1 794 ? -1.877 -14.934 -25.340 1.00 90.75 794 TYR A N 1
ATOM 6293 C CA . TYR A 1 794 ? -2.583 -13.769 -24.812 1.00 90.75 794 TYR A CA 1
ATOM 6294 C C . TYR A 1 794 ? -2.074 -12.467 -25.450 1.00 90.75 794 TYR A C 1
ATOM 6296 O O . TYR A 1 794 ? -2.859 -11.650 -25.941 1.00 90.75 794 TYR A O 1
ATOM 6304 N N . THR A 1 795 ? -0.751 -12.295 -25.514 1.00 89.88 795 THR A N 1
ATOM 6305 C CA . THR A 1 795 ? -0.115 -11.098 -26.080 1.00 89.88 795 THR A CA 1
ATOM 6306 C C . THR A 1 795 ? -0.394 -10.950 -27.577 1.00 89.88 795 THR A C 1
ATOM 6308 O O . THR A 1 795 ? -0.690 -9.845 -28.029 1.00 89.88 795 THR A O 1
ATOM 6311 N N . VAL A 1 796 ? -0.349 -12.039 -28.355 1.00 89.62 796 VAL A N 1
ATOM 6312 C CA . VAL A 1 796 ? -0.687 -12.034 -29.790 1.00 89.62 796 VAL A CA 1
ATOM 6313 C C . VAL A 1 796 ? -2.091 -11.479 -30.010 1.00 89.62 796 VAL A C 1
ATOM 6315 O O . VAL A 1 796 ? -2.271 -10.579 -30.832 1.00 89.62 796 VAL A O 1
ATOM 6318 N N . VAL A 1 797 ? -3.074 -11.975 -29.252 1.00 87.56 797 VAL A N 1
ATOM 6319 C CA . VAL A 1 797 ? -4.460 -11.506 -29.346 1.00 87.56 797 VAL A CA 1
ATOM 6320 C C . VAL A 1 797 ? -4.578 -10.044 -28.936 1.00 87.56 797 VAL A C 1
ATOM 6322 O O . VAL A 1 797 ? -5.292 -9.306 -29.602 1.00 87.56 797 VAL A O 1
ATOM 6325 N N . CYS A 1 798 ? -3.878 -9.602 -27.891 1.00 85.81 798 CYS A N 1
ATOM 6326 C CA . CYS A 1 798 ? -3.940 -8.209 -27.446 1.00 85.81 798 CYS A CA 1
ATOM 6327 C C . CYS A 1 798 ? -3.340 -7.237 -28.473 1.00 85.81 798 CYS A C 1
ATOM 6329 O O . CYS A 1 798 ? -3.962 -6.232 -28.803 1.00 85.81 798 CYS A O 1
ATOM 6331 N N . VAL A 1 799 ? -2.156 -7.548 -29.003 1.00 84.12 799 VAL A N 1
ATOM 6332 C CA . VAL A 1 799 ? -1.357 -6.620 -29.819 1.00 84.12 799 VAL A CA 1
ATOM 6333 C C . VAL A 1 799 ? -1.761 -6.636 -31.294 1.00 84.12 799 VAL A C 1
ATOM 6335 O O . VAL A 1 799 ? -1.818 -5.584 -31.937 1.00 84.12 799 VAL A O 1
ATOM 6338 N N . LEU A 1 800 ? -2.015 -7.821 -31.859 1.00 81.12 800 LEU A N 1
ATOM 6339 C CA . LEU A 1 800 ? -2.278 -8.002 -33.292 1.00 81.12 800 LEU A CA 1
ATOM 6340 C C . LEU A 1 800 ? -3.775 -8.082 -33.621 1.00 81.12 800 LEU A C 1
ATOM 6342 O O . LEU A 1 800 ? -4.130 -8.414 -34.750 1.00 81.12 800 LEU A O 1
ATOM 6346 N N . HIS A 1 801 ? -4.662 -7.723 -32.685 1.00 76.00 801 HIS A N 1
ATOM 6347 C CA . HIS A 1 801 ? -6.115 -7.909 -32.804 1.00 76.00 801 HIS A CA 1
ATOM 6348 C C . HIS A 1 801 ? -6.744 -7.423 -34.125 1.00 76.00 801 HIS A C 1
ATOM 6350 O O . HIS A 1 801 ? -7.772 -7.944 -34.538 1.00 76.00 801 HIS A O 1
ATOM 6356 N N . SER A 1 802 ? -6.180 -6.397 -34.775 1.00 71.25 802 SER A N 1
ATOM 6357 C CA . SER A 1 802 ? -6.727 -5.766 -35.987 1.00 71.25 802 SER A CA 1
ATOM 6358 C C . SER A 1 802 ? -6.229 -6.398 -37.285 1.00 71.25 802 SER A C 1
ATOM 6360 O O . SER A 1 802 ? -6.779 -6.108 -38.344 1.00 71.25 802 SER A O 1
ATOM 6362 N N . GLN A 1 803 ? -5.182 -7.220 -37.208 1.00 70.75 803 GLN A N 1
ATOM 6363 C CA . GLN A 1 803 ? -4.540 -7.881 -38.347 1.00 70.75 803 GLN A CA 1
ATOM 6364 C C . GLN A 1 803 ? -4.703 -9.407 -38.309 1.00 70.75 803 GLN A C 1
ATOM 6366 O O . GLN A 1 803 ? -4.291 -10.083 -39.245 1.00 70.75 803 GLN A O 1
ATOM 6371 N N . LEU A 1 804 ? -5.277 -9.955 -37.233 1.00 71.31 804 LEU A N 1
ATOM 6372 C CA . LEU A 1 804 ? -5.484 -11.390 -37.086 1.00 71.31 804 LEU A CA 1
ATOM 6373 C C . LEU A 1 804 ? -6.614 -11.881 -37.999 1.00 71.31 804 LEU A C 1
ATOM 6375 O O . LEU A 1 804 ? -7.785 -11.565 -37.784 1.00 71.31 804 LEU A O 1
ATOM 6379 N N . ASP A 1 805 ? -6.272 -12.720 -38.979 1.00 76.06 805 ASP A N 1
ATOM 6380 C CA . ASP A 1 805 ? -7.277 -13.443 -39.756 1.00 76.06 805 ASP A CA 1
ATOM 6381 C C . ASP A 1 805 ? -7.976 -14.514 -38.893 1.00 76.06 805 ASP A C 1
ATOM 6383 O O . ASP A 1 805 ? -7.377 -15.063 -37.958 1.00 76.06 805 ASP A O 1
ATOM 6387 N N . PRO A 1 806 ? -9.215 -14.920 -39.243 1.00 75.94 806 PRO A N 1
ATOM 6388 C CA . PRO A 1 806 ? -9.954 -15.965 -38.530 1.00 75.94 806 PRO A CA 1
ATOM 6389 C C . PRO A 1 806 ? -9.198 -17.288 -38.352 1.00 75.94 806 PRO A C 1
ATOM 6391 O O . PRO A 1 806 ? -9.451 -18.000 -37.386 1.00 75.94 806 PRO A O 1
ATOM 6394 N N . ARG A 1 807 ? -8.263 -17.604 -39.259 1.00 79.25 807 ARG A N 1
ATOM 6395 C CA . ARG A 1 807 ? -7.435 -18.818 -39.196 1.00 79.25 807 ARG A CA 1
ATOM 6396 C C . ARG A 1 807 ? -6.465 -18.792 -38.016 1.00 79.25 807 ARG A C 1
ATOM 6398 O O . ARG A 1 807 ? -6.447 -19.734 -37.241 1.00 79.25 807 ARG A O 1
ATOM 6405 N N . VAL A 1 808 ? -5.736 -17.690 -37.831 1.00 80.00 808 VAL A N 1
ATOM 6406 C CA . VAL A 1 808 ? -4.760 -17.558 -36.735 1.00 80.00 808 VAL A CA 1
ATOM 6407 C C . VAL A 1 808 ? -5.472 -17.513 -35.385 1.00 80.00 808 VAL A C 1
ATOM 6409 O O . VAL A 1 808 ? -5.020 -18.113 -34.419 1.00 80.00 808 VAL A O 1
ATOM 6412 N N . MET A 1 809 ? -6.634 -16.859 -35.320 1.00 81.81 809 MET A N 1
ATOM 6413 C CA . MET A 1 809 ? -7.474 -16.874 -34.120 1.00 81.81 809 MET A CA 1
ATOM 6414 C C . MET A 1 809 ? -7.969 -18.280 -33.764 1.00 81.81 809 MET A C 1
ATOM 6416 O O . MET A 1 809 ? -8.019 -18.631 -32.587 1.00 81.81 809 MET A O 1
ATOM 6420 N N . GLN A 1 810 ? -8.320 -19.084 -34.769 1.00 83.62 810 GLN A N 1
ATOM 6421 C CA . GLN A 1 810 ? -8.675 -20.484 -34.566 1.00 83.62 810 GLN A CA 1
ATOM 6422 C C . GLN A 1 810 ? -7.466 -21.305 -34.098 1.00 83.62 810 GLN A C 1
ATOM 6424 O O . GLN A 1 810 ? -7.611 -22.086 -33.164 1.00 83.62 810 GLN A O 1
ATOM 6429 N N . ASP A 1 811 ? -6.279 -21.080 -34.668 1.00 83.50 811 ASP A N 1
ATOM 6430 C CA . ASP A 1 811 ? -5.049 -21.752 -34.233 1.00 83.50 811 ASP A CA 1
ATOM 6431 C C . ASP A 1 811 ? -4.705 -21.422 -32.766 1.00 83.50 811 ASP A C 1
ATOM 6433 O O . ASP A 1 811 ? -4.336 -22.320 -32.011 1.00 83.50 811 ASP A O 1
ATOM 6437 N N . VAL A 1 812 ? -4.885 -20.166 -32.324 1.00 87.62 812 VAL A N 1
ATOM 6438 C CA . VAL A 1 812 ? -4.719 -19.773 -30.909 1.00 87.62 812 VAL A CA 1
ATOM 6439 C C . VAL A 1 812 ? -5.727 -20.496 -30.013 1.00 87.62 812 VAL A C 1
ATOM 6441 O O . VAL A 1 812 ? -5.346 -21.028 -28.972 1.00 87.62 812 VAL A O 1
ATOM 6444 N N . LEU A 1 813 ? -7.002 -20.546 -30.412 1.00 87.44 813 LEU A N 1
ATOM 6445 C CA . LEU A 1 813 ? -8.049 -21.225 -29.648 1.00 87.44 813 LEU A CA 1
ATOM 6446 C C . LEU A 1 813 ? -7.775 -22.730 -29.509 1.00 87.44 813 LEU A C 1
ATOM 6448 O O . LEU A 1 813 ? -7.863 -23.272 -28.410 1.00 87.44 813 LEU A O 1
ATOM 6452 N N . GLU A 1 814 ? -7.429 -23.396 -30.610 1.00 86.06 814 GLU A N 1
ATOM 6453 C CA . GLU A 1 814 ? -7.097 -24.824 -30.628 1.00 86.06 814 GLU A CA 1
ATOM 6454 C C . GLU A 1 814 ? -5.863 -25.127 -29.771 1.00 86.06 814 GLU A C 1
ATOM 6456 O O . GLU A 1 814 ? -5.861 -26.107 -29.023 1.00 86.06 814 GLU A O 1
ATOM 6461 N N . LEU A 1 815 ? -4.836 -24.271 -29.834 1.00 86.94 815 LEU A N 1
ATOM 6462 C CA . LEU A 1 815 ? -3.627 -24.412 -29.029 1.00 86.94 815 LEU A CA 1
ATOM 6463 C C . LEU A 1 815 ? -3.925 -24.261 -27.531 1.00 86.94 815 LEU A C 1
ATOM 6465 O O . LEU A 1 815 ? -3.560 -25.143 -26.755 1.00 86.94 815 LEU A O 1
ATOM 6469 N N . LEU A 1 816 ? -4.630 -23.200 -27.122 1.00 88.25 816 LEU A N 1
ATOM 6470 C CA . LEU A 1 816 ? -5.014 -22.982 -25.720 1.00 88.25 816 LEU A CA 1
ATOM 6471 C C . LEU A 1 816 ? -5.864 -24.135 -25.178 1.00 88.25 816 LEU A C 1
ATOM 6473 O O . LEU A 1 816 ? -5.607 -24.623 -24.079 1.00 88.25 816 LEU A O 1
ATOM 6477 N N . HIS A 1 817 ? -6.813 -24.624 -25.977 1.00 86.19 817 HIS A N 1
ATOM 6478 C CA . HIS A 1 817 ? -7.624 -25.785 -25.626 1.00 86.19 817 HIS A CA 1
ATOM 6479 C C . HIS A 1 817 ? -6.772 -27.061 -25.457 1.00 86.19 817 HIS A C 1
ATOM 6481 O O . HIS A 1 817 ? -6.945 -27.803 -24.490 1.00 86.19 817 HIS A O 1
ATOM 6487 N N . SER A 1 818 ? -5.804 -27.304 -26.350 1.00 82.69 818 SER A N 1
ATOM 6488 C CA . SER A 1 818 ? -4.895 -28.459 -26.241 1.00 82.69 818 SER A CA 1
ATOM 6489 C C . SER A 1 818 ? -4.010 -28.412 -24.988 1.00 82.69 818 SER A C 1
ATOM 6491 O O . SER A 1 818 ? -3.748 -29.442 -24.373 1.00 82.69 818 SER A O 1
ATOM 6493 N N . VAL A 1 819 ? -3.585 -27.214 -24.572 1.00 82.31 819 VAL A N 1
ATOM 6494 C CA . VAL A 1 819 ? -2.803 -27.009 -23.345 1.00 82.31 819 VAL A CA 1
ATOM 6495 C C . VAL A 1 819 ? -3.674 -27.221 -22.108 1.00 82.31 819 VAL A C 1
ATOM 6497 O O . VAL A 1 819 ? -3.257 -27.911 -21.182 1.00 82.31 819 VAL A O 1
ATOM 6500 N N . PHE A 1 820 ? -4.888 -26.669 -22.103 1.00 83.25 820 PHE A N 1
ATOM 6501 C CA . PHE A 1 820 ? -5.832 -26.827 -21.000 1.00 83.25 820 PHE A CA 1
ATOM 6502 C C . PHE A 1 820 ? -6.196 -28.300 -20.767 1.00 83.25 820 PHE A C 1
ATOM 6504 O O . PHE A 1 820 ? -6.050 -28.794 -19.653 1.00 83.25 820 PHE A O 1
ATOM 6511 N N . THR A 1 821 ? -6.570 -29.028 -21.824 1.00 80.44 821 THR A N 1
ATOM 6512 C CA . THR A 1 821 ? -6.878 -30.469 -21.740 1.00 80.44 821 THR A CA 1
ATOM 6513 C C . THR A 1 821 ? -5.682 -31.295 -21.266 1.00 80.44 821 THR A C 1
ATOM 6515 O O . THR A 1 821 ? -5.842 -32.240 -20.499 1.00 80.44 821 THR A O 1
ATOM 6518 N N . ALA A 1 822 ? -4.459 -30.930 -21.658 1.00 75.50 822 ALA A N 1
ATOM 6519 C CA . ALA A 1 822 ? -3.257 -31.586 -21.158 1.00 75.50 822 ALA A CA 1
ATOM 6520 C C . ALA A 1 822 ? -3.018 -31.356 -19.662 1.00 75.50 822 ALA A C 1
ATOM 6522 O O . ALA A 1 822 ? -2.762 -32.319 -18.939 1.00 75.50 822 ALA A O 1
ATOM 6523 N N . GLU A 1 823 ? -3.109 -30.114 -19.183 1.00 76.56 823 GLU A N 1
ATOM 6524 C CA . GLU A 1 823 ? -2.936 -29.805 -17.757 1.00 76.56 823 GLU A CA 1
ATOM 6525 C C . GLU A 1 823 ? -4.074 -30.376 -16.896 1.00 76.56 823 GLU A C 1
ATOM 6527 O O . GLU A 1 823 ? -3.836 -30.780 -15.754 1.00 76.56 823 GLU A O 1
ATOM 6532 N N . GLU A 1 824 ? -5.289 -30.482 -17.444 1.00 70.56 824 GLU A N 1
ATOM 6533 C CA . GLU A 1 824 ? -6.434 -31.124 -16.793 1.00 70.56 824 GLU A CA 1
ATOM 6534 C C . GLU A 1 824 ? -6.134 -32.582 -16.424 1.00 70.56 824 GLU A C 1
ATOM 6536 O O . GLU A 1 824 ? -6.377 -32.976 -15.284 1.00 70.56 824 GLU A O 1
ATOM 6541 N N . THR A 1 825 ? -5.528 -33.363 -17.332 1.00 67.31 825 THR A N 1
ATOM 6542 C CA . THR A 1 825 ? -5.209 -34.781 -17.062 1.00 67.31 825 THR A CA 1
ATOM 6543 C C . THR A 1 825 ? -4.295 -35.001 -15.850 1.00 67.31 825 THR A C 1
ATOM 6545 O O . THR A 1 825 ? -4.221 -36.118 -15.341 1.00 67.31 825 THR A O 1
ATOM 6548 N N . GLN A 1 826 ? -3.592 -33.964 -15.382 1.00 63.28 826 GLN A N 1
ATOM 6549 C CA . GLN A 1 826 ? -2.600 -34.056 -14.303 1.00 63.28 826 GLN A CA 1
ATOM 6550 C C . GLN A 1 826 ? -2.955 -33.240 -13.059 1.00 63.28 826 GLN A C 1
ATOM 6552 O O . GLN A 1 826 ? -2.340 -33.440 -12.016 1.00 63.28 826 GLN A O 1
ATOM 6557 N N . GLY A 1 827 ? -3.913 -32.315 -13.150 1.00 59.06 827 GLY A N 1
ATOM 6558 C CA . GLY A 1 827 ? -4.525 -31.619 -12.014 1.00 59.06 827 GLY A CA 1
ATOM 6559 C C . GLY A 1 827 ? -3.736 -30.467 -11.370 1.00 59.06 827 GLY A C 1
ATOM 6560 O O . GLY A 1 827 ? -4.360 -29.645 -10.709 1.00 59.06 827 GLY A O 1
ATOM 6561 N N . PHE A 1 828 ? -2.415 -30.340 -11.563 1.00 60.81 828 PHE A N 1
ATOM 6562 C CA . PHE A 1 828 ? -1.597 -29.371 -10.800 1.00 60.81 828 PHE A CA 1
ATOM 6563 C C . PHE A 1 828 ? -1.687 -27.904 -11.265 1.00 60.81 828 PHE A C 1
ATOM 6565 O O . PHE A 1 828 ? -1.652 -27.002 -10.434 1.00 60.81 828 PHE A O 1
ATOM 6572 N N . HIS A 1 829 ? -1.804 -27.633 -12.570 1.00 72.12 829 HIS A N 1
ATOM 6573 C CA . HIS A 1 829 ? -1.750 -26.258 -13.112 1.00 72.12 829 HIS A CA 1
ATOM 6574 C C . HIS A 1 829 ? -2.977 -25.849 -13.939 1.00 72.12 829 HIS A C 1
ATOM 6576 O O . HIS A 1 829 ? -3.000 -24.757 -14.503 1.00 72.12 829 HIS A O 1
ATOM 6582 N N . ARG A 1 830 ? -4.037 -26.669 -13.942 1.00 75.62 830 ARG A N 1
ATOM 6583 C CA . ARG A 1 830 ? -5.242 -26.472 -14.770 1.00 75.62 830 ARG A CA 1
ATOM 6584 C C . ARG A 1 830 ? -5.896 -25.090 -14.644 1.00 75.62 830 ARG A C 1
ATOM 6586 O O . ARG A 1 830 ? -6.447 -24.584 -15.614 1.00 75.62 830 ARG A O 1
ATOM 6593 N N . PHE A 1 831 ? -5.832 -24.452 -13.472 1.00 80.19 831 PHE A N 1
ATOM 6594 C CA . PHE A 1 831 ? -6.421 -23.123 -13.277 1.00 80.19 831 PHE A CA 1
ATOM 6595 C C . PHE A 1 831 ? -5.611 -22.013 -13.944 1.00 80.19 831 PHE A C 1
ATOM 6597 O O . PHE A 1 831 ? -6.193 -21.041 -14.408 1.00 80.19 831 PHE A O 1
ATOM 6604 N N . ARG A 1 832 ? -4.288 -22.166 -14.082 1.00 83.06 832 ARG A N 1
ATOM 6605 C CA . ARG A 1 832 ? -3.457 -21.210 -14.824 1.00 83.06 832 ARG A CA 1
ATOM 6606 C C . ARG A 1 832 ? -3.843 -21.198 -16.303 1.00 83.06 832 ARG A C 1
ATOM 6608 O O . ARG A 1 832 ? -4.126 -20.131 -16.843 1.00 83.06 832 ARG A O 1
ATOM 6615 N N . SER A 1 833 ? -3.883 -22.368 -16.948 1.00 83.31 833 SER A N 1
ATOM 6616 C CA . SER A 1 833 ? -4.300 -22.468 -18.354 1.00 83.31 833 SER A CA 1
ATOM 6617 C C . SER A 1 833 ? -5.750 -22.050 -18.555 1.00 83.31 833 SER A C 1
ATOM 6619 O O . SER A 1 833 ? -6.019 -21.306 -19.498 1.00 83.31 833 SER A O 1
ATOM 6621 N N . ALA A 1 834 ? -6.664 -22.445 -17.660 1.00 85.69 834 ALA A N 1
ATOM 6622 C CA . ALA A 1 834 ? -8.054 -21.997 -17.702 1.00 85.69 834 ALA A CA 1
ATOM 6623 C C . ALA A 1 834 ? -8.152 -20.467 -17.641 1.00 85.69 834 ALA A C 1
ATOM 6625 O O . ALA A 1 834 ? -8.748 -19.860 -18.528 1.00 85.69 834 ALA A O 1
ATOM 6626 N N . THR A 1 835 ? -7.521 -19.830 -16.652 1.00 88.00 835 THR A N 1
ATOM 6627 C CA . THR A 1 835 ? -7.569 -18.374 -16.478 1.00 88.00 835 THR A CA 1
ATOM 6628 C C . THR A 1 835 ? -6.988 -17.643 -17.682 1.00 88.00 835 THR A C 1
ATOM 6630 O O . THR A 1 835 ? -7.653 -16.765 -18.231 1.00 88.00 835 THR A O 1
ATOM 6633 N N . THR A 1 836 ? -5.793 -18.010 -18.160 1.00 86.44 836 THR A N 1
ATOM 6634 C CA . THR A 1 836 ? -5.204 -17.330 -19.325 1.00 86.44 836 THR A CA 1
ATOM 6635 C C . THR A 1 836 ? -6.015 -17.570 -20.599 1.00 86.44 836 THR A C 1
ATOM 6637 O O . THR A 1 836 ? -6.179 -16.649 -21.405 1.00 86.44 836 THR A O 1
ATOM 6640 N N . MET A 1 837 ? -6.576 -18.769 -20.787 1.00 89.38 837 MET A N 1
ATOM 6641 C CA . MET A 1 837 ? -7.468 -19.053 -21.912 1.00 89.38 837 MET A CA 1
ATOM 6642 C C . MET A 1 837 ? -8.726 -18.181 -21.853 1.00 89.38 837 MET A C 1
ATOM 6644 O O . MET A 1 837 ? -9.055 -17.529 -22.843 1.00 89.38 837 MET A O 1
ATOM 6648 N N . LEU A 1 838 ? -9.387 -18.104 -20.696 1.00 90.50 838 LEU A N 1
ATOM 6649 C CA . LEU A 1 838 ? -10.577 -17.276 -20.483 1.00 90.50 838 LEU A CA 1
ATOM 6650 C C . LEU A 1 838 ? -10.279 -15.787 -20.712 1.00 90.50 838 LEU A C 1
ATOM 6652 O O . LEU A 1 838 ? -11.002 -15.129 -21.460 1.00 90.50 838 LEU A O 1
ATOM 6656 N N . GLN A 1 839 ? -9.170 -15.272 -20.177 1.00 90.06 839 GLN A N 1
ATOM 6657 C CA . GLN A 1 839 ? -8.722 -13.894 -20.406 1.00 90.06 839 GLN A CA 1
ATOM 6658 C C . GLN A 1 839 ? -8.447 -13.613 -21.888 1.00 90.06 839 GLN A C 1
ATOM 6660 O O . GLN A 1 839 ? -8.853 -12.571 -22.411 1.00 90.06 839 GLN A O 1
ATOM 6665 N N . THR A 1 840 ? -7.793 -14.545 -22.587 1.00 88.19 840 THR A N 1
ATOM 6666 C CA . THR A 1 840 ? -7.517 -14.420 -24.026 1.00 88.19 840 THR A CA 1
ATOM 6667 C C . THR A 1 840 ? -8.821 -14.373 -24.822 1.00 88.19 840 THR A C 1
ATOM 6669 O O . THR A 1 840 ? -9.014 -13.478 -25.647 1.00 88.19 840 THR A O 1
ATOM 6672 N N . LEU A 1 841 ? -9.761 -15.272 -24.520 1.00 88.06 841 LEU A N 1
ATOM 6673 C CA . LEU A 1 841 ? -11.087 -15.311 -25.135 1.00 88.06 841 LEU A CA 1
ATOM 6674 C C . LEU A 1 841 ? -11.878 -14.018 -24.889 1.00 88.06 841 LEU A C 1
ATOM 6676 O O . LEU A 1 841 ? -12.459 -13.477 -25.832 1.00 88.06 841 LEU A O 1
ATOM 6680 N N . CYS A 1 842 ? -11.844 -13.462 -23.673 1.00 86.38 842 CYS A N 1
ATOM 6681 C CA . CYS A 1 842 ? -12.462 -12.168 -23.356 1.00 86.38 842 CYS A CA 1
ATOM 6682 C C . CYS A 1 842 ? -11.950 -11.049 -24.279 1.00 86.38 842 CYS A C 1
ATOM 6684 O O . CYS A 1 842 ? -12.734 -10.234 -24.774 1.00 86.38 842 CYS A O 1
ATOM 6686 N N . GLN A 1 843 ? -10.646 -11.009 -24.574 1.00 84.75 843 GLN A N 1
ATOM 6687 C CA . GLN A 1 843 ? -10.095 -10.010 -25.498 1.00 84.75 843 GLN A CA 1
ATOM 6688 C C . GLN A 1 843 ? -10.544 -10.246 -26.946 1.00 84.75 843 GLN A C 1
ATOM 6690 O O . GLN A 1 843 ? -10.907 -9.290 -27.637 1.00 84.75 843 GLN A O 1
ATOM 6695 N N . MET A 1 844 ? -10.615 -11.505 -27.397 1.00 83.06 844 MET A N 1
ATOM 6696 C CA . MET A 1 844 ? -11.139 -11.848 -28.730 1.00 83.06 844 MET A CA 1
ATOM 6697 C C . MET A 1 844 ? -12.604 -11.417 -28.901 1.00 83.06 844 MET A C 1
ATOM 6699 O O . MET A 1 844 ? -13.011 -11.001 -29.990 1.00 83.06 844 MET A O 1
ATOM 6703 N N . MET A 1 845 ? -13.391 -11.485 -27.825 1.00 76.44 845 MET A N 1
ATOM 6704 C CA . MET A 1 845 ? -14.821 -11.173 -27.811 1.00 76.44 845 MET A CA 1
ATOM 6705 C C . MET A 1 845 ? -15.136 -9.687 -28.002 1.00 76.44 845 MET A C 1
ATOM 6707 O O . MET A 1 845 ? -16.117 -9.359 -28.685 1.00 76.44 845 MET A O 1
ATOM 6711 N N . LYS A 1 846 ? -14.295 -8.788 -27.473 1.00 73.00 846 LYS A N 1
ATOM 6712 C CA . LYS A 1 846 ? -14.470 -7.326 -27.577 1.00 73.00 846 LYS A CA 1
ATOM 6713 C C . LYS A 1 846 ? -14.382 -6.797 -29.015 1.00 73.00 846 LYS A C 1
ATOM 6715 O O . LYS A 1 846 ? -14.915 -5.730 -29.309 1.00 73.00 846 LYS A O 1
ATOM 6720 N N . GLN A 1 847 ? -13.750 -7.535 -29.929 1.00 71.38 847 GLN A N 1
ATOM 6721 C CA . GLN A 1 847 ? -13.429 -7.052 -31.277 1.00 71.38 847 GLN A CA 1
ATOM 6722 C C . GLN A 1 847 ? -14.549 -7.325 -32.296 1.00 71.38 847 GLN A C 1
ATOM 6724 O O . GLN A 1 847 ? -14.820 -8.484 -32.615 1.00 71.38 847 GLN A O 1
ATOM 6729 N N . PRO A 1 848 ? -15.205 -6.309 -32.891 1.00 63.22 848 PRO A N 1
ATOM 6730 C CA . PRO A 1 848 ? -16.441 -6.480 -33.667 1.00 63.22 848 PRO A CA 1
ATOM 6731 C C . PRO A 1 848 ? -16.324 -7.402 -34.897 1.00 63.22 848 PRO A C 1
ATOM 6733 O O . PRO A 1 848 ? -17.333 -7.998 -35.284 1.00 63.22 848 PRO A O 1
ATOM 6736 N N . GLN A 1 849 ? -15.118 -7.565 -35.454 1.00 63.44 849 GLN A N 1
ATOM 6737 C CA . GLN A 1 849 ? -14.813 -8.334 -36.672 1.00 63.44 849 GLN A CA 1
ATOM 6738 C C . GLN A 1 849 ? -14.907 -9.869 -36.491 1.00 63.44 849 GLN A C 1
ATOM 6740 O O . GLN A 1 849 ? -15.078 -10.598 -37.466 1.00 63.44 849 GLN A O 1
ATOM 6745 N N . ASN A 1 850 ? -14.931 -10.369 -35.251 1.00 64.81 850 ASN A N 1
ATOM 6746 C CA . ASN A 1 850 ? -14.791 -11.797 -34.920 1.00 64.81 850 ASN A CA 1
ATOM 6747 C C . ASN A 1 850 ? -16.108 -12.596 -34.902 1.00 64.81 850 ASN A C 1
ATOM 6749 O O . ASN A 1 850 ? -16.353 -13.390 -33.996 1.00 64.81 850 ASN A O 1
ATOM 6753 N N . ARG A 1 851 ? -17.003 -12.408 -35.880 1.00 67.25 851 ARG A N 1
ATOM 6754 C CA . ARG A 1 851 ? -18.296 -13.132 -35.892 1.00 67.25 851 ARG A CA 1
ATOM 6755 C C . ARG A 1 851 ? -18.163 -14.623 -36.221 1.00 67.25 851 ARG A C 1
ATOM 6757 O O . ARG A 1 851 ? -18.974 -15.415 -35.757 1.00 67.25 851 ARG A O 1
ATOM 6764 N N . THR A 1 852 ? -17.163 -15.005 -37.011 1.00 71.38 852 THR A N 1
ATOM 6765 C CA . THR A 1 852 ? -17.006 -16.375 -37.531 1.00 71.38 852 THR A CA 1
ATOM 6766 C C . THR A 1 852 ? -16.478 -17.367 -36.499 1.00 71.38 852 THR A C 1
ATOM 6768 O O . THR A 1 852 ? -16.766 -18.552 -36.613 1.00 71.38 852 THR A O 1
ATOM 6771 N N . ILE A 1 853 ? -15.737 -16.903 -35.488 1.00 78.94 853 ILE A N 1
ATOM 6772 C CA . ILE A 1 853 ? -15.139 -17.768 -34.459 1.00 78.94 853 ILE A CA 1
ATOM 6773 C C . ILE A 1 853 ? -16.066 -18.009 -33.259 1.00 78.94 853 ILE A C 1
ATOM 6775 O O . ILE A 1 853 ? -15.835 -18.919 -32.468 1.00 78.94 853 ILE A O 1
ATOM 6779 N N . MET A 1 854 ? -17.152 -17.234 -33.151 1.00 82.06 854 MET A N 1
ATOM 6780 C CA . MET A 1 854 ? -18.135 -17.331 -32.066 1.00 82.06 854 MET A CA 1
ATOM 6781 C C . MET A 1 854 ? -18.621 -18.762 -31.789 1.00 82.06 854 MET A C 1
ATOM 6783 O O . MET A 1 854 ? -18.606 -19.150 -30.623 1.00 82.06 854 MET A O 1
ATOM 6787 N N . PRO A 1 855 ? -18.994 -19.585 -32.793 1.00 82.62 855 PRO A N 1
ATOM 6788 C CA . PRO A 1 855 ? -19.437 -20.955 -32.531 1.00 82.62 855 PRO A CA 1
ATOM 6789 C C . PRO A 1 855 ? -18.351 -21.828 -31.891 1.00 82.62 855 PRO A C 1
ATOM 6791 O O . PRO A 1 855 ? -18.655 -22.654 -31.035 1.00 82.62 855 PRO A O 1
ATOM 6794 N N . ALA A 1 856 ? -17.084 -21.631 -32.273 1.00 83.81 856 ALA A N 1
ATOM 6795 C CA . ALA A 1 856 ? -15.964 -22.383 -31.717 1.00 83.81 856 ALA A CA 1
ATOM 6796 C C . ALA A 1 856 ? -15.695 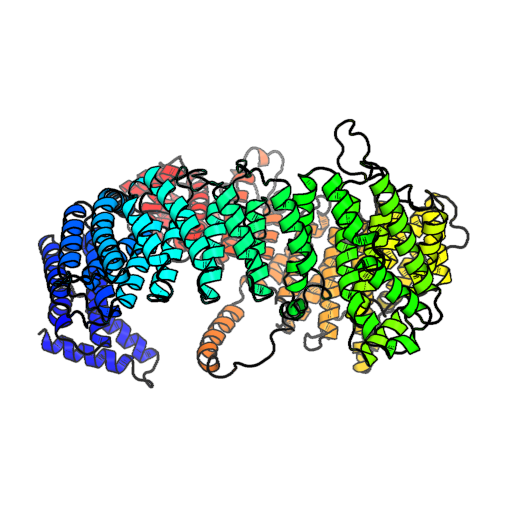-21.991 -30.257 1.00 83.81 856 ALA A C 1
ATOM 6798 O O . ALA A 1 856 ? -15.526 -22.876 -29.424 1.00 83.81 856 ALA A O 1
ATOM 6799 N N . ILE A 1 857 ? -15.736 -20.690 -29.940 1.00 85.31 857 ILE A N 1
ATOM 6800 C CA . ILE A 1 857 ? -15.591 -20.186 -28.563 1.00 85.31 857 ILE A CA 1
ATOM 6801 C C . ILE A 1 857 ? -16.724 -20.716 -27.682 1.00 85.31 857 ILE A C 1
ATOM 6803 O O . ILE A 1 857 ? -16.459 -21.257 -26.616 1.00 85.31 857 ILE A O 1
ATOM 6807 N N . VAL A 1 858 ? -17.978 -20.606 -28.137 1.00 85.19 858 VAL A N 1
ATOM 6808 C CA . VAL A 1 858 ? -19.152 -21.098 -27.394 1.00 85.19 858 VAL A CA 1
ATOM 6809 C C . VAL A 1 858 ? -19.017 -22.590 -27.100 1.00 85.19 858 VAL A C 1
ATOM 6811 O O . VAL A 1 858 ? -19.251 -23.005 -25.971 1.00 85.19 858 VAL A O 1
ATOM 6814 N N . ARG A 1 859 ? -18.596 -23.387 -28.091 1.00 87.19 859 ARG A N 1
ATOM 6815 C CA . ARG A 1 859 ? -18.387 -24.827 -27.922 1.00 87.19 859 ARG A CA 1
ATOM 6816 C C . ARG A 1 859 ? -17.320 -25.128 -26.867 1.00 87.19 859 ARG A C 1
ATOM 6818 O O . ARG A 1 859 ? -17.608 -25.874 -25.946 1.00 87.19 859 ARG A O 1
ATOM 6825 N N . VAL A 1 860 ? -16.128 -24.534 -26.971 1.00 86.69 860 VAL A N 1
ATOM 6826 C CA . VAL A 1 860 ? -15.030 -24.789 -26.016 1.00 86.69 860 VAL A CA 1
ATOM 6827 C C . VAL A 1 860 ? -15.420 -24.337 -24.604 1.00 86.69 860 VAL A C 1
ATOM 6829 O O . VAL A 1 860 ? -15.298 -25.088 -23.642 1.00 86.69 860 VAL A O 1
ATOM 6832 N N . VAL A 1 861 ? -15.966 -23.127 -24.463 1.00 87.06 861 VAL A N 1
ATOM 6833 C CA . VAL A 1 861 ? -16.311 -22.567 -23.148 1.00 87.06 861 VAL A CA 1
ATOM 6834 C C . VAL A 1 861 ? -17.439 -23.349 -22.480 1.00 87.06 861 VAL A C 1
ATOM 6836 O O . VAL A 1 861 ? -17.322 -23.670 -21.303 1.00 87.06 861 VAL A O 1
ATOM 6839 N N . LEU A 1 862 ? -18.524 -23.662 -23.196 1.00 86.38 862 LEU A N 1
ATOM 6840 C CA . LEU A 1 862 ? -19.694 -24.302 -22.586 1.00 86.38 862 LEU A CA 1
ATOM 6841 C C . LEU A 1 862 ? -19.567 -25.821 -22.468 1.00 86.38 862 LEU A C 1
ATOM 6843 O O . LEU A 1 862 ? -20.077 -26.379 -21.501 1.00 86.38 862 LEU A O 1
ATOM 6847 N N . CYS A 1 863 ? -18.930 -26.493 -23.430 1.00 83.88 863 CYS A N 1
ATOM 6848 C CA . CYS A 1 863 ? -18.843 -27.955 -23.426 1.00 83.88 863 CYS A CA 1
ATOM 6849 C C . CYS A 1 863 ? -17.619 -28.482 -22.673 1.00 83.88 863 CYS A C 1
ATOM 6851 O O . CYS A 1 863 ? -17.691 -29.586 -22.147 1.00 83.88 863 CYS A O 1
ATOM 6853 N N . GLU A 1 864 ? -16.513 -27.732 -22.635 1.00 82.00 864 GLU A N 1
ATOM 6854 C CA . GLU A 1 864 ? -15.238 -28.224 -22.094 1.00 82.00 864 GLU A CA 1
ATOM 6855 C C . GLU A 1 864 ? -14.845 -27.448 -20.827 1.00 82.00 864 GLU A C 1
ATOM 6857 O O . GLU A 1 864 ? -14.655 -28.053 -19.781 1.00 82.00 864 GLU A O 1
ATOM 6862 N N . VAL A 1 865 ? -14.817 -26.110 -20.847 1.00 84.81 865 VAL A N 1
ATOM 6863 C CA . VAL A 1 865 ? -14.310 -25.317 -19.702 1.00 84.81 865 VAL A CA 1
ATOM 6864 C C . VAL A 1 865 ? -15.311 -25.202 -18.548 1.00 84.81 865 VAL A C 1
ATOM 6866 O O . VAL A 1 865 ? -14.943 -25.374 -17.386 1.00 84.81 865 VAL A O 1
ATOM 6869 N N . LEU A 1 866 ? -16.574 -24.892 -18.852 1.00 84.94 866 LEU A N 1
ATOM 6870 C CA . LEU A 1 866 ? -17.620 -24.652 -17.856 1.00 84.94 866 LEU A CA 1
ATOM 6871 C C . LEU A 1 866 ? -17.880 -25.869 -16.950 1.00 84.94 866 LEU A C 1
ATOM 6873 O O . LEU A 1 866 ? -17.953 -25.658 -15.741 1.00 84.94 866 LEU A O 1
ATOM 6877 N N . PRO A 1 867 ? -17.974 -27.117 -17.453 1.00 81.25 867 PRO A N 1
ATOM 6878 C CA . PRO A 1 867 ? -18.131 -28.282 -16.583 1.00 81.25 867 PRO A CA 1
ATOM 6879 C C . PRO A 1 867 ? -16.951 -28.473 -15.625 1.00 81.25 867 PRO A C 1
ATOM 6881 O O . PRO A 1 867 ? -17.147 -28.896 -14.500 1.00 81.25 867 PRO A O 1
ATOM 6884 N N . ILE A 1 868 ? -15.728 -28.136 -16.035 1.00 75.62 868 ILE A N 1
ATOM 6885 C CA . ILE A 1 868 ? -14.531 -28.377 -15.217 1.00 75.62 868 ILE A CA 1
ATOM 6886 C C . ILE A 1 868 ? -14.358 -27.295 -14.148 1.00 75.62 868 ILE A C 1
ATOM 6888 O O . ILE A 1 868 ? -14.069 -27.597 -12.994 1.00 75.62 868 ILE A O 1
ATOM 6892 N N . VAL A 1 869 ? -14.518 -26.025 -14.526 1.00 76.38 869 VAL A N 1
ATOM 6893 C CA . VAL A 1 869 ? -14.316 -24.883 -13.619 1.00 76.38 869 VAL A CA 1
ATOM 6894 C C . VAL A 1 869 ? -15.567 -24.610 -12.778 1.00 76.38 869 VAL A C 1
ATOM 6896 O O . VAL A 1 869 ? -15.456 -24.130 -11.659 1.00 76.38 869 VAL A O 1
ATOM 6899 N N . GLY A 1 870 ? -16.760 -24.910 -13.296 1.00 66.06 870 GLY A N 1
ATOM 6900 C CA . GLY A 1 870 ? -18.032 -24.565 -12.662 1.00 66.06 870 GLY A CA 1
ATOM 6901 C C . GLY A 1 870 ? -18.566 -25.564 -11.631 1.00 66.06 870 GLY A C 1
ATOM 6902 O O . GLY A 1 870 ? -19.446 -25.179 -10.865 1.00 66.06 870 GLY A O 1
ATOM 6903 N N . SER A 1 871 ? -18.080 -26.814 -11.594 1.00 62.91 871 SER A N 1
ATOM 6904 C CA . SER A 1 871 ? -18.645 -27.886 -10.747 1.00 62.91 871 SER A CA 1
ATOM 6905 C C . SER A 1 871 ? -17.625 -28.604 -9.853 1.00 62.91 871 SER A C 1
ATOM 6907 O O . SER A 1 871 ? -17.807 -29.778 -9.537 1.00 62.91 871 SER A O 1
ATOM 6909 N N . ASP A 1 872 ? -16.519 -27.959 -9.487 1.00 60.31 872 ASP A N 1
ATOM 6910 C CA . ASP A 1 872 ? -15.360 -28.651 -8.910 1.00 60.31 872 ASP A CA 1
ATOM 6911 C C . ASP A 1 872 ? -15.561 -29.065 -7.430 1.00 60.31 872 ASP A C 1
ATOM 6913 O O . ASP A 1 872 ? -15.043 -28.455 -6.492 1.00 60.31 872 ASP A O 1
ATOM 6917 N N . GLU A 1 873 ? -16.298 -30.161 -7.217 1.00 55.06 873 GLU A N 1
ATOM 6918 C CA . GLU A 1 873 ? -16.451 -30.863 -5.930 1.00 55.06 873 GLU A CA 1
ATOM 6919 C C . GLU A 1 873 ? -15.093 -31.305 -5.343 1.00 55.06 873 GLU A C 1
ATOM 6921 O O . GLU A 1 873 ? -14.931 -31.396 -4.123 1.00 55.06 873 GLU A O 1
ATOM 6926 N N . LEU A 1 874 ? -14.084 -31.527 -6.198 1.00 49.38 874 LEU A N 1
ATOM 6927 C CA . LEU A 1 874 ? -12.735 -31.955 -5.809 1.00 49.38 874 LEU A CA 1
ATOM 6928 C C . LEU A 1 874 ? -11.997 -30.894 -4.976 1.00 49.38 874 LEU A C 1
ATOM 6930 O O . LEU A 1 874 ? -11.241 -31.247 -4.069 1.00 49.38 874 LEU A O 1
ATOM 6934 N N . TYR A 1 875 ? -12.237 -29.601 -5.222 1.00 51.22 875 TYR A N 1
ATOM 6935 C CA . TYR A 1 875 ? -11.618 -28.520 -4.448 1.00 51.22 875 TYR A CA 1
ATOM 6936 C C . TYR A 1 875 ? -12.306 -28.304 -3.093 1.00 51.22 875 TYR A C 1
ATOM 6938 O O . TYR A 1 875 ? -11.628 -28.122 -2.078 1.00 51.22 875 TYR A O 1
ATOM 6946 N N . GLN A 1 876 ? -13.640 -28.409 -3.039 1.00 51.88 876 GLN A N 1
ATOM 6947 C CA . GLN A 1 876 ? -14.374 -28.397 -1.765 1.00 51.88 876 GLN A CA 1
ATOM 6948 C C . GLN A 1 876 ? -13.917 -29.549 -0.852 1.00 51.88 876 GLN A C 1
ATOM 6950 O O . GLN A 1 876 ? -13.718 -29.352 0.350 1.00 51.88 876 GLN A O 1
ATOM 6955 N N . GLN A 1 877 ? -13.648 -30.728 -1.425 1.00 46.88 877 GLN A N 1
ATOM 6956 C CA . GLN A 1 877 ? -13.075 -31.862 -0.698 1.00 46.88 877 GLN A CA 1
ATOM 6957 C C . GLN A 1 877 ? -11.621 -31.608 -0.256 1.00 46.88 877 GLN A C 1
ATOM 6959 O O . GLN A 1 877 ? -11.294 -31.878 0.902 1.00 46.88 877 GLN A O 1
ATOM 6964 N N . ALA A 1 878 ? -10.764 -31.024 -1.103 1.00 41.16 878 ALA A N 1
ATOM 6965 C CA . ALA A 1 878 ? -9.371 -30.709 -0.759 1.00 41.16 878 ALA A CA 1
ATOM 6966 C C . ALA A 1 878 ? -9.240 -29.660 0.365 1.00 41.16 878 ALA A C 1
ATOM 6968 O O . ALA A 1 878 ? -8.440 -29.841 1.286 1.00 41.16 878 ALA A O 1
ATOM 6969 N N . MET A 1 879 ? -10.066 -28.607 0.356 1.00 42.03 879 MET A N 1
ATOM 6970 C CA . MET A 1 879 ? -10.103 -27.601 1.430 1.00 42.03 879 MET A CA 1
ATOM 6971 C C . MET A 1 879 ? -10.661 -28.172 2.742 1.00 42.03 879 MET A C 1
ATOM 6973 O O . MET A 1 879 ? -10.148 -27.860 3.819 1.00 42.03 879 MET A O 1
ATOM 6977 N N . SER A 1 880 ? -11.646 -29.077 2.672 1.00 43.59 880 SER A N 1
ATOM 6978 C CA . SER A 1 880 ? -12.143 -29.790 3.859 1.00 43.59 880 SER A CA 1
ATOM 6979 C C . SER A 1 880 ? -11.088 -30.727 4.472 1.00 43.59 880 SER A C 1
ATOM 6981 O O . SER A 1 880 ? -10.992 -30.841 5.694 1.00 43.59 880 SER A O 1
ATOM 6983 N N . GLY A 1 881 ? -10.238 -31.339 3.637 1.00 38.34 881 GLY A N 1
ATOM 6984 C CA . GLY A 1 881 ? -9.123 -32.181 4.073 1.00 38.34 881 GLY A CA 1
ATOM 6985 C C . GLY A 1 881 ? -7.957 -31.392 4.680 1.00 38.34 881 GLY A C 1
ATOM 6986 O O . GLY A 1 881 ? -7.310 -31.875 5.610 1.00 38.34 881 GLY A O 1
ATOM 6987 N N . ASN A 1 882 ? -7.711 -30.164 4.213 1.00 35.47 882 ASN A N 1
ATOM 6988 C CA . ASN A 1 882 ? -6.580 -29.352 4.674 1.00 35.47 882 ASN A CA 1
ATOM 6989 C C . ASN A 1 882 ? -6.836 -28.672 6.036 1.00 35.47 882 ASN A C 1
ATOM 6991 O O . ASN A 1 882 ? -5.906 -28.488 6.824 1.00 35.47 882 ASN A O 1
ATOM 6995 N N . ASN A 1 883 ? -8.100 -28.402 6.383 1.00 35.81 883 ASN A N 1
ATOM 6996 C CA . ASN A 1 883 ? -8.467 -27.889 7.711 1.00 35.81 883 ASN A CA 1
ATOM 6997 C C . ASN A 1 883 ? -8.263 -28.909 8.847 1.00 35.81 883 ASN A C 1
ATOM 6999 O O . ASN A 1 883 ? -8.030 -28.508 9.986 1.00 35.81 883 ASN A O 1
ATOM 7003 N N . ASN A 1 884 ? -8.264 -30.215 8.557 1.00 34.16 884 ASN A N 1
ATOM 7004 C CA . ASN A 1 884 ? -7.974 -31.245 9.563 1.00 34.16 884 ASN A CA 1
ATOM 7005 C C . ASN A 1 884 ? -6.468 -31.447 9.818 1.00 34.16 884 ASN A C 1
ATOM 7007 O O . ASN A 1 884 ? -6.097 -31.924 10.891 1.00 34.16 884 ASN A O 1
ATOM 7011 N N . ASN A 1 885 ? -5.592 -31.053 8.885 1.00 32.78 885 ASN A N 1
ATOM 7012 C CA . ASN A 1 885 ? -4.138 -31.199 9.034 1.00 32.78 885 ASN A CA 1
ATOM 7013 C C . ASN A 1 885 ? -3.445 -29.951 9.606 1.00 32.78 885 ASN A C 1
ATOM 7015 O O . ASN A 1 885 ? -2.399 -30.079 10.248 1.00 32.78 885 ASN A O 1
ATOM 7019 N N . ASN A 1 886 ? -4.037 -28.761 9.462 1.00 31.67 886 ASN A N 1
ATOM 7020 C CA . ASN A 1 886 ? -3.453 -27.525 9.996 1.00 31.67 886 ASN A CA 1
ATOM 7021 C C . ASN A 1 886 ? -3.473 -27.427 11.532 1.00 31.67 886 ASN A C 1
ATOM 7023 O O . ASN A 1 886 ? -2.638 -26.725 12.097 1.00 31.67 886 ASN A O 1
ATOM 7027 N N . ASN A 1 887 ? -4.316 -28.197 12.228 1.00 33.09 887 ASN A N 1
ATOM 7028 C CA . ASN A 1 887 ? -4.300 -28.237 13.696 1.00 33.09 887 ASN A CA 1
ATOM 7029 C C . ASN A 1 887 ? -3.212 -29.146 14.298 1.00 33.09 887 ASN A C 1
ATOM 7031 O O . ASN A 1 887 ? -2.924 -29.018 15.484 1.00 33.09 887 ASN A O 1
ATOM 7035 N N . ASN A 1 888 ? -2.564 -30.014 13.508 1.00 31.70 888 ASN A N 1
ATOM 7036 C CA . ASN A 1 888 ? -1.523 -30.921 14.019 1.00 31.70 888 ASN A CA 1
ATOM 7037 C C . ASN A 1 888 ? -0.084 -30.483 13.691 1.00 31.70 888 ASN A C 1
ATOM 7039 O O . ASN A 1 888 ? 0.846 -30.974 14.325 1.00 31.70 888 ASN A O 1
ATOM 7043 N N . ASN A 1 889 ? 0.116 -29.534 12.767 1.00 30.66 889 ASN A N 1
ATOM 7044 C CA . ASN A 1 889 ? 1.455 -29.084 12.352 1.00 30.66 889 ASN A CA 1
ATOM 7045 C C . ASN A 1 889 ? 1.827 -27.653 12.784 1.00 30.66 889 ASN A C 1
ATOM 7047 O O . ASN A 1 889 ? 2.977 -27.253 12.614 1.00 30.66 889 ASN A O 1
ATOM 7051 N N . ALA A 1 890 ? 0.916 -26.907 13.419 1.00 28.91 890 ALA A N 1
ATOM 7052 C CA . ALA A 1 890 ? 1.190 -25.560 13.939 1.00 28.91 890 ALA A CA 1
ATOM 7053 C C . ALA A 1 890 ? 2.115 -25.531 15.178 1.00 28.91 890 ALA A C 1
ATOM 7055 O O . ALA A 1 890 ? 2.494 -24.458 15.637 1.00 28.91 890 ALA A O 1
ATOM 7056 N N . ALA A 1 891 ? 2.509 -26.690 15.718 1.00 31.25 891 ALA A N 1
ATOM 7057 C CA . ALA A 1 891 ? 3.354 -26.771 16.910 1.00 31.25 891 ALA A CA 1
ATOM 7058 C C . ALA A 1 891 ? 4.839 -27.074 16.636 1.00 31.25 891 ALA A C 1
ATOM 7060 O O . ALA A 1 891 ? 5.598 -27.121 17.599 1.00 31.25 891 ALA A O 1
ATOM 7061 N N . ASN A 1 892 ? 5.283 -27.305 15.387 1.00 28.64 892 ASN A N 1
ATOM 7062 C CA . ASN A 1 892 ? 6.622 -27.891 15.200 1.00 28.64 892 ASN A CA 1
ATOM 7063 C C . ASN A 1 892 ? 7.479 -27.437 14.007 1.00 28.64 892 ASN A C 1
ATOM 7065 O O . ASN A 1 892 ? 8.416 -28.148 13.668 1.00 28.64 892 ASN A O 1
ATOM 7069 N N . ASN A 1 893 ? 7.243 -26.274 13.392 1.00 27.02 893 ASN A N 1
ATOM 7070 C CA . ASN A 1 893 ? 8.191 -25.734 12.402 1.00 27.02 893 ASN A CA 1
ATOM 7071 C C . ASN A 1 893 ? 8.223 -24.196 12.386 1.00 27.02 893 ASN A C 1
ATOM 7073 O O . ASN A 1 893 ? 7.730 -23.552 11.467 1.00 27.02 893 ASN A O 1
ATOM 7077 N N . ASN A 1 894 ? 8.869 -23.615 13.398 1.00 30.17 894 ASN A N 1
ATOM 7078 C CA . ASN A 1 894 ? 9.505 -22.303 13.286 1.00 30.17 894 ASN A CA 1
ATOM 7079 C C . ASN A 1 894 ? 10.988 -22.543 12.993 1.00 30.17 894 ASN A C 1
ATOM 7081 O O . ASN A 1 894 ? 11.727 -22.853 13.923 1.00 30.17 894 ASN A O 1
ATOM 7085 N N . ASN A 1 895 ? 11.397 -22.469 11.721 1.00 27.48 895 ASN A N 1
ATOM 7086 C CA . ASN A 1 895 ? 12.736 -22.031 11.300 1.00 27.48 895 ASN A CA 1
ATOM 7087 C C . ASN A 1 895 ? 12.892 -22.041 9.766 1.00 27.48 895 ASN A C 1
ATOM 7089 O O . ASN A 1 895 ? 12.727 -23.072 9.123 1.00 27.48 895 ASN A O 1
ATOM 7093 N N . ASN A 1 896 ? 13.319 -20.886 9.242 1.00 28.22 896 ASN A N 1
ATOM 7094 C CA . ASN A 1 896 ? 14.072 -20.659 8.001 1.00 28.22 896 ASN A CA 1
ATOM 7095 C C . ASN A 1 896 ? 13.478 -21.138 6.663 1.00 28.22 896 ASN A C 1
ATOM 7097 O O . ASN A 1 896 ? 13.713 -22.269 6.247 1.00 28.22 896 ASN A O 1
ATOM 7101 N N . ASN A 1 897 ? 12.829 -20.210 5.940 1.00 25.89 897 ASN A N 1
ATOM 7102 C CA . ASN A 1 897 ? 13.083 -19.862 4.523 1.00 25.89 897 ASN A CA 1
ATOM 7103 C C . ASN A 1 897 ? 11.885 -19.084 3.944 1.00 25.89 897 ASN A C 1
ATOM 7105 O O . ASN A 1 897 ? 11.000 -19.681 3.336 1.00 25.89 897 ASN A O 1
ATOM 7109 N N . ASN A 1 898 ? 11.873 -17.755 4.095 1.00 26.03 898 ASN A N 1
ATOM 7110 C CA . ASN A 1 898 ? 10.837 -16.890 3.509 1.00 26.03 898 ASN A CA 1
ATOM 7111 C C . ASN A 1 898 ? 11.283 -16.086 2.272 1.00 26.03 898 ASN A C 1
ATOM 7113 O O . ASN A 1 898 ? 10.476 -15.343 1.733 1.00 26.03 898 ASN A O 1
ATOM 7117 N N . ASN A 1 899 ? 12.488 -16.300 1.728 1.00 26.03 899 ASN A N 1
ATOM 7118 C CA . ASN A 1 899 ? 13.001 -15.474 0.616 1.00 26.03 899 ASN A CA 1
ATOM 7119 C C . ASN A 1 899 ? 12.912 -16.124 -0.779 1.00 26.03 899 ASN A C 1
ATOM 7121 O O . ASN A 1 899 ? 13.680 -15.762 -1.653 1.00 26.03 899 ASN A O 1
ATOM 7125 N N . ASN A 1 900 ? 11.992 -17.070 -1.010 1.00 24.88 900 ASN A N 1
ATOM 7126 C CA . ASN A 1 900 ? 11.757 -17.666 -2.344 1.00 24.88 900 ASN A CA 1
ATOM 7127 C C . ASN A 1 900 ? 10.258 -17.870 -2.666 1.00 24.88 900 ASN A C 1
ATOM 7129 O O . ASN A 1 900 ? 9.902 -18.736 -3.461 1.00 24.88 900 ASN A O 1
ATOM 7133 N N . ARG A 1 901 ? 9.356 -17.107 -2.034 1.00 26.19 901 ARG A N 1
ATOM 7134 C CA . ARG A 1 901 ? 7.904 -17.145 -2.313 1.00 26.19 901 ARG A CA 1
ATOM 7135 C C . ARG A 1 901 ? 7.432 -15.932 -3.122 1.00 26.19 901 ARG A C 1
ATOM 7137 O O . ARG A 1 901 ? 6.397 -15.352 -2.823 1.00 26.19 901 ARG A O 1
ATOM 7144 N N . GLN A 1 902 ? 8.184 -15.550 -4.146 1.00 30.92 902 GLN A N 1
ATOM 7145 C CA . GLN A 1 902 ? 7.716 -14.625 -5.176 1.00 30.92 902 GLN A CA 1
ATOM 7146 C C . GLN A 1 902 ? 7.894 -15.293 -6.541 1.00 30.92 902 GLN A C 1
ATOM 7148 O O . GLN A 1 902 ? 8.877 -15.992 -6.761 1.00 30.92 902 GLN A O 1
ATOM 7153 N N . GLU A 1 903 ? 6.903 -15.085 -7.411 1.00 29.44 903 GLU A N 1
ATOM 7154 C CA . GLU A 1 903 ? 6.747 -15.644 -8.768 1.00 29.44 903 GLU A CA 1
ATOM 7155 C C . GLU A 1 903 ? 6.143 -17.054 -8.875 1.00 29.44 903 GLU A C 1
ATOM 7157 O O . GLU A 1 903 ? 6.661 -17.961 -9.525 1.00 29.44 903 GLU A O 1
ATOM 7162 N N . GLY A 1 904 ? 4.959 -17.219 -8.291 1.00 31.58 904 GLY A N 1
ATOM 7163 C CA . GLY A 1 904 ? 4.104 -18.369 -8.557 1.00 31.58 904 GLY A CA 1
ATOM 7164 C C . GLY A 1 904 ? 2.829 -18.311 -7.740 1.00 31.58 904 GLY A C 1
ATOM 7165 O O . GLY A 1 904 ? 2.547 -19.256 -7.014 1.00 31.58 904 GLY A O 1
ATOM 7166 N N . GLU A 1 905 ? 2.089 -17.198 -7.797 1.00 42.00 905 GLU A N 1
ATOM 7167 C CA . GLU A 1 905 ? 0.710 -17.205 -7.304 1.00 42.00 905 GLU A CA 1
ATOM 7168 C C . GLU A 1 905 ? -0.041 -18.308 -8.058 1.00 42.00 905 GLU A C 1
ATOM 7170 O O . GLU A 1 905 ? -0.299 -18.209 -9.261 1.00 42.00 905 GLU A O 1
ATOM 7175 N N . GLU A 1 906 ? -0.322 -19.411 -7.364 1.00 50.12 906 GLU A N 1
ATOM 7176 C CA . GLU A 1 906 ? -1.234 -20.443 -7.830 1.00 50.12 906 GLU A CA 1
ATOM 7177 C C . GLU A 1 906 ? -2.559 -19.748 -8.145 1.00 50.12 906 GLU A C 1
ATOM 7179 O O . GLU A 1 906 ? -3.255 -19.277 -7.248 1.00 50.12 906 GLU A O 1
ATOM 7184 N N . CYS A 1 907 ? -2.867 -19.610 -9.436 1.00 57.41 907 CYS A N 1
ATOM 7185 C CA . CYS A 1 907 ? -4.096 -18.980 -9.894 1.00 57.41 907 CYS A CA 1
ATOM 7186 C C . CYS A 1 907 ? -5.278 -19.655 -9.184 1.00 57.41 907 CYS A C 1
ATOM 7188 O O . CYS A 1 907 ? -5.495 -20.858 -9.357 1.00 57.41 907 CYS A O 1
ATOM 7190 N N . SER A 1 908 ? -5.978 -18.909 -8.326 1.00 70.25 908 SER A N 1
ATOM 7191 C CA . SER A 1 908 ? -6.971 -19.499 -7.434 1.00 70.25 908 SER A CA 1
ATOM 7192 C C . SER A 1 908 ? -8.208 -19.930 -8.224 1.00 70.25 908 SER A C 1
ATOM 7194 O O . SER A 1 908 ? -8.544 -19.357 -9.265 1.00 70.25 908 SER A O 1
ATOM 7196 N N . TYR A 1 909 ? -8.916 -20.940 -7.716 1.00 78.38 909 TYR A N 1
ATOM 7197 C CA . TYR A 1 909 ? -10.215 -21.354 -8.254 1.00 78.38 909 TYR A CA 1
ATOM 7198 C C . TYR A 1 909 ? -11.180 -20.163 -8.397 1.00 78.38 909 TYR A C 1
ATOM 7200 O O . TYR A 1 909 ? -11.894 -20.049 -9.395 1.00 78.38 909 TYR A O 1
ATOM 7208 N N . GLU A 1 910 ? -11.151 -19.239 -7.430 1.00 80.94 910 GLU A N 1
ATOM 7209 C CA . GLU A 1 910 ? -11.956 -18.019 -7.445 1.00 80.94 910 GLU A CA 1
ATOM 7210 C C . GLU A 1 910 ? -11.612 -17.133 -8.652 1.00 80.94 910 GLU A C 1
ATOM 7212 O O . GLU A 1 910 ? -12.517 -16.717 -9.373 1.00 80.94 910 GLU A O 1
ATOM 7217 N N . THR A 1 911 ? -10.323 -16.916 -8.946 1.00 84.31 911 THR A N 1
ATOM 7218 C CA . THR A 1 911 ? -9.882 -16.141 -10.118 1.00 84.31 911 THR A CA 1
ATOM 7219 C C . THR A 1 911 ? -10.357 -16.768 -11.430 1.00 84.31 911 THR A C 1
ATOM 7221 O O . THR A 1 911 ? -10.895 -16.063 -12.287 1.00 84.31 911 THR A O 1
ATOM 7224 N N . ALA A 1 912 ? -10.220 -18.090 -11.580 1.00 85.19 912 ALA A N 1
ATOM 7225 C CA . ALA A 1 912 ? -10.681 -18.799 -12.775 1.00 85.19 912 ALA A CA 1
ATOM 7226 C C . ALA A 1 912 ? -12.209 -18.700 -12.948 1.00 85.19 912 ALA A C 1
ATOM 7228 O O . ALA A 1 912 ? -12.697 -18.443 -14.051 1.00 85.19 912 ALA A O 1
ATOM 7229 N N . CYS A 1 913 ? -12.970 -18.836 -11.856 1.00 85.88 913 CYS A N 1
ATOM 7230 C CA . CYS A 1 913 ? -14.422 -18.668 -11.866 1.00 85.88 913 CYS A CA 1
ATOM 7231 C C . CYS A 1 913 ? -14.835 -17.242 -12.245 1.00 85.88 913 CYS A C 1
ATOM 7233 O O . CYS A 1 913 ? -15.716 -17.063 -13.087 1.00 85.88 913 CYS A O 1
ATOM 7235 N N . VAL A 1 914 ? -14.204 -16.216 -11.667 1.00 88.81 914 VAL A N 1
ATOM 7236 C CA . VAL A 1 914 ? -14.508 -14.814 -11.993 1.00 88.81 914 VAL A CA 1
ATOM 7237 C C . VAL A 1 914 ? -14.300 -14.547 -13.485 1.00 88.81 914 VAL A C 1
ATOM 7239 O O . VAL A 1 914 ? -15.188 -13.980 -14.126 1.00 88.81 914 VAL A O 1
ATOM 7242 N N . GLU A 1 915 ? -13.182 -14.994 -14.062 1.00 89.69 915 GLU A N 1
ATOM 7243 C CA . GLU A 1 915 ? -12.912 -14.823 -15.496 1.00 89.69 915 GLU A CA 1
ATOM 7244 C C . GLU A 1 915 ? -13.884 -15.621 -16.379 1.00 89.69 915 GLU A C 1
ATOM 7246 O O . GLU A 1 915 ? -14.307 -15.128 -17.427 1.00 89.69 915 GLU A O 1
ATOM 7251 N N . LEU A 1 916 ? -14.327 -16.805 -15.940 1.00 91.19 916 LEU A N 1
ATOM 7252 C CA . LEU A 1 916 ? -15.354 -17.579 -16.641 1.00 91.19 916 LEU A CA 1
ATOM 7253 C C . LEU A 1 916 ? -16.678 -16.813 -16.694 1.00 91.19 916 LEU A C 1
ATOM 7255 O O . LEU A 1 916 ? -17.226 -16.589 -17.773 1.00 91.19 916 LEU A O 1
ATOM 7259 N N . PHE A 1 917 ? -17.189 -16.361 -15.547 1.00 91.12 917 PHE A N 1
ATOM 7260 C CA . PHE A 1 917 ? -18.464 -15.641 -15.491 1.00 91.12 917 PHE A CA 1
ATOM 7261 C C . PHE A 1 917 ? -18.387 -14.257 -16.142 1.00 91.12 917 PHE A C 1
ATOM 7263 O O . PHE A 1 917 ? -19.386 -13.783 -16.695 1.00 91.12 917 PHE A O 1
ATOM 7270 N N . ARG A 1 918 ? -17.202 -13.638 -16.169 1.00 91.31 918 ARG A N 1
ATOM 7271 C CA . ARG A 1 918 ? -16.920 -12.453 -16.983 1.00 91.31 918 ARG A CA 1
ATOM 7272 C C . ARG A 1 918 ? -17.026 -12.750 -18.478 1.00 91.31 918 ARG A C 1
ATOM 7274 O O . ARG A 1 918 ? -17.708 -12.007 -19.178 1.00 91.31 918 ARG A O 1
ATOM 7281 N N . LEU A 1 919 ? -16.431 -13.839 -18.965 1.00 91.25 919 LEU A N 1
ATOM 7282 C CA . LEU A 1 919 ? -16.542 -14.231 -20.372 1.00 91.25 919 LEU A CA 1
ATOM 7283 C C . LEU A 1 919 ? -17.997 -14.516 -20.762 1.00 91.25 919 LEU A C 1
ATOM 7285 O O . LEU A 1 919 ? -18.467 -14.026 -21.788 1.00 91.25 919 LEU A O 1
ATOM 7289 N N . LEU A 1 920 ? -18.736 -15.252 -19.925 1.00 91.62 920 LEU A N 1
ATOM 7290 C CA . LEU A 1 920 ? -20.159 -15.528 -20.151 1.00 91.62 920 LEU A CA 1
ATOM 7291 C C . LEU A 1 920 ? -20.991 -14.235 -20.197 1.00 91.62 920 LEU A C 1
ATOM 7293 O O . LEU A 1 920 ? -21.873 -14.098 -21.048 1.00 91.62 920 LEU A O 1
ATOM 7297 N N . HIS A 1 921 ? -20.684 -13.269 -19.323 1.00 90.81 921 HIS A N 1
ATOM 7298 C CA . HIS A 1 921 ? -21.286 -11.937 -19.377 1.00 90.81 921 HIS A CA 1
ATOM 7299 C C . HIS A 1 921 ? -20.971 -11.240 -20.704 1.00 90.81 921 HIS A C 1
ATOM 7301 O O . HIS A 1 921 ? -21.893 -10.798 -21.387 1.00 90.81 921 HIS A O 1
ATOM 7307 N N . ASP A 1 922 ? -19.701 -11.185 -21.111 1.00 87.62 922 ASP A N 1
ATOM 7308 C CA . ASP A 1 922 ? -19.275 -10.525 -22.348 1.00 87.62 922 ASP A CA 1
ATOM 7309 C C . ASP A 1 922 ? -19.927 -11.167 -23.588 1.00 87.62 922 ASP A C 1
ATOM 7311 O O . ASP A 1 922 ? -20.326 -10.464 -24.524 1.00 87.62 922 ASP A O 1
ATOM 7315 N N . MET A 1 923 ? -20.113 -12.492 -23.587 1.00 87.69 923 MET A N 1
ATOM 7316 C CA . MET A 1 923 ? -20.834 -13.224 -24.633 1.00 87.69 923 MET A CA 1
ATOM 7317 C C . MET A 1 923 ? -22.290 -12.769 -24.748 1.00 87.69 923 MET A C 1
ATOM 7319 O O . MET A 1 923 ? -22.738 -12.424 -25.845 1.00 87.69 923 MET A O 1
ATOM 7323 N N . LEU A 1 924 ? -23.024 -12.706 -23.638 1.00 88.00 924 LEU A N 1
ATOM 7324 C CA . LEU A 1 924 ? -24.419 -12.265 -23.647 1.00 88.00 924 LEU A CA 1
ATOM 7325 C C . LEU A 1 924 ? -24.534 -10.760 -23.922 1.00 88.00 924 LEU A C 1
ATOM 7327 O O . LEU A 1 924 ? -25.325 -10.328 -24.759 1.00 88.00 924 LEU A O 1
ATOM 7331 N N . HIS A 1 925 ? -23.718 -9.939 -23.269 1.00 86.69 925 HIS A N 1
ATOM 7332 C CA . HIS A 1 925 ? -23.816 -8.490 -23.343 1.00 86.69 925 HIS A CA 1
ATOM 7333 C C . HIS A 1 925 ? -23.366 -7.946 -24.707 1.00 86.69 925 HIS A C 1
ATOM 7335 O O . HIS A 1 925 ? -24.118 -7.202 -25.352 1.00 86.69 925 HIS A O 1
ATOM 7341 N N . HIS A 1 926 ? -22.181 -8.333 -25.193 1.00 82.38 926 HIS A N 1
ATOM 7342 C CA . HIS A 1 926 ? -21.611 -7.805 -26.438 1.00 82.38 926 HIS A CA 1
ATOM 7343 C C . HIS A 1 926 ? -22.052 -8.576 -27.687 1.00 82.38 926 HIS A C 1
ATOM 7345 O O . HIS A 1 926 ? -22.127 -7.985 -28.768 1.00 82.38 926 HIS A O 1
ATOM 7351 N N . ARG A 1 927 ? -22.385 -9.870 -27.571 1.00 81.75 927 ARG A N 1
ATOM 7352 C CA . ARG A 1 927 ? -22.810 -10.722 -28.701 1.00 81.75 927 ARG A CA 1
ATOM 7353 C C . ARG A 1 927 ? -24.243 -11.219 -28.578 1.00 81.75 927 ARG A C 1
ATOM 7355 O O . ARG A 1 927 ? -24.583 -12.262 -29.121 1.00 81.75 927 ARG A O 1
ATOM 7362 N N . TRP A 1 928 ? -25.110 -10.402 -27.987 1.00 84.31 928 TRP A N 1
ATOM 7363 C CA . TRP A 1 928 ? -26.539 -10.686 -27.833 1.00 84.31 928 TRP A CA 1
ATOM 7364 C C . TRP A 1 928 ? -27.227 -11.195 -29.113 1.00 84.31 928 TRP A C 1
ATOM 7366 O O . TRP A 1 928 ? -28.011 -12.133 -29.054 1.00 84.31 928 TRP A O 1
ATOM 7376 N N . GLN A 1 929 ? -26.876 -10.641 -30.283 1.00 81.00 929 GLN A N 1
ATOM 7377 C CA . GLN A 1 929 ? -27.447 -11.023 -31.590 1.00 81.00 929 GLN A CA 1
ATOM 7378 C C . GLN A 1 929 ? -27.164 -12.478 -32.001 1.00 81.00 929 GLN A C 1
ATOM 7380 O O . GLN A 1 929 ? -27.804 -12.990 -32.913 1.00 81.00 929 GLN A O 1
ATOM 7385 N N . PHE A 1 930 ? -26.171 -13.123 -31.383 1.00 81.69 930 PHE A N 1
ATOM 7386 C CA . PHE A 1 930 ? -25.872 -14.537 -31.601 1.00 81.69 930 PHE A CA 1
ATOM 7387 C C . PHE A 1 930 ? -26.863 -15.446 -30.863 1.00 81.69 930 PHE A C 1
ATOM 7389 O O . PHE A 1 930 ? -27.196 -16.522 -31.350 1.00 81.69 930 PHE A O 1
ATOM 7396 N N . PHE A 1 931 ? -27.344 -15.003 -29.700 1.00 82.94 931 PHE A N 1
ATOM 7397 C CA . PHE A 1 931 ? -28.259 -15.766 -28.855 1.00 82.94 931 PHE A CA 1
ATOM 7398 C C . PHE A 1 931 ? -29.717 -15.427 -29.136 1.00 82.94 931 PHE A C 1
ATOM 7400 O O . PHE A 1 931 ? -30.562 -16.312 -29.089 1.00 82.94 931 PHE A O 1
ATOM 7407 N N . VAL A 1 932 ? -30.019 -14.167 -29.443 1.00 82.19 932 VAL A N 1
ATOM 7408 C CA . VAL A 1 932 ? -31.385 -13.661 -29.582 1.00 82.19 932 VAL A CA 1
ATOM 7409 C C . VAL A 1 932 ? -31.538 -12.960 -30.921 1.00 82.19 932 VAL A C 1
ATOM 7411 O O . VAL A 1 932 ? -30.705 -12.128 -31.296 1.00 82.19 932 VAL A O 1
ATOM 7414 N N . ASP A 1 933 ? -32.617 -13.274 -31.635 1.00 78.12 933 ASP A N 1
ATOM 7415 C CA . ASP A 1 933 ? -32.951 -12.565 -32.858 1.00 78.12 933 ASP A CA 1
ATOM 7416 C C . ASP A 1 933 ? -33.269 -11.100 -32.516 1.00 78.12 933 ASP A C 1
ATOM 7418 O O . ASP A 1 933 ? -34.016 -10.753 -31.601 1.00 78.12 933 ASP A O 1
ATOM 7422 N N . THR A 1 934 ? -32.576 -10.211 -33.217 1.00 70.69 934 THR A N 1
ATOM 7423 C CA . THR A 1 934 ? -32.690 -8.757 -33.065 1.00 70.69 934 THR A CA 1
ATOM 7424 C C . THR A 1 934 ? -32.990 -8.108 -34.407 1.00 70.69 934 THR A C 1
ATOM 7426 O O . THR A 1 934 ? -32.557 -6.976 -34.682 1.00 70.69 934 THR A O 1
ATOM 7429 N N . SER A 1 935 ? -33.720 -8.835 -35.257 1.00 71.88 935 SER A N 1
ATOM 7430 C CA . SER A 1 935 ? -34.358 -8.307 -36.453 1.00 71.88 935 SER A CA 1
ATOM 7431 C C . SER A 1 935 ? -35.107 -7.001 -36.124 1.00 71.88 935 SER A C 1
ATOM 7433 O O . SER A 1 935 ? -35.605 -6.818 -35.009 1.00 71.88 935 SER A O 1
ATOM 7435 N N . PRO A 1 936 ? -35.147 -6.024 -37.050 1.00 59.72 936 PRO A N 1
ATOM 7436 C CA . PRO A 1 936 ? -35.676 -4.688 -36.766 1.00 59.72 936 PRO A CA 1
ATOM 7437 C C . PRO A 1 936 ? -37.122 -4.696 -36.242 1.00 59.72 936 PRO A C 1
ATOM 7439 O O . PRO A 1 936 ? -37.466 -3.825 -35.450 1.00 59.72 936 PRO A O 1
ATOM 7442 N N . MET A 1 937 ? -37.928 -5.706 -36.597 1.00 58.47 937 MET A N 1
ATOM 7443 C CA . MET A 1 937 ? -39.269 -5.912 -36.035 1.00 58.47 937 MET A CA 1
ATOM 7444 C C . MET A 1 937 ? -39.229 -6.331 -34.553 1.00 58.47 937 MET A C 1
ATOM 7446 O O . MET A 1 937 ? -39.894 -5.714 -33.728 1.00 58.47 937 MET A O 1
ATOM 7450 N N . GLN A 1 938 ? -38.376 -7.290 -34.176 1.00 61.56 938 GLN A N 1
ATOM 7451 C CA . GLN A 1 938 ? -38.237 -7.771 -32.789 1.00 61.56 938 GLN A CA 1
ATOM 7452 C C . GLN A 1 938 ? -37.505 -6.788 -31.849 1.00 61.56 938 GLN A C 1
ATOM 7454 O O . GLN A 1 938 ? -37.481 -6.964 -30.627 1.00 61.56 938 GLN A O 1
ATOM 7459 N N . ARG A 1 939 ? -36.900 -5.715 -32.385 1.00 60.28 939 ARG A N 1
ATOM 7460 C CA . ARG A 1 939 ? -36.385 -4.605 -31.560 1.00 60.28 939 ARG A CA 1
ATOM 7461 C C . ARG A 1 939 ? -37.493 -3.710 -31.015 1.00 60.28 939 ARG A C 1
ATOM 7463 O O . ARG A 1 939 ? -37.293 -3.143 -29.945 1.00 60.28 939 ARG A O 1
ATOM 7470 N N . MET A 1 940 ? -38.608 -3.577 -31.739 1.00 57.50 940 MET A N 1
ATOM 7471 C CA . MET A 1 940 ? -39.739 -2.736 -31.332 1.00 57.50 940 MET A CA 1
ATOM 7472 C C . MET A 1 940 ? -40.626 -3.424 -30.286 1.00 57.50 940 MET A C 1
ATOM 7474 O O . MET A 1 940 ? -41.214 -2.734 -29.463 1.00 57.50 940 MET A O 1
ATOM 7478 N N . GLU A 1 941 ? -40.651 -4.762 -30.257 1.00 65.94 941 GLU A N 1
ATOM 7479 C CA . GLU A 1 941 ? -41.396 -5.558 -29.271 1.00 65.94 941 GLU A CA 1
ATOM 7480 C C . GLU A 1 941 ? -40.483 -6.574 -28.552 1.00 65.94 941 GLU A C 1
ATOM 7482 O O . GLU A 1 941 ? -40.342 -7.714 -29.006 1.00 65.94 941 GLU A O 1
ATOM 7487 N N . PRO A 1 942 ? -39.857 -6.203 -27.415 1.00 61.56 942 PRO A N 1
ATOM 7488 C CA . PRO A 1 942 ? -38.927 -7.068 -26.679 1.00 61.56 942 PRO A CA 1
ATOM 7489 C C . PRO A 1 942 ? -39.511 -8.421 -26.243 1.00 61.56 942 PRO A C 1
ATOM 7491 O O . PRO A 1 942 ? -38.775 -9.404 -26.207 1.00 61.56 942 PRO A O 1
ATOM 7494 N N . GLY A 1 943 ? -40.820 -8.481 -25.970 1.00 64.62 943 GLY A N 1
ATOM 7495 C CA . GLY A 1 943 ? -41.539 -9.705 -25.588 1.00 64.62 943 GLY A CA 1
ATOM 7496 C C . GLY A 1 943 ? -41.801 -10.692 -26.734 1.00 64.62 943 GLY A C 1
ATOM 7497 O O . GLY A 1 943 ? -42.309 -11.776 -26.491 1.00 64.62 943 GLY A O 1
ATOM 7498 N N . SER A 1 944 ? -41.444 -10.349 -27.977 1.00 66.75 944 SER A N 1
ATOM 7499 C CA . SER A 1 944 ? -41.576 -11.232 -29.154 1.00 66.75 944 SER A CA 1
ATOM 7500 C C . SER A 1 944 ? -40.241 -11.835 -29.622 1.00 66.75 944 SER A C 1
ATOM 7502 O O . SER A 1 944 ? -40.181 -12.512 -30.651 1.00 66.75 944 SER A O 1
ATOM 7504 N N . ARG A 1 945 ? -39.146 -11.566 -28.896 1.00 79.00 945 ARG A N 1
ATOM 7505 C CA . ARG A 1 945 ? -37.788 -11.968 -29.284 1.00 79.00 945 ARG A CA 1
ATOM 7506 C C . ARG A 1 945 ? -37.617 -13.482 -29.225 1.00 79.00 945 ARG A C 1
ATOM 7508 O O . ARG A 1 945 ? -37.833 -14.100 -28.184 1.00 79.00 945 ARG A O 1
ATOM 7515 N N . THR A 1 946 ? -37.149 -14.068 -30.322 1.00 76.19 946 THR A N 1
ATOM 7516 C CA . THR A 1 946 ? -36.866 -15.507 -30.413 1.00 76.19 946 THR A CA 1
ATOM 7517 C C . THR A 1 946 ? -35.399 -15.800 -30.109 1.00 76.19 946 THR A C 1
ATOM 7519 O O . THR A 1 946 ? -34.511 -15.120 -30.621 1.00 76.19 946 THR A O 1
ATOM 7522 N N . ILE A 1 947 ? -35.123 -16.826 -29.301 1.00 80.25 947 ILE A N 1
ATOM 7523 C CA . ILE A 1 947 ? -33.752 -17.265 -29.003 1.00 80.25 947 ILE A CA 1
ATOM 7524 C C . ILE A 1 947 ? -33.261 -18.187 -30.124 1.00 80.25 947 ILE A C 1
ATOM 7526 O O . ILE A 1 947 ? -33.861 -19.223 -30.392 1.00 80.25 947 ILE A O 1
ATOM 7530 N N . VAL A 1 948 ? -32.169 -17.794 -30.781 1.00 81.31 948 VAL A N 1
ATOM 7531 C CA . VAL A 1 948 ? -31.554 -18.495 -31.920 1.00 81.31 948 VAL A CA 1
ATOM 7532 C C . VAL A 1 948 ? -30.771 -19.728 -31.458 1.00 81.31 948 VAL A C 1
ATOM 7534 O O . VAL A 1 948 ? -30.753 -20.737 -32.154 1.00 81.31 948 VAL A O 1
ATOM 7537 N N . GLN A 1 949 ? -30.136 -19.654 -30.284 1.00 82.25 949 GLN A N 1
ATOM 7538 C CA . GLN A 1 949 ? -29.317 -20.725 -29.698 1.00 82.25 949 GLN A CA 1
ATOM 7539 C C . GLN A 1 949 ? -29.816 -21.070 -28.282 1.00 82.25 949 GLN A C 1
ATOM 7541 O O . GLN A 1 949 ? -29.206 -20.642 -27.296 1.00 82.25 949 GLN A O 1
ATOM 7546 N N . PRO A 1 950 ? -30.948 -21.791 -28.156 1.00 82.25 950 PRO A N 1
ATOM 7547 C CA . PRO A 1 950 ? -31.591 -22.032 -26.865 1.00 82.25 950 PRO A CA 1
ATOM 7548 C C . PRO A 1 950 ? -30.730 -22.875 -25.920 1.00 82.25 950 PRO A C 1
ATOM 7550 O O . PRO A 1 950 ? -30.616 -22.531 -24.750 1.00 82.25 950 PRO A O 1
ATOM 7553 N N . GLU A 1 951 ? -30.057 -23.914 -26.419 1.00 83.62 951 GLU A N 1
ATOM 7554 C CA . GLU A 1 951 ? -29.222 -24.807 -25.598 1.00 83.62 951 GLU A CA 1
ATOM 7555 C C . GLU A 1 951 ? -28.055 -24.062 -24.934 1.00 83.62 951 GLU A C 1
ATOM 7557 O O . GLU A 1 951 ? -27.856 -24.153 -23.721 1.00 83.62 951 GLU A O 1
ATOM 7562 N N . ALA A 1 952 ? -27.317 -23.259 -25.708 1.00 84.25 952 ALA A N 1
ATOM 7563 C CA . ALA A 1 952 ? -26.209 -22.461 -25.192 1.00 84.25 952 ALA A CA 1
ATOM 7564 C C . ALA A 1 952 ? -26.690 -21.395 -24.193 1.00 84.25 952 ALA A C 1
ATOM 7566 O O . ALA A 1 952 ? -26.066 -21.194 -23.155 1.00 84.25 952 ALA A O 1
ATOM 7567 N N . PHE A 1 953 ? -27.816 -20.733 -24.482 1.00 87.88 953 PHE A N 1
ATOM 7568 C CA . PHE A 1 953 ? -28.386 -19.717 -23.596 1.00 87.88 953 PHE A CA 1
ATOM 7569 C C . PHE A 1 953 ? -28.831 -20.310 -22.252 1.00 87.88 953 PHE A C 1
ATOM 7571 O O . PHE A 1 953 ? -28.469 -19.781 -21.202 1.00 87.88 953 PHE A O 1
ATOM 7578 N N . VAL A 1 954 ? -29.563 -21.428 -22.276 1.00 87.81 954 VAL A N 1
ATOM 7579 C CA . VAL A 1 954 ? -30.015 -22.127 -21.062 1.00 87.81 954 VAL A CA 1
ATOM 7580 C C . VAL A 1 954 ? -28.829 -22.627 -20.247 1.00 87.81 954 VAL A C 1
ATOM 7582 O O . VAL A 1 954 ? -28.813 -22.443 -19.038 1.00 87.81 954 VAL A O 1
ATOM 7585 N N . THR A 1 955 ? -27.799 -23.180 -20.892 1.00 87.38 955 THR A N 1
ATOM 7586 C CA . THR A 1 955 ? -26.588 -23.651 -20.197 1.00 87.38 955 THR A CA 1
ATOM 7587 C C . THR A 1 955 ? -25.905 -22.525 -19.412 1.00 87.38 955 THR A C 1
ATOM 7589 O O . THR A 1 955 ? -25.538 -22.718 -18.254 1.00 87.38 955 THR A O 1
ATOM 7592 N N . ILE A 1 956 ? -25.790 -21.326 -20.000 1.00 89.50 956 ILE A N 1
ATOM 7593 C CA . ILE A 1 956 ? -25.218 -20.154 -19.316 1.00 89.50 956 ILE A CA 1
ATOM 7594 C C . ILE A 1 956 ? -26.096 -19.719 -18.138 1.00 89.50 956 ILE A C 1
ATOM 7596 O O . ILE A 1 956 ? -25.580 -19.443 -17.056 1.00 89.50 956 ILE A O 1
ATOM 7600 N N . MET A 1 957 ? -27.416 -19.667 -18.331 1.00 90.75 957 MET A N 1
ATOM 7601 C CA . MET A 1 957 ? -28.345 -19.268 -17.271 1.00 90.75 957 MET A CA 1
ATOM 7602 C C . MET A 1 957 ? -28.361 -20.274 -16.116 1.00 90.75 957 MET A C 1
ATOM 7604 O O . MET A 1 957 ? -28.300 -19.866 -14.962 1.00 90.75 957 MET A O 1
ATOM 7608 N N . ASN A 1 958 ? -28.331 -21.574 -16.399 1.00 88.75 958 ASN A N 1
ATOM 7609 C CA . ASN A 1 958 ? -28.246 -22.604 -15.365 1.00 88.75 958 ASN A CA 1
ATOM 7610 C C . ASN A 1 958 ? -26.932 -22.504 -14.576 1.00 88.75 958 ASN A C 1
ATOM 7612 O O . ASN A 1 958 ? -26.927 -22.699 -13.364 1.00 88.75 958 ASN A O 1
ATOM 7616 N N . ALA A 1 959 ? -25.818 -22.149 -15.230 1.00 87.06 959 ALA A N 1
ATOM 7617 C CA . ALA A 1 959 ? -24.558 -21.891 -14.535 1.00 87.06 959 ALA A CA 1
ATOM 7618 C C . ALA A 1 959 ? -24.643 -20.666 -13.609 1.00 87.06 959 ALA A C 1
ATOM 7620 O O . ALA A 1 959 ? -24.122 -20.699 -12.496 1.00 87.06 959 ALA A O 1
ATOM 7621 N N . TYR A 1 960 ? -25.317 -19.594 -14.042 1.00 90.12 960 TYR A N 1
ATOM 7622 C CA . TYR A 1 960 ? -25.559 -18.412 -13.208 1.00 90.12 960 TYR A CA 1
ATOM 7623 C C . TYR A 1 960 ? -26.412 -18.771 -11.988 1.00 90.12 960 TYR A C 1
ATOM 7625 O O . TYR A 1 960 ? -26.067 -18.395 -10.871 1.00 90.12 960 TYR A O 1
ATOM 7633 N N . GLU A 1 961 ? -27.494 -19.525 -12.190 1.00 86.94 961 GLU A N 1
ATOM 7634 C CA . GLU A 1 961 ? -28.356 -20.001 -11.108 1.00 86.94 961 GLU A CA 1
ATOM 7635 C C . GLU A 1 961 ? -27.577 -20.882 -10.119 1.00 86.94 961 GLU A C 1
ATOM 7637 O O . GLU A 1 961 ? -27.632 -20.643 -8.914 1.00 86.94 961 GLU A O 1
ATOM 7642 N N . HIS A 1 962 ? -26.764 -21.819 -10.617 1.00 85.31 962 HIS A N 1
ATOM 7643 C CA . HIS A 1 962 ? -25.949 -22.708 -9.787 1.00 85.31 962 HIS A CA 1
ATOM 7644 C C . HIS A 1 962 ? -24.949 -21.957 -8.891 1.00 85.31 962 HIS A C 1
ATOM 7646 O O . HIS A 1 962 ? -24.738 -22.334 -7.736 1.00 85.31 962 HIS A O 1
ATOM 7652 N N . VAL A 1 963 ? -24.343 -20.866 -9.378 1.00 84.25 963 VAL A N 1
ATOM 7653 C CA . VAL A 1 963 ? -23.466 -20.020 -8.546 1.00 84.25 963 VAL A CA 1
ATOM 7654 C C . VAL A 1 963 ? -24.235 -19.396 -7.389 1.00 84.25 963 VAL A C 1
ATOM 7656 O O . VAL A 1 963 ? -23.725 -19.371 -6.269 1.00 84.25 963 VAL A O 1
ATOM 7659 N N . LEU A 1 964 ? -25.454 -18.917 -7.643 1.00 84.19 964 LEU A N 1
ATOM 7660 C CA . LEU A 1 964 ? -26.290 -18.285 -6.623 1.00 84.19 964 LEU A CA 1
ATOM 7661 C C . LEU A 1 964 ? -26.749 -19.286 -5.547 1.00 84.19 964 LEU A C 1
ATOM 7663 O O . LEU A 1 964 ? -27.004 -18.865 -4.419 1.00 84.19 964 LEU A O 1
ATOM 7667 N N . THR A 1 965 ? -26.824 -20.586 -5.865 1.00 79.56 965 THR A N 1
ATOM 7668 C CA . THR A 1 965 ? -27.243 -21.643 -4.926 1.00 79.56 965 THR A CA 1
ATOM 7669 C C . THR A 1 965 ? -26.112 -22.349 -4.187 1.00 79.56 965 THR A C 1
ATOM 7671 O O . THR A 1 965 ? -26.338 -22.821 -3.079 1.00 79.56 965 THR A O 1
ATOM 7674 N N . THR A 1 966 ? -24.940 -22.516 -4.805 1.00 69.25 966 THR A N 1
ATOM 7675 C CA . THR A 1 966 ? -23.929 -23.482 -4.327 1.00 69.25 966 THR A CA 1
ATOM 7676 C C . THR A 1 966 ? -22.626 -22.808 -3.889 1.00 69.25 966 THR A C 1
ATOM 7678 O O . THR A 1 966 ? -21.946 -23.303 -2.993 1.00 69.25 966 THR A O 1
ATO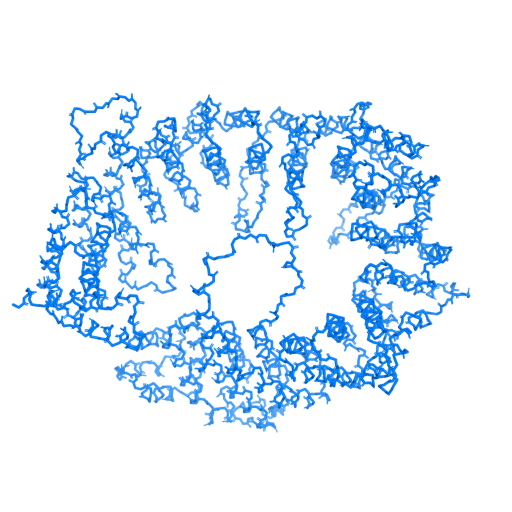M 7681 N N . ASN A 1 967 ? -22.277 -21.649 -4.461 1.00 61.72 967 ASN A N 1
ATOM 7682 C CA . ASN A 1 967 ? -20.979 -20.988 -4.259 1.00 61.72 967 ASN A CA 1
ATOM 7683 C C . ASN A 1 967 ? -21.013 -19.872 -3.196 1.00 61.72 967 ASN A C 1
ATOM 7685 O O . ASN A 1 967 ? -20.387 -18.826 -3.358 1.00 61.72 967 ASN A O 1
ATOM 7689 N N . HIS A 1 968 ? -21.703 -20.099 -2.072 1.00 57.69 968 HIS A N 1
ATOM 7690 C CA . HIS A 1 968 ? -21.809 -19.121 -0.976 1.00 57.69 968 HIS A CA 1
ATOM 7691 C C . HIS A 1 968 ? -20.453 -18.716 -0.357 1.00 57.69 968 HIS A C 1
ATOM 7693 O O . HIS A 1 968 ? -20.360 -17.644 0.232 1.00 57.69 968 HIS A O 1
ATOM 7699 N N . GLY A 1 969 ? -19.400 -19.527 -0.523 1.00 60.91 969 GLY A N 1
ATOM 7700 C CA . GLY A 1 969 ? -18.048 -19.250 -0.020 1.00 60.91 969 GLY A CA 1
ATOM 7701 C C . GLY A 1 969 ? -17.174 -18.331 -0.889 1.00 60.91 969 GLY A C 1
ATOM 7702 O O . GLY A 1 969 ? -16.078 -17.992 -0.456 1.00 60.91 969 GLY A O 1
ATOM 7703 N N . PHE A 1 970 ? -17.625 -17.917 -2.084 1.00 75.81 970 PHE A N 1
ATOM 7704 C CA . PHE A 1 970 ? -16.847 -17.076 -3.014 1.00 75.81 970 PHE A CA 1
ATOM 7705 C C . PHE A 1 970 ? -17.589 -15.767 -3.349 1.00 75.81 970 PHE A C 1
ATOM 7707 O O . PHE A 1 970 ? -18.269 -15.676 -4.380 1.00 75.81 970 PHE A O 1
ATOM 7714 N N . PRO A 1 971 ? -17.487 -14.728 -2.498 1.00 80.44 971 PRO A N 1
ATOM 7715 C CA . PRO A 1 971 ? -18.279 -13.504 -2.639 1.00 80.44 971 PRO A CA 1
ATOM 7716 C C . PRO A 1 971 ? -17.975 -12.735 -3.934 1.00 80.44 971 PRO A C 1
ATOM 7718 O O . PRO A 1 971 ? -18.866 -12.109 -4.513 1.00 80.44 971 PRO A O 1
ATOM 7721 N N . THR A 1 972 ? -16.744 -12.795 -4.456 1.00 84.25 972 THR A N 1
ATOM 7722 C CA . THR A 1 972 ? -16.403 -12.075 -5.696 1.00 84.25 972 THR A CA 1
ATOM 7723 C C . THR A 1 972 ? -17.089 -12.676 -6.928 1.00 84.25 972 THR A C 1
ATOM 7725 O O . THR A 1 972 ? -17.570 -11.929 -7.784 1.00 84.25 972 THR A O 1
ATOM 7728 N N . VAL A 1 973 ? -17.226 -14.006 -6.986 1.00 85.75 973 VAL A N 1
ATOM 7729 C CA . VAL A 1 973 ? -17.918 -14.722 -8.072 1.00 85.75 973 VAL A CA 1
ATOM 7730 C C . VAL A 1 973 ? -19.415 -14.413 -8.039 1.00 85.75 973 VAL A C 1
ATOM 7732 O O . VAL A 1 973 ? -20.002 -14.070 -9.068 1.00 85.75 973 VAL A O 1
ATOM 7735 N N . VAL A 1 974 ? -20.027 -14.448 -6.850 1.00 87.06 974 VAL A N 1
ATOM 7736 C CA . VAL A 1 974 ? -21.443 -14.087 -6.655 1.00 87.06 974 VAL A CA 1
ATOM 7737 C C . VAL A 1 974 ? -21.694 -12.639 -7.085 1.00 87.06 974 VAL A C 1
ATOM 7739 O O . VAL A 1 974 ? -22.629 -12.371 -7.842 1.00 87.06 974 VAL A O 1
ATOM 7742 N N . LYS A 1 975 ? -20.817 -11.704 -6.691 1.00 88.81 975 LYS A N 1
ATOM 7743 C CA . LYS A 1 975 ? -20.881 -10.300 -7.124 1.00 88.81 975 LYS A CA 1
ATOM 7744 C C . LYS A 1 975 ? -20.832 -10.158 -8.647 1.00 88.81 975 LYS A C 1
ATOM 7746 O O . LYS A 1 975 ? -21.591 -9.364 -9.205 1.00 88.81 975 LYS A O 1
ATOM 7751 N N . GLN A 1 976 ? -19.959 -10.911 -9.319 1.00 90.62 976 GLN A N 1
ATOM 7752 C CA . GLN A 1 976 ? -19.818 -10.876 -10.777 1.00 90.62 976 GLN A CA 1
ATOM 7753 C C . GLN A 1 976 ? -21.101 -11.344 -11.482 1.00 90.62 976 GLN A C 1
ATOM 7755 O O . GLN A 1 976 ? -21.553 -10.692 -12.427 1.00 90.62 976 GLN A O 1
ATOM 7760 N N . VAL A 1 977 ? -21.728 -12.425 -11.003 1.00 91.38 977 VAL A N 1
ATOM 7761 C CA . VAL A 1 977 ? -23.001 -12.931 -11.549 1.00 91.38 977 VAL A CA 1
ATOM 7762 C C . VAL A 1 977 ? -24.150 -11.950 -11.299 1.00 91.38 977 VAL A C 1
ATOM 7764 O O . VAL A 1 977 ? -24.895 -11.642 -12.231 1.00 91.38 977 VAL A O 1
ATOM 7767 N N . LEU A 1 978 ? -24.273 -11.397 -10.088 1.00 91.31 978 LEU A N 1
ATOM 7768 C CA . LEU A 1 978 ? -25.314 -10.411 -9.762 1.00 91.31 978 LEU A CA 1
ATOM 7769 C C . LEU A 1 978 ? -25.189 -9.137 -10.612 1.00 91.31 978 LEU A C 1
ATOM 7771 O O . LEU A 1 978 ? -26.180 -8.676 -11.176 1.00 91.31 978 LEU A O 1
ATOM 7775 N N . SER A 1 979 ? -23.968 -8.617 -10.772 1.00 91.75 979 SER A N 1
ATOM 7776 C CA . SER A 1 979 ? -23.678 -7.465 -11.640 1.00 91.75 979 SER A CA 1
ATOM 7777 C C . SER A 1 979 ? -24.029 -7.746 -13.108 1.00 91.75 979 SER A C 1
ATOM 7779 O O . SER A 1 979 ? -24.616 -6.906 -13.801 1.00 91.75 979 SER A O 1
ATOM 7781 N N . SER A 1 980 ? -23.727 -8.961 -13.581 1.00 92.38 980 SER A N 1
ATOM 7782 C CA . SER A 1 980 ? -24.095 -9.409 -14.925 1.00 92.38 980 SER A CA 1
ATOM 7783 C C . SER A 1 980 ? -25.615 -9.431 -15.117 1.00 92.38 980 SER A C 1
ATOM 7785 O O . SER A 1 980 ? -26.110 -8.875 -16.099 1.00 92.38 980 SER A O 1
ATOM 7787 N N . LEU A 1 981 ? -26.369 -10.001 -14.169 1.00 92.38 981 LEU A N 1
ATOM 7788 C CA . LEU A 1 981 ? -27.836 -10.055 -14.213 1.00 92.38 981 LEU A CA 1
ATOM 7789 C C . LEU A 1 981 ? -28.478 -8.665 -14.176 1.00 92.38 981 LEU A C 1
ATOM 7791 O O . LEU A 1 981 ? -29.402 -8.409 -14.946 1.00 92.38 981 LEU A O 1
ATOM 7795 N N . GLU A 1 982 ? -27.982 -7.755 -13.336 1.00 90.62 982 GLU A N 1
ATOM 7796 C CA . GLU A 1 982 ? -28.453 -6.366 -13.278 1.00 90.62 982 GLU A CA 1
ATOM 7797 C C . GLU A 1 982 ? -28.240 -5.651 -14.624 1.00 90.62 982 GLU A C 1
ATOM 7799 O O . GLU A 1 982 ? -29.158 -5.038 -15.180 1.00 90.62 982 GLU A O 1
ATOM 7804 N N . THR A 1 983 ? -27.047 -5.796 -15.203 1.00 90.12 983 THR A N 1
ATOM 7805 C CA . THR A 1 983 ? -26.687 -5.178 -16.487 1.00 90.12 983 THR A CA 1
ATOM 7806 C C . THR A 1 983 ? -27.498 -5.762 -17.648 1.00 90.12 983 THR A C 1
ATOM 7808 O O . THR A 1 983 ? -28.009 -5.025 -18.491 1.00 90.12 983 THR A O 1
ATOM 7811 N N . LEU A 1 984 ? -27.661 -7.087 -17.710 1.00 88.56 984 LEU A N 1
ATOM 7812 C CA . LEU A 1 984 ? -28.459 -7.747 -18.750 1.00 88.56 984 LEU A CA 1
ATOM 7813 C C . LEU A 1 984 ? -29.959 -7.459 -18.586 1.00 88.56 984 LEU A C 1
ATOM 7815 O O . LEU A 1 984 ? -30.662 -7.264 -19.582 1.00 88.56 984 LEU A O 1
ATOM 7819 N N . GLY A 1 985 ? -30.448 -7.373 -17.350 1.00 85.62 985 GLY A N 1
ATOM 7820 C CA . GLY A 1 985 ? -31.816 -6.970 -17.039 1.00 85.62 985 GLY A CA 1
ATOM 7821 C C . GLY A 1 985 ? -32.123 -5.561 -17.544 1.00 85.62 985 GLY A C 1
ATOM 7822 O O . GLY A 1 985 ? -33.091 -5.367 -18.274 1.00 85.62 985 GLY A O 1
ATOM 7823 N N . THR A 1 986 ? -31.257 -4.595 -17.237 1.00 83.88 986 THR A N 1
ATOM 7824 C CA . THR A 1 986 ? -31.455 -3.178 -17.588 1.00 83.88 986 THR A CA 1
ATOM 7825 C C . THR A 1 986 ? -31.168 -2.866 -19.060 1.00 83.88 986 THR A C 1
ATOM 7827 O O . THR A 1 986 ? -31.985 -2.230 -19.724 1.00 83.88 986 THR A O 1
ATOM 7830 N N . LEU A 1 987 ? -30.034 -3.322 -19.607 1.00 84.31 987 LEU A N 1
ATOM 7831 C CA . LEU A 1 987 ? -29.585 -2.950 -20.959 1.00 84.31 987 LEU A CA 1
ATOM 7832 C C . LEU A 1 987 ? -30.082 -3.889 -22.063 1.00 84.31 987 LEU A C 1
ATOM 7834 O O . LEU A 1 987 ? -30.160 -3.485 -23.230 1.00 84.31 987 LEU A O 1
ATOM 7838 N N . ARG A 1 988 ? -30.368 -5.157 -21.743 1.00 83.44 988 ARG A N 1
ATOM 7839 C CA . ARG A 1 988 ? -30.826 -6.162 -22.722 1.00 83.44 988 ARG A CA 1
ATOM 7840 C C . ARG A 1 988 ? -32.280 -6.585 -22.529 1.00 83.44 988 ARG A C 1
ATOM 7842 O O . ARG A 1 988 ? -32.811 -7.235 -23.431 1.00 83.44 988 ARG A O 1
ATOM 7849 N N . LEU A 1 989 ? -32.946 -6.130 -21.461 1.00 85.38 989 LEU A N 1
ATOM 7850 C CA . LEU A 1 989 ? -34.319 -6.509 -21.098 1.00 85.38 989 LEU A CA 1
ATOM 7851 C C . LEU A 1 989 ? -34.468 -8.030 -20.954 1.00 85.38 989 LEU A C 1
ATOM 7853 O O . LEU A 1 989 ? -35.454 -8.610 -21.408 1.00 85.38 989 LEU A O 1
ATOM 7857 N N . LEU A 1 990 ? -33.459 -8.673 -20.351 1.00 86.81 990 LEU A N 1
ATOM 7858 C CA . LEU A 1 990 ? -33.370 -10.130 -20.199 1.00 86.81 990 LEU A CA 1
ATOM 7859 C C . LEU A 1 990 ? -34.656 -10.743 -19.623 1.00 86.81 990 LEU A C 1
ATOM 7861 O O . LEU A 1 990 ? -35.129 -11.754 -20.130 1.00 86.81 990 LEU A O 1
ATOM 7865 N N . PHE A 1 991 ? -35.242 -10.102 -18.609 1.00 86.94 991 PHE A N 1
ATOM 7866 C CA . PHE A 1 991 ? -36.389 -10.631 -17.865 1.00 86.94 991 PHE A CA 1
ATOM 7867 C C . PHE A 1 991 ? -37.702 -10.669 -18.664 1.00 86.94 991 PHE A C 1
ATOM 7869 O O . PHE A 1 991 ? -38.628 -11.360 -18.262 1.00 86.94 991 PHE A O 1
ATOM 7876 N N . ILE A 1 992 ? -37.777 -9.970 -19.804 1.00 83.75 992 ILE A N 1
ATOM 7877 C CA . ILE A 1 992 ? -38.956 -9.941 -20.693 1.00 83.75 992 ILE A CA 1
ATOM 7878 C C . ILE A 1 992 ? -38.815 -10.971 -21.831 1.00 83.75 992 ILE A C 1
ATOM 7880 O O . ILE A 1 992 ? -39.758 -11.228 -22.576 1.00 83.75 992 ILE A O 1
ATOM 7884 N N . VAL A 1 993 ? -37.634 -11.579 -22.000 1.00 85.19 993 VAL A N 1
ATOM 7885 C CA . VAL A 1 993 ? -37.410 -12.583 -23.048 1.00 85.19 993 VAL A CA 1
ATOM 7886 C C . VAL A 1 993 ? -38.247 -13.831 -22.733 1.00 85.19 993 VAL A C 1
ATOM 7888 O O . VAL A 1 993 ? -38.046 -14.401 -21.658 1.00 85.19 993 VAL A O 1
ATOM 7891 N N . PRO A 1 994 ? -39.116 -14.310 -23.652 1.00 82.75 994 PRO A N 1
ATOM 7892 C CA . PRO A 1 994 ? -40.085 -15.374 -23.365 1.00 82.75 994 PRO A CA 1
ATOM 7893 C C . PRO A 1 994 ? -39.478 -16.623 -22.724 1.00 82.75 994 PRO A C 1
ATOM 7895 O O . PRO A 1 994 ? -39.960 -17.086 -21.701 1.00 82.75 994 PRO A O 1
ATOM 7898 N N . LEU A 1 995 ? -38.345 -17.117 -23.241 1.00 84.88 995 LEU A N 1
ATOM 7899 C CA . LEU A 1 995 ? -37.686 -18.296 -22.669 1.00 84.88 995 LEU A CA 1
ATOM 7900 C C . LEU A 1 995 ? -37.254 -18.080 -21.204 1.00 84.88 995 LEU A C 1
ATOM 7902 O O . LEU A 1 995 ? -37.404 -18.978 -20.382 1.00 84.88 995 LEU A O 1
ATOM 7906 N N . PHE A 1 996 ? -36.719 -16.899 -20.870 1.00 86.75 996 PHE A N 1
ATOM 7907 C CA . PHE A 1 996 ? -36.309 -16.593 -19.498 1.00 86.75 996 PHE A CA 1
ATOM 7908 C C . PHE A 1 996 ? -37.535 -16.443 -18.593 1.00 86.75 996 PHE A C 1
ATOM 7910 O O . PHE A 1 996 ? -37.590 -17.050 -17.524 1.00 86.75 996 PHE A O 1
ATOM 7917 N N . PHE A 1 997 ? -38.524 -15.670 -19.045 1.00 85.81 997 PHE A N 1
ATOM 7918 C CA . PHE A 1 997 ? -39.765 -15.392 -18.324 1.00 85.81 997 PHE A CA 1
ATOM 7919 C C . PHE A 1 997 ? -40.553 -16.673 -17.999 1.00 85.81 997 PHE A C 1
ATOM 7921 O O . PHE A 1 997 ? -40.938 -16.900 -16.843 1.00 85.81 997 PHE A O 1
ATOM 7928 N N . ASP A 1 998 ? -40.731 -17.537 -19.002 1.00 83.88 998 ASP A N 1
ATOM 7929 C CA . ASP A 1 998 ? -41.527 -18.757 -18.896 1.00 83.88 998 ASP A CA 1
ATOM 7930 C C . ASP A 1 998 ? -40.796 -19.858 -18.115 1.00 83.88 998 ASP A C 1
ATOM 7932 O O . ASP A 1 998 ? -41.413 -20.511 -17.274 1.00 83.88 998 ASP A O 1
ATOM 7936 N N . GLN A 1 999 ? -39.493 -20.071 -18.364 1.00 85.75 999 GLN A N 1
ATOM 7937 C CA . GLN A 1 999 ? -38.791 -21.283 -17.906 1.00 85.75 999 GLN A CA 1
ATOM 7938 C C . GLN A 1 999 ? -37.779 -21.071 -16.771 1.00 85.75 999 GLN A C 1
ATOM 7940 O O . GLN A 1 999 ? -37.556 -22.000 -16.003 1.00 85.75 999 GLN A O 1
ATOM 7945 N N . LEU A 1 1000 ? -37.161 -19.890 -16.640 1.00 87.81 1000 LEU A N 1
ATOM 7946 C CA . LEU A 1 1000 ? -36.013 -19.683 -15.732 1.00 87.81 1000 LEU A CA 1
ATOM 7947 C C . LEU A 1 1000 ? -36.314 -18.728 -14.571 1.00 87.81 1000 LEU A C 1
ATOM 7949 O O . LEU A 1 1000 ? -35.743 -18.846 -13.490 1.00 87.81 1000 LEU A O 1
ATOM 7953 N N . MET A 1 1001 ? -37.233 -17.784 -14.770 1.00 89.06 1001 MET A N 1
ATOM 7954 C CA . MET A 1 1001 ? -37.479 -16.685 -13.836 1.00 89.06 1001 MET A CA 1
ATOM 7955 C C . MET A 1 1001 ? -37.865 -17.144 -12.416 1.00 89.06 1001 MET A C 1
ATOM 7957 O O . MET A 1 1001 ? -37.489 -16.498 -11.442 1.00 89.06 1001 MET A O 1
ATOM 7961 N N . GLU A 1 1002 ? -38.588 -18.261 -12.281 1.00 87.31 1002 GLU A N 1
ATOM 7962 C CA . GLU A 1 1002 ? -38.972 -18.805 -10.969 1.00 87.31 1002 GLU A CA 1
ATOM 7963 C C . GLU A 1 1002 ? -37.769 -19.324 -10.169 1.00 87.31 1002 GLU A C 1
ATOM 7965 O O . GLU A 1 1002 ? -37.615 -18.978 -8.996 1.00 87.31 1002 GLU A O 1
ATOM 7970 N N . GLY A 1 1003 ? -36.894 -20.100 -10.818 1.00 87.19 1003 GLY A N 1
ATOM 7971 C CA . GLY A 1 1003 ? -35.698 -20.678 -10.198 1.00 87.19 1003 GLY A CA 1
ATOM 7972 C C . GLY A 1 1003 ? -34.704 -19.608 -9.747 1.00 87.19 1003 GLY A C 1
ATOM 7973 O O . GLY A 1 1003 ? -34.216 -19.630 -8.614 1.00 87.19 1003 GLY A O 1
ATOM 7974 N N . PHE A 1 1004 ? -34.510 -18.565 -10.560 1.00 91.12 1004 PHE A N 1
ATOM 7975 C CA . PHE A 1 1004 ? -33.678 -17.421 -10.179 1.00 91.12 1004 PHE A CA 1
ATOM 7976 C C . PHE A 1 1004 ? -34.231 -16.656 -8.971 1.00 91.12 1004 PHE A C 1
ATOM 7978 O O . PHE A 1 1004 ? -33.465 -16.346 -8.058 1.00 91.12 1004 PHE A O 1
ATOM 7985 N N . MET A 1 1005 ? -35.540 -16.373 -8.923 1.00 89.62 1005 MET A N 1
ATOM 7986 C CA . MET A 1 1005 ? -36.148 -15.731 -7.747 1.00 89.62 1005 MET A CA 1
ATOM 7987 C C . MET A 1 1005 ? -35.970 -16.588 -6.490 1.00 89.62 1005 MET A C 1
ATOM 7989 O O . MET A 1 1005 ? -35.637 -16.063 -5.427 1.00 89.62 1005 MET A O 1
ATOM 7993 N N . GLN A 1 1006 ? -36.136 -17.906 -6.612 1.00 89.19 1006 GLN A N 1
ATOM 7994 C CA . GLN A 1 1006 ? -35.942 -18.847 -5.512 1.00 89.19 1006 GLN A CA 1
ATOM 7995 C C . GLN A 1 1006 ? -34.492 -18.844 -5.006 1.00 89.19 1006 GLN A C 1
ATOM 7997 O O . GLN A 1 1006 ? -34.253 -18.749 -3.800 1.00 89.19 1006 GLN A O 1
ATOM 8002 N N . SER A 1 1007 ? -33.527 -18.907 -5.923 1.00 88.94 1007 SER A N 1
ATOM 8003 C CA . SER A 1 1007 ? -32.092 -18.919 -5.628 1.00 88.94 1007 SER A CA 1
ATOM 8004 C C . SER A 1 1007 ? -31.623 -17.610 -4.991 1.00 88.94 1007 SER A C 1
ATOM 8006 O O . SER A 1 1007 ? -30.900 -17.634 -3.998 1.00 88.94 1007 SER A O 1
ATOM 8008 N N . LEU A 1 1008 ? -32.099 -16.463 -5.487 1.00 89.44 1008 LEU A N 1
ATOM 8009 C CA . LEU A 1 1008 ? -31.807 -15.144 -4.917 1.00 89.44 1008 LEU A CA 1
ATOM 8010 C C . LEU A 1 1008 ? -32.394 -14.969 -3.512 1.00 89.44 1008 LEU A C 1
ATOM 8012 O O . LEU A 1 1008 ? -31.718 -14.423 -2.642 1.00 89.44 1008 LEU A O 1
ATOM 8016 N N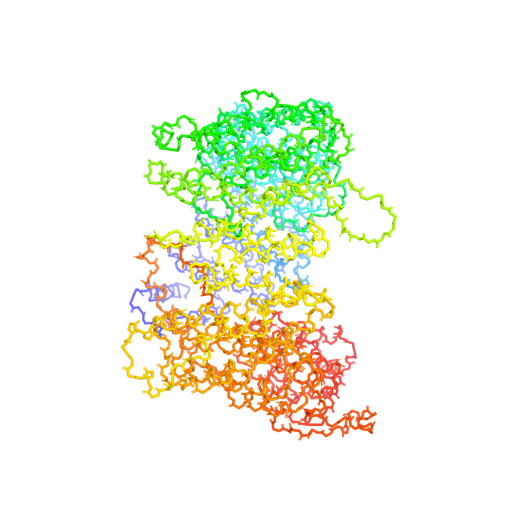 . LEU A 1 1009 ? -33.616 -15.452 -3.262 1.00 87.31 1009 LEU A N 1
ATOM 8017 C CA . LEU A 1 1009 ? -34.221 -15.422 -1.926 1.00 87.31 1009 LEU A CA 1
ATOM 8018 C C . LEU A 1 1009 ? -33.461 -16.316 -0.940 1.00 87.31 1009 LEU A C 1
ATOM 8020 O O . LEU A 1 1009 ? -33.183 -15.887 0.176 1.00 87.31 1009 LEU A O 1
ATOM 8024 N N . ARG A 1 1010 ? -33.060 -17.525 -1.351 1.00 85.06 1010 ARG A N 1
ATOM 8025 C CA . ARG A 1 1010 ? -32.213 -18.406 -0.526 1.00 85.06 1010 ARG A CA 1
ATOM 8026 C C . ARG A 1 1010 ? -30.865 -17.769 -0.213 1.00 85.06 1010 ARG A C 1
ATOM 8028 O O . ARG A 1 1010 ? -30.454 -17.761 0.945 1.00 85.06 1010 ARG A O 1
ATOM 8035 N N . LEU A 1 1011 ? -30.212 -17.193 -1.223 1.00 85.00 1011 LEU A N 1
ATOM 8036 C CA . LEU A 1 1011 ? -28.961 -16.465 -1.044 1.00 85.00 1011 LEU A CA 1
ATOM 8037 C C . LEU A 1 1011 ? -29.149 -15.307 -0.060 1.00 85.00 1011 LEU A C 1
ATOM 8039 O O . LEU A 1 1011 ? -28.343 -15.167 0.852 1.00 85.00 1011 LEU A O 1
ATOM 8043 N N . ALA A 1 1012 ? -30.228 -14.531 -0.186 1.00 83.25 1012 ALA A N 1
ATOM 8044 C CA . ALA A 1 1012 ? -30.528 -13.421 0.714 1.00 83.25 1012 ALA A CA 1
ATOM 8045 C C . ALA A 1 1012 ? -30.769 -13.864 2.167 1.00 83.25 1012 ALA A C 1
ATOM 8047 O O . ALA A 1 1012 ? -30.456 -13.111 3.083 1.00 83.25 1012 ALA A O 1
ATOM 8048 N N . ILE A 1 1013 ? -31.299 -15.064 2.408 1.00 80.50 1013 ILE A N 1
ATOM 8049 C CA . ILE A 1 1013 ? -31.496 -15.592 3.769 1.00 80.50 1013 ILE A CA 1
ATOM 8050 C C . ILE A 1 1013 ? -30.187 -16.154 4.344 1.00 80.50 1013 ILE A C 1
ATOM 8052 O O . ILE A 1 1013 ? -29.988 -16.094 5.550 1.00 80.50 1013 ILE A O 1
ATOM 8056 N N . SER A 1 1014 ? -29.274 -16.649 3.505 1.00 80.06 1014 SER A N 1
ATOM 8057 C CA . SER A 1 1014 ? -27.990 -17.201 3.955 1.00 80.06 1014 SER A CA 1
ATOM 8058 C C . SER A 1 1014 ? -27.088 -16.171 4.655 1.00 80.06 1014 SER A C 1
ATOM 8060 O O . SER A 1 1014 ? -27.123 -14.979 4.335 1.00 80.06 1014 SER A O 1
ATOM 8062 N N . ASP A 1 1015 ? -26.202 -16.648 5.539 1.00 66.19 1015 ASP A N 1
ATOM 8063 C CA . ASP A 1 1015 ? -25.227 -15.817 6.272 1.00 66.19 1015 ASP A CA 1
ATOM 8064 C C . ASP A 1 1015 ? -24.317 -14.987 5.343 1.00 66.19 1015 ASP A C 1
ATOM 8066 O O . ASP A 1 1015 ? -23.901 -13.879 5.679 1.00 66.19 1015 ASP A O 1
ATOM 8070 N N . HIS A 1 1016 ? -24.048 -15.493 4.134 1.00 66.00 1016 HIS A N 1
ATOM 8071 C CA . HIS A 1 1016 ? -23.187 -14.854 3.132 1.00 66.00 1016 HIS A CA 1
ATOM 8072 C C . HIS A 1 1016 ? -23.944 -13.836 2.258 1.00 66.00 1016 HIS A C 1
ATOM 8074 O O . HIS A 1 1016 ? -23.335 -12.976 1.619 1.00 66.00 1016 HIS A O 1
ATOM 8080 N N . GLY A 1 1017 ? -25.282 -13.887 2.249 1.00 65.94 1017 GLY A N 1
ATOM 8081 C CA . GLY A 1 1017 ? -26.140 -12.983 1.480 1.00 65.94 1017 GLY A CA 1
ATOM 8082 C C . GLY A 1 1017 ? -26.117 -11.538 1.963 1.00 65.94 1017 GLY A C 1
ATOM 8083 O O . GLY A 1 1017 ? -26.372 -10.628 1.174 1.00 65.94 1017 GLY A O 1
ATOM 8084 N N . ALA A 1 1018 ? -25.759 -11.306 3.231 1.00 67.44 1018 ALA A N 1
ATOM 8085 C CA . ALA A 1 1018 ? -25.691 -9.969 3.816 1.00 67.44 1018 ALA A CA 1
ATOM 8086 C C . ALA A 1 1018 ? -24.709 -9.044 3.072 1.00 67.44 1018 ALA A C 1
ATOM 8088 O O . ALA A 1 1018 ? -24.981 -7.853 2.933 1.00 67.44 1018 ALA A O 1
ATOM 8089 N N . ILE A 1 1019 ? -23.612 -9.595 2.534 1.00 77.62 1019 ILE A N 1
ATOM 8090 C CA . ILE A 1 1019 ? -22.586 -8.839 1.795 1.00 77.62 1019 ILE A CA 1
ATOM 8091 C C . ILE A 1 1019 ? -23.148 -8.280 0.476 1.00 77.62 1019 ILE A C 1
ATOM 8093 O O . ILE A 1 1019 ? -22.794 -7.176 0.064 1.00 77.62 1019 ILE A O 1
ATOM 8097 N N . HIS A 1 1020 ? -24.056 -9.012 -0.179 1.00 81.00 1020 HIS A N 1
ATOM 8098 C CA . HIS A 1 1020 ? -24.611 -8.664 -1.495 1.00 81.00 1020 HIS A CA 1
ATOM 8099 C C . HIS A 1 1020 ? -26.086 -8.243 -1.451 1.00 81.00 1020 HIS A C 1
ATOM 8101 O O . HIS A 1 1020 ? -26.724 -8.133 -2.500 1.00 81.00 1020 HIS A O 1
ATOM 8107 N N . GLN A 1 1021 ? -26.623 -7.968 -0.258 1.00 83.62 1021 GLN A N 1
ATOM 8108 C CA . GLN A 1 1021 ? -28.041 -7.677 -0.024 1.00 83.62 1021 GLN A CA 1
ATOM 8109 C C . GLN A 1 1021 ? -28.588 -6.613 -0.985 1.00 83.62 1021 GLN A C 1
ATOM 8111 O O . GLN A 1 1021 ? -29.644 -6.795 -1.585 1.00 83.62 1021 GLN A O 1
ATOM 8116 N N . GLU A 1 1022 ? -27.855 -5.515 -1.182 1.00 84.62 1022 GLU A N 1
ATOM 8117 C CA . GLU A 1 1022 ? -28.294 -4.419 -2.050 1.00 84.62 1022 GLU A CA 1
ATOM 8118 C C . GLU A 1 1022 ? -28.463 -4.860 -3.514 1.00 84.62 1022 GLU A C 1
ATOM 8120 O O . GLU A 1 1022 ? -29.452 -4.516 -4.162 1.00 84.62 1022 GLU A O 1
ATOM 8125 N N . GLN A 1 1023 ? -27.515 -5.642 -4.030 1.00 85.88 1023 GLN A N 1
ATOM 8126 C CA . GLN A 1 1023 ? -27.529 -6.126 -5.412 1.00 85.88 1023 GLN A CA 1
ATOM 8127 C C . GLN A 1 1023 ? -28.617 -7.186 -5.610 1.00 85.88 1023 GLN A C 1
ATOM 8129 O O . GLN A 1 1023 ? -29.332 -7.153 -6.610 1.00 85.88 1023 GLN A O 1
ATOM 8134 N N . ILE A 1 1024 ? -28.807 -8.074 -4.628 1.00 88.44 1024 ILE A N 1
ATOM 8135 C CA . ILE A 1 1024 ? -29.875 -9.080 -4.652 1.00 88.44 1024 ILE A CA 1
ATOM 8136 C C . ILE A 1 1024 ? -31.250 -8.400 -4.704 1.00 88.44 1024 ILE A C 1
ATOM 8138 O O . ILE A 1 1024 ? -32.074 -8.747 -5.551 1.00 88.44 1024 ILE A O 1
ATOM 8142 N N . VAL A 1 1025 ? -31.481 -7.389 -3.858 1.00 87.06 1025 VAL A N 1
ATOM 8143 C CA . VAL A 1 1025 ? -32.740 -6.628 -3.837 1.00 87.06 1025 VAL A CA 1
ATOM 8144 C C . VAL A 1 1025 ? -32.985 -5.919 -5.172 1.00 87.06 1025 VAL A C 1
ATOM 8146 O O . VAL A 1 1025 ? -34.107 -5.952 -5.673 1.00 87.06 1025 VAL A O 1
ATOM 8149 N N . LYS A 1 1026 ? -31.954 -5.319 -5.784 1.00 85.94 1026 LYS A N 1
ATOM 8150 C CA . LYS A 1 1026 ? -32.061 -4.669 -7.104 1.00 85.94 1026 LYS A CA 1
ATOM 8151 C C . LYS A 1 1026 ? -32.481 -5.645 -8.204 1.00 85.94 1026 LYS A C 1
ATOM 8153 O O . LYS A 1 1026 ? -33.387 -5.333 -8.977 1.00 85.94 1026 LYS A O 1
ATOM 8158 N N . VAL A 1 1027 ? -31.858 -6.823 -8.262 1.00 89.31 1027 VAL A N 1
ATOM 8159 C CA . VAL A 1 1027 ? -32.187 -7.850 -9.264 1.00 89.31 1027 VAL A CA 1
ATOM 8160 C C . VAL A 1 1027 ? -33.593 -8.416 -9.029 1.00 89.31 1027 VAL A C 1
ATOM 8162 O O . VAL A 1 1027 ? -34.369 -8.512 -9.979 1.00 89.31 1027 VAL A O 1
ATOM 8165 N N . LEU A 1 1028 ? -33.964 -8.713 -7.776 1.00 88.81 1028 LEU A N 1
ATOM 8166 C CA . LEU A 1 1028 ? -35.314 -9.175 -7.422 1.00 88.81 1028 LEU A CA 1
ATOM 8167 C C . LEU A 1 1028 ? -36.388 -8.137 -7.755 1.00 88.81 1028 LEU A C 1
ATOM 8169 O O . LEU A 1 1028 ? -37.428 -8.497 -8.298 1.00 88.81 1028 LEU A O 1
ATOM 8173 N N . HIS A 1 1029 ? -36.127 -6.856 -7.491 1.00 87.75 1029 HIS A N 1
ATOM 8174 C CA . HIS A 1 1029 ? -37.024 -5.768 -7.873 1.00 87.75 1029 HIS A CA 1
ATOM 8175 C C . HIS A 1 1029 ? -37.225 -5.726 -9.392 1.00 87.75 1029 HIS A C 1
ATOM 8177 O O . HIS A 1 1029 ? -38.356 -5.675 -9.864 1.00 87.75 1029 HIS A O 1
ATOM 8183 N N . ALA A 1 1030 ? -36.145 -5.810 -10.174 1.00 85.50 1030 ALA A N 1
ATOM 8184 C CA . ALA A 1 1030 ? -36.235 -5.794 -11.631 1.00 85.50 1030 ALA A CA 1
ATOM 8185 C C . ALA A 1 1030 ? -37.017 -6.995 -12.203 1.00 85.50 1030 ALA A C 1
ATOM 8187 O O . ALA A 1 1030 ? -37.721 -6.833 -13.197 1.00 85.50 1030 ALA A O 1
ATOM 8188 N N . MET A 1 1031 ? -36.941 -8.174 -11.575 1.00 88.62 1031 MET A N 1
ATOM 8189 C CA . MET A 1 1031 ? -37.774 -9.332 -11.933 1.00 88.62 1031 MET A CA 1
ATOM 8190 C C . MET A 1 1031 ? -39.239 -9.145 -11.505 1.00 88.62 1031 MET A C 1
ATOM 8192 O O . MET A 1 1031 ? -40.151 -9.447 -12.275 1.00 88.62 1031 MET A O 1
ATOM 8196 N N . ALA A 1 1032 ? -39.476 -8.604 -10.306 1.00 85.56 1032 ALA A N 1
ATOM 8197 C CA . ALA A 1 1032 ? -40.815 -8.360 -9.771 1.00 85.56 1032 ALA A CA 1
ATOM 8198 C C . ALA A 1 1032 ? -41.592 -7.299 -10.564 1.00 85.56 1032 ALA A C 1
ATOM 8200 O O . ALA A 1 1032 ? -42.806 -7.405 -10.684 1.00 85.56 1032 ALA A O 1
ATOM 8201 N N . GLN A 1 1033 ? -40.906 -6.321 -11.161 1.00 83.88 1033 GLN A N 1
ATOM 8202 C CA . GLN A 1 1033 ? -41.523 -5.337 -12.057 1.00 83.88 1033 GLN A CA 1
ATOM 8203 C C . GLN A 1 1033 ? -42.109 -5.970 -13.329 1.00 83.88 1033 GLN A C 1
ATOM 8205 O O . GLN A 1 1033 ? -43.054 -5.434 -13.903 1.00 83.88 1033 GLN A O 1
ATOM 8210 N N . VAL A 1 1034 ? -41.565 -7.106 -13.781 1.00 83.75 1034 VAL A N 1
ATOM 8211 C CA . VAL A 1 1034 ? -42.088 -7.825 -14.952 1.00 83.75 1034 VAL A CA 1
ATOM 8212 C C . VAL A 1 1034 ? -43.268 -8.717 -14.563 1.00 83.75 1034 VAL A C 1
ATOM 8214 O O . VAL A 1 1034 ? -44.269 -8.723 -15.271 1.00 83.75 1034 VAL A O 1
ATOM 8217 N N . GLU A 1 1035 ? -43.174 -9.437 -13.438 1.00 83.50 1035 GLU A N 1
ATOM 8218 C CA . GLU A 1 1035 ? -44.251 -10.303 -12.933 1.00 83.50 1035 GLU A CA 1
ATOM 8219 C C . GLU A 1 1035 ? -44.357 -10.245 -11.394 1.00 83.50 1035 GLU A C 1
ATOM 8221 O O . GLU A 1 1035 ? -43.765 -11.068 -10.683 1.00 83.50 1035 GLU A O 1
ATOM 8226 N N . PRO A 1 1036 ? -45.143 -9.305 -10.840 1.00 78.12 1036 PRO A N 1
ATOM 8227 C CA . PRO A 1 1036 ? -45.162 -9.043 -9.399 1.00 78.12 1036 PRO A CA 1
ATOM 8228 C C . PRO A 1 1036 ? -45.855 -10.154 -8.596 1.00 78.12 1036 PRO A C 1
ATOM 8230 O O . PRO A 1 1036 ? -45.568 -10.352 -7.416 1.00 78.12 1036 PRO A O 1
ATOM 8233 N N . VAL A 1 1037 ? -46.750 -10.927 -9.225 1.00 82.50 1037 VAL A N 1
ATOM 8234 C CA . VAL A 1 1037 ? -47.453 -12.047 -8.575 1.00 82.50 1037 VAL A CA 1
ATOM 8235 C C . VAL A 1 1037 ? -46.504 -13.218 -8.310 1.00 82.50 1037 VAL A C 1
ATOM 8237 O O . VAL A 1 1037 ? -46.606 -13.876 -7.272 1.00 82.50 1037 VAL A O 1
ATOM 8240 N N . LYS A 1 1038 ? -45.556 -13.472 -9.220 1.00 84.50 1038 LYS A N 1
ATOM 8241 C CA . LYS A 1 1038 ? -44.681 -14.651 -9.169 1.00 84.50 1038 LYS A CA 1
ATOM 8242 C C . LYS A 1 1038 ? -43.708 -14.592 -7.989 1.00 84.50 1038 LYS A C 1
ATOM 8244 O O . LYS A 1 1038 ? -43.504 -15.615 -7.343 1.00 84.50 1038 LYS A O 1
ATOM 8249 N N . LEU A 1 1039 ? -43.214 -13.407 -7.613 1.00 84.62 1039 LEU A N 1
ATOM 8250 C CA . LEU A 1 1039 ? -42.374 -13.244 -6.419 1.00 84.62 1039 LEU A CA 1
ATOM 8251 C C . LEU A 1 1039 ? -43.109 -13.664 -5.134 1.00 84.62 1039 LEU A C 1
ATOM 8253 O O . LEU A 1 1039 ? -42.564 -14.419 -4.332 1.00 84.62 1039 LEU A O 1
ATOM 8257 N N . ASN A 1 1040 ? -44.367 -13.245 -4.966 1.00 84.38 1040 ASN A N 1
ATOM 8258 C CA . ASN A 1 1040 ? -45.181 -13.618 -3.804 1.00 84.38 1040 ASN A CA 1
ATOM 8259 C C . ASN A 1 1040 ? -45.426 -15.133 -3.733 1.00 84.38 1040 ASN A C 1
ATOM 8261 O O . ASN A 1 1040 ? -45.378 -15.720 -2.651 1.00 84.38 1040 ASN A O 1
ATOM 8265 N N . VAL A 1 1041 ? -45.652 -15.778 -4.881 1.00 84.00 1041 VAL A N 1
ATOM 8266 C CA . VAL A 1 1041 ? -45.796 -17.240 -4.961 1.00 84.00 1041 VAL A CA 1
ATOM 8267 C C . VAL A 1 1041 ? -44.504 -17.937 -4.526 1.00 84.00 1041 VAL A C 1
ATOM 8269 O O . VAL A 1 1041 ? -44.563 -18.864 -3.718 1.00 84.00 1041 VAL A O 1
ATOM 8272 N N . VAL A 1 1042 ? -43.341 -17.463 -4.986 1.00 84.62 1042 VAL A N 1
ATOM 8273 C CA . VAL A 1 1042 ? -42.035 -18.042 -4.627 1.00 84.62 1042 VAL A CA 1
ATOM 8274 C C . VAL A 1 1042 ? -41.713 -17.848 -3.139 1.00 84.62 1042 VAL A C 1
ATOM 8276 O O . VAL A 1 1042 ? -41.241 -18.790 -2.502 1.00 84.62 1042 VAL A O 1
ATOM 8279 N N . ILE A 1 1043 ? -42.016 -16.681 -2.555 1.00 83.38 1043 ILE A N 1
ATOM 8280 C CA . ILE A 1 1043 ? -41.851 -16.419 -1.111 1.00 83.38 1043 ILE A CA 1
ATOM 8281 C C . ILE A 1 1043 ? -42.666 -17.428 -0.288 1.00 83.38 1043 ILE A C 1
ATOM 8283 O O . ILE A 1 1043 ? -42.126 -18.082 0.608 1.00 83.38 1043 ILE A O 1
ATOM 8287 N N . CYS A 1 1044 ? -43.941 -17.620 -0.639 1.00 81.88 1044 CYS A N 1
ATOM 8288 C CA . CYS A 1 1044 ? -44.807 -18.608 0.007 1.00 81.88 1044 CYS A CA 1
ATOM 8289 C C . CYS A 1 1044 ? -44.292 -20.044 -0.186 1.00 81.88 1044 CYS A C 1
ATOM 8291 O O . CYS A 1 1044 ? -44.307 -20.838 0.756 1.00 81.88 1044 CYS A O 1
ATOM 8293 N N . ALA A 1 1045 ? -43.796 -20.380 -1.381 1.00 79.81 1045 ALA A N 1
ATOM 8294 C CA . ALA A 1 1045 ? -43.244 -21.698 -1.692 1.00 79.81 1045 ALA A CA 1
ATOM 8295 C C . ALA A 1 1045 ? -41.935 -22.005 -0.937 1.00 79.81 1045 ALA A C 1
ATOM 8297 O O . ALA A 1 1045 ? -41.627 -23.173 -0.708 1.00 79.81 1045 ALA A O 1
ATOM 8298 N N . GLN A 1 1046 ? -41.170 -20.988 -0.517 1.00 74.69 1046 GLN A N 1
ATOM 8299 C CA . GLN A 1 1046 ? -40.006 -21.148 0.370 1.00 74.69 1046 GLN A CA 1
ATOM 8300 C C . GLN A 1 1046 ? -40.374 -21.329 1.852 1.00 74.69 1046 GLN A C 1
ATOM 8302 O O . GLN A 1 1046 ? -39.484 -21.505 2.678 1.00 74.69 1046 GLN A O 1
ATOM 8307 N N . GLY A 1 1047 ? -41.663 -21.320 2.209 1.00 70.00 1047 GLY A N 1
ATOM 8308 C CA . GLY A 1 1047 ? -42.108 -21.501 3.593 1.00 70.00 1047 GLY A CA 1
ATOM 8309 C C . GLY A 1 1047 ? -41.859 -20.286 4.492 1.00 70.00 1047 GLY A C 1
ATOM 8310 O O . GLY A 1 1047 ? -42.008 -20.393 5.711 1.00 70.00 1047 GLY A O 1
ATOM 8311 N N . ILE A 1 1048 ? -41.514 -19.134 3.908 1.00 76.50 1048 ILE A N 1
ATOM 8312 C CA . ILE A 1 1048 ? -41.334 -17.876 4.632 1.00 76.50 1048 ILE A CA 1
ATOM 8313 C C . ILE A 1 1048 ? -42.720 -17.380 5.058 1.00 76.50 1048 ILE A C 1
ATOM 8315 O O . ILE A 1 1048 ? -43.590 -17.119 4.225 1.00 76.50 1048 ILE A O 1
ATOM 8319 N N . ARG A 1 1049 ? -42.957 -17.289 6.370 1.00 68.81 1049 ARG A N 1
ATOM 8320 C CA . ARG A 1 1049 ? -44.246 -16.843 6.915 1.00 68.81 1049 ARG A CA 1
ATOM 8321 C C . ARG A 1 1049 ? -44.298 -15.317 6.932 1.00 68.81 1049 ARG A C 1
ATOM 8323 O O . ARG A 1 1049 ? -43.622 -14.693 7.743 1.00 68.81 1049 ARG A O 1
ATOM 8330 N N . CYS A 1 1050 ? -45.134 -14.731 6.081 1.00 68.75 1050 CYS A N 1
ATOM 8331 C CA . CYS A 1 1050 ? -45.347 -13.284 6.011 1.00 68.75 1050 CYS A CA 1
ATOM 8332 C C . CYS A 1 1050 ? -46.826 -12.929 6.175 1.00 68.75 1050 CYS A C 1
ATOM 8334 O O . CYS A 1 1050 ? -47.705 -13.701 5.787 1.00 68.75 1050 CYS A O 1
ATOM 8336 N N . ASP A 1 1051 ? -47.099 -11.741 6.717 1.00 75.31 1051 ASP A N 1
ATOM 8337 C CA . ASP A 1 1051 ? -48.445 -11.168 6.705 1.00 75.31 1051 ASP A CA 1
ATOM 8338 C C . ASP A 1 1051 ? -48.881 -10.901 5.251 1.00 75.31 1051 ASP A C 1
ATOM 8340 O O . ASP A 1 1051 ? -48.133 -10.345 4.441 1.00 75.31 1051 ASP A O 1
ATOM 8344 N N . VAL A 1 1052 ? -50.118 -11.281 4.928 1.00 73.56 1052 VAL A N 1
ATOM 8345 C CA . VAL A 1 1052 ? -50.756 -11.073 3.622 1.00 73.56 1052 VAL A CA 1
ATOM 8346 C C . VAL A 1 1052 ? -50.767 -9.587 3.246 1.00 73.56 1052 VAL A C 1
ATOM 8348 O O . VAL A 1 1052 ? -50.621 -9.255 2.070 1.00 73.56 1052 VAL A O 1
ATOM 8351 N N . ASN A 1 1053 ? -50.874 -8.687 4.230 1.00 72.69 1053 ASN A N 1
ATOM 8352 C CA . ASN A 1 1053 ? -50.831 -7.242 3.994 1.00 72.69 1053 ASN A CA 1
ATOM 8353 C C . ASN A 1 1053 ? -49.460 -6.778 3.473 1.00 72.69 1053 ASN A C 1
ATOM 8355 O O . ASN A 1 1053 ? -49.401 -5.953 2.564 1.00 72.69 1053 ASN A O 1
ATOM 8359 N N . ILE A 1 1054 ? -48.363 -7.339 3.994 1.00 73.44 1054 ILE A N 1
ATOM 8360 C CA . ILE A 1 1054 ? -46.995 -6.998 3.572 1.00 73.44 1054 ILE A CA 1
ATOM 8361 C C . ILE A 1 1054 ? -46.737 -7.521 2.154 1.00 73.44 1054 ILE A C 1
ATOM 8363 O O . ILE A 1 1054 ? -46.183 -6.797 1.331 1.00 73.44 1054 ILE A O 1
ATOM 8367 N N . LEU A 1 1055 ? -47.217 -8.725 1.821 1.00 77.38 1055 LEU A N 1
ATOM 8368 C CA . LEU A 1 1055 ? -47.127 -9.274 0.459 1.00 77.38 1055 LEU A CA 1
ATOM 8369 C C . LEU A 1 1055 ? -47.924 -8.445 -0.563 1.00 77.38 1055 LEU A C 1
ATOM 8371 O O . LEU A 1 1055 ? -47.472 -8.247 -1.691 1.00 77.38 1055 LEU A O 1
ATOM 8375 N N . GLN A 1 1056 ? -49.094 -7.924 -0.176 1.00 73.94 1056 GLN A N 1
ATOM 8376 C CA . GLN A 1 1056 ? -49.884 -7.022 -1.024 1.00 73.94 1056 GLN A CA 1
ATOM 8377 C C . GLN A 1 1056 ? -49.220 -5.651 -1.205 1.00 73.94 1056 GLN A C 1
ATOM 8379 O O . GLN A 1 1056 ? -49.330 -5.063 -2.282 1.00 73.94 1056 GLN A O 1
ATOM 8384 N N . LEU A 1 1057 ? -48.537 -5.140 -0.177 1.00 72.75 1057 LEU A N 1
ATOM 8385 C CA . LEU A 1 1057 ? -47.755 -3.905 -0.265 1.00 72.75 1057 LEU A CA 1
ATOM 8386 C C . LEU A 1 1057 ? -46.505 -4.094 -1.133 1.00 72.75 1057 LEU A C 1
ATOM 8388 O O . LEU A 1 1057 ? -46.228 -3.239 -1.968 1.00 72.75 1057 LEU A O 1
ATOM 8392 N N . LEU A 1 1058 ? -45.811 -5.230 -1.008 1.00 77.81 1058 LEU A N 1
ATOM 8393 C CA . LEU A 1 1058 ? -44.652 -5.575 -1.837 1.00 77.81 1058 LEU A CA 1
ATOM 8394 C C . LEU A 1 1058 ? -45.036 -5.671 -3.320 1.00 77.81 1058 LEU A C 1
ATOM 8396 O O . LEU A 1 1058 ? -44.318 -5.167 -4.176 1.00 77.81 1058 LEU A O 1
ATOM 8400 N N . GLN A 1 1059 ? -46.201 -6.254 -3.620 1.00 79.31 1059 GLN A N 1
ATOM 8401 C CA . GLN A 1 1059 ? -46.726 -6.371 -4.985 1.00 79.31 1059 GLN A CA 1
ATOM 8402 C C . GLN A 1 1059 ? -47.065 -5.015 -5.631 1.00 79.31 1059 GLN A C 1
ATOM 8404 O O . GLN A 1 1059 ? -47.113 -4.916 -6.853 1.00 79.31 1059 GLN A O 1
ATOM 8409 N N . ARG A 1 1060 ? -47.355 -3.989 -4.822 1.00 72.06 1060 ARG A N 1
ATOM 8410 C CA . ARG A 1 1060 ? -47.746 -2.640 -5.271 1.00 72.06 1060 ARG A CA 1
ATOM 8411 C C . ARG A 1 1060 ? -46.600 -1.625 -5.213 1.00 72.06 1060 ARG A C 1
ATOM 8413 O O . ARG A 1 1060 ? -46.835 -0.447 -5.468 1.00 72.06 1060 ARG A O 1
ATOM 8420 N N . ALA A 1 1061 ? -45.406 -2.045 -4.803 1.00 72.38 1061 ALA A N 1
ATOM 8421 C CA . ALA A 1 1061 ? -44.262 -1.158 -4.664 1.00 72.38 1061 ALA A CA 1
ATOM 8422 C C . ALA A 1 1061 ? -43.610 -0.913 -6.034 1.00 72.38 1061 ALA A C 1
ATOM 8424 O O . ALA A 1 1061 ? -42.875 -1.760 -6.538 1.00 72.38 1061 ALA A O 1
ATOM 8425 N N . ASP A 1 1062 ? -43.871 0.260 -6.614 1.00 66.31 1062 ASP A N 1
ATOM 8426 C CA . ASP A 1 1062 ? -43.314 0.663 -7.913 1.00 66.31 1062 ASP A CA 1
ATOM 8427 C C . ASP A 1 1062 ? -41.888 1.244 -7.796 1.00 66.31 1062 ASP A C 1
ATOM 8429 O O . ASP A 1 1062 ? -41.147 1.310 -8.779 1.00 66.31 1062 ASP A O 1
ATOM 8433 N N . ASP A 1 1063 ? -41.486 1.675 -6.595 1.00 71.75 1063 ASP A N 1
ATOM 8434 C CA . ASP A 1 1063 ? -40.183 2.277 -6.318 1.00 71.75 1063 ASP A CA 1
ATOM 8435 C C . ASP A 1 1063 ? -39.247 1.352 -5.513 1.00 71.75 1063 ASP A C 1
ATOM 8437 O O . ASP A 1 1063 ? -39.630 0.715 -4.527 1.00 71.75 1063 ASP A O 1
ATOM 8441 N N . LEU A 1 1064 ? -37.968 1.325 -5.913 1.00 71.81 1064 LEU A N 1
ATOM 8442 C CA . LEU A 1 1064 ? -36.929 0.492 -5.297 1.00 71.81 1064 LEU A CA 1
ATOM 8443 C C . LEU A 1 1064 ? -36.758 0.723 -3.776 1.00 71.81 1064 LEU A C 1
ATOM 8445 O O . LEU A 1 1064 ? -36.561 -0.267 -3.069 1.00 71.81 1064 LEU A O 1
ATOM 8449 N N . PRO A 1 1065 ? -36.815 1.960 -3.230 1.00 64.88 1065 PRO A N 1
ATOM 8450 C CA . PRO A 1 1065 ? -36.713 2.183 -1.785 1.00 64.88 1065 PRO A CA 1
ATOM 8451 C C . PRO A 1 1065 ? -37.835 1.514 -0.981 1.00 64.88 1065 PRO A C 1
ATOM 8453 O O . PRO A 1 1065 ? -37.545 0.833 0.007 1.00 64.88 1065 PRO A O 1
ATOM 8456 N N . SER A 1 1066 ? -39.092 1.661 -1.411 1.00 71.69 1066 SER A N 1
ATOM 8457 C CA . SER A 1 1066 ? -40.243 1.044 -0.741 1.00 71.69 1066 SER A CA 1
ATOM 8458 C C . SER A 1 1066 ? -40.207 -0.479 -0.854 1.00 71.69 1066 SER A C 1
ATOM 8460 O O . SER A 1 1066 ? -40.399 -1.176 0.145 1.00 71.69 1066 SER A O 1
ATOM 8462 N N . PHE A 1 1067 ? -39.870 -1.003 -2.037 1.00 78.44 1067 PHE A N 1
ATOM 8463 C CA . PHE A 1 1067 ? -39.690 -2.440 -2.252 1.00 78.44 1067 PHE A CA 1
ATOM 8464 C C . PHE A 1 1067 ? -38.577 -3.018 -1.365 1.00 78.44 1067 PHE A C 1
ATOM 8466 O O . PHE A 1 1067 ? -38.765 -4.049 -0.720 1.00 78.44 1067 PHE A O 1
ATOM 8473 N N . ARG A 1 1068 ? -37.430 -2.330 -1.271 1.00 81.00 1068 ARG A N 1
ATOM 8474 C CA . ARG A 1 1068 ? -36.298 -2.732 -0.422 1.00 81.00 1068 ARG A CA 1
ATOM 8475 C C . ARG A 1 1068 ? -36.691 -2.816 1.046 1.00 81.00 1068 ARG A C 1
ATOM 8477 O O . ARG A 1 1068 ? -36.314 -3.778 1.705 1.00 81.00 1068 ARG A O 1
ATOM 8484 N N . MET A 1 1069 ? -37.403 -1.815 1.560 1.00 78.62 1069 MET A N 1
ATOM 8485 C CA . MET A 1 1069 ? -37.816 -1.784 2.963 1.00 78.62 1069 MET A CA 1
ATOM 8486 C C . MET A 1 1069 ? -38.681 -3.004 3.306 1.00 78.62 1069 MET A C 1
ATOM 8488 O O . MET A 1 1069 ? -38.373 -3.719 4.257 1.00 78.62 1069 MET A O 1
ATOM 8492 N N . LEU A 1 1070 ? -39.706 -3.271 2.491 1.00 78.62 1070 LEU A N 1
ATOM 8493 C CA . LEU A 1 1070 ? -40.634 -4.388 2.689 1.00 78.62 1070 LEU A CA 1
ATOM 8494 C C . LEU A 1 1070 ? -39.941 -5.746 2.522 1.00 78.62 1070 LEU A C 1
ATOM 8496 O O . LEU A 1 1070 ? -40.168 -6.663 3.309 1.00 78.62 1070 LEU A O 1
ATOM 8500 N N . LEU A 1 1071 ? -39.059 -5.881 1.529 1.00 82.38 1071 LEU A N 1
ATOM 8501 C CA . LEU A 1 1071 ? -38.319 -7.121 1.309 1.00 82.38 1071 LEU A CA 1
ATOM 8502 C C . LEU A 1 1071 ? -37.291 -7.382 2.422 1.00 82.38 1071 LEU A C 1
ATOM 8504 O O . LEU A 1 1071 ? -37.167 -8.517 2.872 1.00 82.38 1071 LEU A O 1
ATOM 8508 N N . ASN A 1 1072 ? -36.590 -6.357 2.915 1.00 82.31 1072 ASN A N 1
ATOM 8509 C CA . ASN A 1 1072 ? -35.675 -6.504 4.050 1.00 82.31 1072 ASN A CA 1
ATOM 8510 C C . ASN A 1 1072 ? -36.424 -6.875 5.339 1.00 82.31 1072 ASN A C 1
ATOM 8512 O O . ASN A 1 1072 ? -35.908 -7.667 6.121 1.00 82.31 1072 ASN A O 1
ATOM 8516 N N . GLU A 1 1073 ? -37.636 -6.359 5.556 1.00 80.12 1073 GLU A N 1
ATOM 8517 C CA . GLU A 1 1073 ? -38.491 -6.777 6.675 1.00 80.12 1073 GLU A CA 1
ATOM 8518 C C . GLU A 1 1073 ? -38.850 -8.268 6.580 1.00 80.12 1073 GLU A C 1
ATOM 8520 O O . GLU A 1 1073 ? -38.709 -9.006 7.555 1.00 80.12 1073 GLU A O 1
ATOM 8525 N N . ILE A 1 1074 ? -39.226 -8.742 5.388 1.00 79.38 1074 ILE A N 1
ATOM 8526 C CA . ILE A 1 1074 ? -39.493 -10.164 5.128 1.00 79.38 1074 ILE A CA 1
ATOM 8527 C C . ILE A 1 1074 ? -38.244 -11.021 5.377 1.00 79.38 1074 ILE A C 1
ATOM 8529 O O . ILE A 1 1074 ? -38.328 -12.048 6.048 1.00 79.38 1074 ILE A O 1
ATOM 8533 N N . LEU A 1 1075 ? -37.085 -10.604 4.863 1.00 80.75 1075 LEU A N 1
ATOM 8534 C CA . LEU A 1 1075 ? -35.835 -11.358 4.976 1.00 80.75 1075 LEU A CA 1
ATOM 8535 C C . LEU A 1 1075 ? -35.297 -11.386 6.411 1.00 80.75 1075 LEU A C 1
ATOM 8537 O O . LEU A 1 1075 ? -34.816 -12.425 6.849 1.00 80.75 1075 LEU A O 1
ATOM 8541 N N . ASN A 1 1076 ? -35.423 -10.289 7.162 1.00 76.56 1076 ASN A N 1
ATOM 8542 C CA . ASN A 1 1076 ? -35.030 -10.230 8.573 1.00 76.56 1076 ASN A CA 1
ATOM 8543 C C . ASN A 1 1076 ? -35.930 -11.078 9.479 1.00 76.56 1076 ASN A C 1
ATOM 8545 O O . ASN A 1 1076 ? -35.468 -11.519 10.521 1.00 76.56 1076 ASN A O 1
ATOM 8549 N N . ASN A 1 1077 ? -37.193 -11.298 9.100 1.00 73.81 1077 ASN A N 1
ATOM 8550 C CA . ASN A 1 1077 ? -38.082 -12.230 9.799 1.00 73.81 1077 ASN A CA 1
ATOM 8551 C C . ASN A 1 1077 ? -37.815 -13.700 9.423 1.00 73.81 1077 ASN A C 1
ATOM 8553 O O . ASN A 1 1077 ? -38.242 -14.602 10.142 1.00 73.81 1077 ASN A O 1
ATOM 8557 N N . ALA A 1 1078 ? -37.192 -13.938 8.264 1.00 68.75 1078 ALA A N 1
ATOM 8558 C CA . ALA A 1 1078 ? -36.884 -15.269 7.744 1.00 68.75 1078 ALA A CA 1
ATOM 8559 C C . ALA A 1 1078 ? -35.517 -15.803 8.206 1.00 68.75 1078 ALA A C 1
ATOM 8561 O O . ALA A 1 1078 ? -35.364 -17.019 8.320 1.00 68.75 1078 ALA A O 1
ATOM 8562 N N . ARG A 1 1079 ? -34.547 -14.904 8.420 1.00 71.06 1079 ARG A N 1
ATOM 8563 C CA . ARG A 1 1079 ? -33.274 -15.165 9.112 1.00 71.06 1079 ARG A CA 1
ATOM 8564 C C . ARG A 1 1079 ? -33.522 -15.381 10.601 1.00 71.06 1079 ARG A C 1
ATOM 8566 O O . ARG A 1 1079 ? -32.892 -16.303 11.164 1.00 71.06 1079 ARG A O 1
#

Solvent-accessible surface area (backbone atoms only — not comparable to full-atom values): 60011 Å² total; per-residue (Å²): 108,71,73,58,58,51,54,54,48,44,54,52,52,60,50,56,72,38,98,80,57,50,72,68,56,38,59,50,51,52,50,55,52,54,55,59,56,68,44,95,65,46,47,63,54,30,62,71,42,57,85,74,54,82,53,65,68,56,41,51,51,34,52,50,35,40,45,44,41,66,73,72,44,48,88,80,52,56,72,70,54,54,52,47,53,50,52,51,51,50,51,53,61,71,67,54,58,95,81,55,56,66,71,61,55,42,51,53,24,36,48,54,38,49,51,41,52,76,40,44,88,53,39,68,60,50,51,53,50,40,53,54,37,26,56,61,34,34,74,61,16,50,37,40,55,38,26,46,37,52,56,59,54,67,54,67,80,48,99,70,72,51,72,62,56,50,52,28,52,53,47,51,47,74,53,35,44,67,53,52,52,60,52,36,55,51,41,48,51,52,45,38,42,74,74,68,56,68,68,98,72,63,69,17,79,59,50,79,94,45,43,47,64,51,41,27,53,52,22,55,42,47,32,52,39,52,78,69,46,57,52,79,58,51,54,35,66,48,42,42,32,38,38,54,40,35,66,33,42,94,80,25,48,67,22,8,51,29,23,46,53,31,58,37,45,60,51,75,47,100,65,72,55,37,71,64,22,37,24,31,47,45,49,32,55,49,53,46,54,54,48,66,57,74,49,95,72,57,70,72,56,54,52,50,52,40,50,41,50,35,42,49,43,69,61,34,51,87,46,58,59,54,44,100,85,49,38,57,70,58,48,51,51,51,51,50,56,44,47,68,69,44,89,47,56,66,58,36,46,52,45,50,54,34,50,30,41,63,76,70,47,81,91,71,93,67,82,79,65,71,86,67,80,61,66,64,72,84,77,50,72,69,59,48,51,52,50,45,53,50,46,60,41,60,66,25,58,92,68,25,68,54,56,64,78,39,66,54,93,65,55,50,102,82,72,39,32,56,39,53,52,50,49,48,52,46,45,52,51,44,53,53,51,46,68,77,48,63,68,66,61,42,51,51,54,50,38,59,42,58,68,40,78,82,10,47,34,39,45,18,53,52,32,50,53,47,40,55,78,38,48,77,65,44,65,73,46,70,75,56,62,70,36,46,66,28,19,52,52,39,49,56,47,49,50,56,53,50,69,74,55,61,78,77,44,71,69,57,44,50,50,47,47,51,52,48,52,51,53,53,50,48,54,52,47,42,67,72,33,95,57,53,64,69,58,50,29,50,52,33,31,73,68,68,71,42,76,47,40,66,56,52,19,46,50,39,49,48,53,49,53,57,51,46,57,35,64,81,73,83,87,78,77,94,73,88,84,76,80,41,67,24,79,78,63,48,69,65,58,55,50,53,53,58,68,50,47,58,70,63,72,59,85,75,92,87,67,79,74,53,80,71,49,48,58,30,35,46,26,44,42,52,42,54,42,50,38,54,78,64,30,72,70,36,91,70,53,24,35,51,50,54,49,51,46,38,47,76,70,51,52,74,86,47,84,48,81,74,45,58,37,59,56,36,12,53,44,50,41,46,53,51,52,24,51,55,57,34,51,77,67,75,63,46,81,91,57,81,51,69,62,57,52,54,48,61,66,45,41,66,58,62,60,57,62,52,57,84,56,51,77,71,52,56,69,72,56,50,46,52,50,35,48,53,42,26,41,46,41,39,19,52,38,37,39,50,61,37,44,74,75,76,39,62,72,70,55,27,54,54,51,50,58,54,46,49,58,51,51,50,52,41,54,54,38,50,57,70,48,51,68,49,85,73,66,67,87,80,48,71,46,50,49,47,32,51,53,32,51,51,53,31,52,37,48,49,54,69,68,41,58,91,75,61,48,75,64,56,56,47,52,48,52,53,44,48,49,45,50,29,57,33,32,49,80,70,61,83,54,31,41,47,44,46,33,51,43,34,52,37,49,43,61,57,67,74,43,87,87,53,68,83,54,45,67,58,52,52,47,47,45,62,72,55,46,41,62,60,68,71,61,52,62,67,55,61,50,50,55,60,55,48,65,68,51,57,78,76,56,78,82,76,77,91,76,90,85,81,88,78,84,74,93,71,82,73,54,43,71,65,58,31,42,39,40,47,56,49,35,55,37,48,46,52,70,77,42,36,71,68,40,31,50,64,53,80,70,33,64,78,39,58,66,68,36,49,63,71,36,56,71,65,51,49,53,53,51,52,52,52,44,48,42,49,67,68,41,71,90,40,65,70,45,48,50,52,49,51,52,41,51,43,48,38,39,72,78,66,44,46,64,50,25,46,71,40,50,76,73,42,47,66,59,47,55,48,29,49,52,52,31,53,50,36,89,61,18,66,84,47,40,72,59,49,49,53,44,51,49,62,48,30,74,75,43,40,68,56,52,55,52,46,44,53,73,70,68,51,88,70,59,68,67,57,54,56,49,48,57,65,43,88,46,70,71,62,32,44,54,52,51,49,54,53,41,64,72,65,90